Protein 5UOI (pdb70)

Nearest PDB structures (foldseek):
  5uoi-assembly1_A  TM=8.070E-01  e=5.407E-04  Escherichia coli
  2l2d-assembly1_A  TM=8.210E-01  e=2.263E+00  Homo sapiens
  9f1c-assembly1_Ct  TM=8.159E-01  e=2.130E+00  Homo sapiens
  2l4e-assembly1_A  TM=8.327E-01  e=4.673E+00  Saccharomyces cerevisiae
  9f1d-assembly1_Ct  TM=6.923E-01  e=1.888E+00  Homo sapiens

Structure (mmCIF, N/CA/C/O backbone):
data_5UOI
#
_entry.id   5UOI
#
loop_
_atom_site.group_PDB
_atom_site.id
_atom_site.type_symbol
_atom_site.label_atom_id
_atom_site.label_alt_id
_atom_site.label_comp_id
_atom_site.label_asym_id
_atom_site.label_entity_id
_atom_site.label_seq_id
_atom_site.pdbx_PDB_ins_code
_atom_site.Cartn_x
_atom_site.Cartn_y
_atom_site.Cartn_z
_atom_site.occupancy
_atom_site.B_iso_or_equiv
_atom_site.auth_seq_id
_atom_site.auth_comp_id
_atom_site.auth_asym_id
_atom_site.auth_atom_id
_atom_site.pdbx_PDB_model_num
ATOM 1 N N . ARG A 1 1 ? 3.321 -1.648 -0.371 1.00 0.00 1 ARG A N 1
ATOM 2 C CA . ARG A 1 1 ? 3.483 -1.063 -1.716 1.00 0.00 1 ARG A CA 1
ATOM 3 C C . ARG A 1 1 ? 2.934 -2.021 -2.784 1.00 0.00 1 ARG A C 1
ATOM 4 O O . ARG A 1 1 ? 3.244 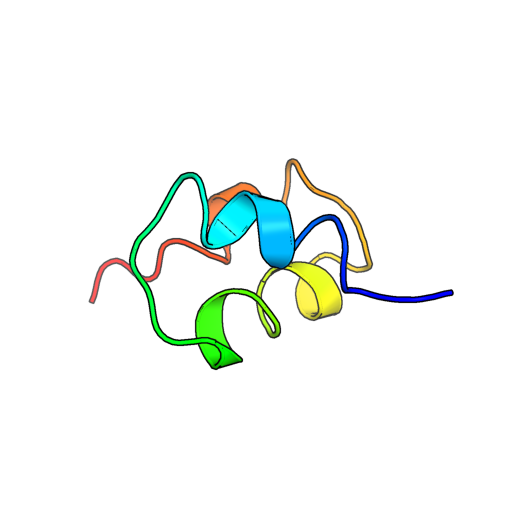-3.222 -2.767 1.00 0.00 1 ARG A O 1
ATOM 24 N N . LYS A 1 2 ? 2.127 -1.473 -3.709 1.00 0.00 2 LYS A N 1
ATOM 25 C CA . LYS A 1 2 ? 1.573 -2.205 -4.856 1.00 0.00 2 LYS A CA 1
ATOM 26 C C . LYS A 1 2 ? 1.145 -1.190 -5.931 1.00 0.00 2 LYS A C 1
ATOM 27 O O . LYS A 1 2 ? 0.508 -0.175 -5.616 1.00 0.00 2 LYS A O 1
ATOM 46 N N . TRP A 1 3 ? 1.506 -1.460 -7.203 1.00 0.00 3 TRP A N 1
ATOM 47 C CA . TRP A 1 3 ? 1.238 -0.541 -8.337 1.00 0.00 3 TRP A CA 1
ATOM 48 C C . TRP A 1 3 ? -0.139 -0.850 -8.974 1.00 0.00 3 TRP A C 1
ATOM 49 O O . TRP A 1 3 ? -0.398 -0.466 -10.124 1.00 0.00 3 TRP A O 1
ATOM 70 N N . GLU A 1 4 ? -1.050 -1.460 -8.191 1.00 0.00 4 GLU A N 1
ATOM 71 C CA . GLU A 1 4 ? -2.256 -2.095 -8.732 1.00 0.00 4 GLU A CA 1
ATOM 72 C C . GLU A 1 4 ? -3.385 -1.082 -8.952 1.00 0.00 4 GLU A C 1
ATOM 73 O O . GLU A 1 4 ? -3.875 -0.977 -10.066 1.00 0.00 4 GLU A O 1
ATOM 85 N N . GLU A 1 5 ? -3.746 -0.314 -7.894 1.00 0.00 5 GLU A N 1
ATOM 86 C CA . GLU A 1 5 ? -4.955 0.568 -7.870 1.00 0.00 5 GLU A CA 1
ATOM 87 C C . GLU A 1 5 ? -4.939 1.573 -9.030 1.00 0.00 5 GLU A C 1
ATOM 88 O O . GLU A 1 5 ? -5.964 1.813 -9.681 1.00 0.00 5 GLU A O 1
ATOM 100 N N . ILE A 1 6 ? -3.751 2.143 -9.267 1.00 0.00 6 ILE A N 1
ATOM 101 C CA . ILE A 1 6 ? -3.528 3.161 -10.307 1.00 0.00 6 ILE A CA 1
ATOM 102 C C . ILE A 1 6 ? -3.652 2.535 -11.713 1.00 0.00 6 ILE A C 1
ATOM 103 O O . ILE A 1 6 ? -4.370 3.062 -12.560 1.00 0.00 6 ILE A O 1
ATOM 119 N N . ALA A 1 7 ? -2.977 1.383 -11.921 1.00 0.00 7 ALA A N 1
ATOM 120 C CA . ALA A 1 7 ? -3.021 0.623 -13.199 1.00 0.00 7 ALA A CA 1
ATOM 121 C C . ALA A 1 7 ? -4.439 0.066 -13.475 1.00 0.00 7 ALA A C 1
ATOM 122 O O . ALA A 1 7 ? -4.854 -0.092 -14.628 1.00 0.00 7 ALA A O 1
ATOM 129 N N . GLU A 1 8 ? -5.170 -0.197 -12.385 1.00 0.00 8 GLU A N 1
ATOM 130 C CA . GLU A 1 8 ? -6.542 -0.744 -12.398 1.00 0.00 8 GLU A CA 1
ATOM 131 C C . GLU A 1 8 ? -7.564 0.382 -12.693 1.00 0.00 8 GLU A C 1
ATOM 132 O O . GLU A 1 8 ? -8.701 0.128 -13.109 1.00 0.00 8 GLU A O 1
ATOM 144 N N . ARG A 1 9 ? -7.129 1.626 -12.468 1.00 0.00 9 ARG A N 1
ATOM 145 C CA . ARG A 1 9 ? -7.880 2.840 -12.811 1.00 0.00 9 ARG A CA 1
ATOM 146 C C . ARG A 1 9 ? -7.565 3.263 -14.264 1.00 0.00 9 ARG A C 1
ATOM 147 O O . ARG A 1 9 ? -8.419 3.818 -14.962 1.00 0.00 9 ARG A O 1
ATOM 168 N N . LEU A 1 10 ? -6.323 2.972 -14.713 1.00 0.00 10 LEU A N 1
ATOM 169 C CA . LEU A 1 10 ? -5.855 3.300 -16.075 1.00 0.00 10 LEU A CA 1
ATOM 170 C C . LEU A 1 10 ? -6.533 2.404 -17.129 1.00 0.00 10 LEU A C 1
ATOM 171 O O . LEU A 1 10 ? -6.738 2.838 -18.254 1.00 0.00 10 LEU A O 1
ATOM 187 N N . ARG A 1 11 ? -6.866 1.153 -16.749 1.00 0.00 11 ARG A N 1
ATOM 188 C CA . ARG A 1 11 ? -7.622 0.224 -17.629 1.00 0.00 11 ARG A CA 1
ATOM 189 C C . ARG A 1 11 ? -9.115 0.642 -17.706 1.00 0.00 11 ARG A C 1
ATOM 190 O O . ARG A 1 11 ? -9.795 0.397 -18.712 1.00 0.00 11 ARG A O 1
ATOM 211 N N . GLU A 1 12 ? -9.599 1.273 -16.611 1.00 0.00 12 GLU A N 1
ATOM 212 C CA . GLU A 1 12 ? -10.993 1.745 -16.467 1.00 0.00 12 GLU A CA 1
ATOM 213 C C . GLU A 1 12 ? -11.252 2.949 -17.394 1.00 0.00 12 GLU A C 1
ATOM 214 O O . GLU A 1 12 ? -12.343 3.101 -17.956 1.00 0.00 12 GLU A O 1
ATOM 226 N N . GLU A 1 13 ? -10.230 3.811 -17.527 1.00 0.00 13 GLU A N 1
ATOM 227 C CA . GLU A 1 13 ? -10.280 5.011 -18.367 1.00 0.00 13 GLU A CA 1
ATOM 228 C C . GLU A 1 13 ? -9.837 4.715 -19.813 1.00 0.00 13 GLU A C 1
ATOM 229 O O . GLU A 1 13 ? -10.380 5.296 -20.760 1.00 0.00 13 GLU A O 1
ATOM 241 N N . PHE A 1 14 ? -8.850 3.813 -19.969 1.00 0.00 14 PHE A N 1
ATOM 242 C CA . PHE A 1 14 ? -8.202 3.521 -21.272 1.00 0.00 14 PHE A CA 1
ATOM 243 C C . PHE A 1 14 ? -8.168 2.003 -21.508 1.00 0.00 14 PHE A C 1
ATOM 244 O O . PHE A 1 14 ? -7.596 1.272 -20.701 1.00 0.00 14 PHE A O 1
ATOM 261 N N . ASN A 1 15 ? -8.775 1.530 -22.609 1.00 0.00 15 ASN A N 1
ATOM 262 C CA . ASN A 1 15 ? -8.708 0.105 -23.002 1.00 0.00 15 ASN A CA 1
ATOM 263 C 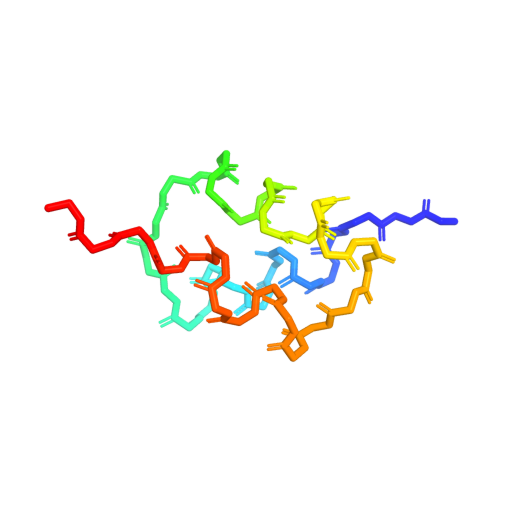C . ASN A 1 15 ? -7.378 -0.142 -23.730 1.00 0.00 15 ASN A C 1
ATOM 264 O O . ASN A 1 15 ? -7.284 -0.030 -24.953 1.00 0.00 15 ASN A O 1
ATOM 275 N N . ILE A 1 16 ? -6.351 -0.413 -22.924 1.00 0.00 16 ILE A N 1
ATOM 276 C CA . ILE A 1 16 ? -4.943 -0.543 -23.363 1.00 0.00 16 ILE A CA 1
ATOM 277 C C . ILE A 1 16 ? -4.414 -1.958 -23.063 1.00 0.00 16 ILE A C 1
ATOM 278 O O . ILE A 1 16 ? -5.145 -2.807 -22.531 1.00 0.00 16 ILE A O 1
ATOM 294 N N . ASN A 1 17 ? -3.139 -2.202 -23.427 1.00 0.00 17 ASN A N 1
ATOM 295 C CA . ASN A 1 17 ? -2.398 -3.394 -22.974 1.00 0.00 17 ASN A CA 1
ATOM 296 C C . ASN A 1 17 ? -2.125 -3.277 -21.459 1.00 0.00 17 ASN A C 1
ATOM 297 O O . ASN A 1 17 ? -1.925 -2.159 -20.960 1.00 0.00 17 ASN A O 1
ATOM 308 N N . PRO A 1 18 ? -2.126 -4.423 -20.700 1.00 0.00 18 PRO A N 1
ATOM 309 C CA . PRO A 1 18 ? -1.811 -4.426 -19.251 1.00 0.00 18 PRO A CA 1
ATOM 310 C C . PRO A 1 18 ? -0.458 -3.756 -18.950 1.00 0.00 18 PRO A C 1
ATOM 311 O O . PRO A 1 18 ? -0.333 -3.002 -17.993 1.00 0.00 18 PRO A O 1
ATOM 322 N N . GLU A 1 19 ? 0.504 -4.009 -19.846 1.00 0.00 19 GLU A N 1
ATOM 323 C CA . GLU A 1 19 ? 1.892 -3.517 -19.755 1.00 0.00 19 GLU A CA 1
ATOM 324 C C . GLU A 1 19 ? 1.946 -1.978 -19.787 1.00 0.00 19 GLU A C 1
ATOM 325 O O . GLU A 1 19 ? 2.806 -1.384 -19.148 1.00 0.00 19 GLU A O 1
ATOM 337 N N . GLU A 1 20 ? 1.014 -1.359 -20.539 1.00 0.00 20 GLU A N 1
ATOM 338 C CA . GLU A 1 20 ? 0.894 0.110 -20.655 1.00 0.00 20 GLU A CA 1
ATOM 339 C C . GLU A 1 20 ? 0.531 0.737 -19.302 1.00 0.00 20 GLU A C 1
ATOM 340 O O . GLU A 1 20 ? 1.166 1.697 -18.853 1.00 0.00 20 GLU A O 1
ATOM 352 N N . ALA A 1 21 ? -0.492 0.152 -18.659 1.00 0.00 21 ALA A N 1
ATOM 353 C CA . ALA A 1 21 ? -0.993 0.594 -17.345 1.00 0.00 21 ALA A CA 1
ATOM 354 C C . ALA A 1 21 ? 0.070 0.379 -16.249 1.00 0.00 21 ALA A C 1
ATOM 355 O O . ALA A 1 21 ? 0.279 1.245 -15.391 1.00 0.00 21 ALA A O 1
ATOM 362 N N . ARG A 1 22 ? 0.741 -0.787 -16.326 1.00 0.00 22 ARG A N 1
ATOM 363 C CA . ARG A 1 22 ? 1.773 -1.222 -15.360 1.00 0.00 22 ARG A CA 1
ATOM 364 C C . ARG A 1 22 ? 3.043 -0.360 -15.472 1.00 0.00 22 ARG A C 1
ATOM 365 O O . ARG A 1 22 ? 3.692 -0.066 -14.462 1.00 0.00 22 ARG A O 1
ATOM 386 N N . GLU A 1 23 ? 3.389 0.041 -16.707 1.00 0.00 23 GLU A N 1
ATOM 387 C CA . GLU A 1 23 ? 4.567 0.883 -16.971 1.00 0.00 23 GLU A CA 1
ATOM 388 C C . GLU A 1 23 ? 4.306 2.323 -16.514 1.00 0.00 23 GLU A C 1
ATOM 389 O O . GLU A 1 23 ? 5.153 2.926 -15.854 1.00 0.00 23 GLU A O 1
ATOM 401 N N . ALA A 1 24 ? 3.111 2.841 -16.841 1.00 0.00 24 ALA A N 1
ATOM 402 C CA . ALA A 1 24 ? 2.713 4.228 -16.541 1.00 0.00 24 ALA A CA 1
ATOM 403 C C . ALA A 1 24 ? 2.884 4.554 -15.052 1.00 0.00 24 ALA A C 1
ATOM 404 O O . ALA A 1 24 ? 3.495 5.563 -14.694 1.00 0.00 24 ALA A O 1
ATOM 411 N N . VAL A 1 25 ? 2.369 3.656 -14.203 1.00 0.00 25 VAL A N 1
ATOM 412 C CA . VAL A 1 25 ? 2.411 3.816 -12.744 1.00 0.00 25 VAL A CA 1
ATOM 413 C C . VAL A 1 25 ? 3.854 3.676 -12.181 1.00 0.00 25 VAL A C 1
ATOM 414 O O . VAL A 1 25 ? 4.271 4.493 -11.351 1.00 0.00 25 VAL A O 1
ATOM 427 N N . GLU A 1 26 ? 4.632 2.675 -12.665 1.00 0.00 26 GLU A N 1
ATOM 428 C CA . GLU A 1 26 ? 5.983 2.377 -12.109 1.00 0.00 26 GLU A CA 1
ATOM 429 C C . GLU A 1 26 ? 7.019 3.448 -12.518 1.00 0.00 26 GLU A C 1
ATOM 430 O O . GLU A 1 26 ? 7.945 3.746 -11.756 1.00 0.00 26 GLU A O 1
ATOM 442 N N . LYS A 1 27 ? 6.840 4.033 -13.721 1.00 0.00 27 LYS A N 1
ATOM 443 C CA . LYS A 1 27 ? 7.725 5.087 -14.252 1.00 0.00 27 LYS A CA 1
ATOM 444 C C . LYS A 1 27 ? 7.377 6.445 -13.619 1.00 0.00 27 LYS A C 1
ATOM 445 O O . LYS A 1 27 ? 8.241 7.313 -13.492 1.00 0.00 27 LYS A O 1
ATOM 464 N N . ALA A 1 28 ? 6.101 6.602 -13.214 1.00 0.00 28 ALA A N 1
ATOM 465 C CA . ALA A 1 28 ? 5.635 7.780 -12.457 1.00 0.00 28 ALA A CA 1
ATOM 466 C C . ALA A 1 28 ? 5.939 7.647 -10.951 1.00 0.00 28 ALA A C 1
ATOM 467 O O . ALA A 1 28 ? 5.836 8.621 -10.203 1.00 0.00 28 ALA A O 1
ATOM 474 N N . GLY A 1 29 ? 6.288 6.418 -10.517 1.00 0.00 29 GLY A N 1
ATOM 475 C CA . GLY A 1 29 ? 6.649 6.143 -9.116 1.00 0.00 29 GLY A CA 1
ATOM 476 C C . GLY A 1 29 ? 5.451 6.186 -8.167 1.00 0.00 29 GLY A C 1
ATOM 477 O O . GLY A 1 29 ? 5.589 6.538 -6.989 1.00 0.00 29 GLY A O 1
ATOM 481 N N . GLY A 1 30 ? 4.277 5.809 -8.698 1.00 0.00 30 GLY A N 1
ATOM 482 C CA . GLY A 1 30 ? 3.018 5.812 -7.950 1.00 0.00 30 GLY A CA 1
ATOM 483 C C . GLY A 1 30 ? 2.315 7.169 -7.963 1.00 0.00 30 GLY A C 1
ATOM 484 O O . GLY A 1 30 ? 1.438 7.419 -7.130 1.00 0.00 30 GLY A O 1
ATOM 488 N N . ASN A 1 31 ? 2.701 8.049 -8.909 1.00 0.00 31 ASN A N 1
ATOM 489 C CA . ASN A 1 31 ? 2.056 9.361 -9.099 1.00 0.00 31 ASN A CA 1
ATOM 490 C C . ASN A 1 31 ? 1.024 9.253 -10.230 1.00 0.00 31 ASN A C 1
ATOM 491 O O . ASN A 1 31 ? 1.407 9.087 -11.389 1.00 0.00 31 ASN A O 1
ATOM 502 N N . GLU A 1 32 ? -0.277 9.336 -9.885 1.00 0.00 32 GLU A N 1
ATOM 503 C CA . GLU A 1 32 ? -1.388 9.140 -10.850 1.00 0.00 32 GLU A CA 1
ATOM 504 C C . GLU A 1 32 ? -1.415 10.224 -11.939 1.00 0.00 32 GLU A C 1
ATOM 505 O O . GLU A 1 32 ? -1.711 9.927 -13.097 1.00 0.00 32 GLU A O 1
ATOM 517 N N . GLU A 1 33 ? -1.113 11.476 -11.545 1.00 0.00 33 GLU A N 1
ATOM 518 C CA . GLU A 1 33 ? -1.167 12.647 -12.445 1.00 0.00 33 GLU A CA 1
ATOM 519 C C . GLU A 1 33 ? -0.097 12.553 -13.559 1.00 0.00 33 GLU A C 1
ATOM 520 O O . GLU A 1 33 ? -0.350 12.923 -14.713 1.00 0.00 33 GLU A O 1
ATOM 532 N N . GLU A 1 34 ? 1.091 12.048 -13.199 1.00 0.00 34 GLU A N 1
ATOM 533 C CA . GLU A 1 34 ? 2.207 11.856 -14.149 1.00 0.00 34 GLU A CA 1
ATOM 534 C C . GLU A 1 34 ? 1.989 10.569 -14.972 1.00 0.00 34 GLU A C 1
ATOM 535 O O . GLU A 1 34 ? 2.277 10.535 -16.174 1.00 0.00 34 GLU A O 1
ATOM 547 N N . ALA A 1 35 ? 1.435 9.527 -14.307 1.00 0.00 35 ALA A N 1
ATOM 548 C CA . ALA A 1 35 ? 1.064 8.240 -14.948 1.00 0.00 35 ALA A CA 1
ATOM 549 C C . ALA A 1 35 ? -0.040 8.448 -15.994 1.00 0.00 35 ALA A C 1
ATOM 550 O O . ALA A 1 35 ? -0.149 7.689 -16.947 1.00 0.00 35 ALA A O 1
ATOM 557 N N . ARG A 1 36 ? -0.841 9.508 -15.780 1.00 0.00 36 ARG A N 1
ATOM 558 C CA . ARG A 1 36 ? -1.966 9.914 -16.651 1.00 0.00 36 ARG A CA 1
ATOM 559 C C . ARG A 1 36 ? -1.455 10.390 -18.029 1.00 0.00 36 ARG A C 1
ATOM 560 O O . ARG A 1 36 ? -2.191 10.367 -19.021 1.00 0.00 36 ARG A O 1
ATOM 581 N N . ARG A 1 37 ? -0.186 10.827 -18.065 1.00 0.00 37 ARG A N 1
ATOM 582 C CA . ARG A 1 37 ? 0.510 11.235 -19.298 1.00 0.00 37 ARG A CA 1
ATOM 583 C C . ARG A 1 37 ? 1.242 10.033 -19.933 1.00 0.00 37 ARG A C 1
ATOM 584 O O . ARG A 1 37 ? 1.139 9.801 -21.141 1.00 0.00 37 ARG A O 1
ATOM 605 N N . ILE A 1 38 ? 1.971 9.268 -19.087 1.00 0.00 38 ILE A N 1
ATOM 606 C CA . ILE A 1 38 ? 2.827 8.131 -19.529 1.00 0.00 38 ILE A CA 1
ATOM 607 C C . ILE A 1 38 ? 1.970 6.961 -20.089 1.00 0.00 38 ILE A C 1
ATOM 608 O O . ILE A 1 38 ? 2.424 6.196 -20.952 1.00 0.00 38 ILE A O 1
ATOM 624 N N . VAL A 1 39 ? 0.716 6.854 -19.600 1.00 0.00 39 VAL A N 1
ATOM 625 C CA . VAL A 1 39 ? -0.241 5.806 -20.027 1.00 0.00 39 VAL A CA 1
ATOM 626 C C . VAL A 1 39 ? -0.639 5.991 -21.508 1.00 0.00 39 VAL A C 1
ATOM 627 O O . VAL A 1 39 ? -0.874 5.015 -22.234 1.00 0.00 39 VAL A O 1
ATOM 640 N N . LYS A 1 40 ? -0.692 7.267 -21.943 1.00 0.00 40 LYS A N 1
ATOM 641 C CA . LYS A 1 40 ? -1.029 7.633 -23.317 1.00 0.00 40 LYS A CA 1
ATOM 642 C C . LYS A 1 40 ? 0.238 7.617 -24.171 1.00 0.00 40 LYS A C 1
ATOM 643 O O . LYS A 1 40 ? 1.025 8.570 -24.142 1.00 0.00 40 LYS A O 1
ATOM 662 N N . LYS A 1 41 ? 0.475 6.492 -24.853 1.00 0.00 41 LYS A N 1
ATOM 663 C CA . LYS A 1 41 ? 1.415 6.438 -25.971 1.00 0.00 41 LYS A CA 1
ATOM 664 C C . LYS A 1 41 ? 0.650 6.797 -27.249 1.00 0.00 41 LYS A C 1
ATOM 665 O O . LYS A 1 41 ? -0.241 6.043 -27.669 1.00 0.00 41 LYS A O 1
ATOM 684 N N . ARG A 1 42 ? 0.976 7.974 -27.820 1.00 0.00 42 ARG A N 1
ATOM 685 C CA . ARG A 1 42 ? 0.336 8.506 -29.035 1.00 0.00 42 ARG A CA 1
ATOM 686 C C . ARG A 1 42 ? 0.421 7.493 -30.187 1.00 0.00 42 ARG A C 1
ATOM 687 O O . ARG A 1 42 ? -0.609 7.061 -30.716 1.00 0.00 42 ARG A O 1
ATOM 708 N N . LEU A 1 43 ? 1.671 7.099 -30.506 1.00 0.00 43 LEU A N 1
ATOM 709 C CA . LEU A 1 43 ? 2.007 6.140 -31.572 1.00 0.00 43 LEU A CA 1
ATOM 710 C C . LEU A 1 43 ? 1.429 6.606 -32.942 1.00 0.00 43 LEU A C 1
ATOM 726 N N . ARG A 1 1 ? 4.003 2.344 -2.435 1.00 0.00 1 ARG A N 2
ATOM 727 C CA . ARG A 1 1 ? 4.633 1.196 -3.139 1.00 0.00 1 ARG A CA 2
ATOM 728 C C . ARG A 1 1 ? 3.612 0.421 -4.009 1.00 0.00 1 ARG A C 2
ATOM 729 O O . ARG A 1 1 ? 3.957 -0.060 -5.095 1.00 0.00 1 ARG A O 2
ATOM 749 N N . LYS A 1 2 ? 2.357 0.296 -3.528 1.00 0.00 2 LYS A N 2
ATOM 750 C CA . LYS A 1 2 ? 1.290 -0.424 -4.260 1.00 0.00 2 LYS A CA 2
ATOM 751 C C . LYS A 1 2 ? 0.572 0.545 -5.213 1.00 0.00 2 LYS A C 2
ATOM 752 O O . LYS A 1 2 ? 0.432 1.738 -4.913 1.00 0.00 2 LYS A O 2
ATOM 771 N N . TRP A 1 3 ? 0.136 0.036 -6.376 1.00 0.00 3 TRP A N 2
ATOM 772 C CA . TRP A 1 3 ? -0.462 0.854 -7.456 1.00 0.00 3 TRP A CA 2
ATOM 773 C C . TRP A 1 3 ? -1.880 0.347 -7.779 1.00 0.00 3 TRP A C 2
ATOM 774 O O . TRP A 1 3 ? -2.292 0.325 -8.947 1.00 0.00 3 TRP A O 2
ATOM 795 N N . GLU A 1 4 ? -2.636 -0.022 -6.719 1.00 0.00 4 GLU A N 2
ATOM 796 C CA . GLU A 1 4 ? -3.983 -0.625 -6.846 1.00 0.00 4 GLU A CA 2
ATOM 797 C C . GLU A 1 4 ? -4.942 0.297 -7.628 1.00 0.00 4 GLU A C 2
ATOM 798 O O . GLU A 1 4 ? -5.328 -0.015 -8.755 1.00 0.00 4 GLU A O 2
ATOM 810 N N . GLU A 1 5 ? -5.257 1.460 -7.025 1.00 0.00 5 GLU A N 2
ATOM 811 C CA . GLU A 1 5 ? -6.205 2.442 -7.584 1.00 0.00 5 GLU A CA 2
ATOM 812 C C . GLU A 1 5 ? -5.677 3.042 -8.904 1.00 0.00 5 GLU A C 2
ATOM 813 O O . GLU A 1 5 ? -6.455 3.349 -9.819 1.00 0.00 5 GLU A O 2
ATOM 825 N N . ILE A 1 6 ? -4.340 3.173 -8.977 1.00 0.00 6 ILE A N 2
ATOM 826 C CA . ILE A 1 6 ? -3.650 3.864 -10.083 1.00 0.00 6 ILE A CA 2
ATOM 827 C C . ILE A 1 6 ? -3.770 3.061 -11.402 1.00 0.00 6 ILE A C 2
ATOM 828 O O . ILE A 1 6 ? -4.166 3.608 -12.427 1.00 0.00 6 ILE A O 2
ATOM 844 N N . ALA A 1 7 ? -3.441 1.757 -11.335 1.00 0.00 7 ALA A N 2
ATOM 845 C CA . ALA A 1 7 ? -3.280 0.888 -12.524 1.00 0.00 7 ALA A CA 2
ATOM 846 C C . ALA A 1 7 ? -4.574 0.126 -12.891 1.00 0.00 7 ALA A C 2
ATOM 847 O O . ALA A 1 7 ? -4.830 -0.104 -14.084 1.00 0.00 7 ALA A O 2
ATOM 854 N N . GLU A 1 8 ? -5.376 -0.259 -11.872 1.00 0.00 8 GLU A N 2
ATOM 855 C CA . GLU A 1 8 ? -6.579 -1.115 -12.063 1.00 0.00 8 GLU A CA 2
ATOM 856 C C . GLU A 1 8 ? -7.613 -0.454 -12.998 1.00 0.00 8 GLU A C 2
ATOM 857 O O . GLU A 1 8 ? -8.050 -1.067 -13.989 1.00 0.00 8 GLU A O 2
ATOM 869 N N . ARG A 1 9 ? -7.993 0.795 -12.673 1.00 0.00 9 ARG A N 2
ATOM 870 C CA . ARG A 1 9 ? -8.928 1.573 -13.502 1.00 0.00 9 ARG A CA 2
ATOM 871 C C . ARG A 1 9 ? -8.242 2.005 -14.814 1.00 0.00 9 ARG A C 2
ATOM 872 O O . ARG A 1 9 ? -8.899 2.095 -15.848 1.00 0.00 9 ARG A O 2
ATOM 893 N N . LEU A 1 10 ? -6.907 2.237 -14.746 1.00 0.00 10 LEU A N 2
ATOM 894 C CA . LEU A 1 10 ? -6.103 2.775 -15.871 1.00 0.00 10 LEU A CA 2
ATOM 895 C C . LEU A 1 10 ? -6.160 1.869 -17.116 1.00 0.00 10 LEU A C 2
ATOM 896 O O . LEU A 1 10 ? -6.144 2.356 -18.259 1.00 0.00 10 LEU A O 2
ATOM 912 N N . ARG A 1 11 ? -6.229 0.558 -16.848 1.00 0.00 11 ARG A N 2
ATOM 913 C CA . ARG A 1 11 ? -6.505 -0.492 -17.849 1.00 0.00 11 ARG A CA 2
ATOM 914 C C . ARG A 1 11 ? -7.730 -0.113 -18.724 1.00 0.00 11 ARG A C 2
ATOM 915 O O . ARG A 1 11 ? -7.676 -0.148 -19.950 1.00 0.00 11 ARG A O 2
ATOM 936 N N . GLU A 1 12 ? -8.814 0.287 -18.049 1.00 0.00 12 GLU A N 2
ATOM 937 C CA . GLU A 1 12 ? -10.113 0.581 -18.691 1.00 0.00 12 GLU A CA 2
ATOM 938 C C . GLU A 1 12 ? -10.252 2.065 -19.104 1.00 0.00 12 GLU A C 2
ATOM 939 O O . GLU A 1 12 ? -11.147 2.398 -19.890 1.00 0.00 12 GLU A O 2
ATOM 951 N N . GLU A 1 13 ? -9.378 2.943 -18.557 1.00 0.00 13 GLU A N 2
ATOM 952 C CA . GLU A 1 13 ? -9.377 4.401 -18.836 1.00 0.00 13 GLU A CA 2
ATOM 953 C C . GLU A 1 13 ? -9.128 4.685 -20.324 1.00 0.00 13 GLU A C 2
ATOM 954 O O . GLU A 1 13 ? -9.930 5.351 -20.986 1.00 0.00 13 GLU A O 2
ATOM 966 N N . PHE A 1 14 ? -7.998 4.177 -20.836 1.00 0.00 14 PHE A N 2
ATOM 967 C CA . PHE A 1 14 ? -7.597 4.359 -22.246 1.00 0.00 14 PHE A CA 2
ATOM 968 C C . PHE A 1 14 ? -7.780 3.048 -23.032 1.00 0.00 14 PHE A C 2
ATOM 969 O O . PHE A 1 14 ? -7.318 2.939 -24.174 1.00 0.00 14 PHE A O 2
ATOM 986 N N . ASN A 1 15 ? -8.470 2.064 -22.393 1.00 0.00 15 ASN A N 2
ATOM 987 C CA . ASN A 1 15 ? -8.742 0.715 -22.963 1.00 0.00 15 ASN A CA 2
ATOM 988 C C . ASN A 1 15 ? -7.432 -0.065 -23.213 1.00 0.00 15 ASN A C 2
ATOM 989 O O . ASN A 1 15 ? -7.393 -1.014 -24.007 1.00 0.00 15 ASN A O 2
ATOM 1000 N N . ILE A 1 16 ? -6.371 0.330 -22.489 1.00 0.00 16 ILE A N 2
ATOM 1001 C CA . ILE A 1 16 ? -5.026 -0.262 -22.607 1.00 0.00 16 ILE A CA 2
ATOM 1002 C C . ILE A 1 16 ? -4.918 -1.564 -21.790 1.00 0.00 16 ILE A C 2
ATOM 1003 O O . ILE A 1 16 ? -5.768 -1.863 -20.948 1.00 0.00 16 ILE A O 2
ATOM 1019 N N . ASN A 1 17 ? -3.853 -2.324 -22.047 1.00 0.00 17 ASN A N 2
ATOM 1020 C CA . ASN A 1 17 ? -3.554 -3.558 -21.314 1.00 0.00 17 ASN A CA 2
ATOM 1021 C C . ASN A 1 17 ? -2.946 -3.220 -19.942 1.00 0.00 17 ASN A C 2
ATOM 1022 O O . ASN A 1 17 ? -2.309 -2.170 -19.803 1.00 0.00 17 ASN A O 2
ATOM 1033 N N . PRO A 1 18 ? -3.168 -4.088 -18.898 1.00 0.00 18 PRO A N 2
ATOM 1034 C CA . PRO A 1 18 ? -2.524 -3.949 -17.563 1.00 0.00 18 PRO A CA 2
ATOM 1035 C C . PRO A 1 18 ? -0.991 -3.737 -17.627 1.00 0.00 18 PRO A C 2
ATOM 1036 O O . PRO A 1 18 ? -0.416 -3.082 -16.767 1.00 0.00 18 PRO A O 2
ATOM 1047 N N . GLU A 1 19 ? -0.364 -4.317 -18.665 1.00 0.00 19 GLU A N 2
ATOM 1048 C CA . GLU A 1 19 ? 1.080 -4.183 -18.940 1.00 0.00 19 GLU A CA 2
ATOM 1049 C C . GLU A 1 19 ? 1.435 -2.742 -19.378 1.00 0.00 19 GLU A C 2
ATOM 1050 O O . GLU A 1 19 ? 2.405 -2.165 -18.884 1.00 0.00 19 GLU A O 2
ATOM 1062 N N . GLU A 1 20 ? 0.626 -2.172 -20.298 1.00 0.00 20 GLU A N 2
ATOM 1063 C CA . GLU A 1 20 ? 0.806 -0.784 -20.790 1.00 0.00 20 GLU A CA 2
ATOM 1064 C C . GLU A 1 20 ? 0.618 0.218 -19.637 1.00 0.00 20 GLU A C 2
ATOM 1065 O O . GLU A 1 20 ? 1.362 1.200 -19.513 1.00 0.00 20 GLU A O 2
ATOM 1077 N N . ALA A 1 21 ? -0.402 -0.071 -18.802 1.00 0.00 21 ALA A N 2
ATOM 1078 C CA . ALA A 1 21 ? -0.718 0.700 -17.592 1.00 0.00 21 ALA A CA 2
ATOM 1079 C C . ALA A 1 21 ? 0.449 0.642 -16.589 1.00 0.00 21 ALA A C 2
ATOM 1080 O O . ALA A 1 21 ? 0.875 1.671 -16.072 1.00 0.00 21 ALA A O 2
ATOM 1087 N N . ARG A 1 22 ? 0.982 -0.576 -16.390 1.00 0.00 22 ARG A N 2
ATOM 1088 C CA . ARG A 1 22 ? 2.050 -0.864 -15.408 1.00 0.00 22 ARG A CA 2
ATOM 1089 C C . ARG A 1 22 ? 3.339 -0.087 -15.734 1.00 0.00 22 ARG A C 2
ATOM 1090 O O . ARG A 1 22 ? 3.991 0.448 -14.832 1.00 0.00 22 ARG A O 2
ATOM 1111 N N . GLU A 1 23 ? 3.685 -0.041 -17.038 1.00 0.00 23 GLU A N 2
ATOM 1112 C CA . GLU A 1 23 ? 4.863 0.699 -17.543 1.00 0.00 23 GLU A CA 2
ATOM 1113 C C . GLU A 1 23 ? 4.704 2.205 -17.283 1.00 0.00 23 GLU A C 2
ATOM 1114 O O . GLU A 1 23 ? 5.619 2.846 -16.774 1.00 0.00 23 GLU A O 2
ATOM 1126 N N . ALA A 1 24 ? 3.520 2.742 -17.624 1.00 0.00 24 ALA A N 2
ATOM 1127 C CA . ALA A 1 24 ? 3.198 4.178 -17.477 1.00 0.00 24 ALA A CA 2
ATOM 1128 C C . ALA A 1 24 ? 3.263 4.637 -16.003 1.00 0.00 24 ALA A C 2
ATOM 1129 O O . ALA A 1 24 ? 3.725 5.747 -15.701 1.00 0.00 24 ALA A O 2
ATOM 1136 N N . VAL A 1 25 ? 2.804 3.758 -15.093 1.00 0.00 25 VAL A N 2
ATOM 1137 C CA . VAL A 1 25 ? 2.833 4.008 -13.641 1.00 0.00 25 VAL A CA 2
ATOM 1138 C C . VAL A 1 25 ? 4.266 3.847 -13.083 1.00 0.00 25 VAL A C 2
ATOM 1139 O O . VAL A 1 25 ? 4.660 4.577 -12.179 1.00 0.00 25 VAL A O 2
ATOM 1152 N N . GLU A 1 26 ? 5.045 2.909 -13.647 1.00 0.00 26 GLU A N 2
ATOM 1153 C CA . GLU A 1 26 ? 6.426 2.630 -13.185 1.00 0.00 26 GLU A CA 2
ATOM 1154 C C . GLU A 1 26 ? 7.378 3.786 -13.578 1.00 0.00 26 GLU A C 2
ATOM 1155 O O . GLU A 1 26 ? 8.297 4.130 -12.821 1.00 0.00 26 GLU A O 2
ATOM 1167 N N . LYS A 1 27 ? 7.128 4.386 -14.760 1.00 0.00 27 LYS A N 2
ATOM 1168 C CA . LYS A 1 27 ? 7.842 5.597 -15.231 1.00 0.00 27 LYS A CA 2
ATOM 1169 C C . LYS A 1 27 ? 7.452 6.811 -14.361 1.00 0.00 27 LYS A C 2
ATOM 1170 O O . LYS A 1 27 ? 8.254 7.725 -14.148 1.00 0.00 27 LYS A O 2
ATOM 1189 N N . ALA A 1 28 ? 6.200 6.792 -13.870 1.00 0.00 28 ALA A N 2
ATOM 1190 C CA . ALA A 1 28 ? 5.679 7.780 -12.902 1.00 0.00 28 ALA A CA 2
ATOM 1191 C C . ALA A 1 28 ? 6.224 7.531 -11.487 1.00 0.00 28 ALA A C 2
ATOM 1192 O O . ALA A 1 28 ? 6.143 8.403 -10.624 1.00 0.00 28 ALA A O 2
ATOM 1199 N N . GLY A 1 29 ? 6.749 6.309 -11.266 1.00 0.00 29 GLY A N 2
ATOM 1200 C CA . GLY A 1 29 ? 7.267 5.888 -9.964 1.00 0.00 29 GLY A CA 2
ATOM 1201 C C . GLY A 1 29 ? 6.170 5.702 -8.922 1.00 0.00 29 GLY A C 2
ATOM 1202 O O . GLY A 1 29 ? 6.423 5.807 -7.720 1.00 0.00 29 GLY A O 2
ATOM 1206 N N . GLY A 1 30 ? 4.947 5.447 -9.412 1.00 0.00 30 GLY A N 2
ATOM 1207 C CA . GLY A 1 30 ? 3.773 5.275 -8.580 1.00 0.00 30 GLY A CA 2
ATOM 1208 C C . GLY A 1 30 ? 3.145 6.601 -8.191 1.00 0.00 30 GLY A C 2
ATOM 1209 O O . GLY A 1 30 ? 3.498 7.176 -7.154 1.00 0.00 30 GLY A O 2
ATOM 1213 N N . ASN A 1 31 ? 2.236 7.101 -9.052 1.00 0.00 31 ASN A N 2
ATOM 1214 C CA . ASN A 1 31 ? 1.426 8.301 -8.778 1.00 0.00 31 ASN A CA 2
ATOM 1215 C C . ASN A 1 31 ? 0.321 8.417 -9.842 1.00 0.00 31 ASN A C 2
ATOM 1216 O O . ASN A 1 31 ? 0.566 8.134 -11.012 1.00 0.00 31 ASN A O 2
ATOM 1227 N N . GLU A 1 32 ? -0.879 8.851 -9.420 1.00 0.00 32 GLU A N 2
ATOM 1228 C CA . GLU A 1 32 ? -2.067 8.950 -10.295 1.00 0.00 32 GLU A CA 2
ATOM 1229 C C . GLU A 1 32 ? -1.919 10.101 -11.309 1.00 0.00 32 GLU A C 2
ATOM 1230 O O . GLU A 1 32 ? -2.131 9.912 -12.515 1.00 0.00 32 GLU A O 2
ATOM 1242 N N . GLU A 1 33 ? -1.527 11.288 -10.807 1.00 0.00 33 GLU A N 2
ATOM 1243 C CA . GLU A 1 33 ? -1.483 12.534 -11.607 1.00 0.00 33 GLU A CA 2
ATOM 1244 C C . GLU A 1 33 ? -0.221 12.586 -12.498 1.00 0.00 33 GLU A C 2
ATOM 1245 O O . GLU A 1 33 ? -0.241 13.176 -13.590 1.00 0.00 33 GLU A O 2
ATOM 1257 N N . GLU A 1 34 ? 0.873 11.977 -12.014 1.00 0.00 34 GLU A N 2
ATOM 1258 C CA . GLU A 1 34 ? 2.124 11.867 -12.782 1.00 0.00 34 GLU A CA 2
ATOM 1259 C C . GLU A 1 34 ? 1.934 10.879 -13.953 1.00 0.00 34 GLU A C 2
ATOM 1260 O O . GLU A 1 34 ? 2.234 11.212 -15.106 1.00 0.00 34 GLU A O 2
ATOM 1272 N N . ALA A 1 35 ? 1.386 9.677 -13.640 1.00 0.00 35 ALA A N 2
ATOM 1273 C CA . ALA A 1 35 ? 1.097 8.631 -14.643 1.00 0.00 35 ALA A CA 2
ATOM 1274 C C . ALA A 1 35 ? 0.090 9.133 -15.679 1.00 0.00 35 ALA A C 2
ATOM 1275 O O . ALA A 1 35 ? 0.222 8.813 -16.854 1.00 0.00 35 ALA A O 2
ATOM 1282 N N . ARG A 1 36 ? -0.875 9.955 -15.209 1.00 0.00 36 ARG A N 2
ATOM 1283 C CA . ARG A 1 36 ? -1.953 10.572 -16.028 1.00 0.00 36 ARG A CA 2
ATOM 1284 C C . ARG A 1 36 ? -1.435 11.082 -17.394 1.00 0.00 36 ARG A C 2
ATOM 1285 O O . ARG A 1 36 ? -2.063 10.861 -18.435 1.00 0.00 36 ARG A O 2
ATOM 1306 N N . ARG A 1 37 ? -0.262 11.732 -17.356 1.00 0.00 37 ARG A N 2
ATOM 1307 C CA . ARG A 1 37 ? 0.384 12.329 -18.533 1.00 0.00 37 ARG A CA 2
ATOM 1308 C C . ARG A 1 37 ? 1.221 11.285 -19.302 1.00 0.00 37 ARG A C 2
ATOM 1309 O O . ARG A 1 37 ? 1.238 11.270 -20.534 1.00 0.00 37 ARG A O 2
ATOM 1330 N N . ILE A 1 38 ? 1.905 10.409 -18.543 1.00 0.00 38 ILE A N 2
ATOM 1331 C CA . ILE A 1 38 ? 2.891 9.441 -19.089 1.00 0.00 38 ILE A CA 2
ATOM 1332 C C . ILE A 1 38 ? 2.210 8.279 -19.859 1.00 0.00 38 ILE A C 2
ATOM 1333 O O . ILE A 1 38 ? 2.847 7.613 -20.670 1.00 0.00 38 ILE A O 2
ATOM 1349 N N . VAL A 1 39 ? 0.905 8.050 -19.616 1.00 0.00 39 VAL A N 2
ATOM 1350 C CA . VAL A 1 39 ? 0.112 7.033 -20.358 1.00 0.00 39 VAL A CA 2
ATOM 1351 C C . VAL A 1 39 ? 0.006 7.405 -21.852 1.00 0.00 39 VAL A C 2
ATOM 1352 O O . VAL A 1 39 ? 0.039 6.530 -22.735 1.00 0.00 39 VAL A O 2
ATOM 1365 N N . LYS A 1 40 ? -0.106 8.718 -22.106 1.00 0.00 40 LYS A N 2
ATOM 1366 C CA . LYS A 1 40 ? -0.169 9.281 -23.463 1.00 0.00 40 LYS A CA 2
ATOM 1367 C C . LYS A 1 40 ? 1.167 9.010 -24.193 1.00 0.00 40 LYS A C 2
ATOM 1368 O O . LYS A 1 40 ? 1.185 8.699 -25.396 1.00 0.00 40 LYS A O 2
ATOM 1387 N N . LYS A 1 41 ? 2.273 9.103 -23.431 1.00 0.00 41 LYS A N 2
ATOM 1388 C CA . LYS A 1 41 ? 3.626 8.886 -23.948 1.00 0.00 41 LYS A CA 2
ATOM 1389 C C . LYS A 1 41 ? 3.958 7.377 -23.991 1.00 0.00 41 LYS A C 2
ATOM 1390 O O . LYS A 1 41 ? 3.915 6.694 -22.969 1.00 0.00 41 LYS A O 2
ATOM 1409 N N . ARG A 1 42 ? 4.294 6.878 -25.184 1.00 0.00 42 ARG A N 2
ATOM 1410 C CA . ARG A 1 42 ? 4.683 5.463 -25.403 1.00 0.00 42 ARG A CA 2
ATOM 1411 C C . ARG A 1 42 ? 6.162 5.218 -25.012 1.00 0.00 42 ARG A C 2
ATOM 1412 O O . ARG A 1 42 ? 6.514 4.139 -24.514 1.00 0.00 42 ARG A O 2
ATOM 1433 N N . LEU A 1 43 ? 7.013 6.241 -25.222 1.00 0.00 43 LEU A N 2
ATOM 1434 C CA . LEU A 1 43 ? 8.473 6.145 -24.998 1.00 0.00 43 LEU A CA 2
ATOM 1435 C C . LEU A 1 43 ? 8.819 6.863 -23.654 1.00 0.00 43 LEU A C 2
ATOM 1451 N N . ARG A 1 1 ? 2.693 -2.168 -2.045 1.00 0.00 1 ARG A N 3
ATOM 1452 C CA . ARG A 1 1 ? 1.975 -2.195 -3.340 1.00 0.00 1 ARG A CA 3
ATOM 1453 C C . ARG A 1 1 ? 0.844 -1.154 -3.333 1.00 0.00 1 ARG A C 3
ATOM 1454 O O . ARG A 1 1 ? -0.307 -1.485 -3.049 1.00 0.00 1 ARG A O 3
ATOM 1474 N N . LYS A 1 2 ? 1.193 0.122 -3.604 1.00 0.00 2 LYS A N 3
ATOM 1475 C CA . LYS A 1 2 ? 0.200 1.217 -3.748 1.00 0.00 2 LYS A CA 3
ATOM 1476 C C . LYS A 1 2 ? 0.122 1.696 -5.216 1.00 0.00 2 LYS A C 3
ATOM 1477 O O . LYS A 1 2 ? -0.647 2.607 -5.545 1.00 0.00 2 LYS A O 3
ATOM 1496 N N . TRP A 1 3 ? 0.887 1.031 -6.108 1.00 0.00 3 TRP A N 3
ATOM 1497 C CA . TRP A 1 3 ? 0.890 1.310 -7.566 1.00 0.00 3 TRP A CA 3
ATOM 1498 C C . TRP A 1 3 ? -0.256 0.552 -8.283 1.00 0.00 3 TRP A C 3
ATOM 1499 O O . TRP A 1 3 ? -0.274 0.431 -9.511 1.00 0.00 3 TRP A O 3
ATOM 1520 N N . GLU A 1 4 ? -1.281 0.178 -7.523 1.00 0.00 4 GLU A N 3
ATOM 1521 C CA . GLU A 1 4 ? -2.239 -0.858 -7.926 1.00 0.00 4 GLU A CA 3
ATOM 1522 C C . GLU A 1 4 ? -3.661 -0.296 -7.901 1.00 0.00 4 GLU A C 3
ATOM 1523 O O . GLU A 1 4 ? -4.499 -0.661 -8.733 1.00 0.00 4 GLU A O 3
ATOM 1535 N N . GLU A 1 5 ? -3.909 0.592 -6.922 1.00 0.00 5 GLU A N 3
ATOM 1536 C CA . GLU A 1 5 ? -5.066 1.505 -6.921 1.00 0.00 5 GLU A CA 3
ATOM 1537 C C . GLU A 1 5 ? -5.049 2.351 -8.207 1.00 0.00 5 GLU A C 3
ATOM 1538 O O . GLU A 1 5 ? -6.088 2.611 -8.832 1.00 0.00 5 GLU A O 3
ATOM 1550 N N . ILE A 1 6 ? -3.824 2.773 -8.573 1.00 0.00 6 ILE A N 3
ATOM 1551 C CA . ILE A 1 6 ? -3.550 3.510 -9.805 1.00 0.00 6 ILE A CA 3
ATOM 1552 C C . ILE A 1 6 ? -3.926 2.650 -11.016 1.00 0.00 6 ILE A C 3
ATOM 1553 O O . ILE A 1 6 ? -4.803 3.020 -11.774 1.00 0.00 6 ILE A O 3
ATOM 1569 N N . ALA A 1 7 ? -3.269 1.467 -11.123 1.00 0.00 7 ALA A N 3
ATOM 1570 C CA . ALA A 1 7 ? -3.421 0.522 -12.259 1.00 0.00 7 ALA A CA 3
ATOM 1571 C C . ALA A 1 7 ? -4.889 0.068 -12.449 1.00 0.00 7 ALA A C 3
ATOM 1572 O O . ALA A 1 7 ? -5.297 -0.319 -13.555 1.00 0.00 7 ALA A O 3
ATOM 1579 N N . GLU A 1 8 ? -5.663 0.126 -11.348 1.00 0.00 8 GLU A N 3
ATOM 1580 C CA . GL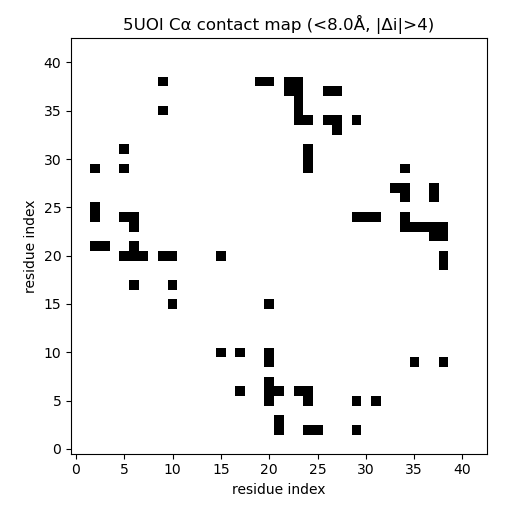U A 1 8 ? -7.103 -0.180 -11.332 1.00 0.00 8 GLU A CA 3
ATOM 1581 C C . GLU A 1 8 ? -7.884 0.849 -12.196 1.00 0.00 8 GLU A C 3
ATOM 1582 O O . GLU A 1 8 ? -8.642 0.488 -13.106 1.00 0.00 8 GLU A O 3
ATOM 1594 N N . ARG A 1 9 ? -7.650 2.137 -11.909 1.00 0.00 9 ARG A N 3
ATOM 1595 C CA . ARG A 1 9 ? -8.357 3.267 -12.554 1.00 0.00 9 ARG A CA 3
ATOM 1596 C C . ARG A 1 9 ? -7.624 3.733 -13.849 1.00 0.00 9 ARG A C 3
ATOM 1597 O O . ARG A 1 9 ? -8.192 4.443 -14.685 1.00 0.00 9 ARG A O 3
ATOM 1618 N N . LEU A 1 10 ? -6.369 3.277 -14.001 1.00 0.00 10 LEU A N 3
ATOM 1619 C CA . LEU A 1 10 ? -5.484 3.591 -15.151 1.00 0.00 10 LEU A CA 3
ATOM 1620 C C . LEU A 1 10 ? -5.999 2.906 -16.429 1.00 0.00 10 LEU A C 3
ATOM 1621 O O . LEU A 1 10 ? -5.948 3.481 -17.527 1.00 0.00 10 LEU A O 3
ATOM 1637 N N . ARG A 1 11 ? -6.526 1.683 -16.251 1.00 0.00 11 ARG A N 3
ATOM 1638 C CA . ARG A 1 11 ? -7.115 0.890 -17.347 1.00 0.00 11 ARG A CA 3
ATOM 1639 C C . ARG A 1 11 ? -8.394 1.571 -17.884 1.00 0.00 11 ARG A C 3
ATOM 1640 O O . ARG A 1 11 ? -8.680 1.534 -19.084 1.00 0.00 11 ARG A O 3
ATOM 1661 N N . GLU A 1 12 ? -9.146 2.212 -16.970 1.00 0.00 12 GLU A N 3
ATOM 1662 C CA . GLU A 1 12 ? -10.456 2.810 -17.278 1.00 0.00 12 GLU A CA 3
ATOM 1663 C C . GLU A 1 12 ? -10.338 4.226 -17.870 1.00 0.00 12 GLU A C 3
ATOM 1664 O O . GLU A 1 12 ? -11.334 4.770 -18.367 1.00 0.00 12 GLU A O 3
ATOM 1676 N N . GLU A 1 13 ? -9.133 4.825 -17.793 1.00 0.00 13 GLU A N 3
ATOM 1677 C CA . GLU A 1 13 ? -8.841 6.109 -18.460 1.00 0.00 13 GLU A CA 3
ATOM 1678 C C . GLU A 1 13 ? -8.865 5.924 -19.989 1.00 0.00 13 GLU A C 3
ATOM 1679 O O . GLU A 1 13 ? -9.602 6.607 -20.704 1.00 0.00 13 GLU A O 3
ATOM 1691 N N . PHE A 1 14 ? -8.050 4.982 -20.458 1.00 0.00 14 PHE A N 3
ATOM 1692 C CA . PHE A 1 14 ? -7.872 4.692 -21.886 1.00 0.00 14 PHE A CA 3
ATOM 1693 C C . PHE A 1 14 ? -7.711 3.183 -22.018 1.00 0.00 14 PHE A C 3
ATOM 1694 O O . PHE A 1 14 ? -7.016 2.576 -21.193 1.00 0.00 14 PHE A O 3
ATOM 1711 N N . ASN A 1 15 ? -8.386 2.582 -23.014 1.00 0.00 15 ASN A N 3
ATOM 1712 C CA . ASN A 1 15 ? -8.339 1.126 -23.252 1.00 0.00 15 ASN A CA 3
ATOM 1713 C C . ASN A 1 15 ? -6.897 0.699 -23.575 1.00 0.00 15 ASN A C 3
ATOM 1714 O O . ASN A 1 15 ? -6.430 0.844 -24.708 1.00 0.00 15 ASN A O 3
ATOM 1725 N N . ILE A 1 16 ? -6.178 0.258 -22.529 1.00 0.00 16 ILE A N 3
ATOM 1726 C CA . ILE A 1 16 ? -4.758 -0.131 -22.605 1.00 0.00 16 ILE A CA 3
ATOM 1727 C C . ILE A 1 16 ? -4.563 -1.538 -22.019 1.00 0.00 16 ILE A C 3
ATOM 1728 O O . ILE A 1 16 ? -5.435 -2.062 -21.313 1.00 0.00 16 ILE A O 3
ATOM 1744 N N . ASN A 1 17 ? -3.409 -2.128 -22.327 1.00 0.00 17 ASN A N 3
ATOM 1745 C CA . ASN A 1 17 ? -3.030 -3.470 -21.853 1.00 0.00 17 ASN A CA 3
ATOM 1746 C C . ASN A 1 17 ? -2.183 -3.365 -20.563 1.00 0.00 17 ASN A C 3
ATOM 1747 O O . ASN A 1 17 ? -1.637 -2.292 -20.286 1.00 0.00 17 ASN A O 3
ATOM 1758 N N . PRO A 1 18 ? -2.094 -4.466 -19.733 1.00 0.00 18 PRO A N 3
ATOM 1759 C CA . PRO A 1 18 ? -1.162 -4.556 -18.570 1.00 0.00 18 PRO A CA 3
ATOM 1760 C C . PRO A 1 18 ? 0.289 -4.121 -18.881 1.00 0.00 18 PRO A C 3
ATOM 1761 O O . PRO A 1 18 ? 0.961 -3.556 -18.020 1.00 0.00 18 PRO A O 3
ATOM 1772 N N . GLU A 1 19 ? 0.743 -4.392 -20.116 1.00 0.00 19 GLU A N 3
ATOM 1773 C CA . GLU A 1 19 ? 2.102 -4.029 -20.589 1.00 0.00 19 GLU A CA 3
ATOM 1774 C C . GLU A 1 19 ? 2.282 -2.492 -20.648 1.00 0.00 19 GLU A C 3
ATOM 1775 O O . GLU A 1 19 ? 3.333 -1.957 -20.278 1.00 0.00 19 GLU A O 3
ATOM 1787 N N . GLU A 1 20 ? 1.215 -1.800 -21.090 1.00 0.00 20 GLU A N 3
ATOM 1788 C CA . GLU A 1 20 ? 1.182 -0.336 -21.232 1.00 0.00 20 GLU A CA 3
ATOM 1789 C C . GLU A 1 20 ? 1.053 0.321 -19.847 1.00 0.00 20 GLU A C 3
ATOM 1790 O O . GLU A 1 20 ? 1.743 1.301 -19.533 1.00 0.00 20 GLU A O 3
ATOM 1802 N N . ALA A 1 21 ? 0.163 -0.273 -19.033 1.00 0.00 21 ALA A N 3
ATOM 1803 C CA . ALA A 1 21 ? -0.173 0.203 -17.688 1.00 0.00 21 ALA A CA 3
ATOM 1804 C C . ALA A 1 21 ? 1.018 0.074 -16.720 1.00 0.00 21 ALA A C 3
ATOM 1805 O O . ALA A 1 21 ? 1.230 0.955 -15.881 1.00 0.00 21 ALA A O 3
ATOM 1812 N N . ARG A 1 22 ? 1.794 -1.023 -16.863 1.00 0.00 22 ARG A N 3
ATOM 1813 C CA . ARG A 1 22 ? 2.923 -1.333 -15.965 1.00 0.00 22 ARG A CA 3
ATOM 1814 C C . ARG A 1 22 ? 4.032 -0.287 -16.111 1.00 0.00 22 ARG A C 3
ATOM 1815 O O . ARG A 1 22 ? 4.501 0.269 -15.112 1.00 0.00 22 ARG A O 3
ATOM 1836 N N . GLU A 1 23 ? 4.413 -0.003 -17.371 1.00 0.00 23 GLU A N 3
ATOM 1837 C CA . GLU A 1 23 ? 5.468 0.981 -17.683 1.00 0.00 23 GLU A CA 3
ATOM 1838 C C . GLU A 1 23 ? 5.020 2.399 -17.282 1.00 0.00 23 GLU A C 3
ATOM 1839 O O . GLU A 1 23 ? 5.829 3.202 -16.814 1.00 0.00 23 GLU A O 3
ATOM 1851 N N . ALA A 1 24 ? 3.716 2.666 -17.452 1.00 0.00 24 ALA A N 3
ATOM 1852 C CA . ALA A 1 24 ? 3.101 3.958 -17.109 1.00 0.00 24 ALA A CA 3
ATOM 1853 C C . ALA A 1 24 ? 3.208 4.251 -15.600 1.00 0.00 24 ALA A C 3
ATOM 1854 O O . ALA A 1 24 ? 3.625 5.337 -15.199 1.00 0.00 24 ALA A O 3
ATOM 1861 N N . VAL A 1 25 ? 2.861 3.249 -14.772 1.00 0.00 25 VAL A N 3
ATOM 1862 C CA . VAL A 1 25 ? 2.751 3.425 -13.309 1.00 0.00 25 VAL A CA 3
ATOM 1863 C C . VAL A 1 25 ? 4.134 3.402 -12.610 1.00 0.00 25 VAL A C 3
ATOM 1864 O O . VAL A 1 25 ? 4.329 4.084 -11.589 1.00 0.00 25 VAL A O 3
ATOM 1877 N N . GLU A 1 26 ? 5.098 2.630 -13.160 1.00 0.00 26 GLU A N 3
ATOM 1878 C CA . GLU A 1 26 ? 6.478 2.579 -12.618 1.00 0.00 26 GLU A CA 3
ATOM 1879 C C . GLU A 1 26 ? 7.238 3.880 -12.961 1.00 0.00 26 GLU A C 3
ATOM 1880 O O . GLU A 1 26 ? 8.066 4.350 -12.177 1.00 0.00 26 GLU A O 3
ATOM 1892 N N . LYS A 1 27 ? 6.914 4.470 -14.138 1.00 0.00 27 LYS A N 3
ATOM 1893 C CA . LYS A 1 27 ? 7.482 5.759 -14.594 1.00 0.00 27 LYS A CA 3
ATOM 1894 C C . LYS A 1 27 ? 6.819 6.909 -13.802 1.00 0.00 27 LYS A C 3
ATOM 1895 O O . LYS A 1 27 ? 7.446 7.938 -13.542 1.00 0.00 27 LYS A O 3
ATOM 1914 N N . ALA A 1 28 ? 5.549 6.698 -13.418 1.00 0.00 28 ALA A N 3
ATOM 1915 C CA . ALA A 1 28 ? 4.816 7.594 -12.498 1.00 0.00 28 ALA A CA 3
ATOM 1916 C C . ALA A 1 28 ? 5.398 7.520 -11.080 1.00 0.00 28 ALA A C 3
ATOM 1917 O O . ALA A 1 28 ? 5.298 8.475 -10.305 1.00 0.00 28 ALA A O 3
ATOM 1924 N N . GLY A 1 29 ? 5.983 6.347 -10.756 1.00 0.00 29 GLY A N 3
ATOM 1925 C CA . GLY A 1 29 ? 6.629 6.106 -9.467 1.00 0.00 29 GLY A CA 3
ATOM 1926 C C . GLY A 1 29 ? 5.658 6.138 -8.292 1.00 0.00 29 GLY A C 3
ATOM 1927 O O . GLY A 1 29 ? 6.046 6.480 -7.167 1.00 0.00 29 GLY A O 3
ATOM 1931 N N . GLY A 1 30 ? 4.400 5.772 -8.564 1.00 0.00 30 GLY A N 3
ATOM 1932 C CA . GLY A 1 30 ? 3.335 5.829 -7.568 1.00 0.00 30 GLY A CA 3
ATOM 1933 C C . GLY A 1 30 ? 2.564 7.147 -7.608 1.00 0.00 30 GLY A C 3
ATOM 1934 O O . GLY A 1 30 ? 2.350 7.779 -6.570 1.00 0.00 30 GLY A O 3
ATOM 1938 N N . ASN A 1 31 ? 2.135 7.554 -8.819 1.00 0.00 31 ASN A N 3
ATOM 1939 C CA . ASN A 1 31 ? 1.250 8.719 -9.017 1.00 0.00 31 ASN A CA 3
ATOM 1940 C C . ASN A 1 31 ? 0.141 8.340 -10.017 1.00 0.00 31 ASN A C 3
ATOM 1941 O O . ASN A 1 31 ? 0.406 7.671 -11.025 1.00 0.00 31 ASN A O 3
ATOM 1952 N N . GLU A 1 32 ? -1.090 8.782 -9.730 1.00 0.00 32 GLU A N 3
ATOM 1953 C CA . GLU A 1 32 ? -2.300 8.333 -10.432 1.00 0.00 32 GLU A CA 3
ATOM 1954 C C . GLU A 1 32 ? -2.462 9.017 -11.799 1.00 0.00 32 GLU A C 3
ATOM 1955 O O . GLU A 1 32 ? -2.576 8.341 -12.832 1.00 0.00 32 GLU A O 3
ATOM 1967 N N . GLU A 1 33 ? -2.468 10.364 -11.790 1.00 0.00 33 GLU A N 3
ATOM 1968 C CA . GLU A 1 33 ? -2.689 11.162 -13.004 1.00 0.00 33 GLU A CA 3
ATOM 1969 C C . GLU A 1 33 ? -1.484 11.045 -13.950 1.00 0.00 33 GLU A C 3
ATOM 1970 O O . GLU A 1 33 ? -1.668 10.875 -15.156 1.00 0.00 33 GLU A O 3
ATOM 1982 N N . GLU A 1 34 ? -0.263 11.119 -13.376 1.00 0.00 34 GLU A N 3
ATOM 1983 C CA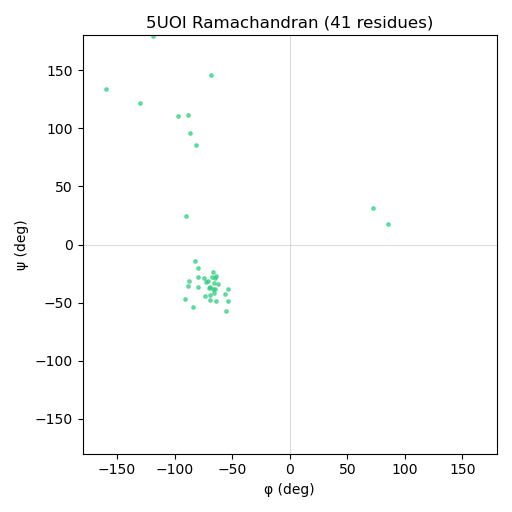 . GLU A 1 34 ? 1.006 11.010 -14.127 1.00 0.00 34 GLU A CA 3
ATOM 1984 C C . GLU A 1 34 ? 1.003 9.762 -15.031 1.00 0.00 34 GLU A C 3
ATOM 1985 O O . GLU A 1 34 ? 1.228 9.874 -16.233 1.00 0.00 34 GLU A O 3
ATOM 1997 N N . ALA A 1 35 ? 0.648 8.603 -14.433 1.00 0.00 35 ALA A N 3
ATOM 1998 C CA . ALA A 1 35 ? 0.610 7.291 -15.121 1.00 0.00 35 ALA A CA 3
ATOM 1999 C C . ALA A 1 35 ? -0.232 7.339 -16.408 1.00 0.00 35 ALA A C 3
ATOM 2000 O O . ALA A 1 35 ? 0.209 6.898 -17.476 1.00 0.00 35 ALA A O 3
ATOM 2007 N N . ARG A 1 36 ? -1.433 7.935 -16.304 1.00 0.00 36 ARG A N 3
ATOM 2008 C CA . ARG A 1 36 ? -2.394 8.000 -17.421 1.00 0.00 36 ARG A CA 3
ATOM 2009 C C . ARG A 1 36 ? -2.069 9.128 -18.424 1.00 0.00 36 ARG A C 3
ATOM 2010 O O . ARG A 1 36 ? -2.638 9.154 -19.515 1.00 0.00 36 ARG A O 3
ATOM 2031 N N . ARG A 1 37 ? -1.140 10.034 -18.061 1.00 0.00 37 ARG A N 3
ATOM 2032 C CA . ARG A 1 37 ? -0.607 11.053 -19.001 1.00 0.00 37 ARG A CA 3
ATOM 2033 C C . ARG A 1 37 ? 0.606 10.498 -19.781 1.00 0.00 37 ARG A C 3
ATOM 2034 O O . ARG A 1 37 ? 0.904 10.964 -20.886 1.00 0.00 37 ARG A O 3
ATOM 2055 N N . ILE A 1 38 ? 1.298 9.514 -19.180 1.00 0.00 38 ILE A N 3
ATOM 2056 C CA . ILE A 1 38 ? 2.469 8.841 -19.790 1.00 0.00 38 ILE A CA 3
ATOM 2057 C C . ILE A 1 38 ? 2.023 7.900 -20.919 1.00 0.00 38 ILE A C 3
ATOM 2058 O O . ILE A 1 38 ? 2.562 7.950 -22.041 1.00 0.00 38 ILE A O 3
ATOM 2074 N N . VAL A 1 39 ? 1.030 7.044 -20.607 1.00 0.00 39 VAL A N 3
ATOM 2075 C CA . VAL A 1 39 ? 0.597 5.974 -21.508 1.00 0.00 39 VAL A CA 3
ATOM 2076 C C . VAL A 1 39 ? -0.152 6.543 -22.746 1.00 0.00 39 VAL A C 3
ATOM 2077 O O . VAL A 1 39 ? -1.323 6.943 -22.687 1.00 0.00 39 VAL A O 3
ATOM 2090 N N . LYS A 1 40 ? 0.599 6.646 -23.850 1.00 0.00 40 LYS A N 3
ATOM 2091 C CA . LYS A 1 40 ? 0.081 6.982 -25.178 1.00 0.00 40 LYS A CA 3
ATOM 2092 C C . LYS A 1 40 ? 0.836 6.128 -26.204 1.00 0.00 40 LYS A C 3
ATOM 2093 O O . LYS A 1 40 ? 2.022 6.368 -26.478 1.00 0.00 40 LYS A O 3
ATOM 2112 N N . LYS A 1 41 ? 0.146 5.111 -26.733 1.00 0.00 41 LYS A N 3
ATOM 2113 C CA . LYS A 1 41 ? 0.693 4.216 -27.767 1.00 0.00 41 LYS A CA 3
ATOM 2114 C C . LYS A 1 41 ? 0.795 4.924 -29.140 1.00 0.00 41 LYS A C 3
ATOM 2115 O O . LYS A 1 41 ? 1.532 4.465 -30.018 1.00 0.00 41 LYS A O 3
ATOM 2134 N N . ARG A 1 42 ? 0.056 6.047 -29.306 1.00 0.00 42 ARG A N 3
ATOM 2135 C CA . ARG A 1 42 ? 0.036 6.836 -30.555 1.00 0.00 42 ARG A CA 3
ATOM 2136 C C . ARG A 1 42 ? 1.350 7.635 -30.710 1.00 0.00 42 ARG A C 3
ATOM 2137 O O . ARG A 1 42 ? 1.451 8.794 -30.284 1.00 0.00 42 ARG A O 3
ATOM 2158 N N . LEU A 1 43 ? 2.361 6.968 -31.286 1.00 0.00 43 LEU A N 3
ATOM 2159 C CA . LEU A 1 43 ? 3.690 7.548 -31.547 1.00 0.00 43 LEU A CA 3
ATOM 2160 C C . LEU A 1 43 ? 3.973 7.480 -33.067 1.00 0.00 43 LEU A C 3
ATOM 2176 N N . ARG A 1 1 ? 3.205 3.353 -2.147 1.00 0.00 1 ARG A N 4
ATOM 2177 C CA . ARG A 1 1 ? 1.813 3.529 -2.617 1.00 0.00 1 ARG A CA 4
ATOM 2178 C C . ARG A 1 1 ? 1.404 2.325 -3.473 1.00 0.00 1 ARG A C 4
ATOM 2179 O O . ARG A 1 1 ? 2.062 2.036 -4.477 1.00 0.00 1 ARG A O 4
ATOM 2199 N N . LYS A 1 2 ? 0.330 1.616 -3.054 1.00 0.00 2 LYS A N 4
ATOM 2200 C CA . LYS A 1 2 ? -0.245 0.498 -3.829 1.00 0.00 2 LYS A CA 4
ATOM 2201 C C . LYS A 1 2 ? -0.796 1.025 -5.178 1.00 0.00 2 LYS A C 4
ATOM 2202 O O . LYS A 1 2 ? -1.822 1.724 -5.243 1.00 0.00 2 LYS A O 4
ATOM 2221 N N . TRP A 1 3 ? -0.064 0.718 -6.266 1.00 0.00 3 TRP A N 4
ATOM 2222 C CA . TRP A 1 3 ? -0.412 1.181 -7.625 1.00 0.00 3 TRP A CA 4
ATOM 2223 C C . TRP A 1 3 ? -1.392 0.214 -8.321 1.00 0.00 3 TRP A C 4
ATOM 2224 O O . TRP A 1 3 ? -1.507 0.217 -9.545 1.00 0.00 3 TRP A O 4
ATOM 2245 N N . GLU A 1 4 ? -2.143 -0.553 -7.516 1.00 0.00 4 GLU A N 4
ATOM 2246 C CA . GLU A 1 4 ? -3.205 -1.451 -7.996 1.00 0.00 4 GLU A CA 4
ATOM 2247 C C . GLU A 1 4 ? -4.501 -0.654 -8.138 1.00 0.00 4 GLU A C 4
ATOM 2248 O O . GLU A 1 4 ? -5.274 -0.869 -9.070 1.00 0.00 4 GLU A O 4
ATOM 2260 N N . GLU A 1 5 ? -4.706 0.269 -7.171 1.00 0.00 5 GLU A N 4
ATOM 2261 C CA . GLU A 1 5 ? -5.769 1.289 -7.214 1.00 0.00 5 GLU A CA 4
ATOM 2262 C C . GLU A 1 5 ? -5.656 2.097 -8.513 1.00 0.00 5 GLU A C 4
ATOM 2263 O O . GLU A 1 5 ? -6.643 2.278 -9.241 1.00 0.00 5 GLU A O 4
ATOM 2275 N N . ILE A 1 6 ? -4.418 2.542 -8.788 1.00 0.00 6 ILE A N 4
ATOM 2276 C CA . ILE A 1 6 ? -4.085 3.325 -9.980 1.00 0.00 6 ILE A CA 4
ATOM 2277 C C . ILE A 1 6 ? -4.325 2.493 -11.252 1.00 0.00 6 ILE A C 4
ATOM 2278 O O . ILE A 1 6 ? -5.200 2.838 -12.043 1.00 0.00 6 ILE A O 4
ATOM 2294 N N . ALA A 1 7 ? -3.594 1.360 -11.375 1.00 0.00 7 ALA A N 4
ATOM 2295 C CA . ALA A 1 7 ? -3.527 0.534 -12.605 1.00 0.00 7 ALA A CA 4
ATOM 2296 C C . ALA A 1 7 ? -4.895 -0.026 -13.028 1.00 0.00 7 ALA A C 4
ATOM 2297 O O . ALA A 1 7 ? -5.161 -0.137 -14.223 1.00 0.00 7 ALA A O 4
ATOM 2304 N N . GLU A 1 8 ? -5.757 -0.352 -12.038 1.00 0.00 8 GLU A N 4
ATOM 2305 C CA . GLU A 1 8 ? -7.093 -0.941 -12.292 1.00 0.00 8 GLU A CA 4
ATOM 2306 C C . GLU A 1 8 ? -8.010 0.064 -13.015 1.00 0.00 8 GLU A C 4
ATOM 2307 O O . GLU A 1 8 ? -8.643 -0.275 -14.026 1.00 0.00 8 GLU A O 4
ATOM 2319 N N . ARG A 1 9 ? -8.064 1.312 -12.498 1.00 0.00 9 ARG A N 4
ATOM 2320 C CA . ARG A 1 9 ? -8.853 2.390 -13.132 1.00 0.00 9 ARG A CA 4
ATOM 2321 C C . ARG A 1 9 ? -8.130 2.913 -14.395 1.00 0.00 9 ARG A C 4
ATOM 2322 O O . ARG A 1 9 ? -8.775 3.355 -15.344 1.00 0.00 9 ARG A O 4
ATOM 2343 N N . LEU A 1 10 ? -6.789 2.808 -14.399 1.00 0.00 10 LEU A N 4
ATOM 2344 C CA . LEU A 1 10 ? -5.914 3.345 -15.466 1.00 0.00 10 LEU A CA 4
ATOM 2345 C C . LEU A 1 10 ? -6.163 2.621 -16.804 1.00 0.00 10 LEU A C 4
ATOM 2346 O O . LEU A 1 10 ? -6.324 3.265 -17.846 1.00 0.00 10 LEU A O 4
ATOM 2362 N N . ARG A 1 11 ? -6.235 1.274 -16.738 1.00 0.00 11 ARG A N 4
ATOM 2363 C CA . ARG A 1 11 ? -6.463 0.416 -17.927 1.00 0.00 11 ARG A CA 4
ATOM 2364 C C . ARG A 1 11 ? -7.945 0.429 -18.368 1.00 0.00 11 ARG A C 4
ATOM 2365 O O . ARG A 1 11 ? -8.277 -0.101 -19.433 1.00 0.00 11 ARG A O 4
ATOM 2386 N N . GLU A 1 12 ? -8.823 1.031 -17.535 1.00 0.00 12 GLU A N 4
ATOM 2387 C CA . GLU A 1 12 ? -10.263 1.138 -17.820 1.00 0.00 12 GLU A CA 4
ATOM 2388 C C . GLU A 1 12 ? -10.587 2.486 -18.506 1.00 0.00 12 GLU A C 4
ATOM 2389 O O . GLU A 1 12 ? -11.160 2.504 -19.595 1.00 0.00 12 GLU A O 4
ATOM 2401 N N . GLU A 1 13 ? -10.214 3.610 -17.857 1.00 0.00 13 GLU A N 4
ATOM 2402 C CA . GLU A 1 13 ? -10.389 4.975 -18.407 1.00 0.00 13 GLU A CA 4
ATOM 2403 C C . GLU A 1 13 ? -9.695 5.088 -19.773 1.00 0.00 13 GLU A C 4
ATOM 2404 O O . GLU A 1 13 ? -10.312 5.458 -20.776 1.00 0.00 13 GLU A O 4
ATOM 2416 N N . PHE A 1 14 ? -8.411 4.734 -19.781 1.00 0.00 14 PHE A N 4
ATOM 2417 C CA . PHE A 1 14 ? -7.607 4.629 -21.000 1.00 0.00 14 PHE A CA 4
ATOM 2418 C C . PHE A 1 14 ? -7.599 3.158 -21.399 1.00 0.00 14 PHE A C 4
ATOM 2419 O O . PHE A 1 14 ? -6.998 2.344 -20.695 1.00 0.00 14 PHE A O 4
ATOM 2436 N N . ASN A 1 15 ? -8.323 2.811 -22.483 1.00 0.00 15 ASN A N 4
ATOM 2437 C CA . ASN A 1 15 ? -8.384 1.424 -22.983 1.00 0.00 15 ASN A CA 4
ATOM 2438 C C . ASN A 1 15 ? -7.014 1.019 -23.597 1.00 0.00 15 ASN A C 4
ATOM 2439 O O . ASN A 1 15 ? -6.740 1.162 -24.796 1.00 0.00 15 ASN A O 4
ATOM 2450 N N . ILE A 1 16 ? -6.124 0.588 -22.704 1.00 0.00 16 ILE A N 4
ATOM 2451 C CA . ILE A 1 16 ? -4.728 0.264 -23.012 1.00 0.00 16 ILE A CA 4
ATOM 2452 C C . ILE A 1 16 ? -4.471 -1.215 -22.724 1.00 0.00 16 ILE A C 4
ATOM 2453 O O . ILE A 1 16 ? -5.388 -1.955 -22.341 1.00 0.00 16 ILE A O 4
ATOM 2469 N N . ASN A 1 17 ? -3.220 -1.639 -22.917 1.00 0.00 17 ASN A N 4
ATOM 2470 C CA . ASN A 1 17 ? -2.773 -2.981 -22.536 1.00 0.00 17 ASN A CA 4
ATOM 2471 C C . ASN A 1 17 ? -2.426 -2.988 -21.035 1.00 0.00 17 ASN A C 4
ATOM 2472 O O . ASN A 1 17 ? -2.059 -1.934 -20.493 1.00 0.00 17 ASN A O 4
ATOM 2483 N N . PRO A 1 18 ? -2.572 -4.150 -20.322 1.00 0.00 18 PRO A N 4
ATOM 2484 C CA . PRO A 1 18 ? -2.016 -4.332 -18.961 1.00 0.00 18 PRO A CA 4
ATOM 2485 C C . PRO A 1 18 ? -0.545 -3.862 -18.853 1.00 0.00 18 PRO A C 4
ATOM 2486 O O . PRO A 1 18 ? -0.192 -3.173 -17.907 1.00 0.00 18 PRO A O 4
ATOM 2497 N N . GLU A 1 19 ? 0.269 -4.202 -19.879 1.00 0.00 19 GLU A N 4
ATOM 2498 C CA . GLU A 1 19 ? 1.698 -3.787 -19.980 1.00 0.00 19 GLU A CA 4
ATOM 2499 C C . GLU A 1 19 ? 1.870 -2.249 -19.942 1.00 0.00 19 GLU A C 4
ATOM 2500 O O . GLU A 1 19 ? 2.828 -1.743 -19.342 1.00 0.00 19 GLU A O 4
ATOM 2512 N N . GLU A 1 20 ? 0.929 -1.525 -20.583 1.00 0.00 20 GLU A N 4
ATOM 2513 C CA . GLU A 1 20 ? 0.921 -0.049 -20.598 1.00 0.00 20 GLU A CA 4
ATOM 2514 C C . GLU A 1 20 ? 0.663 0.498 -19.185 1.00 0.00 20 GLU A C 4
ATOM 2515 O O . GLU A 1 20 ? 1.393 1.366 -18.720 1.00 0.00 20 GLU A O 4
ATOM 2527 N N . ALA A 1 21 ? -0.359 -0.062 -18.508 1.00 0.00 21 ALA A N 4
ATOM 2528 C CA . ALA A 1 21 ? -0.754 0.340 -17.138 1.00 0.00 21 ALA A CA 4
ATOM 2529 C C . ALA A 1 21 ? 0.363 0.049 -16.107 1.00 0.00 21 ALA A C 4
ATOM 2530 O O . ALA A 1 21 ? 0.592 0.842 -15.190 1.00 0.00 21 ALA A O 4
ATOM 2537 N N . ARG A 1 22 ? 1.058 -1.088 -16.310 1.00 0.00 22 ARG A N 4
ATOM 2538 C CA . ARG A 1 22 ? 2.127 -1.580 -15.416 1.00 0.00 22 ARG A CA 4
ATOM 2539 C C . ARG A 1 22 ? 3.376 -0.690 -15.492 1.00 0.00 22 ARG A C 4
ATOM 2540 O O . ARG A 1 22 ? 3.865 -0.199 -14.462 1.00 0.00 22 ARG A O 4
ATOM 2561 N N . GLU A 1 23 ? 3.892 -0.490 -16.721 1.00 0.00 23 GLU A N 4
ATOM 2562 C CA . GLU A 1 23 ? 5.150 0.238 -16.928 1.00 0.00 23 GLU A CA 4
ATOM 2563 C C . GLU A 1 23 ? 4.973 1.731 -16.642 1.00 0.00 23 GLU A C 4
ATOM 2564 O O . GLU A 1 23 ? 5.812 2.323 -15.979 1.00 0.00 23 GLU A O 4
ATOM 2576 N N . ALA A 1 24 ? 3.857 2.315 -17.119 1.00 0.00 24 ALA A N 4
ATOM 2577 C CA . ALA A 1 24 ? 3.605 3.772 -17.037 1.00 0.00 24 ALA A CA 4
ATOM 2578 C C . ALA A 1 24 ? 3.563 4.291 -15.595 1.00 0.00 24 ALA A C 4
ATOM 2579 O O . ALA A 1 24 ? 4.060 5.387 -15.319 1.00 0.00 24 ALA A O 4
ATOM 2586 N N . VAL A 1 25 ? 2.971 3.496 -14.682 1.00 0.00 25 VAL A N 4
ATOM 2587 C CA . VAL A 1 25 ? 2.897 3.867 -13.256 1.00 0.00 25 VAL A CA 4
ATOM 2588 C C . VAL A 1 25 ? 4.265 3.677 -12.565 1.00 0.00 25 VAL A C 4
ATOM 2589 O O . VAL A 1 25 ? 4.570 4.365 -11.583 1.00 0.00 25 VAL A O 4
ATOM 2602 N N . GLU A 1 26 ? 5.090 2.749 -13.093 1.00 0.00 26 GLU A N 4
ATOM 2603 C CA . GLU A 1 26 ? 6.470 2.549 -12.610 1.00 0.00 26 GLU A CA 4
ATOM 2604 C C . GLU A 1 26 ? 7.359 3.739 -13.035 1.00 0.00 26 GLU A C 4
ATOM 2605 O O . GLU A 1 26 ? 8.206 4.199 -12.260 1.00 0.00 26 GLU A O 4
ATOM 2617 N N . LYS A 1 27 ? 7.124 4.241 -14.267 1.00 0.00 27 LYS A N 4
ATOM 2618 C CA . LYS A 1 27 ? 7.801 5.443 -14.808 1.00 0.00 27 LYS A CA 4
ATOM 2619 C C . LYS A 1 27 ? 7.335 6.693 -14.027 1.00 0.00 27 LYS A C 4
ATOM 2620 O O . LYS A 1 27 ? 8.102 7.639 -13.826 1.00 0.00 27 LYS A O 4
ATOM 2639 N N . ALA A 1 28 ? 6.059 6.664 -13.603 1.00 0.00 28 ALA A N 4
ATOM 2640 C CA . ALA A 1 28 ? 5.435 7.725 -12.794 1.00 0.00 28 ALA A CA 4
ATOM 2641 C C . ALA A 1 28 ? 5.918 7.687 -11.333 1.00 0.00 28 ALA A C 4
ATOM 2642 O O . ALA A 1 28 ? 5.842 8.699 -10.621 1.00 0.00 28 ALA A O 4
ATOM 2649 N N . GLY A 1 29 ? 6.389 6.501 -10.908 1.00 0.00 29 GLY A N 4
ATOM 2650 C CA . GLY A 1 29 ? 6.865 6.268 -9.552 1.00 0.00 29 GLY A CA 4
ATOM 2651 C C . GLY A 1 29 ? 5.706 6.109 -8.568 1.00 0.00 29 GLY A C 4
ATOM 2652 O O . GLY A 1 29 ? 5.285 4.985 -8.277 1.00 0.00 29 GLY A O 4
ATOM 2656 N N . GLY A 1 30 ? 5.168 7.243 -8.090 1.00 0.00 30 GLY A N 4
ATOM 2657 C CA . GLY A 1 30 ? 4.066 7.259 -7.118 1.00 0.00 30 GLY A CA 4
ATOM 2658 C C . GLY A 1 30 ? 3.066 8.369 -7.397 1.00 0.00 30 GLY A C 4
ATOM 2659 O O . GLY A 1 30 ? 2.291 8.747 -6.510 1.00 0.00 30 GLY A O 4
ATOM 2663 N N . ASN A 1 31 ? 3.096 8.913 -8.630 1.00 0.00 31 ASN A N 4
ATOM 2664 C CA . ASN A 1 31 ? 2.146 9.948 -9.074 1.00 0.00 31 ASN A CA 4
ATOM 2665 C C . ASN A 1 31 ? 1.131 9.301 -10.038 1.00 0.00 31 ASN A C 4
ATOM 2666 O O . ASN A 1 31 ? 1.505 8.866 -11.140 1.00 0.00 31 ASN A O 4
ATOM 2677 N N . GLU A 1 32 ? -0.146 9.237 -9.607 1.00 0.00 32 GLU A N 4
ATOM 2678 C CA . GLU A 1 32 ? -1.240 8.650 -10.395 1.00 0.00 32 GLU A CA 4
ATOM 2679 C C . GLU A 1 32 ? -1.474 9.436 -11.698 1.00 0.00 32 GLU A C 4
ATOM 2680 O O . GLU A 1 32 ? -1.547 8.836 -12.769 1.00 0.00 32 GLU A O 4
ATOM 2692 N N . GLU A 1 33 ? -1.555 10.781 -11.583 1.00 0.00 33 GLU A N 4
ATOM 2693 C CA . GLU A 1 33 ? -1.845 11.682 -12.724 1.00 0.00 33 GLU A CA 4
ATOM 2694 C C . GLU A 1 33 ? -0.739 11.607 -13.796 1.00 0.00 33 GLU A C 4
ATOM 2695 O O . GLU A 1 33 ? -1.020 11.725 -14.991 1.00 0.00 33 GLU A O 4
ATOM 2707 N N . GLU A 1 34 ? 0.510 11.387 -13.341 1.00 0.00 34 GLU A N 4
ATOM 2708 C CA . GLU A 1 34 ? 1.667 11.195 -14.225 1.00 0.00 34 GLU A CA 4
ATOM 2709 C C . GLU A 1 34 ? 1.482 9.915 -15.063 1.00 0.00 34 GLU A C 4
ATOM 2710 O O . GLU A 1 34 ? 1.658 9.943 -16.273 1.00 0.00 34 GLU A O 4
ATOM 2722 N N . ALA A 1 35 ? 1.059 8.818 -14.401 1.00 0.00 35 ALA A N 4
ATOM 2723 C CA . ALA A 1 35 ? 0.741 7.534 -15.071 1.00 0.00 35 ALA A CA 4
ATOM 2724 C C . ALA A 1 35 ? -0.393 7.717 -16.099 1.00 0.00 35 ALA A C 4
ATOM 2725 O O . ALA A 1 35 ? -0.347 7.146 -17.185 1.00 0.00 35 ALA A O 4
ATOM 2732 N N . ARG A 1 36 ? -1.369 8.579 -15.742 1.00 0.00 36 ARG A N 4
ATOM 2733 C CA . ARG A 1 36 ? -2.569 8.869 -16.562 1.00 0.00 36 ARG A CA 4
ATOM 2734 C C . ARG A 1 36 ? -2.246 9.720 -17.813 1.00 0.00 36 ARG A C 4
ATOM 2735 O O . ARG A 1 36 ? -3.111 9.904 -18.670 1.00 0.00 36 ARG A O 4
ATOM 2756 N N . ARG A 1 37 ? -1.005 10.236 -17.924 1.00 0.00 37 ARG A N 4
ATOM 2757 C CA . ARG A 1 37 ? -0.553 10.995 -19.121 1.00 0.00 37 ARG A CA 4
ATOM 2758 C C . ARG A 1 37 ? 0.632 10.308 -19.829 1.00 0.00 37 ARG A C 4
ATOM 2759 O O . ARG A 1 37 ? 0.967 10.679 -20.961 1.00 0.00 37 ARG A O 4
ATOM 2780 N N . ILE A 1 38 ? 1.273 9.313 -19.177 1.00 0.00 38 ILE A N 4
ATOM 2781 C CA . ILE A 1 38 ? 2.304 8.474 -19.836 1.00 0.00 38 ILE A CA 4
ATOM 2782 C C . ILE A 1 38 ? 1.619 7.386 -20.693 1.00 0.00 38 ILE A C 4
ATOM 2783 O O . ILE A 1 38 ? 2.108 7.039 -21.777 1.00 0.00 38 ILE A O 4
ATOM 2799 N N . VAL A 1 39 ? 0.472 6.866 -20.204 1.00 0.00 39 VAL A N 4
ATOM 2800 C CA . VAL A 1 39 ? -0.341 5.877 -20.948 1.00 0.00 39 VAL A CA 4
ATOM 2801 C C . VAL A 1 39 ? -0.926 6.487 -22.236 1.00 0.00 39 VAL A C 4
ATOM 2802 O O . VAL A 1 39 ? -1.116 7.712 -22.346 1.00 0.00 39 VAL A O 4
ATOM 2815 N N . LYS A 1 40 ? -1.208 5.605 -23.195 1.00 0.00 40 LYS A N 4
ATOM 2816 C CA . LYS A 1 40 ? -1.709 5.972 -24.520 1.00 0.00 40 LYS A CA 4
ATOM 2817 C C . LYS A 1 40 ? -2.570 4.825 -25.068 1.00 0.00 40 LYS A C 4
ATOM 2818 O O . LYS A 1 40 ? -2.106 3.683 -25.161 1.00 0.00 40 LYS A O 4
ATOM 2837 N N . LYS A 1 41 ? -3.850 5.120 -25.360 1.00 0.00 41 LYS A N 4
ATOM 2838 C CA . LYS A 1 41 ? -4.781 4.157 -25.983 1.00 0.00 41 LYS A CA 4
ATOM 2839 C C . LYS A 1 41 ? -4.280 3.792 -27.407 1.00 0.00 41 LYS A C 4
ATOM 2840 O O . LYS A 1 41 ? -4.331 4.617 -28.325 1.00 0.00 41 LYS A O 4
ATOM 2859 N N . ARG A 1 42 ? -3.747 2.557 -27.551 1.00 0.00 42 ARG A N 4
ATOM 2860 C CA . ARG A 1 42 ? -3.109 2.076 -28.807 1.00 0.00 42 ARG A CA 4
ATOM 2861 C C . ARG A 1 42 ? -4.152 2.007 -29.950 1.00 0.00 42 ARG A C 4
ATOM 2862 O O . ARG A 1 42 ? -3.836 2.230 -31.127 1.00 0.00 42 ARG A O 4
ATOM 2883 N N . LEU A 1 43 ? -5.392 1.709 -29.571 1.00 0.00 43 LEU A N 4
ATOM 2884 C CA . LEU A 1 43 ? -6.556 1.682 -30.476 1.00 0.00 43 LEU A CA 4
ATOM 2885 C C . LEU A 1 43 ? -7.691 2.550 -29.873 1.00 0.00 43 LEU A C 4
ATOM 2901 N N . ARG A 1 1 ? 0.449 1.629 -0.297 1.00 0.00 1 ARG A N 5
ATOM 2902 C CA . ARG A 1 1 ? 0.655 2.108 -1.677 1.00 0.00 1 ARG A CA 5
ATOM 2903 C C . ARG A 1 1 ? 0.455 0.941 -2.665 1.00 0.00 1 ARG A C 5
ATOM 2904 O O . ARG A 1 1 ? 1.314 0.055 -2.767 1.00 0.00 1 ARG A O 5
ATOM 2924 N N . LYS A 1 2 ? -0.716 0.907 -3.336 1.00 0.00 2 LYS A N 5
ATOM 2925 C CA . LYS A 1 2 ? -1.010 -0.072 -4.402 1.00 0.00 2 LYS A CA 5
ATOM 2926 C C . LYS A 1 2 ? -0.779 0.583 -5.770 1.00 0.00 2 LYS A C 5
ATOM 2927 O O . LYS A 1 2 ? -1.308 1.662 -6.048 1.00 0.00 2 LYS A O 5
ATOM 2946 N N . TRP A 1 3 ? -0.013 -0.100 -6.626 1.00 0.00 3 TRP A N 5
ATOM 2947 C CA . TRP A 1 3 ? 0.225 0.325 -8.018 1.00 0.00 3 TRP A CA 5
ATOM 2948 C C . TRP A 1 3 ? -0.743 -0.417 -8.969 1.00 0.00 3 TRP A C 5
ATOM 2949 O O . TRP A 1 3 ? -0.514 -0.490 -10.182 1.00 0.00 3 TRP A O 5
ATOM 2970 N N . GLU A 1 4 ? -1.875 -0.876 -8.392 1.00 0.00 4 GLU A N 5
ATOM 2971 C CA . GLU A 1 4 ? -2.950 -1.585 -9.103 1.00 0.00 4 GLU A CA 5
ATOM 2972 C C . GLU A 1 4 ? -4.172 -0.661 -9.224 1.00 0.00 4 GLU A C 5
ATOM 2973 O O . GLU A 1 4 ? -4.830 -0.645 -10.258 1.00 0.00 4 GLU A O 5
ATOM 2985 N N . GLU A 1 5 ? -4.449 0.111 -8.138 1.00 0.00 5 GLU A N 5
ATOM 2986 C CA . GLU A 1 5 ? -5.530 1.138 -8.093 1.00 0.00 5 GLU A CA 5
ATOM 2987 C C . GLU A 1 5 ? -5.369 2.145 -9.236 1.00 0.00 5 GLU A C 5
ATOM 2988 O O . GLU A 1 5 ? -6.350 2.627 -9.823 1.00 0.00 5 GLU A O 5
ATOM 3000 N N . ILE A 1 6 ? -4.095 2.436 -9.518 1.00 0.00 6 ILE A N 5
ATOM 3001 C CA . ILE A 1 6 ? -3.669 3.274 -10.634 1.00 0.00 6 ILE A CA 5
ATOM 3002 C C . ILE A 1 6 ? -4.165 2.661 -11.961 1.00 0.00 6 ILE A C 5
ATOM 3003 O O . ILE A 1 6 ? -5.011 3.240 -12.636 1.00 0.00 6 ILE A O 5
ATOM 3019 N N . ALA A 1 7 ? -3.697 1.425 -12.238 1.00 0.00 7 ALA A N 5
ATOM 3020 C CA . ALA A 1 7 ? -3.973 0.684 -13.492 1.00 0.00 7 ALA A CA 5
ATOM 3021 C C . ALA A 1 7 ? -5.464 0.286 -13.636 1.00 0.00 7 ALA A C 5
ATOM 3022 O O . ALA A 1 7 ? -5.939 0.029 -14.750 1.00 0.00 7 ALA A O 5
ATOM 3029 N N . GLU A 1 8 ? -6.181 0.244 -12.498 1.00 0.00 8 GLU A N 5
ATOM 3030 C CA . GLU A 1 8 ? -7.578 -0.220 -12.420 1.00 0.00 8 GLU A CA 5
ATOM 3031 C C . GLU A 1 8 ? -8.514 0.810 -13.081 1.00 0.00 8 GLU A C 5
ATOM 3032 O O . GLU A 1 8 ? -9.197 0.516 -14.072 1.00 0.00 8 GLU A O 5
ATOM 3044 N N . ARG A 1 9 ? -8.477 2.041 -12.525 1.00 0.00 9 ARG A N 5
ATOM 3045 C CA . ARG A 1 9 ? -9.309 3.176 -12.976 1.00 0.00 9 ARG A CA 5
ATOM 3046 C C . ARG A 1 9 ? -8.838 3.667 -14.353 1.00 0.00 9 ARG A C 5
ATOM 3047 O O . ARG A 1 9 ? -9.649 4.059 -15.195 1.00 0.00 9 ARG A O 5
ATOM 3068 N N . LEU A 1 10 ? -7.510 3.611 -14.548 1.00 0.00 10 LEU A N 5
ATOM 3069 C CA . LEU A 1 10 ? -6.824 4.015 -15.792 1.00 0.00 10 LEU A CA 5
ATOM 3070 C C . LEU A 1 10 ? -7.381 3.228 -16.995 1.00 0.00 10 LEU A C 5
ATOM 3071 O O . LEU A 1 10 ? -7.672 3.804 -18.043 1.00 0.00 10 LEU A O 5
ATOM 3087 N N . ARG A 1 11 ? -7.520 1.906 -16.810 1.00 0.00 11 ARG A N 5
ATOM 3088 C CA . ARG A 1 11 ? -7.970 0.974 -17.865 1.00 0.00 11 ARG A CA 5
ATOM 3089 C C . ARG A 1 11 ? -9.477 1.167 -18.179 1.00 0.00 11 ARG A C 5
ATOM 3090 O O . ARG A 1 11 ? -9.947 0.823 -19.270 1.00 0.00 11 ARG A O 5
ATOM 3111 N N . GLU A 1 12 ? -10.220 1.714 -17.204 1.00 0.00 12 GLU A N 5
ATOM 3112 C CA . GLU A 1 12 ? -11.634 2.096 -17.383 1.00 0.00 12 GLU A CA 5
ATOM 3113 C C . GLU A 1 12 ? -11.762 3.386 -18.224 1.00 0.00 12 GLU A C 5
ATOM 3114 O O . GLU A 1 12 ? -12.736 3.552 -18.973 1.00 0.00 12 GLU A O 5
ATOM 3126 N N . GLU A 1 13 ? -10.780 4.294 -18.086 1.00 0.00 13 GLU A N 5
ATOM 3127 C CA . GLU A 1 13 ? -10.749 5.570 -18.822 1.00 0.00 13 GLU A CA 5
ATOM 3128 C C . GLU A 1 13 ? -10.280 5.351 -20.274 1.00 0.00 13 GLU A C 5
ATOM 3129 O O . GLU A 1 13 ? -10.878 5.871 -21.222 1.00 0.00 13 GLU A O 5
ATOM 3141 N N . PHE A 1 14 ? -9.208 4.566 -20.418 1.00 0.00 14 PHE A N 5
ATOM 3142 C CA . PHE A 1 14 ? -8.607 4.221 -21.710 1.00 0.00 14 PHE A CA 5
ATOM 3143 C C . PHE A 1 14 ? -7.993 2.821 -21.579 1.00 0.00 14 PHE A C 5
ATOM 3144 O O . PHE A 1 14 ? -6.959 2.646 -20.920 1.00 0.00 14 PHE A O 5
ATOM 3161 N N . ASN A 1 15 ? -8.670 1.824 -22.173 1.00 0.00 15 ASN A N 5
ATOM 3162 C CA . ASN A 1 15 ? -8.318 0.405 -22.028 1.00 0.00 15 ASN A CA 5
ATOM 3163 C C . ASN A 1 15 ? -7.001 0.083 -22.748 1.00 0.00 15 ASN A C 5
ATOM 3164 O O . ASN A 1 15 ? -6.978 -0.159 -23.959 1.00 0.00 15 ASN A O 5
ATOM 3175 N N . ILE A 1 16 ? -5.896 0.173 -21.994 1.00 0.00 16 ILE A N 5
ATOM 3176 C CA . ILE A 1 16 ? -4.577 -0.322 -22.427 1.00 0.00 16 ILE A CA 5
ATOM 3177 C C . ILE A 1 16 ? -4.273 -1.657 -21.723 1.00 0.00 16 ILE A C 5
ATOM 3178 O O . ILE A 1 16 ? -4.990 -2.061 -20.794 1.00 0.00 16 ILE A O 5
ATOM 3194 N N . ASN A 1 17 ? -3.208 -2.332 -22.166 1.00 0.00 17 ASN A N 5
ATOM 3195 C CA . ASN A 1 17 ? -2.760 -3.599 -21.573 1.00 0.00 17 ASN A CA 5
ATOM 3196 C C . ASN A 1 17 ? -2.023 -3.335 -20.243 1.00 0.00 17 ASN A C 5
ATOM 3197 O O . ASN A 1 17 ? -1.448 -2.247 -20.062 1.00 0.00 17 ASN A O 5
ATOM 3208 N N . PRO A 1 18 ? -2.037 -4.322 -19.282 1.00 0.00 18 PRO A N 5
ATOM 3209 C CA . PRO A 1 18 ? -1.302 -4.218 -17.996 1.00 0.00 18 PRO A CA 5
ATOM 3210 C C . PRO A 1 18 ? 0.202 -3.886 -18.161 1.00 0.00 18 PRO A C 5
ATOM 3211 O O . PRO A 1 18 ? 0.808 -3.309 -17.260 1.00 0.00 18 PRO A O 5
ATOM 3222 N N . GLU A 1 19 ? 0.776 -4.255 -19.326 1.00 0.00 19 GLU A N 5
ATOM 3223 C CA . GLU A 1 19 ? 2.191 -3.984 -19.656 1.00 0.00 19 GLU A CA 5
ATOM 3224 C C . GLU A 1 19 ? 2.439 -2.485 -19.890 1.00 0.00 19 GLU A C 5
ATOM 3225 O O . GLU A 1 19 ? 3.491 -1.957 -19.519 1.00 0.00 19 GLU A O 5
ATOM 3237 N N . GLU A 1 20 ? 1.457 -1.808 -20.492 1.00 0.00 20 GLU A N 5
ATOM 3238 C CA . GLU A 1 20 ? 1.542 -0.363 -20.770 1.00 0.00 20 GLU A CA 5
ATOM 3239 C C . GLU A 1 20 ? 1.263 0.442 -19.482 1.00 0.00 20 GLU A C 5
ATOM 3240 O O . GLU A 1 20 ? 1.811 1.531 -19.281 1.00 0.00 20 GLU A O 5
ATOM 3252 N N . ALA A 1 21 ? 0.414 -0.136 -18.613 1.00 0.00 21 ALA A N 5
ATOM 3253 C CA . ALA A 1 21 ? 0.030 0.458 -17.318 1.00 0.00 21 ALA A CA 5
ATOM 3254 C C . ALA A 1 21 ? 1.187 0.377 -16.297 1.00 0.00 21 ALA A C 5
ATOM 3255 O O . ALA A 1 21 ? 1.423 1.329 -15.541 1.00 0.00 21 ALA A O 5
ATOM 3262 N N . ARG A 1 22 ? 1.911 -0.767 -16.291 1.00 0.00 22 ARG A N 5
ATOM 3263 C CA . ARG A 1 22 ? 3.081 -0.966 -15.402 1.00 0.00 22 ARG A CA 5
ATOM 3264 C C . ARG A 1 22 ? 4.277 -0.125 -15.887 1.00 0.00 22 ARG A C 5
ATOM 3265 O O . ARG A 1 22 ? 5.107 0.310 -15.080 1.00 0.00 22 ARG A O 5
ATOM 3286 N N . GLU A 1 23 ? 4.345 0.090 -17.215 1.00 0.00 23 GLU A N 5
ATOM 3287 C CA . GLU A 1 23 ? 5.354 0.958 -17.852 1.00 0.00 23 GLU A CA 5
ATOM 3288 C C . GLU A 1 23 ? 5.151 2.417 -17.407 1.00 0.00 23 GLU A C 5
ATOM 3289 O O . GLU A 1 23 ? 6.110 3.158 -17.152 1.00 0.00 23 GLU A O 5
ATOM 3301 N N . ALA A 1 24 ? 3.869 2.794 -17.319 1.00 0.00 24 ALA A N 5
ATOM 3302 C CA . ALA A 1 24 ? 3.434 4.128 -16.913 1.00 0.00 24 ALA A CA 5
ATOM 3303 C C . ALA A 1 24 ? 3.775 4.408 -15.436 1.00 0.00 24 ALA A C 5
ATOM 3304 O O . ALA A 1 24 ? 4.398 5.426 -15.117 1.00 0.00 24 ALA A O 5
ATOM 3311 N N . VAL A 1 25 ? 3.385 3.477 -14.547 1.00 0.00 25 VAL A N 5
ATOM 3312 C CA . VAL A 1 25 ? 3.463 3.686 -13.083 1.00 0.00 25 VAL A CA 5
ATOM 3313 C C . VAL A 1 25 ? 4.921 3.788 -12.570 1.00 0.00 25 VAL A C 5
ATOM 3314 O O . VAL A 1 25 ? 5.210 4.604 -11.686 1.00 0.00 25 VAL A O 5
ATOM 3327 N N . GLU A 1 26 ? 5.834 2.977 -13.142 1.00 0.00 26 GLU A N 5
ATOM 3328 C CA . GLU A 1 26 ? 7.243 2.925 -12.696 1.00 0.00 26 GLU A CA 5
ATOM 3329 C C . GLU A 1 26 ? 7.973 4.231 -13.071 1.00 0.00 26 GLU A C 5
ATOM 3330 O O . GLU A 1 26 ? 8.777 4.755 -12.292 1.00 0.00 26 GLU A O 5
ATOM 3342 N N . LYS A 1 27 ? 7.631 4.771 -14.256 1.00 0.00 27 LYS A N 5
ATOM 3343 C CA . LYS A 1 27 ? 8.159 6.055 -14.751 1.00 0.00 27 LYS A CA 5
ATOM 3344 C C . LYS A 1 27 ? 7.553 7.232 -13.960 1.00 0.00 27 LYS A C 5
ATOM 3345 O O . LYS A 1 27 ? 8.218 8.254 -13.730 1.00 0.00 27 LYS A O 5
ATOM 3364 N N . ALA A 1 28 ? 6.297 7.054 -13.532 1.00 0.00 28 ALA A N 5
ATOM 3365 C CA . ALA A 1 28 ? 5.576 8.027 -12.695 1.00 0.00 28 ALA A CA 5
ATOM 3366 C C . ALA A 1 28 ? 6.075 7.997 -11.237 1.00 0.00 28 ALA A C 5
ATOM 3367 O O . ALA A 1 28 ? 5.906 8.967 -10.503 1.00 0.00 28 ALA A O 5
ATOM 3374 N N . GLY A 1 29 ? 6.670 6.855 -10.834 1.00 0.00 29 GLY A N 5
ATOM 3375 C CA . GLY A 1 29 ? 7.150 6.652 -9.464 1.00 0.00 29 GLY A CA 5
ATOM 3376 C C . GLY A 1 29 ? 6.009 6.480 -8.463 1.00 0.00 29 GLY A C 5
ATOM 3377 O O . GLY A 1 29 ? 6.031 7.058 -7.373 1.00 0.00 29 GLY A O 5
ATOM 3381 N N . GLY A 1 30 ? 4.994 5.690 -8.859 1.00 0.00 30 GLY A N 5
ATOM 3382 C CA . GLY A 1 30 ? 3.851 5.375 -7.991 1.00 0.00 30 GLY A CA 5
ATOM 3383 C C . GLY A 1 30 ? 2.764 6.451 -7.978 1.00 0.00 30 GLY A C 5
ATOM 3384 O O . GLY A 1 30 ? 1.803 6.348 -7.211 1.00 0.00 30 GLY A O 5
ATOM 3388 N N . ASN A 1 31 ? 2.908 7.482 -8.834 1.00 0.00 31 ASN A N 5
ATOM 3389 C CA . ASN A 1 31 ? 1.952 8.603 -8.928 1.00 0.00 31 ASN A CA 5
ATOM 3390 C C . ASN A 1 31 ? 0.902 8.283 -10.003 1.00 0.00 31 ASN A C 5
ATOM 3391 O O . ASN A 1 31 ? 1.249 7.924 -11.132 1.00 0.00 31 ASN A O 5
ATOM 3402 N N . GLU A 1 32 ? -0.377 8.433 -9.639 1.00 0.00 32 GLU A N 5
ATOM 3403 C CA . GLU A 1 32 ? -1.505 7.909 -10.422 1.00 0.00 32 GLU A CA 5
ATOM 3404 C C . GLU A 1 32 ? -1.785 8.759 -11.670 1.00 0.00 32 GLU A C 5
ATOM 3405 O O . GLU A 1 32 ? -1.850 8.233 -12.790 1.00 0.00 32 GLU A O 5
ATOM 3417 N N . GLU A 1 33 ? -1.953 10.078 -11.459 1.00 0.00 33 GLU A N 5
ATOM 3418 C CA . GLU A 1 33 ? -2.276 11.027 -12.547 1.00 0.00 33 GLU A CA 5
ATOM 3419 C C . GLU A 1 33 ? -1.057 11.222 -13.468 1.00 0.00 33 GLU A C 5
ATOM 3420 O O . GLU A 1 33 ? -1.207 11.489 -14.664 1.00 0.00 33 GLU A O 5
ATOM 3432 N N . GLU A 1 34 ? 0.148 11.059 -12.895 1.00 0.00 34 GLU A N 5
ATOM 3433 C CA . GLU A 1 34 ? 1.417 11.155 -13.637 1.00 0.00 34 GLU A CA 5
ATOM 3434 C C . GLU A 1 34 ? 1.555 9.954 -14.600 1.00 0.00 34 GLU A C 5
ATOM 3435 O O . GLU A 1 34 ? 2.016 10.106 -15.731 1.00 0.00 34 GLU A O 5
ATOM 3447 N N . ALA A 1 35 ? 1.126 8.765 -14.124 1.00 0.00 35 ALA A N 5
ATOM 3448 C CA . ALA A 1 35 ? 1.058 7.524 -14.934 1.00 0.00 35 ALA A CA 5
ATOM 3449 C C . ALA A 1 35 ? -0.040 7.629 -16.004 1.00 0.00 35 ALA A C 5
ATOM 3450 O O . ALA A 1 35 ? 0.077 7.071 -17.101 1.00 0.00 35 ALA A O 5
ATOM 3457 N N . ARG A 1 36 ? -1.101 8.376 -15.658 1.00 0.00 36 ARG A N 5
ATOM 3458 C CA . ARG A 1 36 ? -2.240 8.664 -16.548 1.00 0.00 36 ARG A CA 5
ATOM 3459 C C . ARG A 1 36 ? -1.801 9.555 -17.743 1.00 0.00 36 ARG A C 5
ATOM 3460 O O . ARG A 1 36 ? -2.460 9.586 -18.788 1.00 0.00 36 ARG A O 5
ATOM 3481 N N . ARG A 1 37 ? -0.672 10.267 -17.574 1.00 0.00 37 ARG A N 5
ATOM 3482 C CA . ARG A 1 37 ? -0.057 11.087 -18.640 1.00 0.00 37 ARG A CA 5
ATOM 3483 C C . ARG A 1 37 ? 0.782 10.222 -19.605 1.00 0.00 37 ARG A C 5
ATOM 3484 O O . ARG A 1 37 ? 0.985 10.597 -20.766 1.00 0.00 37 ARG A O 5
ATOM 3505 N N . ILE A 1 38 ? 1.273 9.074 -19.101 1.00 0.00 38 ILE A N 5
ATOM 3506 C CA . ILE A 1 38 ? 2.167 8.155 -19.852 1.00 0.00 38 ILE A CA 5
ATOM 3507 C C . ILE A 1 38 ? 1.340 7.094 -20.635 1.00 0.00 38 ILE A C 5
ATOM 3508 O O . ILE A 1 38 ? 1.893 6.271 -21.375 1.00 0.00 38 ILE A O 5
ATOM 3524 N N . VAL A 1 39 ? 0.002 7.160 -20.487 1.00 0.00 39 VAL A N 5
ATOM 3525 C CA . VAL A 1 39 ? -0.946 6.313 -21.242 1.00 0.00 39 VAL A CA 5
ATOM 3526 C C . VAL A 1 39 ? -0.846 6.619 -22.748 1.00 0.00 39 VAL A C 5
ATOM 3527 O O . VAL A 1 39 ? -0.753 7.794 -23.141 1.00 0.00 39 VAL A O 5
ATOM 3540 N N . LYS A 1 40 ? -0.865 5.546 -23.562 1.00 0.00 40 LYS A N 5
ATOM 3541 C CA . LYS A 1 40 ? -0.701 5.603 -25.018 1.00 0.00 40 LYS A CA 5
ATOM 3542 C C . LYS A 1 40 ? 0.743 6.058 -25.364 1.00 0.00 40 LYS A C 5
ATOM 3543 O O . LYS A 1 40 ? 1.634 5.211 -25.466 1.00 0.00 40 LYS A O 5
ATOM 3562 N N . LYS A 1 41 ? 0.950 7.399 -25.448 1.00 0.00 41 LYS A N 5
ATOM 3563 C CA . LYS A 1 41 ? 2.236 8.061 -25.778 1.00 0.00 41 LYS A CA 5
ATOM 3564 C C . LYS A 1 41 ? 3.050 7.383 -26.911 1.00 0.00 41 LYS A C 5
ATOM 3565 O O . LYS A 1 41 ? 2.955 7.798 -28.074 1.00 0.00 41 LYS A O 5
ATOM 3584 N N . ARG A 1 42 ? 3.821 6.331 -26.545 1.00 0.00 42 ARG A N 5
ATOM 3585 C CA . ARG A 1 42 ? 4.884 5.741 -27.385 1.00 0.00 42 ARG A CA 5
ATOM 3586 C C . ARG A 1 42 ? 6.022 6.766 -27.547 1.00 0.00 42 ARG A C 5
ATOM 3587 O O . ARG A 1 42 ? 5.957 7.663 -28.405 1.00 0.00 42 ARG A O 5
ATOM 3608 N N . LEU A 1 43 ? 7.040 6.629 -26.673 1.00 0.00 43 LEU A N 5
ATOM 3609 C CA . LEU A 1 43 ? 8.176 7.556 -26.559 1.00 0.00 43 LEU A CA 5
ATOM 3610 C C . LEU A 1 43 ? 7.657 8.985 -26.229 1.00 0.00 43 LEU A C 5
ATOM 3626 N N . ARG A 1 1 ? 6.788 2.513 -2.909 1.00 0.00 1 ARG A N 6
ATOM 3627 C CA . ARG A 1 1 ? 5.663 3.040 -3.720 1.00 0.00 1 ARG A CA 6
ATOM 3628 C C . ARG A 1 1 ? 4.550 1.990 -3.850 1.00 0.00 1 ARG A C 6
ATOM 3629 O O . ARG A 1 1 ? 4.822 0.790 -3.971 1.00 0.00 1 ARG A O 6
ATOM 3649 N N . LYS A 1 2 ? 3.297 2.463 -3.800 1.00 0.00 2 LYS A N 6
ATOM 3650 C CA . LYS A 1 2 ? 2.096 1.634 -3.954 1.00 0.00 2 LYS A CA 6
ATOM 3651 C C . LYS A 1 2 ? 1.356 2.110 -5.211 1.00 0.00 2 LYS A C 6
ATOM 3652 O O . LYS A 1 2 ? 1.017 3.293 -5.316 1.00 0.00 2 LYS A O 6
ATOM 3671 N N . TRP A 1 3 ? 1.165 1.203 -6.181 1.00 0.00 3 TRP A N 6
ATOM 3672 C CA . TRP A 1 3 ? 0.629 1.542 -7.518 1.00 0.00 3 TRP A CA 6
ATOM 3673 C C . TRP A 1 3 ? -0.383 0.482 -8.013 1.00 0.00 3 TRP A C 6
ATOM 3674 O O . TRP A 1 3 ? -0.690 0.432 -9.209 1.00 0.00 3 TRP A O 6
ATOM 3695 N N . GLU A 1 4 ? -0.973 -0.277 -7.080 1.00 0.00 4 GLU A N 6
ATOM 3696 C CA . GLU A 1 4 ? -1.793 -1.472 -7.418 1.00 0.00 4 GLU A CA 6
ATOM 3697 C C . GLU A 1 4 ? -3.237 -1.064 -7.768 1.00 0.00 4 GLU A C 6
ATOM 3698 O O . GLU A 1 4 ? -3.783 -1.494 -8.795 1.00 0.00 4 GLU A O 6
ATOM 3710 N N . GLU A 1 5 ? -3.814 -0.203 -6.922 1.00 0.00 5 GLU A N 6
ATOM 3711 C CA . GLU A 1 5 ? -5.146 0.393 -7.121 1.00 0.00 5 GLU A CA 6
ATOM 3712 C C . GLU A 1 5 ? -5.085 1.500 -8.195 1.00 0.00 5 GLU A C 6
ATOM 3713 O O . GLU A 1 5 ? -6.092 1.812 -8.843 1.00 0.00 5 GLU A O 6
ATOM 3725 N N . ILE A 1 6 ? -3.887 2.088 -8.349 1.00 0.00 6 ILE A N 6
ATOM 3726 C CA . ILE A 1 6 ? -3.617 3.114 -9.370 1.00 0.00 6 ILE A CA 6
ATOM 3727 C C . ILE A 1 6 ? -3.684 2.501 -10.790 1.00 0.00 6 ILE A C 6
ATOM 3728 O O . ILE A 1 6 ? -4.515 2.904 -11.611 1.00 0.00 6 ILE A O 6
ATOM 3744 N N . ALA A 1 7 ? -2.821 1.493 -11.042 1.00 0.00 7 ALA A N 6
ATOM 3745 C CA . ALA A 1 7 ? -2.715 0.806 -12.357 1.00 0.00 7 ALA A CA 6
ATOM 3746 C C . ALA A 1 7 ? -4.004 0.051 -12.723 1.00 0.00 7 ALA A C 6
ATOM 3747 O O . ALA A 1 7 ? -4.262 -0.227 -13.902 1.00 0.00 7 ALA A O 6
ATOM 3754 N N . GLU A 1 8 ? -4.787 -0.287 -11.685 1.00 0.00 8 GLU A N 6
ATOM 3755 C CA . GLU A 1 8 ? -6.119 -0.900 -11.813 1.00 0.00 8 GLU A CA 6
ATOM 3756 C C . GLU A 1 8 ? -7.049 0.023 -12.628 1.00 0.00 8 GLU A C 6
ATOM 3757 O O . GLU A 1 8 ? -7.749 -0.430 -13.542 1.00 0.00 8 GLU A O 6
ATOM 3769 N N . ARG A 1 9 ? -7.022 1.326 -12.298 1.00 0.00 9 ARG A N 6
ATOM 3770 C CA . ARG A 1 9 ? -7.812 2.354 -13.004 1.00 0.00 9 ARG A CA 6
ATOM 3771 C C . ARG A 1 9 ? -7.299 2.565 -14.435 1.00 0.00 9 ARG A C 6
ATOM 3772 O O . ARG A 1 9 ? -8.096 2.623 -15.374 1.00 0.00 9 ARG A O 6
ATOM 3793 N N . LEU A 1 10 ? -5.953 2.673 -14.572 1.00 0.00 10 LEU A N 6
ATOM 3794 C CA . LEU A 1 10 ? -5.256 2.904 -15.868 1.00 0.00 10 LEU A CA 6
ATOM 3795 C C . LEU A 1 10 ? -5.760 1.938 -16.973 1.00 0.00 10 LEU A C 6
ATOM 3796 O O . LEU A 1 10 ? -5.965 2.364 -18.122 1.00 0.00 10 LEU A O 6
ATOM 3812 N N . ARG A 1 11 ? -5.982 0.658 -16.574 1.00 0.00 11 ARG A N 6
ATOM 3813 C CA . ARG A 1 11 ? -6.528 -0.418 -17.437 1.00 0.00 11 ARG A CA 6
ATOM 3814 C C . ARG A 1 11 ? -7.787 0.060 -18.211 1.00 0.00 11 ARG A C 6
ATOM 3815 O O . ARG A 1 11 ? -7.790 0.119 -19.446 1.00 0.00 11 ARG A O 6
ATOM 3836 N N . GLU A 1 12 ? -8.832 0.445 -17.462 1.00 0.00 12 GLU A N 6
ATOM 3837 C CA . GLU A 1 12 ? -10.108 0.899 -18.037 1.00 0.00 12 GLU A CA 6
ATOM 3838 C C . GLU A 1 12 ? -10.300 2.396 -17.725 1.00 0.00 12 GLU A C 6
ATOM 3839 O O . GLU A 1 12 ? -10.995 2.769 -16.770 1.00 0.00 12 GLU A O 6
ATOM 3851 N N . GLU A 1 13 ? -9.623 3.241 -18.509 1.00 0.00 13 GLU A N 6
ATOM 3852 C CA . GLU A 1 13 ? -9.708 4.709 -18.392 1.00 0.00 13 GLU A CA 6
ATOM 3853 C C . GLU A 1 13 ? -9.128 5.300 -19.687 1.00 0.00 13 GLU A C 6
ATOM 3854 O O . GLU A 1 13 ? -9.805 6.009 -20.438 1.00 0.00 13 GLU A O 6
ATOM 3866 N N . PHE A 1 14 ? -7.853 4.964 -19.934 1.00 0.00 14 PHE A N 6
ATOM 3867 C CA . PHE A 1 14 ? -7.134 5.347 -21.161 1.00 0.00 14 PHE A CA 6
ATOM 3868 C C . PHE A 1 14 ? -7.327 4.291 -22.267 1.00 0.00 14 PHE A C 6
ATOM 3869 O O . PHE A 1 14 ? -6.792 4.452 -23.372 1.00 0.00 14 PHE A O 6
ATOM 3886 N N . ASN A 1 15 ? -8.095 3.215 -21.938 1.00 0.00 15 ASN A N 6
ATOM 3887 C CA . ASN A 1 15 ? -8.375 2.074 -22.836 1.00 0.00 15 ASN A CA 6
ATOM 3888 C C . ASN A 1 15 ? -7.055 1.398 -23.260 1.00 0.00 15 ASN A C 6
ATOM 3889 O O . ASN A 1 15 ? -6.630 1.480 -24.421 1.00 0.00 15 ASN A O 6
ATOM 3900 N N . ILE A 1 16 ? -6.360 0.810 -22.264 1.00 0.00 16 ILE A N 6
ATOM 3901 C CA . ILE A 1 16 ? -5.025 0.200 -22.445 1.00 0.00 16 ILE A CA 6
ATOM 3902 C C . ILE A 1 16 ? -4.928 -1.143 -21.705 1.00 0.00 16 ILE A C 6
ATOM 3903 O O . ILE A 1 16 ? -5.680 -1.412 -20.763 1.00 0.00 16 ILE A O 6
ATOM 3919 N N . ASN A 1 17 ? -3.965 -1.962 -22.138 1.00 0.00 17 ASN A N 6
ATOM 3920 C CA . ASN A 1 17 ? -3.642 -3.257 -21.527 1.00 0.00 17 ASN A CA 6
ATOM 3921 C C . ASN A 1 17 ? -2.957 -3.014 -20.168 1.00 0.00 17 ASN A C 6
ATOM 3922 O O . ASN A 1 17 ? -2.217 -2.036 -20.051 1.00 0.00 17 ASN A O 6
ATOM 3933 N N . PRO A 1 18 ? -3.219 -3.851 -19.111 1.00 0.00 18 PRO A N 6
ATOM 3934 C CA . PRO A 1 18 ? -2.435 -3.837 -17.846 1.00 0.00 18 PRO A CA 6
ATOM 3935 C C . PRO A 1 18 ? -0.894 -3.870 -18.022 1.00 0.00 18 PRO A C 6
ATOM 3936 O O . PRO A 1 18 ? -0.166 -3.486 -17.109 1.00 0.00 18 PRO A O 6
ATOM 3947 N N . GLU A 1 19 ? -0.417 -4.338 -19.196 1.00 0.00 19 GLU A N 6
ATOM 3948 C CA . GLU A 1 19 ? 1.012 -4.290 -19.577 1.00 0.00 19 GLU A CA 6
ATOM 3949 C C . GLU A 1 19 ? 1.452 -2.823 -19.805 1.00 0.00 19 GLU A C 6
ATOM 3950 O O . GLU A 1 19 ? 2.456 -2.369 -19.243 1.00 0.00 19 GLU A O 6
ATOM 3962 N N . GLU A 1 20 ? 0.662 -2.099 -20.625 1.00 0.00 20 GLU A N 6
ATOM 3963 C CA . GLU A 1 20 ? 0.890 -0.666 -20.949 1.00 0.00 20 GLU A CA 6
ATOM 3964 C C . GLU A 1 20 ? 0.697 0.207 -19.697 1.00 0.00 20 GLU A C 6
ATOM 3965 O O . GLU A 1 20 ? 1.421 1.191 -19.481 1.00 0.00 20 GLU A O 6
ATOM 3977 N N . ALA A 1 21 ? -0.286 -0.206 -18.868 1.00 0.00 21 ALA A N 6
ATOM 3978 C CA . ALA A 1 21 ? -0.636 0.452 -17.600 1.00 0.00 21 ALA A CA 6
ATOM 3979 C C . ALA A 1 21 ? 0.498 0.299 -16.581 1.00 0.00 21 ALA A C 6
ATOM 3980 O O . ALA A 1 21 ? 0.796 1.233 -15.843 1.00 0.00 21 ALA A O 6
ATOM 3987 N N . ARG A 1 22 ? 1.127 -0.899 -16.575 1.00 0.00 22 ARG A N 6
ATOM 3988 C CA . ARG A 1 22 ? 2.269 -1.220 -15.699 1.00 0.00 22 ARG A CA 6
ATOM 3989 C C . ARG A 1 22 ? 3.484 -0.357 -16.061 1.00 0.00 22 ARG A C 6
ATOM 3990 O O . ARG A 1 22 ? 4.148 0.196 -15.182 1.00 0.00 22 ARG A O 6
ATOM 4011 N N . GLU A 1 23 ? 3.743 -0.257 -17.367 1.00 0.00 23 GLU A N 6
ATOM 4012 C CA . GLU A 1 23 ? 4.869 0.510 -17.924 1.00 0.00 23 GLU A CA 6
ATOM 4013 C C . GLU A 1 23 ? 4.754 2.005 -17.548 1.00 0.00 23 GLU A C 6
ATOM 4014 O O . GLU A 1 23 ? 5.734 2.639 -17.129 1.00 0.00 23 GLU A O 6
ATOM 4026 N N . ALA A 1 24 ? 3.528 2.532 -17.678 1.00 0.00 24 ALA A N 6
ATOM 4027 C CA . ALA A 1 24 ? 3.206 3.933 -17.383 1.00 0.00 24 ALA A CA 6
ATOM 4028 C C . ALA A 1 24 ? 3.294 4.235 -15.883 1.00 0.00 24 ALA A C 6
ATOM 4029 O O . ALA A 1 24 ? 3.891 5.244 -15.480 1.00 0.00 24 ALA A O 6
ATOM 4036 N N . VAL A 1 25 ? 2.712 3.341 -15.064 1.00 0.00 25 VAL A N 6
ATOM 4037 C CA . VAL A 1 25 ? 2.610 3.538 -13.605 1.00 0.00 25 VAL A CA 6
ATOM 4038 C C . VAL A 1 25 ? 3.975 3.335 -12.912 1.00 0.00 25 VAL A C 6
ATOM 4039 O O . VAL A 1 25 ? 4.178 3.797 -11.787 1.00 0.00 25 VAL A O 6
ATOM 4052 N N . GLU A 1 26 ? 4.893 2.624 -13.602 1.00 0.00 26 GLU A N 6
ATOM 4053 C CA . GLU A 1 26 ? 6.269 2.409 -13.137 1.00 0.00 26 GLU A CA 6
ATOM 4054 C C . GLU A 1 26 ? 6.995 3.764 -13.145 1.00 0.00 26 GLU A C 6
ATOM 4055 O O . GLU A 1 26 ? 7.544 4.192 -12.126 1.00 0.00 26 GLU A O 6
ATOM 4067 N N . LYS A 1 27 ? 6.939 4.453 -14.297 1.00 0.00 27 LYS A N 6
ATOM 4068 C CA . LYS A 1 27 ? 7.585 5.768 -14.471 1.00 0.00 27 LYS A CA 6
ATOM 4069 C C . LYS A 1 27 ? 6.851 6.856 -13.647 1.00 0.00 27 LYS A C 6
ATOM 4070 O O . LYS A 1 27 ? 7.457 7.845 -13.213 1.00 0.00 27 LYS A O 6
ATOM 4089 N N . ALA A 1 28 ? 5.538 6.645 -13.431 1.00 0.00 28 ALA A N 6
ATOM 4090 C CA . ALA A 1 28 ? 4.703 7.503 -12.562 1.00 0.00 28 ALA A CA 6
ATOM 4091 C C . ALA A 1 28 ? 5.047 7.288 -11.076 1.00 0.00 28 ALA A C 6
ATOM 4092 O O . ALA A 1 28 ? 4.862 8.191 -10.247 1.00 0.00 28 ALA A O 6
ATOM 4099 N N . GLY A 1 29 ? 5.525 6.073 -10.762 1.00 0.00 29 GLY A N 6
ATOM 4100 C CA . GLY A 1 29 ? 5.943 5.703 -9.414 1.00 0.00 29 GLY A CA 6
ATOM 4101 C C . GLY A 1 29 ? 4.760 5.395 -8.509 1.00 0.00 29 GLY A C 6
ATOM 4102 O O . GLY A 1 29 ? 4.426 4.222 -8.287 1.00 0.00 29 GLY A O 6
ATOM 4106 N N . GLY A 1 30 ? 4.109 6.459 -8.015 1.00 0.00 30 GLY A N 6
ATOM 4107 C CA . GLY A 1 30 ? 2.963 6.339 -7.116 1.00 0.00 30 GLY A CA 6
ATOM 4108 C C . GLY A 1 30 ? 2.048 7.544 -7.214 1.00 0.00 30 GLY A C 6
ATOM 4109 O O . GLY A 1 30 ? 1.580 8.069 -6.195 1.00 0.00 30 GLY A O 6
ATOM 4113 N N . ASN A 1 31 ? 1.795 7.982 -8.463 1.00 0.00 31 ASN A N 6
ATOM 4114 C CA . ASN A 1 31 ? 0.854 9.077 -8.770 1.00 0.00 31 ASN A CA 6
ATOM 4115 C C . ASN A 1 31 ? 0.004 8.721 -10.005 1.00 0.00 31 ASN A C 6
ATOM 4116 O O . ASN A 1 31 ? 0.538 8.382 -11.067 1.00 0.00 31 ASN A O 6
ATOM 4127 N N . GLU A 1 32 ? -1.323 8.830 -9.848 1.00 0.00 32 GLU A N 6
ATOM 4128 C CA . GLU A 1 32 ? -2.298 8.487 -10.895 1.00 0.00 32 GLU A CA 6
ATOM 4129 C C . GLU A 1 32 ? -2.249 9.520 -12.038 1.00 0.00 32 GLU A C 6
ATOM 4130 O O . GLU A 1 32 ? -2.303 9.161 -13.220 1.00 0.00 32 GLU A O 6
ATOM 4142 N N . GLU A 1 33 ? -2.090 10.805 -11.658 1.00 0.00 33 GLU A N 6
ATOM 4143 C CA . GLU A 1 33 ? -2.154 11.944 -12.603 1.00 0.00 33 GLU A CA 6
ATOM 4144 C C . GLU A 1 33 ? -0.795 12.184 -13.303 1.00 0.00 33 GLU A C 6
ATOM 4145 O O . GLU A 1 33 ? -0.692 13.035 -14.192 1.00 0.00 33 GLU A O 6
ATOM 4157 N N . GLU A 1 34 ? 0.253 11.460 -12.868 1.00 0.00 34 GLU A N 6
ATOM 4158 C CA . GLU A 1 34 ? 1.565 11.476 -13.546 1.00 0.00 34 GLU A CA 6
ATOM 4159 C C . GLU A 1 34 ? 1.512 10.563 -14.782 1.00 0.00 34 GLU A C 6
ATOM 4160 O O . GLU A 1 34 ? 2.048 10.894 -15.845 1.00 0.00 34 GLU A O 6
ATOM 4172 N N . ALA A 1 35 ? 0.800 9.429 -14.621 1.00 0.00 35 ALA A N 6
ATOM 4173 C CA . ALA A 1 35 ? 0.688 8.372 -15.637 1.00 0.00 35 ALA A CA 6
ATOM 4174 C C . ALA A 1 35 ? 0.012 8.861 -16.939 1.00 0.00 35 ALA A C 6
ATOM 4175 O O . ALA A 1 35 ? 0.289 8.315 -18.001 1.00 0.00 35 ALA A O 6
ATOM 4182 N N . ARG A 1 36 ? -0.843 9.912 -16.853 1.00 0.00 36 ARG A N 6
ATOM 4183 C CA . ARG A 1 36 ? -1.636 10.415 -18.007 1.00 0.00 36 ARG A CA 6
ATOM 4184 C C . ARG A 1 36 ? -0.741 10.881 -19.183 1.00 0.00 36 ARG A C 6
ATOM 4185 O O . ARG A 1 36 ? -1.052 10.632 -20.356 1.00 0.00 36 ARG A O 6
ATOM 4206 N N . ARG A 1 37 ? 0.396 11.524 -18.845 1.00 0.00 37 ARG A N 6
ATOM 4207 C CA . ARG A 1 37 ? 1.347 12.073 -19.834 1.00 0.00 37 ARG A CA 6
ATOM 4208 C C . ARG A 1 37 ? 2.327 11.004 -20.333 1.00 0.00 37 ARG A C 6
ATOM 4209 O O . ARG A 1 37 ? 2.992 11.185 -21.360 1.00 0.00 37 ARG A O 6
ATOM 4230 N N . ILE A 1 38 ? 2.407 9.889 -19.596 1.00 0.00 38 ILE A N 6
ATOM 4231 C CA . ILE A 1 38 ? 3.282 8.759 -19.938 1.00 0.00 38 ILE A CA 6
ATOM 4232 C C . ILE A 1 38 ? 2.532 7.778 -20.873 1.00 0.00 38 ILE A C 6
ATOM 4233 O O . ILE A 1 38 ? 3.137 7.169 -21.755 1.00 0.00 38 ILE A O 6
ATOM 4249 N N . VAL A 1 39 ? 1.196 7.664 -20.678 1.00 0.00 39 VAL A N 6
ATOM 4250 C CA . VAL A 1 39 ? 0.319 6.821 -21.518 1.00 0.00 39 VAL A CA 6
ATOM 4251 C C . VAL A 1 39 ? 0.093 7.493 -22.885 1.00 0.00 39 VAL A C 6
ATOM 4252 O O . VAL A 1 39 ? 0.341 6.880 -23.931 1.00 0.00 39 VAL A O 6
ATOM 4265 N N . LYS A 1 40 ? -0.381 8.761 -22.833 1.00 0.00 40 LYS A N 6
ATOM 4266 C CA . LYS A 1 40 ? -0.638 9.625 -24.020 1.00 0.00 40 LYS A CA 6
ATOM 4267 C C . LYS A 1 40 ? -1.910 9.219 -24.814 1.00 0.00 40 LYS A C 6
ATOM 4268 O O . LYS A 1 40 ? -2.184 9.805 -25.871 1.00 0.00 40 LYS A O 6
ATOM 4287 N N . LYS A 1 41 ? -2.687 8.243 -24.304 1.00 0.00 41 LYS A N 6
ATOM 4288 C CA . LYS A 1 41 ? -3.974 7.838 -24.912 1.00 0.00 41 LYS A CA 6
ATOM 4289 C C . LYS A 1 41 ? -5.071 8.826 -24.510 1.00 0.00 41 LYS A C 6
ATOM 4290 O O . LYS A 1 41 ? -5.693 8.678 -23.452 1.00 0.00 41 LYS A O 6
ATOM 4309 N N . ARG A 1 42 ? -5.256 9.858 -25.340 1.00 0.00 42 ARG A N 6
ATOM 4310 C CA . ARG A 1 42 ? -6.335 10.847 -25.177 1.00 0.00 42 ARG A CA 6
ATOM 4311 C C . ARG A 1 42 ? -7.704 10.170 -25.389 1.00 0.00 42 ARG A C 6
ATOM 4312 O O . ARG A 1 42 ? -8.699 10.525 -24.743 1.00 0.00 42 ARG A O 6
ATOM 4333 N N . LEU A 1 43 ? -7.722 9.194 -26.301 1.00 0.00 43 LEU A N 6
ATOM 4334 C CA . LEU A 1 43 ? -8.895 8.364 -26.577 1.00 0.00 43 LEU A CA 6
ATOM 4335 C C . LEU A 1 43 ? -8.375 6.962 -26.985 1.00 0.00 43 LEU A C 6
ATOM 4351 N N . ARG A 1 1 ? 4.324 3.310 -1.918 1.00 0.00 1 ARG A N 7
ATOM 43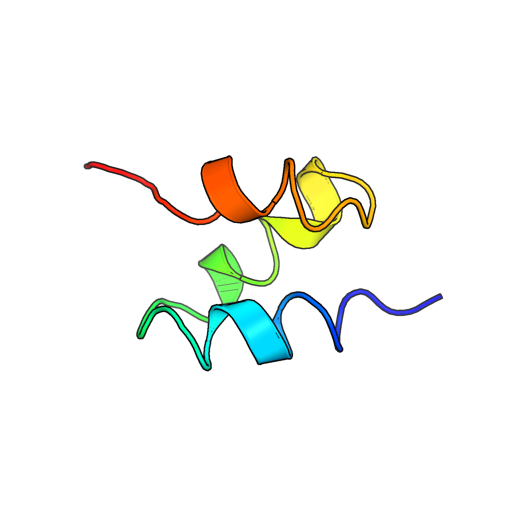52 C CA . ARG A 1 1 ? 3.759 2.124 -1.250 1.00 0.00 1 ARG A CA 7
ATOM 4353 C C . ARG A 1 1 ? 2.964 1.294 -2.275 1.00 0.00 1 ARG A C 7
ATOM 4354 O O . ARG A 1 1 ? 3.220 1.414 -3.485 1.00 0.00 1 ARG A O 7
ATOM 4374 N N . LYS A 1 2 ? 2.043 0.430 -1.789 1.00 0.00 2 LYS A N 7
ATOM 4375 C CA . LYS A 1 2 ? 1.228 -0.444 -2.645 1.00 0.00 2 LYS A CA 7
ATOM 4376 C C . LYS A 1 2 ? 0.453 0.390 -3.707 1.00 0.00 2 LYS A C 7
ATOM 4377 O O . LYS A 1 2 ? -0.287 1.320 -3.381 1.00 0.00 2 LYS A O 7
ATOM 4396 N N . TRP A 1 3 ? 0.682 0.055 -4.983 1.00 0.00 3 TRP A N 7
ATOM 4397 C CA . TRP A 1 3 ? 0.211 0.829 -6.149 1.00 0.00 3 TRP A CA 7
ATOM 4398 C C . TRP A 1 3 ? -1.059 0.187 -6.753 1.00 0.00 3 TRP A C 7
ATOM 4399 O O . TRP A 1 3 ? -1.323 0.355 -7.943 1.00 0.00 3 TRP A O 7
ATOM 4420 N N . GLU A 1 4 ? -1.854 -0.518 -5.904 1.00 0.00 4 GLU A N 7
ATOM 4421 C CA . GLU A 1 4 ? -3.056 -1.269 -6.336 1.00 0.00 4 GLU A CA 7
ATOM 4422 C C . GLU A 1 4 ? -4.061 -0.347 -7.054 1.00 0.00 4 GLU A C 7
ATOM 4423 O O . GLU A 1 4 ? -4.420 -0.588 -8.204 1.00 0.00 4 GLU A O 7
ATOM 4435 N N . GLU A 1 5 ? -4.463 0.723 -6.350 1.00 0.00 5 GLU A N 7
ATOM 4436 C CA . GLU A 1 5 ? -5.425 1.734 -6.843 1.00 0.00 5 GLU A CA 7
ATOM 4437 C C . GLU A 1 5 ? -4.933 2.393 -8.146 1.00 0.00 5 GLU A C 7
ATOM 4438 O O . GLU A 1 5 ? -5.680 2.527 -9.124 1.00 0.00 5 GLU A O 7
ATOM 4450 N N . ILE A 1 6 ? -3.644 2.748 -8.140 1.00 0.00 6 ILE A N 7
ATOM 4451 C CA . ILE A 1 6 ? -3.001 3.529 -9.207 1.00 0.00 6 ILE A CA 7
ATOM 4452 C C . ILE A 1 6 ? -2.862 2.691 -10.504 1.00 0.00 6 ILE A C 7
ATOM 4453 O O . ILE A 1 6 ? -2.984 3.215 -11.614 1.00 0.00 6 ILE A O 7
ATOM 4469 N N . ALA A 1 7 ? -2.636 1.378 -10.337 1.00 0.00 7 ALA A N 7
ATOM 4470 C CA . ALA A 1 7 ? -2.472 0.418 -11.454 1.00 0.00 7 ALA A CA 7
ATOM 4471 C C . ALA A 1 7 ? -3.819 -0.206 -11.871 1.00 0.00 7 ALA A C 7
ATOM 4472 O O . ALA A 1 7 ? -3.919 -0.815 -12.954 1.00 0.00 7 ALA A O 7
ATOM 4479 N N . GLU A 1 8 ? -4.845 -0.064 -11.001 1.00 0.00 8 GLU A N 7
ATOM 4480 C CA . GLU A 1 8 ? -6.184 -0.637 -11.235 1.00 0.00 8 GLU A CA 7
ATOM 4481 C C . GLU A 1 8 ? -6.923 0.177 -12.306 1.00 0.00 8 GLU A C 7
ATOM 4482 O O . GLU A 1 8 ? -7.091 -0.298 -13.437 1.00 0.00 8 GLU A O 7
ATOM 4494 N N . ARG A 1 9 ? -7.300 1.433 -11.962 1.00 0.00 9 ARG A N 7
ATOM 4495 C CA . ARG A 1 9 ? -8.086 2.305 -12.861 1.00 0.00 9 ARG A CA 7
ATOM 4496 C C . ARG A 1 9 ? -7.320 2.603 -14.160 1.00 0.00 9 ARG A C 7
ATOM 4497 O O . ARG A 1 9 ? -7.932 2.648 -15.219 1.00 0.00 9 ARG A O 7
ATOM 4518 N N . LEU A 1 10 ? -5.975 2.732 -14.054 1.00 0.00 10 LEU A N 7
ATOM 4519 C CA . LEU A 1 10 ? -5.089 3.143 -15.173 1.00 0.00 10 LEU A CA 7
ATOM 4520 C C . LEU A 1 10 ? -5.303 2.295 -16.449 1.00 0.00 10 LEU A C 7
ATOM 4521 O O . LEU A 1 10 ? -5.344 2.843 -17.561 1.00 0.00 10 LEU A O 7
ATOM 4537 N N . ARG A 1 11 ? -5.465 0.967 -16.266 1.00 0.00 11 ARG A N 7
ATOM 4538 C CA . ARG A 1 11 ? -5.645 0.005 -17.380 1.00 0.00 11 ARG A CA 7
ATOM 4539 C C . ARG A 1 11 ? -6.887 0.350 -18.233 1.00 0.00 11 ARG A C 7
ATOM 4540 O O . ARG A 1 11 ? -6.869 0.245 -19.460 1.00 0.00 11 ARG A O 7
ATOM 4561 N N . GLU A 1 12 ? -7.962 0.762 -17.561 1.00 0.00 12 GLU A N 7
ATOM 4562 C CA . GLU A 1 12 ? -9.274 1.002 -18.194 1.00 0.00 12 GLU A CA 7
ATOM 4563 C C . GLU A 1 12 ? -9.649 2.507 -18.133 1.00 0.00 12 GLU A C 7
ATOM 4564 O O . GLU A 1 12 ? -10.763 2.896 -18.484 1.00 0.00 12 GLU A O 7
ATOM 4576 N N . GLU A 1 13 ? -8.667 3.346 -17.738 1.00 0.00 13 GLU A N 7
ATOM 4577 C CA . GLU A 1 13 ? -8.822 4.814 -17.634 1.00 0.00 13 GLU A CA 7
ATOM 4578 C C . GLU A 1 13 ? -8.930 5.435 -19.028 1.00 0.00 13 GLU A C 7
ATOM 4579 O O . GLU A 1 13 ? -9.727 6.353 -19.255 1.00 0.00 13 GLU A O 7
ATOM 4591 N N . PHE A 1 14 ? -8.126 4.917 -19.959 1.00 0.00 14 PHE A N 7
ATOM 4592 C CA . PHE A 1 14 ? -8.133 5.356 -21.364 1.00 0.00 14 PHE A CA 7
ATOM 4593 C C . PHE A 1 14 ? -8.370 4.137 -22.295 1.00 0.00 14 PHE A C 7
ATOM 4594 O O . PHE A 1 14 ? -8.246 4.248 -23.522 1.00 0.00 14 PHE A O 7
ATOM 4611 N N . ASN A 1 15 ? -8.778 2.993 -21.679 1.00 0.00 15 ASN A N 7
ATOM 4612 C CA . ASN A 1 15 ? -8.997 1.698 -22.365 1.00 0.00 15 ASN A CA 7
ATOM 4613 C C . ASN A 1 15 ? -7.724 1.267 -23.127 1.00 0.00 15 ASN A C 7
ATOM 4614 O O . ASN A 1 15 ? -7.677 1.234 -24.362 1.00 0.00 15 ASN A O 7
ATOM 4625 N N . ILE A 1 16 ? -6.675 0.994 -22.350 1.00 0.00 16 ILE A N 7
ATOM 4626 C CA . ILE A 1 16 ? -5.329 0.648 -22.860 1.00 0.00 16 ILE A CA 7
ATOM 4627 C C . ILE A 1 16 ? -5.010 -0.831 -22.569 1.00 0.00 16 ILE A C 7
ATOM 4628 O O . ILE A 1 16 ? -5.813 -1.532 -21.942 1.00 0.00 16 ILE A O 7
ATOM 4644 N N . ASN A 1 17 ? -3.835 -1.296 -23.026 1.00 0.00 17 ASN A N 7
ATOM 4645 C CA . ASN A 1 17 ? -3.322 -2.636 -22.691 1.00 0.00 17 ASN A CA 7
ATOM 4646 C C . ASN A 1 17 ? -2.845 -2.656 -21.221 1.00 0.00 17 ASN A C 7
ATOM 4647 O O . ASN A 1 17 ? -2.323 -1.638 -20.735 1.00 0.00 17 ASN A O 7
ATOM 4658 N N . PRO A 1 18 ? -3.022 -3.803 -20.479 1.00 0.00 18 PRO A N 7
ATOM 4659 C CA . PRO A 1 18 ? -2.453 -3.968 -19.118 1.00 0.00 18 PRO A CA 7
ATOM 4660 C C . PRO A 1 18 ? -0.919 -3.808 -19.120 1.00 0.00 18 PRO A C 7
ATOM 4661 O O . PRO A 1 18 ? -0.350 -3.370 -18.119 1.00 0.00 18 PRO A O 7
ATOM 4672 N N . GLU A 1 19 ? -0.283 -4.138 -20.272 1.00 0.00 19 GLU A N 7
ATOM 4673 C CA . GLU A 1 19 ? 1.165 -3.946 -20.500 1.00 0.00 19 GLU A CA 7
ATOM 4674 C C . GLU A 1 19 ? 1.560 -2.467 -20.325 1.00 0.00 19 GLU A C 7
ATOM 4675 O O . GLU A 1 19 ? 2.534 -2.164 -19.627 1.00 0.00 19 GLU A O 7
ATOM 4687 N N . GLU A 1 20 ? 0.776 -1.557 -20.952 1.00 0.00 20 GLU A N 7
ATOM 4688 C CA . GLU A 1 20 ? 0.989 -0.096 -20.841 1.00 0.00 20 GLU A CA 7
ATOM 4689 C C . GLU A 1 20 ? 0.891 0.321 -19.361 1.00 0.00 20 GLU A C 7
ATOM 4690 O O . GLU A 1 20 ? 1.736 1.049 -18.844 1.00 0.00 20 GLU A O 7
ATOM 4702 N N . ALA A 1 21 ? -0.120 -0.238 -18.677 1.00 0.00 21 ALA A N 7
ATOM 4703 C CA . ALA A 1 21 ? -0.433 0.063 -17.270 1.00 0.00 21 ALA A CA 7
ATOM 4704 C C . ALA A 1 21 ? 0.555 -0.602 -16.273 1.00 0.00 21 ALA A C 7
ATOM 4705 O O . ALA A 1 21 ? 0.330 -0.525 -15.064 1.00 0.00 21 ALA A O 7
ATOM 4712 N N . ARG A 1 22 ? 1.614 -1.297 -16.769 1.00 0.00 22 ARG A N 7
ATOM 4713 C CA . ARG A 1 22 ? 2.688 -1.862 -15.908 1.00 0.00 22 ARG A CA 7
ATOM 4714 C C . ARG A 1 22 ? 3.873 -0.880 -15.830 1.00 0.00 22 ARG A C 7
ATOM 4715 O O . ARG A 1 22 ? 4.267 -0.446 -14.743 1.00 0.00 22 ARG A O 7
ATOM 4736 N N . GLU A 1 23 ? 4.442 -0.537 -17.000 1.00 0.00 23 GLU A N 7
ATOM 4737 C CA . GLU A 1 23 ? 5.638 0.331 -17.082 1.00 0.00 23 GLU A CA 7
ATOM 4738 C C . GLU A 1 23 ? 5.286 1.807 -16.821 1.00 0.00 23 GLU A C 7
ATOM 4739 O O . GLU A 1 23 ? 6.118 2.559 -16.304 1.00 0.00 23 GLU A O 7
ATOM 4751 N N . ALA A 1 24 ? 4.057 2.214 -17.192 1.00 0.00 24 ALA A N 7
ATOM 4752 C CA . ALA A 1 24 ? 3.586 3.604 -17.008 1.00 0.00 24 ALA A CA 7
ATOM 4753 C C . ALA A 1 24 ? 3.328 3.936 -15.534 1.00 0.00 24 ALA A C 7
ATOM 4754 O O . ALA A 1 24 ? 3.659 5.034 -15.088 1.00 0.00 24 ALA A O 7
ATOM 4761 N N . VAL A 1 25 ? 2.730 2.983 -14.783 1.00 0.00 25 VAL A N 7
ATOM 4762 C CA . VAL A 1 25 ? 2.463 3.160 -13.335 1.00 0.00 25 VAL A CA 7
ATOM 4763 C C . VAL A 1 25 ? 3.790 3.163 -12.545 1.00 0.00 25 VAL A C 7
ATOM 4764 O O . VAL A 1 25 ? 3.938 3.882 -11.552 1.00 0.00 25 VAL A O 7
ATOM 4777 N N . GLU A 1 26 ? 4.746 2.360 -13.031 1.00 0.00 26 GLU A N 7
ATOM 4778 C CA . GLU A 1 26 ? 6.099 2.235 -12.464 1.00 0.00 26 GLU A CA 7
ATOM 4779 C C . GLU A 1 26 ? 6.881 3.557 -12.638 1.00 0.00 26 GLU A C 7
ATOM 4780 O O . GLU A 1 26 ? 7.518 4.047 -11.702 1.00 0.00 26 GLU A O 7
ATOM 4792 N N . LYS A 1 27 ? 6.797 4.117 -13.860 1.00 0.00 27 LYS A N 7
ATOM 4793 C CA . LYS A 1 27 ? 7.460 5.382 -14.246 1.00 0.00 27 LYS A CA 7
ATOM 4794 C C . LYS A 1 27 ? 6.776 6.568 -13.532 1.00 0.00 27 LYS A C 7
ATOM 4795 O O . LYS A 1 27 ? 7.420 7.564 -13.192 1.00 0.00 27 LYS A O 7
ATOM 4814 N N . ALA A 1 28 ? 5.463 6.417 -13.280 1.00 0.00 28 ALA A N 7
ATOM 4815 C CA . ALA A 1 28 ? 4.642 7.404 -12.549 1.00 0.00 28 ALA A CA 7
ATOM 4816 C C . ALA A 1 28 ? 4.849 7.315 -11.030 1.00 0.00 28 ALA A C 7
ATOM 4817 O O . ALA A 1 28 ? 4.337 8.163 -10.287 1.00 0.00 28 ALA A O 7
ATOM 4824 N N . GLY A 1 29 ? 5.560 6.258 -10.579 1.00 0.00 29 GLY A N 7
ATOM 4825 C CA . GLY A 1 29 ? 5.796 6.007 -9.157 1.00 0.00 29 GLY A CA 7
ATOM 4826 C C . GLY A 1 29 ? 4.546 5.475 -8.460 1.00 0.00 29 GLY A C 7
ATOM 4827 O O . GLY A 1 29 ? 4.465 4.290 -8.126 1.00 0.00 29 GLY A O 7
ATOM 4831 N N . GLY A 1 30 ? 3.574 6.369 -8.253 1.00 0.00 30 GLY A N 7
ATOM 4832 C CA . GLY A 1 30 ? 2.269 6.014 -7.707 1.00 0.00 30 GLY A CA 7
ATOM 4833 C C . GLY A 1 30 ? 1.272 7.149 -7.882 1.00 0.00 30 GLY A C 7
ATOM 4834 O O . GLY A 1 30 ? 0.526 7.486 -6.961 1.00 0.00 30 GLY A O 7
ATOM 4838 N N . ASN A 1 31 ? 1.270 7.755 -9.090 1.00 0.00 31 ASN A N 7
ATOM 4839 C CA . ASN A 1 31 ? 0.376 8.891 -9.435 1.00 0.00 31 ASN A CA 7
ATOM 4840 C C . ASN A 1 31 ? -0.286 8.658 -10.809 1.00 0.00 31 ASN A C 7
ATOM 4841 O O . ASN A 1 31 ? 0.404 8.475 -11.809 1.00 0.00 31 ASN A O 7
ATOM 4852 N N . GLU A 1 32 ? -1.627 8.676 -10.835 1.00 0.00 32 GLU A N 7
ATOM 4853 C CA . GLU A 1 32 ? -2.437 8.532 -12.061 1.00 0.00 32 GLU A CA 7
ATOM 4854 C C . GLU A 1 32 ? -2.400 9.832 -12.888 1.00 0.00 32 GLU A C 7
ATOM 4855 O O . GLU A 1 32 ? -2.410 9.789 -14.118 1.00 0.00 32 GLU A O 7
ATOM 4867 N N . GLU A 1 33 ? -2.355 10.990 -12.184 1.00 0.00 33 GLU A N 7
ATOM 4868 C CA . GLU A 1 33 ? -2.182 12.326 -12.813 1.00 0.00 33 GLU A CA 7
ATOM 4869 C C . GLU A 1 33 ? -0.791 12.483 -13.472 1.00 0.00 33 GLU A C 7
ATOM 4870 O O . GLU A 1 33 ? -0.555 13.427 -14.231 1.00 0.00 33 GLU A O 7
ATOM 4882 N N . GLU A 1 34 ? 0.130 11.573 -13.149 1.00 0.00 34 GLU A N 7
ATOM 4883 C CA . GLU A 1 34 ? 1.437 11.486 -13.804 1.00 0.00 34 GLU A CA 7
ATOM 4884 C C . GLU A 1 34 ? 1.345 10.478 -14.963 1.00 0.00 34 GLU A C 7
ATOM 4885 O O . GLU A 1 34 ? 1.756 10.768 -16.084 1.00 0.00 34 GLU A O 7
ATOM 4897 N N . ALA A 1 35 ? 0.733 9.310 -14.670 1.00 0.00 35 ALA A N 7
ATOM 4898 C CA . ALA A 1 35 ? 0.633 8.173 -15.612 1.00 0.00 35 ALA A CA 7
ATOM 4899 C C . ALA A 1 35 ? -0.214 8.501 -16.861 1.00 0.00 35 ALA A C 7
ATOM 4900 O O . ALA A 1 35 ? -0.011 7.893 -17.913 1.00 0.00 35 ALA A O 7
ATOM 4907 N N . ARG A 1 36 ? -1.152 9.467 -16.732 1.00 0.00 36 ARG A N 7
ATOM 4908 C CA . ARG A 1 36 ? -2.071 9.882 -17.831 1.00 0.00 36 ARG A CA 7
ATOM 4909 C C . ARG A 1 36 ? -1.303 10.370 -19.096 1.00 0.00 36 ARG A C 7
ATOM 4910 O O . ARG A 1 36 ? -1.793 10.224 -20.221 1.00 0.00 36 ARG A O 7
ATOM 4931 N N . ARG A 1 37 ? -0.097 10.939 -18.886 1.00 0.00 37 ARG A N 7
ATOM 4932 C CA . ARG A 1 37 ? 0.759 11.490 -19.970 1.00 0.00 37 ARG A CA 7
ATOM 4933 C C . ARG A 1 37 ? 1.966 10.572 -20.271 1.00 0.00 37 ARG A C 7
ATOM 4934 O O . ARG A 1 37 ? 2.709 10.818 -21.223 1.00 0.00 37 ARG A O 7
ATOM 4955 N N . ILE A 1 38 ? 2.157 9.519 -19.456 1.00 0.00 38 ILE A N 7
ATOM 4956 C CA . ILE A 1 38 ? 3.251 8.534 -19.654 1.00 0.00 38 ILE A CA 7
ATOM 4957 C C . ILE A 1 38 ? 2.781 7.380 -20.555 1.00 0.00 38 ILE A C 7
ATOM 4958 O O . ILE A 1 38 ? 3.555 6.881 -21.385 1.00 0.00 38 ILE A O 7
ATOM 4974 N N . VAL A 1 39 ? 1.513 6.956 -20.373 1.00 0.00 39 VAL A N 7
ATOM 4975 C CA . VAL A 1 39 ? 0.891 5.907 -21.207 1.00 0.00 39 VAL A CA 7
ATOM 4976 C C . VAL A 1 39 ? 0.860 6.351 -22.679 1.00 0.00 39 VAL A C 7
ATOM 4977 O O . VAL A 1 39 ? 1.425 5.692 -23.562 1.00 0.00 39 VAL A O 7
ATOM 4990 N N . LYS A 1 40 ? 0.208 7.495 -22.905 1.00 0.00 40 LYS A N 7
ATOM 4991 C CA . LYS A 1 40 ? -0.060 8.011 -24.242 1.00 0.00 40 LYS A CA 7
ATOM 4992 C C . LYS A 1 40 ? -0.031 9.544 -24.193 1.00 0.00 40 LYS A C 7
ATOM 4993 O O . LYS A 1 40 ? -0.995 10.179 -23.746 1.00 0.00 40 LYS A O 7
ATOM 5012 N N . LYS A 1 41 ? 1.115 10.119 -24.587 1.00 0.00 41 LYS A N 7
ATOM 5013 C CA . LYS A 1 41 ? 1.289 11.575 -24.687 1.00 0.00 41 LYS A CA 7
ATOM 5014 C C . LYS A 1 41 ? 0.758 12.064 -26.047 1.00 0.00 41 LYS A C 7
ATOM 5015 O O . LYS A 1 41 ? 0.759 11.307 -27.030 1.00 0.00 41 LYS A O 7
ATOM 5034 N N . ARG A 1 42 ? 0.314 13.327 -26.095 1.00 0.00 42 ARG A N 7
ATOM 5035 C CA . ARG A 1 42 ? -0.228 13.958 -27.314 1.00 0.00 42 ARG A CA 7
ATOM 5036 C C . ARG A 1 42 ? 0.949 14.548 -28.143 1.00 0.00 42 ARG A C 7
ATOM 5037 O O . ARG A 1 42 ? 1.076 15.772 -28.311 1.00 0.00 42 ARG A O 7
ATOM 5058 N N . LEU A 1 43 ? 1.833 13.628 -28.612 1.00 0.00 43 LEU A N 7
ATOM 5059 C CA . LEU A 1 43 ? 3.098 13.947 -29.307 1.00 0.00 43 LEU A CA 7
ATOM 5060 C C . LEU A 1 43 ? 3.965 14.912 -28.444 1.00 0.00 43 LEU A C 7
ATOM 5076 N N . ARG A 1 1 ? 5.207 -1.084 -4.163 1.00 0.00 1 ARG A N 8
ATOM 5077 C CA . ARG A 1 1 ? 5.061 -2.178 -5.154 1.00 0.00 1 ARG A CA 8
ATOM 5078 C C . ARG A 1 1 ? 3.605 -2.326 -5.643 1.00 0.00 1 ARG A C 8
ATOM 5079 O O . ARG A 1 1 ? 3.285 -3.296 -6.344 1.00 0.00 1 ARG A O 8
ATOM 5099 N N . LYS A 1 2 ? 2.732 -1.354 -5.314 1.00 0.00 2 LYS A N 8
ATOM 5100 C CA . LYS A 1 2 ? 1.292 -1.421 -5.651 1.00 0.00 2 LYS A CA 8
ATOM 5101 C C . LYS A 1 2 ? 1.001 -0.776 -7.031 1.00 0.00 2 LYS A C 8
ATOM 5102 O O . LYS A 1 2 ? 0.102 0.066 -7.173 1.00 0.00 2 LYS A O 8
ATOM 5121 N N . TRP A 1 3 ? 1.712 -1.248 -8.080 1.00 0.00 3 TRP A N 8
ATOM 5122 C CA . TRP A 1 3 ? 1.551 -0.739 -9.470 1.00 0.00 3 TRP A CA 8
ATOM 5123 C C . TRP A 1 3 ? 0.278 -1.323 -10.165 1.00 0.00 3 TRP A C 8
ATOM 5124 O O . TRP A 1 3 ? 0.171 -1.324 -11.395 1.00 0.00 3 TRP A O 8
ATOM 5145 N N . GLU A 1 4 ? -0.708 -1.737 -9.349 1.00 0.00 4 GLU A N 8
ATOM 5146 C CA . GLU A 1 4 ? -1.978 -2.316 -9.793 1.00 0.00 4 GLU A CA 8
ATOM 5147 C C . GLU A 1 4 ? -3.134 -1.447 -9.258 1.00 0.00 4 GLU A C 8
ATOM 5148 O O . GLU A 1 4 ? -4.105 -1.180 -9.978 1.00 0.00 4 GLU A O 8
ATOM 5160 N N . GLU A 1 5 ? -3.005 -1.018 -7.979 1.00 0.00 5 GLU A N 8
ATOM 5161 C CA . GLU A 1 5 ? -3.924 -0.051 -7.338 1.00 0.00 5 GLU A CA 8
ATOM 5162 C C . GLU A 1 5 ? -3.853 1.308 -8.047 1.00 0.00 5 GLU A C 8
ATOM 5163 O O . GLU A 1 5 ? -4.863 1.993 -8.227 1.00 0.00 5 GLU A O 8
ATOM 5175 N N . ILE A 1 6 ? -2.632 1.683 -8.423 1.00 0.00 6 ILE A N 8
ATOM 5176 C CA . ILE A 1 6 ? -2.346 2.956 -9.098 1.00 0.00 6 ILE A CA 8
ATOM 5177 C C . ILE A 1 6 ? -2.612 2.832 -10.636 1.00 0.00 6 ILE A C 8
ATOM 5178 O O . ILE A 1 6 ? -2.561 3.816 -11.387 1.00 0.00 6 ILE A O 8
ATOM 5194 N N . ALA A 1 7 ? -2.900 1.603 -11.097 1.00 0.00 7 ALA A N 8
ATOM 5195 C CA . ALA A 1 7 ? -3.332 1.329 -12.482 1.00 0.00 7 ALA A CA 8
ATOM 5196 C C . ALA A 1 7 ? -4.863 1.084 -12.543 1.00 0.00 7 ALA A C 8
ATOM 5197 O O . ALA A 1 7 ? -5.371 0.645 -13.576 1.00 0.00 7 ALA A O 8
ATOM 5204 N N . GLU A 1 8 ? -5.575 1.392 -11.431 1.00 0.00 8 GLU A N 8
ATOM 5205 C CA . GLU A 1 8 ? -7.037 1.181 -11.301 1.00 0.00 8 GLU A CA 8
ATOM 5206 C C . GLU A 1 8 ? -7.810 2.049 -12.319 1.00 0.00 8 GLU A C 8
ATOM 5207 O O . GLU A 1 8 ? -8.505 1.531 -13.206 1.00 0.00 8 GLU A O 8
ATOM 5219 N N . ARG A 1 9 ? -7.655 3.379 -12.172 1.00 0.00 9 ARG A N 8
ATOM 5220 C CA . ARG A 1 9 ? -8.263 4.381 -13.066 1.00 0.00 9 ARG A CA 8
ATOM 5221 C C . ARG A 1 9 ? -7.544 4.347 -14.429 1.00 0.00 9 ARG A C 8
ATOM 5222 O O . ARG A 1 9 ? -8.180 4.485 -15.477 1.00 0.00 9 ARG A O 8
ATOM 5243 N N . LEU A 1 10 ? -6.218 4.124 -14.380 1.00 0.00 10 LEU A N 8
ATOM 5244 C CA . LEU A 1 10 ? -5.316 4.243 -15.538 1.00 0.00 10 LEU A CA 8
ATOM 5245 C C . LEU A 1 10 ? -5.705 3.250 -16.667 1.00 0.00 10 LEU A C 8
ATOM 5246 O O . LEU A 1 10 ? -5.882 3.658 -17.818 1.00 0.00 10 LEU A O 8
ATOM 5262 N N . ARG A 1 11 ? -5.855 1.964 -16.307 1.00 0.00 11 ARG A N 8
ATOM 5263 C CA . ARG A 1 11 ? -6.200 0.890 -17.272 1.00 0.00 11 ARG A CA 8
ATOM 5264 C C . ARG A 1 11 ? -7.660 1.060 -17.765 1.00 0.00 11 ARG A C 8
ATOM 5265 O O . ARG A 1 11 ? -7.974 0.772 -18.932 1.00 0.00 11 ARG A O 8
ATOM 5286 N N . GLU A 1 12 ? -8.536 1.541 -16.863 1.00 0.00 12 GLU A N 8
ATOM 5287 C CA . GLU A 1 12 ? -9.984 1.589 -17.104 1.00 0.00 12 GLU A CA 8
ATOM 5288 C C . GLU A 1 12 ? -10.350 2.675 -18.126 1.00 0.00 12 GLU A C 8
ATOM 5289 O O . GLU A 1 12 ? -11.033 2.395 -19.121 1.00 0.00 12 GLU A O 8
ATOM 5301 N N . GLU A 1 13 ? -9.891 3.907 -17.867 1.00 0.00 13 GLU A N 8
ATOM 5302 C CA . GLU A 1 13 ? -10.152 5.061 -18.739 1.00 0.00 13 GLU A CA 8
ATOM 5303 C C . GLU A 1 13 ? -9.358 4.923 -20.053 1.00 0.00 13 GLU A C 8
ATOM 5304 O O . GLU A 1 13 ? -9.940 4.888 -21.142 1.00 0.00 13 GLU A O 8
ATOM 5316 N N . PHE A 1 14 ? -8.027 4.815 -19.930 1.00 0.00 14 PHE A N 8
ATOM 5317 C CA . PHE A 1 14 ? -7.134 4.623 -21.081 1.00 0.00 14 PHE A CA 8
ATOM 5318 C C . PHE A 1 14 ? -7.127 3.139 -21.456 1.00 0.00 14 PHE A C 8
ATOM 5319 O O . PHE A 1 14 ? -6.473 2.333 -20.792 1.00 0.00 14 PHE A O 8
ATOM 5336 N N . ASN A 1 15 ? -7.937 2.807 -22.483 1.00 0.00 15 ASN A N 8
ATOM 5337 C CA . ASN A 1 15 ? -8.104 1.438 -23.011 1.00 0.00 15 ASN A CA 8
ATOM 5338 C C . ASN A 1 15 ? -6.785 0.924 -23.596 1.00 0.00 15 ASN A C 8
ATOM 5339 O O . ASN A 1 15 ? -6.481 1.160 -24.768 1.00 0.00 15 ASN A O 8
ATOM 5350 N N . ILE A 1 16 ? -5.983 0.274 -22.738 1.00 0.00 16 ILE A N 8
ATOM 5351 C CA . ILE A 1 16 ? -4.644 -0.251 -23.081 1.00 0.00 16 ILE A CA 8
ATOM 5352 C C . ILE A 1 16 ? -4.459 -1.668 -22.496 1.00 0.00 16 ILE A C 8
ATOM 5353 O O . ILE A 1 16 ? -5.288 -2.141 -21.706 1.00 0.00 16 ILE A O 8
ATOM 5369 N N . ASN A 1 17 ? -3.363 -2.327 -22.900 1.00 0.00 17 ASN A N 8
ATOM 5370 C CA . ASN A 1 17 ? -2.971 -3.642 -22.367 1.00 0.00 17 ASN A CA 8
ATOM 5371 C C . ASN A 1 17 ? -2.428 -3.511 -20.929 1.00 0.00 17 ASN A C 8
ATOM 5372 O O . ASN A 1 17 ? -1.913 -2.440 -20.568 1.00 0.00 17 ASN A O 8
ATOM 5383 N N . PRO A 1 18 ? -2.558 -4.587 -20.071 1.00 0.00 18 PRO A N 8
ATOM 5384 C CA . PRO A 1 18 ? -2.028 -4.583 -18.684 1.00 0.00 18 PRO A CA 8
ATOM 5385 C C . PRO A 1 18 ? -0.516 -4.272 -18.587 1.00 0.00 18 PRO A C 8
ATOM 5386 O O . PRO A 1 18 ? -0.073 -3.732 -17.577 1.00 0.00 18 PRO A O 8
ATOM 5397 N N . GLU A 1 19 ? 0.262 -4.626 -19.635 1.00 0.00 19 GLU A N 8
ATOM 5398 C CA . GLU A 1 19 ? 1.715 -4.330 -19.699 1.00 0.00 19 GLU A CA 8
ATOM 5399 C C . GLU A 1 19 ? 1.955 -2.812 -19.859 1.00 0.00 19 GLU A C 8
ATOM 5400 O O . GLU A 1 19 ? 2.842 -2.243 -19.212 1.00 0.00 19 GLU A O 8
ATOM 5412 N N . GLU A 1 20 ? 1.136 -2.177 -20.729 1.00 0.00 20 GLU A N 8
ATOM 5413 C CA . GLU A 1 20 ? 1.179 -0.719 -20.980 1.00 0.00 20 GLU A CA 8
ATOM 5414 C C . GLU A 1 20 ? 0.824 0.045 -19.696 1.00 0.00 20 GLU A C 8
ATOM 5415 O O . GLU A 1 20 ? 1.448 1.057 -19.366 1.00 0.00 20 GLU A O 8
ATOM 5427 N N . ALA A 1 21 ? -0.195 -0.481 -18.987 1.00 0.00 21 ALA A N 8
ATOM 5428 C CA . ALA A 1 21 ? -0.670 0.060 -17.706 1.00 0.00 21 ALA A CA 8
ATOM 5429 C C . ALA A 1 21 ? 0.421 -0.038 -16.632 1.00 0.00 21 ALA A C 8
ATOM 5430 O O . ALA A 1 21 ? 0.697 0.938 -15.926 1.00 0.00 21 ALA A O 8
ATOM 5437 N N . ARG A 1 22 ? 1.063 -1.221 -16.578 1.00 0.00 22 ARG A N 8
ATOM 5438 C CA . ARG A 1 22 ? 2.085 -1.573 -15.577 1.00 0.00 22 ARG A CA 8
ATOM 5439 C C . ARG A 1 22 ? 3.372 -0.751 -15.779 1.00 0.00 22 ARG A C 8
ATOM 5440 O O . ARG A 1 22 ? 4.063 -0.415 -14.804 1.00 0.00 22 ARG A O 8
ATOM 5461 N N . GLU A 1 23 ? 3.699 -0.436 -17.048 1.00 0.00 23 GLU A N 8
ATOM 5462 C CA . GLU A 1 23 ? 4.888 0.369 -17.374 1.00 0.00 23 GLU A CA 8
ATOM 5463 C C . GLU A 1 23 ? 4.631 1.852 -17.061 1.00 0.00 23 GLU A C 8
ATOM 5464 O O . GLU A 1 23 ? 5.486 2.512 -16.472 1.00 0.00 23 GLU A O 8
ATOM 5476 N N . ALA A 1 24 ? 3.434 2.350 -17.456 1.00 0.00 24 ALA A N 8
ATOM 5477 C CA . ALA A 1 24 ? 3.032 3.764 -17.283 1.00 0.00 24 ALA A CA 8
ATOM 5478 C C . ALA A 1 24 ? 3.117 4.189 -15.806 1.00 0.00 24 ALA A C 8
ATOM 5479 O O . ALA A 1 24 ? 3.670 5.239 -15.486 1.00 0.00 24 ALA A O 8
ATOM 5486 N N . VAL A 1 25 ? 2.573 3.342 -14.918 1.00 0.00 25 VAL A N 8
ATOM 5487 C CA . VAL A 1 25 ? 2.592 3.581 -13.461 1.00 0.00 25 VAL A CA 8
ATOM 5488 C C . VAL A 1 25 ? 4.022 3.471 -12.874 1.00 0.00 25 VAL A C 8
ATOM 5489 O O . VAL A 1 25 ? 4.371 4.216 -11.948 1.00 0.00 25 VAL A O 8
ATOM 5502 N N . GLU A 1 26 ? 4.847 2.556 -13.414 1.00 0.00 26 GLU A N 8
ATOM 5503 C CA . GLU A 1 26 ? 6.236 2.353 -12.943 1.00 0.00 26 GLU A CA 8
ATOM 5504 C C . GLU A 1 26 ? 7.103 3.586 -13.275 1.00 0.00 26 GLU A C 8
ATOM 5505 O O . GLU A 1 26 ? 7.933 4.021 -12.463 1.00 0.00 26 GLU A O 8
ATOM 5517 N N . LYS A 1 27 ? 6.876 4.156 -14.470 1.00 0.00 27 LYS A N 8
ATOM 5518 C CA . LYS A 1 27 ? 7.581 5.358 -14.948 1.00 0.00 27 LYS A CA 8
ATOM 5519 C C . LYS A 1 27 ? 6.969 6.638 -14.341 1.00 0.00 27 LYS A C 8
ATOM 5520 O O . LYS A 1 27 ? 7.594 7.701 -14.360 1.00 0.00 27 LYS A O 8
ATOM 5539 N N . ALA A 1 28 ? 5.735 6.521 -13.810 1.00 0.00 28 ALA A N 8
ATOM 5540 C CA . ALA A 1 28 ? 5.041 7.619 -13.114 1.00 0.00 28 ALA A CA 8
ATOM 5541 C C . ALA A 1 28 ? 5.626 7.828 -11.710 1.00 0.00 28 ALA A C 8
ATOM 5542 O O . ALA A 1 28 ? 6.129 8.904 -11.383 1.00 0.00 28 ALA A O 8
ATOM 5549 N N . GLY A 1 29 ? 5.558 6.763 -10.898 1.00 0.00 29 GLY A N 8
ATOM 5550 C CA . GLY A 1 29 ? 5.963 6.801 -9.498 1.00 0.00 29 GLY A CA 8
ATOM 5551 C C . GLY A 1 29 ? 4.891 6.196 -8.608 1.00 0.00 29 GLY A C 8
ATOM 5552 O O . GLY A 1 29 ? 4.791 4.969 -8.512 1.00 0.00 29 GLY A O 8
ATOM 5556 N N . GLY A 1 30 ? 4.054 7.057 -7.996 1.00 0.00 30 GLY A N 8
ATOM 5557 C CA . GLY A 1 30 ? 3.011 6.613 -7.061 1.00 0.00 30 GLY A CA 8
ATOM 5558 C C . GLY A 1 30 ? 1.653 7.260 -7.318 1.00 0.00 30 GLY A C 8
ATOM 5559 O O . GLY A 1 30 ? 0.726 7.064 -6.533 1.00 0.00 30 GLY A O 8
ATOM 5563 N N . ASN A 1 31 ? 1.518 8.010 -8.438 1.00 0.00 31 ASN A N 8
ATOM 5564 C CA . ASN A 1 31 ? 0.285 8.769 -8.773 1.00 0.00 31 ASN A CA 8
ATOM 5565 C C . ASN A 1 31 ? -0.317 8.250 -10.078 1.00 0.00 31 ASN A C 8
ATOM 5566 O O . ASN A 1 31 ? 0.409 8.053 -11.066 1.00 0.00 31 ASN A O 8
ATOM 5577 N N . GLU A 1 32 ? -1.651 8.025 -10.067 1.00 0.00 32 GLU A N 8
ATOM 5578 C CA . GLU A 1 32 ? -2.390 7.510 -11.228 1.00 0.00 32 GLU A CA 8
ATOM 5579 C C . GLU A 1 32 ? -2.377 8.546 -12.354 1.00 0.00 32 GLU A C 8
ATOM 5580 O O . GLU A 1 32 ? -2.194 8.203 -13.524 1.00 0.00 32 GLU A O 8
ATOM 5592 N N . GLU A 1 33 ? -2.580 9.825 -11.966 1.00 0.00 33 GLU A N 8
ATOM 5593 C CA . GLU A 1 33 ? -2.635 10.957 -12.905 1.00 0.00 33 GLU A CA 8
ATOM 5594 C C . GLU A 1 33 ? -1.281 11.170 -13.596 1.00 0.00 33 GLU A C 8
ATOM 5595 O O . GLU A 1 33 ? -1.238 11.549 -14.764 1.00 0.00 33 GLU A O 8
ATOM 5607 N N . GLU A 1 34 ? -0.185 10.885 -12.865 1.00 0.00 34 GLU A N 8
ATOM 5608 C CA . GLU A 1 34 ? 1.188 10.982 -13.397 1.00 0.00 34 GLU A CA 8
ATOM 5609 C C . GLU A 1 34 ? 1.416 9.941 -14.516 1.00 0.00 34 GLU A C 8
ATOM 5610 O O . GLU A 1 34 ? 2.170 10.178 -15.466 1.00 0.00 34 GLU A O 8
ATOM 5622 N N . ALA A 1 35 ? 0.740 8.779 -14.377 1.00 0.00 35 ALA A N 8
ATOM 5623 C CA . ALA A 1 35 ? 0.733 7.709 -15.394 1.00 0.00 35 ALA A CA 8
ATOM 5624 C C . ALA A 1 35 ? -0.168 8.093 -16.585 1.00 0.00 35 ALA A C 8
ATOM 5625 O O . ALA A 1 35 ? 0.121 7.729 -17.728 1.00 0.00 35 ALA A O 8
ATOM 5632 N N . ARG A 1 36 ? -1.264 8.836 -16.287 1.00 0.00 36 ARG A N 8
ATOM 5633 C CA . ARG A 1 36 ? -2.212 9.363 -17.307 1.00 0.00 36 ARG A CA 8
ATOM 5634 C C . ARG A 1 36 ? -1.522 10.399 -18.212 1.00 0.00 36 ARG A C 8
ATOM 5635 O O . ARG A 1 36 ? -1.893 10.556 -19.374 1.00 0.00 36 ARG A O 8
ATOM 5656 N N . ARG A 1 37 ? -0.516 11.098 -17.648 1.00 0.00 37 ARG A N 8
ATOM 5657 C CA . ARG A 1 37 ? 0.331 12.057 -18.389 1.00 0.00 37 ARG A CA 8
ATOM 5658 C C . ARG A 1 37 ? 1.187 11.337 -19.453 1.00 0.00 37 ARG A C 8
ATOM 5659 O O . ARG A 1 37 ? 1.462 11.895 -20.518 1.00 0.00 37 ARG A O 8
ATOM 5680 N N . ILE A 1 38 ? 1.608 10.098 -19.141 1.00 0.00 38 ILE A N 8
ATOM 5681 C CA . ILE A 1 38 ? 2.499 9.296 -20.003 1.00 0.00 38 ILE A CA 8
ATOM 5682 C C . ILE A 1 38 ? 1.715 8.635 -21.151 1.00 0.00 38 ILE A C 8
ATOM 5683 O O . ILE A 1 38 ? 2.023 8.847 -22.330 1.00 0.00 38 ILE A O 8
ATOM 5699 N N . VAL A 1 39 ? 0.696 7.836 -20.777 1.00 0.00 39 VAL A N 8
ATOM 5700 C CA . VAL A 1 39 ? -0.101 7.032 -21.729 1.00 0.00 39 VAL A CA 8
ATOM 5701 C C . VAL A 1 39 ? -0.876 7.921 -22.735 1.00 0.00 39 VAL A C 8
ATOM 5702 O O . VAL A 1 39 ? -1.087 7.522 -23.891 1.00 0.00 39 VAL A O 8
ATOM 5715 N N . LYS A 1 40 ? -1.287 9.126 -22.288 1.00 0.00 40 LYS A N 8
ATOM 5716 C CA . LYS A 1 40 ? -1.877 10.132 -23.174 1.00 0.00 40 LYS A CA 8
ATOM 5717 C C . LYS A 1 40 ? -0.732 10.784 -23.971 1.00 0.00 40 LYS A C 8
ATOM 5718 O O . LYS A 1 40 ? -0.172 11.805 -23.568 1.00 0.00 40 LYS A O 8
ATOM 5737 N N . LYS A 1 41 ? -0.360 10.124 -25.071 1.00 0.00 41 LYS A N 8
ATOM 5738 C CA . LYS A 1 41 ? 0.836 10.457 -25.872 1.00 0.00 41 LYS A CA 8
ATOM 5739 C C . LYS A 1 41 ? 0.410 10.625 -27.345 1.00 0.00 41 LYS A C 8
ATOM 5740 O O . LYS A 1 41 ? 1.179 10.343 -28.273 1.00 0.00 41 LYS A O 8
ATOM 5759 N N . ARG A 1 42 ? -0.830 11.132 -27.523 1.00 0.00 42 ARG A N 8
ATOM 5760 C CA . ARG A 1 42 ? -1.506 11.263 -28.827 1.00 0.00 42 ARG A CA 8
ATOM 5761 C C . ARG A 1 42 ? -1.654 9.869 -29.485 1.00 0.00 42 ARG A C 8
ATOM 5762 O O . ARG A 1 42 ? -0.982 9.538 -30.462 1.00 0.00 42 ARG A O 8
ATOM 5783 N N . LEU A 1 43 ? 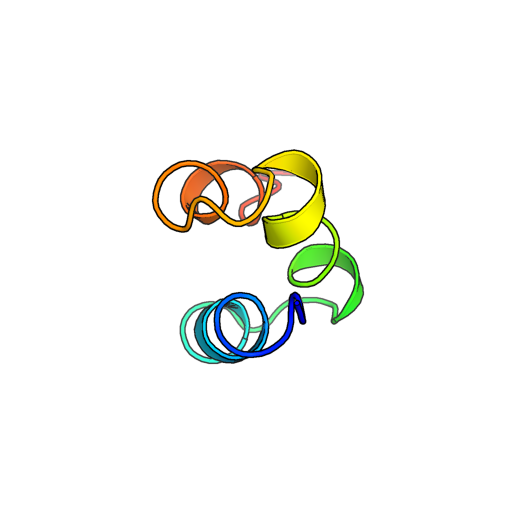-2.491 9.027 -28.864 1.00 0.00 43 LEU A N 8
ATOM 5784 C CA . LEU A 1 43 ? -2.747 7.646 -29.296 1.00 0.00 43 LEU A CA 8
ATOM 5785 C C . LEU A 1 43 ? -4.260 7.490 -29.552 1.00 0.00 43 LEU A C 8
ATOM 5801 N N . ARG A 1 1 ? 5.209 0.513 -4.015 1.00 0.00 1 ARG A N 9
ATOM 5802 C CA . ARG A 1 1 ? 5.089 -0.743 -4.798 1.00 0.00 1 ARG A CA 9
ATOM 5803 C C . ARG A 1 1 ? 3.632 -0.972 -5.218 1.00 0.00 1 ARG A C 9
ATOM 5804 O O . ARG A 1 1 ? 3.365 -1.362 -6.359 1.00 0.00 1 ARG A O 9
ATOM 5824 N N . LYS A 1 2 ? 2.706 -0.715 -4.274 1.00 0.00 2 LYS A N 9
ATOM 5825 C CA . LYS A 1 2 ? 1.260 -0.931 -4.444 1.00 0.00 2 LYS A CA 9
ATOM 5826 C C . LYS A 1 2 ? 0.679 -0.004 -5.535 1.00 0.00 2 LYS A C 9
ATOM 5827 O O . LYS A 1 2 ? 0.519 1.208 -5.312 1.00 0.00 2 LYS A O 9
ATOM 5846 N N . TRP A 1 3 ? 0.422 -0.569 -6.734 1.00 0.00 3 TRP A N 9
ATOM 5847 C CA . TRP A 1 3 ? -0.198 0.170 -7.845 1.00 0.00 3 TRP A CA 9
ATOM 5848 C C . TRP A 1 3 ? -1.250 -0.673 -8.607 1.00 0.00 3 TRP A C 9
ATOM 5849 O O . TRP A 1 3 ? -1.492 -0.414 -9.792 1.00 0.00 3 TRP A O 9
ATOM 5870 N N . GLU A 1 4 ? -1.907 -1.643 -7.928 1.00 0.00 4 GLU A N 9
ATOM 5871 C CA . GLU A 1 4 ? -3.063 -2.373 -8.520 1.00 0.00 4 GLU A CA 9
ATOM 5872 C C . GLU A 1 4 ? -4.244 -1.411 -8.709 1.00 0.00 4 GLU A C 9
ATOM 5873 O O . GLU A 1 4 ? -4.721 -1.213 -9.827 1.00 0.00 4 GLU A O 9
ATOM 5885 N N . GLU A 1 5 ? -4.648 -0.780 -7.594 1.00 0.00 5 GLU A N 9
ATOM 5886 C CA . GLU A 1 5 ? -5.798 0.152 -7.534 1.00 0.00 5 GLU A CA 9
ATOM 5887 C C . GLU A 1 5 ? -5.553 1.379 -8.428 1.00 0.00 5 GLU A C 9
ATOM 5888 O O . GLU A 1 5 ? -6.484 1.951 -9.002 1.00 0.00 5 GLU A O 9
ATOM 5900 N N . ILE A 1 6 ? -4.276 1.752 -8.545 1.00 0.00 6 ILE A N 9
ATOM 5901 C CA . ILE A 1 6 ? -3.818 2.830 -9.430 1.00 0.00 6 ILE A CA 9
ATOM 5902 C C . ILE A 1 6 ? -3.961 2.408 -10.911 1.00 0.00 6 ILE A C 9
ATOM 5903 O O . ILE A 1 6 ? -4.488 3.164 -11.727 1.00 0.00 6 ILE A O 9
ATOM 5919 N N . ALA A 1 7 ? -3.518 1.169 -11.227 1.00 0.00 7 ALA A N 9
ATOM 5920 C CA . ALA A 1 7 ? -3.595 0.589 -12.594 1.00 0.00 7 ALA A CA 9
ATOM 5921 C C . ALA A 1 7 ? -5.057 0.407 -13.043 1.00 0.00 7 ALA A C 9
ATOM 5922 O O . ALA A 1 7 ? -5.345 0.374 -14.247 1.00 0.00 7 ALA A O 9
ATOM 5929 N N . GLU A 1 8 ? -5.980 0.300 -12.057 1.00 0.00 8 GLU A N 9
ATOM 5930 C CA . GLU A 1 8 ? -7.432 0.275 -12.312 1.00 0.00 8 GLU A CA 9
ATOM 5931 C C . GLU A 1 8 ? -7.872 1.597 -12.950 1.00 0.00 8 GLU A C 9
ATOM 5932 O O . GLU A 1 8 ? -8.664 1.599 -13.896 1.00 0.00 8 GLU A O 9
ATOM 5944 N N . ARG A 1 9 ? -7.338 2.722 -12.429 1.00 0.00 9 ARG A N 9
ATOM 5945 C CA . ARG A 1 9 ? -7.607 4.065 -12.987 1.00 0.00 9 ARG A CA 9
ATOM 5946 C C . ARG A 1 9 ? -7.021 4.194 -14.395 1.00 0.00 9 ARG A C 9
ATOM 5947 O O . ARG A 1 9 ? -7.625 4.816 -15.254 1.00 0.00 9 ARG A O 9
ATOM 5968 N N . LEU A 1 10 ? -5.833 3.605 -14.614 1.00 0.00 10 LEU A N 9
ATOM 5969 C CA . LEU A 1 10 ? -5.154 3.645 -15.927 1.00 0.00 10 LEU A CA 9
ATOM 5970 C C . LEU A 1 10 ? -6.005 2.971 -17.018 1.00 0.00 10 LEU A C 9
ATOM 5971 O O . LEU A 1 10 ? -6.202 3.540 -18.099 1.00 0.00 10 LEU A O 9
ATOM 5987 N N . ARG A 1 11 ? -6.543 1.781 -16.706 1.00 0.00 11 ARG A N 9
ATOM 5988 C CA . ARG A 1 11 ? -7.371 1.011 -17.652 1.00 0.00 11 ARG A CA 9
ATOM 5989 C C . ARG A 1 11 ? -8.848 1.477 -17.621 1.00 0.00 11 ARG A C 9
ATOM 5990 O O . ARG A 1 11 ? -9.649 1.041 -18.448 1.00 0.00 11 ARG A O 9
ATOM 6011 N N . GLU A 1 12 ? -9.210 2.363 -16.668 1.00 0.00 12 GLU A N 9
ATOM 6012 C CA . GLU A 1 12 ? -10.545 3.008 -16.629 1.00 0.00 12 GLU A CA 9
ATOM 6013 C C . GLU A 1 12 ? -10.536 4.297 -17.485 1.00 0.00 12 GLU A C 9
ATOM 6014 O O . GLU A 1 12 ? -11.512 4.610 -18.161 1.00 0.00 12 GLU A O 9
ATOM 6026 N N . GLU A 1 13 ? -9.410 5.019 -17.433 1.00 0.00 13 GLU A N 9
ATOM 6027 C CA . GLU A 1 13 ? -9.195 6.278 -18.178 1.00 0.00 13 GLU A CA 9
ATOM 6028 C C . GLU A 1 13 ? -9.070 5.969 -19.676 1.00 0.00 13 GLU A C 9
ATOM 6029 O O . GLU A 1 13 ? -9.763 6.559 -20.515 1.00 0.00 13 GLU A O 9
ATOM 6041 N N . PHE A 1 14 ? -8.187 5.007 -19.985 1.00 0.00 14 PHE A N 9
ATOM 6042 C CA . PHE A 1 14 ? -7.938 4.534 -21.349 1.00 0.00 14 PHE A CA 9
ATOM 6043 C C . PHE A 1 14 ? -7.494 3.076 -21.251 1.00 0.00 14 PHE A C 9
ATOM 6044 O O . PHE A 1 14 ? -6.346 2.801 -20.890 1.00 0.00 14 PHE A O 9
ATOM 6061 N N . ASN A 1 15 ? -8.441 2.151 -21.506 1.00 0.00 15 ASN A N 9
ATOM 6062 C CA . ASN A 1 15 ? -8.206 0.706 -21.363 1.00 0.00 15 ASN A CA 9
ATOM 6063 C C . ASN A 1 15 ? -7.101 0.234 -22.314 1.00 0.00 15 ASN A C 9
ATOM 6064 O O . ASN A 1 15 ? -7.145 0.506 -23.510 1.00 0.00 15 ASN A O 9
ATOM 6075 N N . ILE A 1 16 ? -6.132 -0.479 -21.741 1.00 0.00 16 ILE A N 9
ATOM 6076 C CA . ILE A 1 16 ? -4.859 -0.846 -22.383 1.00 0.00 16 ILE A CA 9
ATOM 6077 C C . ILE A 1 16 ? -4.418 -2.238 -21.890 1.00 0.00 16 ILE A C 9
ATOM 6078 O O . ILE A 1 16 ? -5.054 -2.821 -20.998 1.00 0.00 16 ILE A O 9
ATOM 6094 N N . ASN A 1 17 ? -3.329 -2.756 -22.481 1.00 0.00 17 ASN A N 9
ATOM 6095 C CA . ASN A 1 17 ? -2.659 -3.966 -21.976 1.00 0.00 17 ASN A CA 9
ATOM 6096 C C . ASN A 1 17 ? -1.954 -3.646 -20.639 1.00 0.00 17 ASN A C 9
ATOM 6097 O O . ASN A 1 17 ? -1.488 -2.508 -20.444 1.00 0.00 17 ASN A O 9
ATOM 6108 N N . PRO A 1 18 ? -1.861 -4.639 -19.687 1.00 0.00 18 PRO A N 9
ATOM 6109 C CA . PRO A 1 18 ? -1.144 -4.452 -18.399 1.00 0.00 18 PRO A CA 9
ATOM 6110 C C . PRO A 1 18 ? 0.353 -4.104 -18.604 1.00 0.00 18 PRO A C 9
ATOM 6111 O O . PRO A 1 18 ? 0.989 -3.608 -17.690 1.00 0.00 18 PRO A O 9
ATOM 6122 N N . GLU A 1 19 ? 0.871 -4.374 -19.820 1.00 0.00 19 GLU A N 9
ATOM 6123 C CA . GLU A 1 19 ? 2.224 -3.971 -20.273 1.00 0.00 19 GLU A CA 9
ATOM 6124 C C . GLU A 1 19 ? 2.378 -2.432 -20.275 1.00 0.00 19 GLU A C 9
ATOM 6125 O O . GLU A 1 19 ? 3.371 -1.889 -19.772 1.00 0.00 19 GLU A O 9
ATOM 6137 N N . GLU A 1 20 ? 1.364 -1.761 -20.847 1.00 0.00 20 GLU A N 9
ATOM 6138 C CA . GLU A 1 20 ? 1.340 -0.299 -21.018 1.00 0.00 20 GLU A CA 9
ATOM 6139 C C . GLU A 1 20 ? 1.201 0.377 -19.646 1.00 0.00 20 GLU A C 9
ATOM 6140 O O . GLU A 1 20 ? 1.985 1.270 -19.293 1.00 0.00 20 GLU A O 9
ATOM 6152 N N . ALA A 1 21 ? 0.203 -0.110 -18.880 1.00 0.00 21 ALA A N 9
ATOM 6153 C CA . ALA A 1 21 ? -0.098 0.360 -17.517 1.00 0.00 21 ALA A CA 9
ATOM 6154 C C . ALA A 1 21 ? 1.113 0.178 -16.588 1.00 0.00 21 ALA A C 9
ATOM 6155 O O . ALA A 1 21 ? 1.385 1.047 -15.756 1.00 0.00 21 ALA A O 9
ATOM 6162 N N . ARG A 1 22 ? 1.845 -0.947 -16.782 1.00 0.00 22 ARG A N 9
ATOM 6163 C CA . ARG A 1 22 ? 3.027 -1.323 -15.973 1.00 0.00 22 ARG A CA 9
ATOM 6164 C C . ARG A 1 22 ? 4.094 -0.228 -16.004 1.00 0.00 22 ARG A C 9
ATOM 6165 O O . ARG A 1 22 ? 4.424 0.343 -14.969 1.00 0.00 22 ARG A O 9
ATOM 6186 N N . GLU A 1 23 ? 4.599 0.077 -17.211 1.00 0.00 23 GLU A N 9
ATOM 6187 C CA . GLU A 1 23 ? 5.706 1.038 -17.395 1.00 0.00 23 GLU A CA 9
ATOM 6188 C C . GLU A 1 23 ? 5.242 2.483 -17.143 1.00 0.00 23 GLU A C 9
ATOM 6189 O O . GLU A 1 23 ? 6.023 3.315 -16.665 1.00 0.00 23 GLU A O 9
ATOM 6201 N N . ALA A 1 24 ? 3.959 2.764 -17.452 1.00 0.00 24 ALA A N 9
ATOM 6202 C CA . ALA A 1 24 ? 3.351 4.090 -17.222 1.00 0.00 24 ALA A CA 9
ATOM 6203 C C . ALA A 1 24 ? 3.390 4.459 -15.729 1.00 0.00 24 ALA A C 9
ATOM 6204 O O . ALA A 1 24 ? 3.820 5.558 -15.362 1.00 0.00 24 ALA A O 9
ATOM 6211 N N . VAL A 1 25 ? 2.976 3.502 -14.876 1.00 0.00 25 VAL A N 9
ATOM 6212 C CA . VAL A 1 25 ? 2.895 3.709 -13.415 1.00 0.00 25 VAL A CA 9
ATOM 6213 C C . VAL A 1 25 ? 4.263 3.479 -12.734 1.00 0.00 25 VAL A C 9
ATOM 6214 O O . VAL A 1 25 ? 4.519 4.008 -11.649 1.00 0.00 25 VAL A O 9
ATOM 6227 N N . GLU A 1 26 ? 5.132 2.691 -13.387 1.00 0.00 26 GLU A N 9
ATOM 6228 C CA . GLU A 1 26 ? 6.503 2.419 -12.918 1.00 0.00 26 GLU A CA 9
ATOM 6229 C C . GLU A 1 26 ? 7.323 3.721 -12.980 1.00 0.00 26 GLU A C 9
ATOM 6230 O O . GLU A 1 26 ? 7.964 4.117 -11.998 1.00 0.00 26 GLU A O 9
ATOM 6242 N N . LYS A 1 27 ? 7.260 4.383 -14.149 1.00 0.00 27 LYS A N 9
ATOM 6243 C CA . LYS A 1 27 ? 7.916 5.680 -14.386 1.00 0.00 27 LYS A CA 9
ATOM 6244 C C . LYS A 1 27 ? 7.262 6.769 -13.515 1.00 0.00 27 LYS A C 9
ATOM 6245 O O . LYS A 1 27 ? 7.961 7.602 -12.926 1.00 0.00 27 LYS A O 9
ATOM 6264 N N . ALA A 1 28 ? 5.920 6.729 -13.427 1.00 0.00 28 ALA A N 9
ATOM 6265 C CA . ALA A 1 28 ? 5.128 7.666 -12.590 1.00 0.00 28 ALA A CA 9
ATOM 6266 C C . ALA A 1 28 ? 5.515 7.557 -11.102 1.00 0.00 28 ALA A C 9
ATOM 6267 O O . ALA A 1 28 ? 5.530 8.554 -10.380 1.00 0.00 28 ALA A O 9
ATOM 6274 N N . GLY A 1 29 ? 5.845 6.324 -10.677 1.00 0.00 29 GLY A N 9
ATOM 6275 C CA . GLY A 1 29 ? 6.167 6.019 -9.281 1.00 0.00 29 GLY A CA 9
ATOM 6276 C C . GLY A 1 29 ? 4.915 5.896 -8.427 1.00 0.00 29 GLY A C 9
ATOM 6277 O O . GLY A 1 29 ? 4.813 6.517 -7.365 1.00 0.00 29 GLY A O 9
ATOM 6281 N N . GLY A 1 30 ? 3.947 5.101 -8.917 1.00 0.00 30 GLY A N 9
ATOM 6282 C CA . GLY A 1 30 ? 2.659 4.912 -8.240 1.00 0.00 30 GLY A CA 9
ATOM 6283 C C . GLY A 1 30 ? 1.816 6.192 -8.193 1.00 0.00 30 GLY A C 9
ATOM 6284 O O . GLY A 1 30 ? 1.163 6.477 -7.184 1.00 0.00 30 GLY A O 9
ATOM 6288 N N . ASN A 1 31 ? 1.848 6.980 -9.283 1.00 0.00 31 ASN A N 9
ATOM 6289 C CA . ASN A 1 31 ? 1.099 8.256 -9.394 1.00 0.00 31 ASN A CA 9
ATOM 6290 C C . ASN A 1 31 ? 0.071 8.174 -10.534 1.00 0.00 31 ASN A C 9
ATOM 6291 O O . ASN A 1 31 ? 0.443 7.959 -11.695 1.00 0.00 31 ASN A O 9
ATOM 6302 N N . GLU A 1 32 ? -1.216 8.353 -10.186 1.00 0.00 32 GLU A N 9
ATOM 6303 C CA . GLU A 1 32 ? -2.340 8.289 -11.138 1.00 0.00 32 GLU A CA 9
ATOM 6304 C C . GLU A 1 32 ? -2.326 9.523 -12.058 1.00 0.00 32 GLU A C 9
ATOM 6305 O O . GLU A 1 32 ? -2.470 9.405 -13.272 1.00 0.00 32 GLU A O 9
ATOM 6317 N N . GLU A 1 33 ? -2.080 10.707 -11.445 1.00 0.00 33 GLU A N 9
ATOM 6318 C CA . GLU A 1 33 ? -2.121 12.023 -12.140 1.00 0.00 33 GLU A CA 9
ATOM 6319 C C . GLU A 1 33 ? -0.809 12.305 -12.942 1.00 0.00 33 GLU A C 9
ATOM 6320 O O . GLU A 1 33 ? -0.556 13.425 -13.401 1.00 0.00 33 GLU A O 9
ATOM 6332 N N . GLU A 1 34 ? 0.005 11.259 -13.124 1.00 0.00 34 GLU A N 9
ATOM 6333 C CA . GLU A 1 34 ? 1.193 11.285 -13.987 1.00 0.00 34 GLU A CA 9
ATOM 6334 C C . GLU A 1 34 ? 1.010 10.258 -15.111 1.00 0.00 34 GLU A C 9
ATOM 6335 O O . GLU A 1 34 ? 1.060 10.607 -16.302 1.00 0.00 34 GLU A O 9
ATOM 6347 N N . ALA A 1 35 ? 0.751 9.002 -14.692 1.00 0.00 35 ALA A N 9
ATOM 6348 C CA . ALA A 1 35 ? 0.656 7.838 -15.590 1.00 0.00 35 ALA A CA 9
ATOM 6349 C C . ALA A 1 35 ? -0.464 7.996 -16.641 1.00 0.00 35 ALA A C 9
ATOM 6350 O O . ALA A 1 35 ? -0.356 7.460 -17.755 1.00 0.00 35 ALA A O 9
ATOM 6357 N N . ARG A 1 36 ? -1.536 8.733 -16.272 1.00 0.00 36 ARG A N 9
ATOM 6358 C CA . ARG A 1 36 ? -2.699 9.007 -17.160 1.00 0.00 36 ARG A CA 9
ATOM 6359 C C . ARG A 1 36 ? -2.268 9.703 -18.474 1.00 0.00 36 ARG A C 9
ATOM 6360 O O . ARG A 1 36 ? -2.820 9.430 -19.544 1.00 0.00 36 ARG A O 9
ATOM 6381 N N . ARG A 1 37 ? -1.252 10.587 -18.374 1.00 0.00 37 ARG A N 9
ATOM 6382 C CA . ARG A 1 37 ? -0.744 11.380 -19.514 1.00 0.00 37 ARG A CA 9
ATOM 6383 C C . ARG A 1 37 ? 0.475 10.711 -20.172 1.00 0.00 37 ARG A C 9
ATOM 6384 O O . ARG A 1 37 ? 0.981 11.203 -21.178 1.00 0.00 37 ARG A O 9
ATOM 6405 N N . ILE A 1 38 ? 0.955 9.610 -19.578 1.00 0.00 38 ILE A N 9
ATOM 6406 C CA . ILE A 1 38 ? 2.003 8.759 -20.182 1.00 0.00 38 ILE A CA 9
ATOM 6407 C C . ILE A 1 38 ? 1.341 7.737 -21.137 1.00 0.00 38 ILE A C 9
ATOM 6408 O O . ILE A 1 38 ? 1.930 7.315 -22.138 1.00 0.00 38 ILE A O 9
ATOM 6424 N N . VAL A 1 39 ? 0.102 7.341 -20.800 1.00 0.00 39 VAL A N 9
ATOM 6425 C CA . VAL A 1 39 ? -0.742 6.507 -21.673 1.00 0.00 39 VAL A CA 9
ATOM 6426 C C . VAL A 1 39 ? -1.323 7.374 -22.798 1.00 0.00 39 VAL A C 9
ATOM 6427 O O . VAL A 1 39 ? -1.141 7.082 -23.984 1.00 0.00 39 VAL A O 9
ATOM 6440 N N . LYS A 1 40 ? -2.013 8.447 -22.398 1.00 0.00 40 LYS A N 9
ATOM 6441 C CA . LYS A 1 40 ? -2.586 9.437 -23.321 1.00 0.00 40 LYS A CA 9
ATOM 6442 C C . LYS A 1 40 ? -1.625 10.630 -23.453 1.00 0.00 40 LYS A C 9
ATOM 6443 O O . LYS A 1 40 ? -1.884 11.721 -22.922 1.00 0.00 40 LYS A O 9
ATOM 6462 N N . LYS A 1 41 ? -0.496 10.401 -24.151 1.00 0.00 41 LYS A N 9
ATOM 6463 C CA . LYS A 1 41 ? 0.560 11.423 -24.363 1.00 0.00 41 LYS A CA 9
ATOM 6464 C C . LYS A 1 41 ? 0.379 12.159 -25.712 1.00 0.00 41 LYS A C 9
ATOM 6465 O O . LYS A 1 41 ? 1.282 12.876 -26.162 1.00 0.00 41 LYS A O 9
ATOM 6484 N N . ARG A 1 42 ? -0.812 12.005 -26.330 1.00 0.00 42 ARG A N 9
ATOM 6485 C CA . ARG A 1 42 ? -1.168 12.673 -27.599 1.00 0.00 42 ARG A CA 9
ATOM 6486 C C . ARG A 1 42 ? -1.674 14.109 -27.322 1.00 0.00 42 ARG A C 9
ATOM 6487 O O . ARG A 1 42 ? -2.881 14.382 -27.375 1.00 0.00 42 ARG A O 9
ATOM 6508 N N . LEU A 1 43 ? -0.737 15.002 -26.943 1.00 0.00 43 LEU A N 9
ATOM 6509 C CA . LEU A 1 43 ? -1.020 16.444 -26.725 1.00 0.00 43 LEU A CA 9
ATOM 6510 C C . LEU A 1 43 ? -0.282 17.273 -27.800 1.00 0.00 43 LEU A C 9
ATOM 6526 N N . ARG A 1 1 ? 4.373 -4.932 -2.808 1.00 0.00 1 ARG A N 10
ATOM 6527 C CA . ARG A 1 1 ? 3.733 -3.815 -3.539 1.00 0.00 1 ARG A CA 10
ATOM 6528 C C . ARG A 1 1 ? 3.053 -4.336 -4.810 1.00 0.00 1 ARG A C 10
ATOM 6529 O O . ARG A 1 1 ? 3.535 -5.282 -5.446 1.00 0.00 1 ARG A O 10
ATOM 6549 N N . LYS A 1 2 ? 1.934 -3.699 -5.183 1.00 0.00 2 LYS A N 10
ATOM 6550 C CA . LYS A 1 2 ? 1.238 -3.946 -6.444 1.00 0.00 2 LYS A CA 10
ATOM 6551 C C . LYS A 1 2 ? 0.681 -2.617 -6.963 1.00 0.00 2 LYS A C 10
ATOM 6552 O O . LYS A 1 2 ? 0.274 -1.748 -6.179 1.00 0.00 2 LYS A O 10
ATOM 6571 N N . TRP A 1 3 ? 0.663 -2.473 -8.287 1.00 0.00 3 TRP A N 10
ATOM 6572 C CA . TRP A 1 3 ? 0.076 -1.313 -8.970 1.00 0.00 3 TRP A CA 10
ATOM 6573 C C . TRP A 1 3 ? -1.425 -1.553 -9.239 1.00 0.00 3 TRP A C 10
ATOM 6574 O O . TRP A 1 3 ? -1.936 -1.129 -10.263 1.00 0.00 3 TRP A O 10
ATOM 6595 N N . GLU A 1 4 ? -2.127 -2.212 -8.283 1.00 0.00 4 GLU A N 10
ATOM 6596 C CA . GLU A 1 4 ? -3.591 -2.412 -8.345 1.00 0.00 4 GLU A CA 10
ATOM 6597 C C . GLU A 1 4 ? -4.301 -1.056 -8.388 1.00 0.00 4 GLU A C 10
ATOM 6598 O O . GLU A 1 4 ? -5.174 -0.826 -9.217 1.00 0.00 4 GLU A O 10
ATOM 6610 N N . GLU A 1 5 ? -3.840 -0.159 -7.503 1.00 0.00 5 GLU A N 10
ATOM 6611 C CA . GLU A 1 5 ? -4.406 1.187 -7.327 1.00 0.00 5 GLU A CA 10
ATOM 6612 C C . GLU A 1 5 ? -4.360 1.988 -8.644 1.00 0.00 5 GLU A C 10
ATOM 6613 O O . GLU A 1 5 ? -5.267 2.763 -8.946 1.00 0.00 5 GLU A O 10
ATOM 6625 N N . ILE A 1 6 ? -3.288 1.765 -9.424 1.00 0.00 6 ILE A N 10
ATOM 6626 C CA . ILE A 1 6 ? -3.038 2.497 -10.671 1.00 0.00 6 ILE A CA 10
ATOM 6627 C C . ILE A 1 6 ? -3.748 1.792 -11.845 1.00 0.00 6 ILE A C 10
ATOM 6628 O O . ILE A 1 6 ? -4.570 2.383 -12.517 1.00 0.00 6 ILE A O 10
ATOM 6644 N N . ALA A 1 7 ? -3.467 0.496 -12.021 1.00 0.00 7 ALA A N 10
ATOM 6645 C CA . ALA A 1 7 ? -3.905 -0.295 -13.197 1.00 0.00 7 ALA A CA 10
ATOM 6646 C C . ALA A 1 7 ? -5.427 -0.508 -13.244 1.00 0.00 7 ALA A C 10
ATOM 6647 O O . ALA A 1 7 ? -5.971 -0.813 -14.309 1.00 0.00 7 ALA A O 10
ATOM 6654 N N . GLU A 1 8 ? -6.102 -0.345 -12.091 1.00 0.00 8 GLU A N 10
ATOM 6655 C CA . GLU A 1 8 ? -7.564 -0.505 -11.994 1.00 0.00 8 GLU A CA 10
ATOM 6656 C C . GLU A 1 8 ? -8.280 0.593 -12.818 1.00 0.00 8 GLU A C 10
ATOM 6657 O O . GLU A 1 8 ? -8.801 0.320 -13.908 1.00 0.00 8 GLU A O 10
ATOM 6669 N N . ARG A 1 9 ? -8.238 1.843 -12.313 1.00 0.00 9 ARG A N 10
ATOM 6670 C CA . ARG A 1 9 ? -8.964 2.967 -12.931 1.00 0.00 9 ARG A CA 10
ATOM 6671 C C . ARG A 1 9 ? -8.265 3.456 -14.212 1.00 0.00 9 ARG A C 10
ATOM 6672 O O . ARG A 1 9 ? -8.931 3.946 -15.102 1.00 0.00 9 ARG A O 10
ATOM 6693 N N . LEU A 1 10 ? -6.938 3.275 -14.321 1.00 0.00 10 LEU A N 10
ATOM 6694 C CA . LEU A 1 10 ? -6.163 3.691 -15.524 1.00 0.00 10 LEU A CA 10
ATOM 6695 C C . LEU A 1 10 ? -6.646 2.907 -16.772 1.00 0.00 10 LEU A C 10
ATOM 6696 O O . LEU A 1 10 ? -6.614 3.416 -17.893 1.00 0.00 10 LEU A O 10
ATOM 6712 N N . ARG A 1 11 ? -7.123 1.671 -16.528 1.00 0.00 11 ARG A N 10
ATOM 6713 C CA . ARG A 1 11 ? -7.741 0.804 -17.551 1.00 0.00 11 ARG A CA 10
ATOM 6714 C C . ARG A 1 11 ? -9.199 1.257 -17.833 1.00 0.00 11 ARG A C 10
ATOM 6715 O O . ARG A 1 11 ? -9.706 1.087 -18.945 1.00 0.00 11 ARG A O 10
ATOM 6736 N N . GLU A 1 12 ? -9.866 1.821 -16.806 1.00 0.00 12 GLU A N 10
ATOM 6737 C CA . GLU A 1 12 ? -11.258 2.318 -16.914 1.00 0.00 12 GLU A CA 10
ATOM 6738 C C . GLU A 1 12 ? -11.323 3.677 -17.647 1.00 0.00 12 GLU A C 10
ATOM 6739 O O . GLU A 1 12 ? -12.316 3.985 -18.317 1.00 0.00 12 GLU A O 10
ATOM 6751 N N . GLU A 1 13 ? -10.261 4.490 -17.499 1.00 0.00 13 GLU A N 10
ATOM 6752 C CA . GLU A 1 13 ? -10.141 5.795 -18.154 1.00 0.00 13 GLU A CA 10
ATOM 6753 C C . GLU A 1 13 ? -9.649 5.588 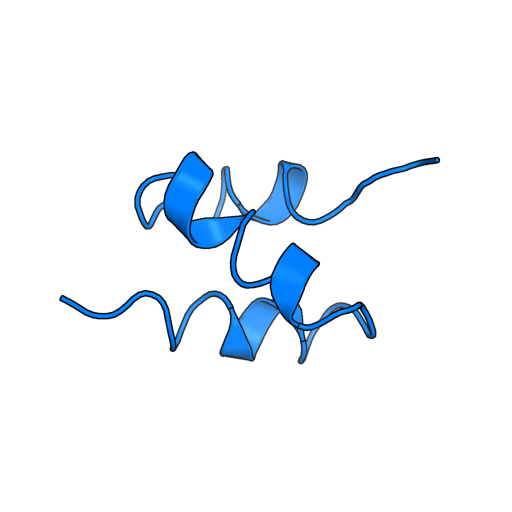-19.594 1.00 0.00 13 GLU A C 10
ATOM 6754 O O . GLU A 1 13 ? -10.217 6.122 -20.547 1.00 0.00 13 GLU A O 10
ATOM 6766 N N . PHE A 1 14 ? -8.585 4.774 -19.723 1.00 0.00 14 PHE A N 10
ATOM 6767 C CA . PHE A 1 14 ? -7.892 4.511 -21.002 1.00 0.00 14 PHE A CA 10
ATOM 6768 C C . PHE A 1 14 ? -8.009 3.030 -21.364 1.00 0.00 14 PHE A C 10
ATOM 6769 O O . PHE A 1 14 ? -7.678 2.177 -20.543 1.00 0.00 14 PHE A O 10
ATOM 6786 N N . ASN A 1 15 ? -8.476 2.725 -22.594 1.00 0.00 15 ASN A N 10
ATOM 6787 C CA . ASN A 1 15 ? -8.571 1.332 -23.087 1.00 0.00 15 ASN A CA 10
ATOM 6788 C C . ASN A 1 15 ? -7.171 0.797 -23.502 1.00 0.00 15 ASN A C 10
ATOM 6789 O O . ASN A 1 15 ? -6.872 0.594 -24.681 1.00 0.00 15 ASN A O 10
ATOM 6800 N N . ILE A 1 16 ? -6.315 0.596 -22.498 1.00 0.00 16 ILE A N 10
ATOM 6801 C CA . ILE A 1 16 ? -4.890 0.232 -22.670 1.00 0.00 16 ILE A CA 10
ATOM 6802 C C . ILE A 1 16 ? -4.642 -1.234 -22.294 1.00 0.00 16 ILE A C 10
ATOM 6803 O O . ILE A 1 16 ? -5.486 -1.883 -21.666 1.00 0.00 16 ILE A O 10
ATOM 6819 N N . ASN A 1 17 ? -3.455 -1.726 -22.668 1.00 0.00 17 ASN A N 10
ATOM 6820 C CA . ASN A 1 17 ? -2.952 -3.040 -22.248 1.00 0.00 17 ASN A CA 10
ATOM 6821 C C . ASN A 1 17 ? -2.400 -2.951 -20.803 1.00 0.00 17 ASN A C 10
ATOM 6822 O O . ASN A 1 17 ? -1.992 -1.862 -20.372 1.00 0.00 17 ASN A O 10
ATOM 6833 N N . PRO A 1 18 ? -2.388 -4.086 -20.026 1.00 0.00 18 PRO A N 10
ATOM 6834 C CA . PRO A 1 18 ? -1.699 -4.156 -18.711 1.00 0.00 18 PRO A CA 10
ATOM 6835 C C . PRO A 1 18 ? -0.202 -3.767 -18.795 1.00 0.00 18 PRO A C 10
ATOM 6836 O O . PRO A 1 18 ? 0.380 -3.334 -17.807 1.00 0.00 18 PRO A O 10
ATOM 6847 N N . GLU A 1 19 ? 0.381 -3.921 -20.007 1.00 0.00 19 GLU A N 10
ATOM 6848 C CA . GLU A 1 19 ? 1.762 -3.492 -20.329 1.00 0.00 19 GLU A CA 10
ATOM 6849 C C . GLU A 1 19 ? 1.983 -2.006 -19.990 1.00 0.00 19 GLU A C 10
ATOM 6850 O O . GLU A 1 19 ? 3.003 -1.628 -19.406 1.00 0.00 19 GLU A O 10
ATOM 6862 N N . GLU A 1 20 ? 0.985 -1.193 -20.357 1.00 0.00 20 GLU A N 10
ATOM 6863 C CA . GLU A 1 20 ? 1.043 0.265 -20.247 1.00 0.00 20 GLU A CA 10
ATOM 6864 C C . GLU A 1 20 ? 1.022 0.705 -18.787 1.00 0.00 20 GLU A C 10
ATOM 6865 O O . GLU A 1 20 ? 1.841 1.508 -18.374 1.00 0.00 20 GLU A O 10
ATOM 6877 N N . ALA A 1 21 ? 0.091 0.126 -18.019 1.00 0.00 21 ALA A N 10
ATOM 6878 C CA . ALA A 1 21 ? -0.086 0.420 -16.586 1.00 0.00 21 ALA A CA 10
ATOM 6879 C C . ALA A 1 21 ? 1.144 -0.039 -15.758 1.00 0.00 21 ALA A C 10
ATOM 6880 O O . ALA A 1 21 ? 1.487 0.573 -14.745 1.00 0.00 21 ALA A O 10
ATOM 6887 N N . ARG A 1 22 ? 1.795 -1.116 -16.238 1.00 0.00 22 ARG A N 10
ATOM 6888 C CA . ARG A 1 22 ? 2.998 -1.716 -15.619 1.00 0.00 22 ARG A CA 10
ATOM 6889 C C . ARG A 1 22 ? 4.211 -0.770 -15.786 1.00 0.00 22 ARG A C 10
ATOM 6890 O O . ARG A 1 22 ? 4.996 -0.561 -14.852 1.00 0.00 22 ARG A O 10
ATOM 6911 N N . GLU A 1 23 ? 4.336 -0.222 -16.999 1.00 0.00 23 GLU A N 10
ATOM 6912 C CA . GLU A 1 23 ? 5.455 0.652 -17.399 1.00 0.00 23 GLU A CA 10
ATOM 6913 C C . GLU A 1 23 ? 5.288 2.032 -16.730 1.00 0.00 23 GLU A C 10
ATOM 6914 O O . GLU A 1 23 ? 6.240 2.609 -16.178 1.00 0.00 23 GLU A O 10
ATOM 6926 N N . ALA A 1 24 ? 4.043 2.521 -16.775 1.00 0.00 24 ALA A N 10
ATOM 6927 C CA . ALA A 1 24 ? 3.682 3.883 -16.399 1.00 0.00 24 ALA A CA 10
ATOM 6928 C C . ALA A 1 24 ? 3.805 4.153 -14.898 1.00 0.00 24 ALA A C 10
ATOM 6929 O O . ALA A 1 24 ? 4.186 5.251 -14.520 1.00 0.00 24 ALA A O 10
ATOM 6936 N N . VAL A 1 25 ? 3.487 3.153 -14.056 1.00 0.00 25 VAL A N 10
ATOM 6937 C CA . VAL A 1 25 ? 3.523 3.307 -12.584 1.00 0.00 25 VAL A CA 10
ATOM 6938 C C . VAL A 1 25 ? 4.954 3.593 -12.077 1.00 0.00 25 VAL A C 10
ATOM 6939 O O . VAL A 1 25 ? 5.150 4.410 -11.173 1.00 0.00 25 VAL A O 10
ATOM 6952 N N . GLU A 1 26 ? 5.939 2.940 -12.704 1.00 0.00 26 GLU A N 10
ATOM 6953 C CA . GLU A 1 26 ? 7.358 3.062 -12.327 1.00 0.00 26 GLU A CA 10
ATOM 6954 C C . GLU A 1 26 ? 7.922 4.430 -12.742 1.00 0.00 26 GLU A C 10
ATOM 6955 O O . GLU A 1 26 ? 8.672 5.063 -11.991 1.00 0.00 26 GLU A O 10
ATOM 6967 N N . LYS A 1 27 ? 7.544 4.865 -13.953 1.00 0.00 27 LYS A N 10
ATOM 6968 C CA . LYS A 1 27 ? 7.916 6.184 -14.496 1.00 0.00 27 LYS A CA 10
ATOM 6969 C C . LYS A 1 27 ? 7.218 7.321 -13.719 1.00 0.00 27 LYS A C 10
ATOM 6970 O O . LYS A 1 27 ? 7.773 8.412 -13.563 1.00 0.00 27 LYS A O 10
ATOM 6989 N N . ALA A 1 28 ? 5.998 7.038 -13.234 1.00 0.00 28 ALA A N 10
ATOM 6990 C CA . ALA A 1 28 ? 5.180 7.993 -12.472 1.00 0.00 28 ALA A CA 10
ATOM 6991 C C . ALA A 1 28 ? 5.650 8.096 -11.020 1.00 0.00 28 ALA A C 10
ATOM 6992 O O . ALA A 1 28 ? 5.561 9.163 -10.411 1.00 0.00 28 ALA A O 10
ATOM 6999 N N . GLY A 1 29 ? 6.158 6.975 -10.489 1.00 0.00 29 GLY A N 10
ATOM 7000 C CA . GLY A 1 29 ? 6.522 6.862 -9.079 1.00 0.00 29 GLY A CA 10
ATOM 7001 C C . GLY A 1 29 ? 5.299 6.755 -8.178 1.00 0.00 29 GLY A C 10
ATOM 7002 O O . GLY A 1 29 ? 5.221 7.415 -7.135 1.00 0.00 29 GLY A O 10
ATOM 7006 N N . GLY A 1 30 ? 4.333 5.925 -8.607 1.00 0.00 30 GLY A N 10
ATOM 7007 C CA . GLY A 1 30 ? 3.089 5.703 -7.860 1.00 0.00 30 GLY A CA 10
ATOM 7008 C C . GLY A 1 30 ? 2.027 6.781 -8.089 1.00 0.00 30 GLY A C 10
ATOM 7009 O O . GLY A 1 30 ? 0.923 6.667 -7.564 1.00 0.00 30 GLY A O 10
ATOM 7013 N N . ASN A 1 31 ? 2.357 7.825 -8.878 1.00 0.00 31 ASN A N 10
ATOM 7014 C CA . ASN A 1 31 ? 1.454 8.968 -9.128 1.00 0.00 31 ASN A CA 10
ATOM 7015 C C . ASN A 1 31 ? 0.503 8.622 -10.293 1.00 0.00 31 ASN A C 10
ATOM 7016 O O . ASN A 1 31 ? 0.932 8.528 -11.446 1.00 0.00 31 ASN A O 10
ATOM 7027 N N . GLU A 1 32 ? -0.783 8.436 -9.961 1.00 0.00 32 GLU A N 10
ATOM 7028 C CA . GLU A 1 32 ? -1.797 7.872 -10.868 1.00 0.00 32 GLU A CA 10
ATOM 7029 C C . GLU A 1 32 ? -2.016 8.763 -12.107 1.00 0.00 32 GLU A C 10
ATOM 7030 O O . GLU A 1 32 ? -1.853 8.313 -13.248 1.00 0.00 32 GLU A O 10
ATOM 7042 N N . GLU A 1 33 ? -2.369 10.040 -11.870 1.00 0.00 33 GLU A N 10
ATOM 7043 C CA . GLU A 1 33 ? -2.700 10.995 -12.952 1.00 0.00 33 GLU A CA 10
ATOM 7044 C C . GLU A 1 33 ? -1.412 11.548 -13.634 1.00 0.00 33 GLU A C 10
ATOM 7045 O O . GLU A 1 33 ? -1.463 12.482 -14.447 1.00 0.00 33 GLU A O 10
ATOM 7057 N N . GLU A 1 34 ? -0.253 10.960 -13.291 1.00 0.00 34 GLU A N 10
ATOM 7058 C CA . GLU A 1 34 ? 0.995 11.131 -14.052 1.00 0.00 34 GLU A CA 10
ATOM 7059 C C . GLU A 1 34 ? 1.107 10.023 -15.111 1.00 0.00 34 GLU A C 10
ATOM 7060 O O . GLU A 1 34 ? 1.508 10.270 -16.255 1.00 0.00 34 GLU A O 10
ATOM 7072 N N . ALA A 1 35 ? 0.703 8.805 -14.703 1.00 0.00 35 ALA A N 10
ATOM 7073 C CA . ALA A 1 35 ? 0.784 7.587 -15.529 1.00 0.00 35 ALA A CA 10
ATOM 7074 C C . ALA A 1 35 ? -0.060 7.685 -16.820 1.00 0.00 35 ALA A C 10
ATOM 7075 O O . ALA A 1 35 ? 0.211 6.978 -17.794 1.00 0.00 35 ALA A O 10
ATOM 7082 N N . ARG A 1 36 ? -1.063 8.587 -16.810 1.00 0.00 36 ARG A N 10
ATOM 7083 C CA . ARG A 1 36 ? -1.951 8.845 -17.967 1.00 0.00 36 ARG A CA 10
ATOM 7084 C C . ARG A 1 36 ? -1.172 9.328 -19.219 1.00 0.00 36 ARG A C 10
ATOM 7085 O O . ARG A 1 36 ? -1.556 9.030 -20.354 1.00 0.00 36 ARG A O 10
ATOM 7106 N N . ARG A 1 37 ? -0.078 10.075 -18.987 1.00 0.00 37 ARG A N 10
ATOM 7107 C CA . ARG A 1 37 ? 0.793 10.606 -20.055 1.00 0.00 37 ARG A CA 10
ATOM 7108 C C . ARG A 1 37 ? 1.695 9.503 -20.616 1.00 0.00 37 ARG A C 10
ATOM 7109 O O . ARG A 1 37 ? 2.098 9.538 -21.781 1.00 0.00 37 ARG A O 10
ATOM 7130 N N . ILE A 1 38 ? 2.006 8.539 -19.753 1.00 0.00 38 ILE A N 10
ATOM 7131 C CA . ILE A 1 38 ? 3.042 7.529 -20.009 1.00 0.00 38 ILE A CA 10
ATOM 7132 C C . ILE A 1 38 ? 2.432 6.291 -20.712 1.00 0.00 38 ILE A C 10
ATOM 7133 O O . ILE A 1 38 ? 3.141 5.547 -21.392 1.00 0.00 38 ILE A O 10
ATOM 7149 N N . VAL A 1 39 ? 1.104 6.090 -20.544 1.00 0.00 39 VAL A N 10
ATOM 7150 C CA . VAL A 1 39 ? 0.349 5.037 -21.261 1.00 0.00 39 VAL A CA 10
ATOM 7151 C C . VAL A 1 39 ? 0.043 5.460 -22.713 1.00 0.00 39 VAL A C 10
ATOM 7152 O O . VAL A 1 39 ? 0.132 6.647 -23.053 1.00 0.00 39 VAL A O 10
ATOM 7165 N N . LYS A 1 40 ? -0.303 4.455 -23.547 1.00 0.00 40 LYS A N 10
ATOM 7166 C CA . LYS A 1 40 ? -0.442 4.576 -25.022 1.00 0.00 40 LYS A CA 10
ATOM 7167 C C . LYS A 1 40 ? 0.960 4.787 -25.682 1.00 0.00 40 LYS A C 10
ATOM 7168 O O . LYS A 1 40 ? 1.073 5.192 -26.848 1.00 0.00 40 LYS A O 10
ATOM 7187 N N . LYS A 1 41 ? 2.030 4.449 -24.933 1.00 0.00 41 LYS A N 10
ATOM 7188 C CA . LYS A 1 41 ? 3.409 4.445 -25.443 1.00 0.00 41 LYS A CA 10
ATOM 7189 C C . LYS A 1 41 ? 3.628 3.074 -26.115 1.00 0.00 41 LYS A C 10
ATOM 7190 O O . LYS A 1 41 ? 4.077 2.105 -25.490 1.00 0.00 41 LYS A O 10
ATOM 7209 N N . ARG A 1 42 ? 3.222 2.996 -27.389 1.00 0.00 42 ARG A N 10
ATOM 7210 C CA . ARG A 1 42 ? 3.221 1.745 -28.167 1.00 0.00 42 ARG A CA 10
ATOM 7211 C C . ARG A 1 42 ? 4.401 1.712 -29.153 1.00 0.00 42 ARG A C 10
ATOM 7212 O O . ARG A 1 42 ? 4.442 0.874 -30.064 1.00 0.00 42 ARG A O 10
ATOM 7233 N N . LEU A 1 43 ? 5.368 2.624 -28.941 1.00 0.00 43 LEU A N 10
ATOM 7234 C CA . LEU A 1 43 ? 6.588 2.735 -29.749 1.00 0.00 43 LEU A CA 10
ATOM 7235 C C . LEU A 1 43 ? 7.801 2.281 -28.885 1.00 0.00 43 LEU A C 10
ATOM 7251 N N . ARG A 1 1 ? 3.530 -3.051 -0.887 1.00 0.00 1 ARG A N 11
ATOM 7252 C CA . ARG A 1 1 ? 3.910 -2.248 -2.071 1.00 0.00 1 ARG A CA 11
ATOM 7253 C C . ARG A 1 1 ? 3.284 -2.861 -3.335 1.00 0.00 1 ARG A C 11
ATOM 7254 O O . ARG A 1 1 ? 3.855 -3.768 -3.950 1.00 0.00 1 ARG A O 11
ATOM 7274 N N . LYS A 1 2 ? 2.080 -2.375 -3.690 1.00 0.00 2 LYS A N 11
ATOM 7275 C CA . LYS A 1 2 ? 1.362 -2.779 -4.911 1.00 0.00 2 LYS A CA 11
ATOM 7276 C C . LYS A 1 2 ? 0.781 -1.533 -5.601 1.00 0.00 2 LYS A C 11
ATOM 7277 O O . LYS A 1 2 ? 0.446 -0.543 -4.933 1.00 0.00 2 LYS A O 11
ATOM 7296 N N . TRP A 1 3 ? 0.651 -1.585 -6.936 1.00 0.00 3 TRP A N 11
ATOM 7297 C CA . TRP A 1 3 ? 0.217 -0.432 -7.753 1.00 0.00 3 TRP A CA 11
ATOM 7298 C C . TRP A 1 3 ? -1.272 -0.573 -8.122 1.00 0.00 3 TRP A C 11
ATOM 7299 O O . TRP A 1 3 ? -1.689 -0.294 -9.255 1.00 0.00 3 TRP A O 11
ATOM 7320 N N . GLU A 1 4 ? -2.072 -0.942 -7.098 1.00 0.00 4 GLU A N 11
ATOM 7321 C CA . GLU A 1 4 ? -3.510 -1.222 -7.222 1.00 0.00 4 GLU A CA 11
ATOM 7322 C C . GLU A 1 4 ? -4.268 -0.003 -7.750 1.00 0.00 4 GLU A C 11
ATOM 7323 O O . GLU A 1 4 ? -4.800 -0.041 -8.856 1.00 0.00 4 GLU A O 11
ATOM 7335 N N . GLU A 1 5 ? -4.228 1.089 -6.968 1.00 0.00 5 GLU A N 11
ATOM 7336 C CA . GLU A 1 5 ? -4.986 2.320 -7.241 1.00 0.00 5 GLU A CA 11
ATOM 7337 C C . GLU A 1 5 ? -4.591 2.962 -8.573 1.00 0.00 5 GLU A C 11
ATOM 7338 O O . GLU A 1 5 ? -5.406 3.647 -9.204 1.00 0.00 5 GLU A O 11
ATOM 7350 N N . ILE A 1 6 ? -3.335 2.731 -8.987 1.00 0.00 6 ILE A N 11
ATOM 7351 C CA . ILE A 1 6 ? -2.806 3.273 -10.240 1.00 0.00 6 ILE A CA 11
ATOM 7352 C C . ILE A 1 6 ? -3.402 2.505 -11.438 1.00 0.00 6 ILE A C 11
ATOM 7353 O O . ILE A 1 6 ? -4.122 3.077 -12.259 1.00 0.00 6 ILE A O 11
ATOM 7369 N N . ALA A 1 7 ? -3.153 1.182 -11.482 1.00 0.00 7 ALA A N 11
ATOM 7370 C CA . ALA A 1 7 ? -3.593 0.312 -12.590 1.00 0.00 7 ALA A CA 11
ATOM 7371 C C . ALA A 1 7 ? -5.079 -0.080 -12.472 1.00 0.00 7 ALA A C 11
ATOM 7372 O O . ALA A 1 7 ? -5.573 -0.857 -13.293 1.00 0.00 7 ALA A O 11
ATOM 7379 N N . GLU A 1 8 ? -5.786 0.467 -11.456 1.00 0.00 8 GLU A N 11
ATOM 7380 C CA . GLU A 1 8 ? -7.241 0.287 -11.310 1.00 0.00 8 GLU A CA 11
ATOM 7381 C C . GLU A 1 8 ? -7.926 1.148 -12.384 1.00 0.00 8 GLU A C 11
ATOM 7382 O O . GLU A 1 8 ? -8.487 0.615 -13.355 1.00 0.00 8 GLU A O 11
ATOM 7394 N N . ARG A 1 9 ? -7.844 2.489 -12.206 1.00 0.00 9 ARG A N 11
ATOM 7395 C CA . ARG A 1 9 ? -8.434 3.446 -13.148 1.00 0.00 9 ARG A CA 11
ATOM 7396 C C . ARG A 1 9 ? -7.726 3.361 -14.502 1.00 0.00 9 ARG A C 11
ATOM 7397 O O . ARG A 1 9 ? -8.390 3.172 -15.508 1.00 0.00 9 ARG A O 11
ATOM 7418 N N . LEU A 1 10 ? -6.370 3.434 -14.487 1.00 0.00 10 LEU A N 11
ATOM 7419 C CA . LEU A 1 10 ? -5.536 3.543 -15.708 1.00 0.00 10 LEU A CA 11
ATOM 7420 C C . LEU A 1 10 ? -5.863 2.440 -16.749 1.00 0.00 10 LEU A C 11
ATOM 7421 O O . LEU A 1 10 ? -5.858 2.706 -17.953 1.00 0.00 10 LEU A O 11
ATOM 7437 N N . ARG A 1 11 ? -6.209 1.232 -16.253 1.00 0.00 11 ARG A N 11
ATOM 7438 C CA . ARG A 1 11 ? -6.554 0.069 -17.097 1.00 0.00 11 ARG A CA 11
ATOM 7439 C C . ARG A 1 11 ? -7.761 0.362 -18.010 1.00 0.00 11 ARG A C 11
ATOM 7440 O O . ARG A 1 11 ? -7.745 0.015 -19.188 1.00 0.00 11 ARG A O 11
ATOM 7461 N N . GLU A 1 12 ? -8.803 1.001 -17.439 1.00 0.00 12 GLU A N 11
ATOM 7462 C CA . GLU A 1 12 ? -10.093 1.228 -18.127 1.00 0.00 12 GLU A CA 11
ATOM 7463 C C . GLU A 1 12 ? -10.346 2.747 -18.351 1.00 0.00 12 GLU A C 11
ATOM 7464 O O . GLU A 1 12 ? -11.418 3.145 -18.821 1.00 0.00 12 GLU A O 11
ATOM 7476 N N . GLU A 1 13 ? -9.322 3.575 -18.026 1.00 0.00 13 GLU A N 11
ATOM 7477 C CA . GLU A 1 13 ? -9.359 5.047 -18.198 1.00 0.00 13 GLU A CA 11
ATOM 7478 C C . GLU A 1 13 ? -9.389 5.383 -19.695 1.00 0.00 13 GLU A C 11
ATOM 7479 O O . GLU A 1 13 ? -10.254 6.128 -20.164 1.00 0.00 13 GLU A O 11
ATOM 7491 N N . PHE A 1 14 ? -8.404 4.831 -20.424 1.00 0.00 14 PHE A N 11
ATOM 7492 C CA . PHE A 1 14 ? -8.347 4.887 -21.899 1.00 0.00 14 PHE A CA 11
ATOM 7493 C C . PHE A 1 14 ? -8.642 3.482 -22.494 1.00 0.00 14 PHE A C 11
ATOM 7494 O O . PHE A 1 14 ? -8.795 3.330 -23.716 1.00 0.00 14 PHE A O 11
ATOM 7511 N N . ASN A 1 15 ? -8.777 2.487 -21.593 1.00 0.00 15 ASN A N 11
ATOM 7512 C CA . ASN A 1 15 ? -8.869 1.053 -21.919 1.00 0.00 15 ASN A CA 11
ATOM 7513 C C . ASN A 1 15 ? -7.606 0.591 -22.670 1.00 0.00 15 ASN A C 11
ATOM 7514 O O . ASN A 1 15 ? -7.569 0.532 -23.905 1.00 0.00 15 ASN A O 11
ATOM 7525 N N . ILE A 1 16 ? -6.552 0.335 -21.889 1.00 0.00 16 ILE A N 11
ATOM 7526 C CA . ILE A 1 16 ? -5.232 -0.096 -22.380 1.00 0.00 16 ILE A CA 11
ATOM 7527 C C . ILE A 1 16 ? -4.875 -1.462 -21.787 1.00 0.00 16 ILE A C 11
ATOM 7528 O O . ILE A 1 16 ? -5.517 -1.920 -20.830 1.00 0.00 16 ILE A O 11
ATOM 7544 N N . ASN A 1 17 ? -3.844 -2.099 -22.362 1.00 0.00 17 ASN A N 11
ATOM 7545 C CA . ASN A 1 17 ? -3.269 -3.342 -21.829 1.00 0.00 17 ASN A CA 11
ATOM 7546 C C . ASN A 1 17 ? -2.518 -3.040 -20.520 1.00 0.00 17 ASN A C 11
ATOM 7547 O O . ASN A 1 17 ? -1.769 -2.057 -20.475 1.00 0.00 17 ASN A O 11
ATOM 7558 N N . PRO A 1 18 ? -2.717 -3.861 -19.433 1.00 0.00 18 PRO A N 11
ATOM 7559 C CA . PRO A 1 18 ? -1.960 -3.719 -18.163 1.00 0.00 18 PRO A CA 11
ATOM 7560 C C . PRO A 1 18 ? -0.421 -3.767 -18.338 1.00 0.00 18 PRO A C 11
ATOM 7561 O O . PRO A 1 18 ? 0.306 -3.315 -17.457 1.00 0.00 18 PRO A O 11
ATOM 7572 N N . GLU A 1 19 ? 0.044 -4.324 -19.475 1.00 0.00 19 GLU A N 11
ATOM 7573 C CA . GLU A 1 19 ? 1.466 -4.305 -19.878 1.00 0.00 19 GLU A CA 11
ATOM 7574 C C . GLU A 1 19 ? 1.930 -2.858 -20.151 1.00 0.00 19 GLU A C 11
ATOM 7575 O O . GLU A 1 19 ? 2.885 -2.370 -19.532 1.00 0.00 19 GLU A O 11
ATOM 7587 N N . GLU A 1 20 ? 1.205 -2.178 -21.057 1.00 0.00 20 GLU A N 11
ATOM 7588 C CA . GLU A 1 20 ? 1.514 -0.798 -21.480 1.00 0.00 20 GLU A CA 11
ATOM 7589 C C . GLU A 1 20 ? 1.258 0.192 -20.327 1.00 0.00 20 GLU A C 11
ATOM 7590 O O . GLU A 1 20 ? 1.943 1.221 -20.202 1.00 0.00 20 GLU A O 11
ATOM 7602 N N . ALA A 1 21 ? 0.252 -0.150 -19.500 1.00 0.00 21 ALA A N 11
ATOM 7603 C CA . ALA A 1 21 ? -0.105 0.599 -18.297 1.00 0.00 21 ALA A CA 11
ATOM 7604 C C . ALA A 1 21 ? 1.038 0.561 -17.284 1.00 0.00 21 ALA A C 11
ATOM 7605 O O . ALA A 1 21 ? 1.463 1.609 -16.805 1.00 0.00 21 ALA A O 11
ATOM 7612 N N . ARG A 1 22 ? 1.559 -0.660 -17.021 1.00 0.00 22 ARG A N 11
ATOM 7613 C CA . ARG A 1 22 ? 2.575 -0.908 -15.980 1.00 0.00 22 ARG A CA 11
ATOM 7614 C C . ARG A 1 22 ? 3.854 -0.097 -16.234 1.00 0.00 22 ARG A C 11
ATOM 7615 O O . ARG A 1 22 ? 4.432 0.423 -15.292 1.00 0.00 22 ARG A O 11
ATOM 7636 N N . GLU A 1 23 ? 4.262 0.019 -17.513 1.00 0.00 23 GLU A N 11
ATOM 7637 C CA . GLU A 1 23 ? 5.428 0.838 -17.909 1.00 0.00 23 GLU A CA 11
ATOM 7638 C C . GLU A 1 23 ? 5.247 2.300 -17.432 1.00 0.00 23 GLU A C 11
ATOM 7639 O O . GLU A 1 23 ? 6.131 2.859 -16.777 1.00 0.00 23 GLU A O 11
ATOM 7651 N N . ALA A 1 24 ? 4.065 2.870 -17.720 1.00 0.00 24 ALA A N 11
ATOM 7652 C CA . ALA A 1 24 ? 3.705 4.239 -17.299 1.00 0.00 24 ALA A CA 11
ATOM 7653 C C . ALA A 1 24 ? 3.630 4.365 -15.761 1.00 0.00 24 ALA A C 11
ATOM 7654 O O . ALA A 1 24 ? 3.948 5.421 -15.203 1.00 0.00 24 ALA A O 11
ATOM 7661 N N . VAL A 1 25 ? 3.209 3.270 -15.093 1.00 0.00 25 VAL A N 11
ATOM 7662 C CA . VAL A 1 25 ? 3.141 3.193 -13.622 1.00 0.00 25 VAL A CA 11
ATOM 7663 C C . VAL A 1 25 ? 4.555 3.292 -13.008 1.00 0.00 25 VAL A C 11
ATOM 7664 O O . VAL A 1 25 ? 4.748 3.968 -12.001 1.00 0.00 25 VAL A O 11
ATOM 7677 N N . GLU A 1 26 ? 5.524 2.611 -13.640 1.00 0.00 26 GLU A N 11
ATOM 7678 C CA . GLU A 1 26 ? 6.927 2.587 -13.179 1.00 0.00 26 GLU A CA 11
ATOM 7679 C C . GLU A 1 26 ? 7.564 3.979 -13.315 1.00 0.00 26 GLU A C 11
ATOM 7680 O O . GLU A 1 26 ? 8.411 4.368 -12.501 1.00 0.00 26 GLU A O 11
ATOM 7692 N N . LYS A 1 27 ? 7.135 4.714 -14.357 1.00 0.00 27 LYS A N 11
ATOM 7693 C CA . LYS A 1 27 ? 7.608 6.081 -14.622 1.00 0.00 27 LYS A CA 11
ATOM 7694 C C . LYS A 1 27 ? 7.032 7.077 -13.596 1.00 0.00 27 LYS A C 11
ATOM 7695 O O . LYS A 1 27 ? 7.671 8.083 -13.264 1.00 0.00 27 LYS A O 11
ATOM 7714 N N . ALA A 1 28 ? 5.811 6.786 -13.122 1.00 0.00 28 ALA A N 11
ATOM 7715 C CA . ALA A 1 28 ? 5.142 7.577 -12.086 1.00 0.00 28 ALA A CA 11
ATOM 7716 C C . ALA A 1 28 ? 5.708 7.218 -10.701 1.00 0.00 28 ALA A C 11
ATOM 7717 O O . ALA A 1 28 ? 6.460 7.997 -10.100 1.00 0.00 28 ALA A O 11
ATOM 7724 N N . GLY A 1 29 ? 5.346 6.022 -10.216 1.00 0.00 29 GLY A N 11
ATOM 7725 C CA . GLY A 1 29 ? 5.785 5.515 -8.919 1.00 0.00 29 GLY A CA 11
ATOM 7726 C C . GLY A 1 29 ? 4.620 5.312 -7.974 1.00 0.00 29 GLY A C 11
ATOM 7727 O O . GLY A 1 29 ? 4.418 4.213 -7.445 1.00 0.00 29 GLY A O 11
ATOM 7731 N N . GLY A 1 30 ? 3.834 6.383 -7.785 1.00 0.00 30 GLY A N 11
ATOM 7732 C CA . GLY A 1 30 ? 2.710 6.373 -6.849 1.00 0.00 30 GLY A CA 11
ATOM 7733 C C . GLY A 1 30 ? 1.590 7.339 -7.221 1.00 0.00 30 GLY A C 11
ATOM 7734 O O . GLY A 1 30 ? 0.569 7.382 -6.525 1.00 0.00 30 GLY A O 11
ATOM 7738 N N . ASN A 1 31 ? 1.779 8.122 -8.308 1.00 0.00 31 ASN A N 11
ATOM 7739 C CA . ASN A 1 31 ? 0.759 9.069 -8.815 1.00 0.00 31 ASN A CA 11
ATOM 7740 C C . ASN A 1 31 ? 0.146 8.536 -10.130 1.00 0.00 31 ASN A C 11
ATOM 7741 O O . ASN A 1 31 ? 0.818 8.489 -11.163 1.00 0.00 31 ASN A O 11
ATOM 7752 N N . GLU A 1 32 ? -1.140 8.126 -10.073 1.00 0.00 32 GLU A N 11
ATOM 7753 C CA . GLU A 1 32 ? -1.877 7.567 -11.230 1.00 0.00 32 GLU A CA 11
ATOM 7754 C C . GLU A 1 32 ? -2.075 8.628 -12.316 1.00 0.00 32 GLU A C 11
ATOM 7755 O O . GLU A 1 32 ? -1.970 8.326 -13.510 1.00 0.00 32 GLU A O 11
ATOM 7767 N N . GLU A 1 33 ? -2.341 9.870 -11.882 1.00 0.00 33 GLU A N 11
ATOM 7768 C CA . GLU A 1 33 ? -2.518 11.020 -12.783 1.00 0.00 33 GLU A CA 11
ATOM 7769 C C . GLU A 1 33 ? -1.226 11.305 -13.589 1.00 0.00 33 GLU A C 11
ATOM 7770 O O . GLU A 1 33 ? -1.299 11.739 -14.741 1.00 0.00 33 GLU A O 11
ATOM 7782 N N . GLU A 1 34 ? -0.055 11.045 -12.960 1.00 0.00 34 GLU A N 11
ATOM 7783 C CA . GLU A 1 34 ? 1.259 11.165 -13.626 1.00 0.00 34 GLU A CA 11
ATOM 7784 C C . GLU A 1 34 ? 1.414 10.053 -14.678 1.00 0.00 34 GLU A C 11
ATOM 7785 O O . GLU A 1 34 ? 1.803 10.319 -15.810 1.00 0.00 34 GLU A O 11
ATOM 7797 N N . ALA A 1 35 ? 1.052 8.811 -14.292 1.00 0.00 35 ALA A N 11
ATOM 7798 C CA . ALA A 1 35 ? 1.083 7.640 -15.194 1.00 0.00 35 ALA A CA 11
ATOM 7799 C C . ALA A 1 35 ? 0.169 7.842 -16.422 1.00 0.00 35 ALA A C 11
ATOM 7800 O O . ALA A 1 35 ? 0.455 7.340 -17.511 1.00 0.00 35 ALA A O 11
ATOM 7807 N N . ARG A 1 36 ? -0.911 8.615 -16.219 1.00 0.00 36 ARG A N 11
ATOM 7808 C CA . ARG A 1 36 ? -1.904 8.942 -17.258 1.00 0.00 36 ARG A CA 11
ATOM 7809 C C . ARG A 1 36 ? -1.311 9.904 -18.315 1.00 0.00 36 ARG A C 11
ATOM 7810 O O . ARG A 1 36 ? -1.684 9.849 -19.493 1.00 0.00 36 ARG A O 11
ATOM 7831 N N . ARG A 1 37 ? -0.400 10.791 -17.864 1.00 0.00 37 ARG A N 11
ATOM 7832 C CA . ARG A 1 37 ? 0.333 11.719 -18.754 1.00 0.00 37 ARG A CA 11
ATOM 7833 C C . ARG A 1 37 ? 1.306 10.932 -19.660 1.00 0.00 37 ARG A C 11
ATOM 7834 O O . ARG A 1 37 ? 1.453 11.218 -20.857 1.00 0.00 37 ARG A O 11
ATOM 7855 N N . ILE A 1 38 ? 1.957 9.939 -19.035 1.00 0.00 38 ILE A N 11
ATOM 7856 C CA . ILE A 1 38 ? 3.111 9.226 -19.603 1.00 0.00 38 ILE A CA 11
ATOM 7857 C C . ILE A 1 38 ? 2.679 8.111 -20.576 1.00 0.00 38 ILE A C 11
ATOM 7858 O O . ILE A 1 38 ? 3.414 7.806 -21.532 1.00 0.00 38 ILE A O 11
ATOM 7874 N N . VAL A 1 39 ? 1.492 7.510 -20.346 1.00 0.00 39 VAL A N 11
ATOM 7875 C CA . VAL A 1 39 ? 0.955 6.483 -21.259 1.00 0.00 39 VAL A CA 11
ATOM 7876 C C . VAL A 1 39 ? 0.534 7.126 -22.609 1.00 0.00 39 VAL A C 11
ATOM 7877 O O . VAL A 1 39 ? -0.118 8.177 -22.634 1.00 0.00 39 VAL A O 11
ATOM 7890 N N . LYS A 1 40 ? 0.968 6.501 -23.714 1.00 0.00 40 LYS A N 11
ATOM 7891 C CA . LYS A 1 40 ? 0.630 6.917 -25.090 1.00 0.00 40 LYS A CA 11
ATOM 7892 C C . LYS A 1 40 ? -0.893 6.781 -25.348 1.00 0.00 40 LYS A C 11
ATOM 7893 O O . LYS A 1 40 ? -1.433 5.667 -25.422 1.00 0.00 40 LYS A O 11
ATOM 7912 N N . LYS A 1 41 ? -1.578 7.931 -25.457 1.00 0.00 41 LYS A N 11
ATOM 7913 C CA . LYS A 1 41 ? -3.041 7.973 -25.629 1.00 0.00 41 LYS A CA 11
ATOM 7914 C C . LYS A 1 41 ? -3.489 9.243 -26.375 1.00 0.00 41 LYS A C 11
ATOM 7915 O O . LYS A 1 41 ? -2.706 10.188 -26.543 1.00 0.00 41 LYS A O 11
ATOM 7934 N N . ARG A 1 42 ? -4.771 9.243 -26.813 1.00 0.00 42 ARG A N 11
ATOM 7935 C CA . ARG A 1 42 ? -5.408 10.388 -27.490 1.00 0.00 42 ARG A CA 11
ATOM 7936 C C . ARG A 1 42 ? -6.949 10.278 -27.374 1.00 0.00 42 ARG A C 11
ATOM 7937 O O . ARG A 1 42 ? -7.541 9.270 -27.779 1.00 0.00 42 ARG A O 11
ATOM 7958 N N . LEU A 1 43 ? -7.588 11.299 -26.777 1.00 0.00 43 LEU A N 11
ATOM 7959 C CA . LEU A 1 43 ? -9.058 11.370 -26.655 1.00 0.00 43 LEU A CA 11
ATOM 7960 C C . LEU A 1 43 ? -9.626 12.143 -27.874 1.00 0.00 43 LEU A C 11
ATOM 7976 N N . ARG A 1 1 ? 0.827 6.522 -4.445 1.00 0.00 1 ARG A N 12
ATOM 7977 C CA . ARG A 1 1 ? 0.218 5.189 -4.701 1.00 0.00 1 ARG A CA 12
ATOM 7978 C C . ARG A 1 1 ? 1.281 4.246 -5.287 1.00 0.00 1 ARG A C 12
ATOM 7979 O O . ARG A 1 1 ? 2.463 4.587 -5.369 1.00 0.00 1 ARG A O 12
ATOM 7999 N N . LYS A 1 2 ? 0.845 3.024 -5.634 1.00 0.00 2 LYS A N 12
ATOM 8000 C CA . LYS A 1 2 ? 1.653 2.020 -6.360 1.00 0.00 2 LYS A CA 12
ATOM 8001 C C . LYS A 1 2 ? 0.775 1.435 -7.491 1.00 0.00 2 LYS A C 12
ATOM 8002 O O . LYS A 1 2 ? -0.246 2.035 -7.867 1.00 0.00 2 LYS A O 12
ATOM 8021 N N . TRP A 1 3 ? 1.146 0.246 -8.012 1.00 0.00 3 TRP A N 12
ATOM 8022 C CA . TRP A 1 3 ? 0.387 -0.453 -9.072 1.00 0.00 3 TRP A CA 12
ATOM 8023 C C . TRP A 1 3 ? -0.780 -1.313 -8.481 1.00 0.00 3 TRP A C 12
ATOM 8024 O O . TRP A 1 3 ? -1.232 -2.281 -9.093 1.00 0.00 3 TRP A O 12
ATOM 8045 N N . GLU A 1 4 ? -1.309 -0.919 -7.309 1.00 0.00 4 GLU A N 12
ATOM 8046 C CA . GLU A 1 4 ? -2.452 -1.601 -6.646 1.00 0.00 4 GLU A CA 12
ATOM 8047 C C . GLU A 1 4 ? -3.730 -0.744 -6.735 1.00 0.00 4 GLU A C 12
ATOM 8048 O O . GLU A 1 4 ? -4.843 -1.276 -6.820 1.00 0.00 4 GLU A O 12
ATOM 8060 N N . GLU A 1 5 ? -3.550 0.591 -6.730 1.00 0.00 5 GLU A N 12
ATOM 8061 C CA . GLU A 1 5 ? -4.649 1.573 -6.848 1.00 0.00 5 GLU A CA 12
ATOM 8062 C C . GLU A 1 5 ? -4.760 2.055 -8.297 1.00 0.00 5 GLU A C 12
ATOM 8063 O O . GLU A 1 5 ? -5.831 1.967 -8.903 1.00 0.00 5 GLU A O 12
ATOM 8075 N N . ILE A 1 6 ? -3.623 2.531 -8.854 1.00 0.00 6 ILE A N 12
ATOM 8076 C CA . ILE A 1 6 ? -3.606 3.216 -10.160 1.00 0.00 6 ILE A CA 12
ATOM 8077 C C . ILE A 1 6 ? -4.029 2.265 -11.292 1.00 0.00 6 ILE A C 12
ATOM 8078 O O . ILE A 1 6 ? -4.750 2.680 -12.188 1.00 0.00 6 ILE A O 12
ATOM 8094 N N . ALA A 1 7 ? -3.590 0.987 -11.196 1.00 0.00 7 ALA A N 12
ATOM 8095 C CA . ALA A 1 7 ? -3.888 -0.079 -12.192 1.00 0.00 7 ALA A CA 12
ATOM 8096 C C . ALA A 1 7 ? -5.401 -0.201 -12.468 1.00 0.00 7 ALA A C 12
ATOM 8097 O O . ALA A 1 7 ? -5.812 -0.501 -13.591 1.00 0.00 7 ALA A O 12
ATOM 8104 N N . GLU A 1 8 ? -6.203 0.056 -11.423 1.00 0.00 8 GLU A N 12
ATOM 8105 C CA . GLU A 1 8 ? -7.670 0.057 -11.501 1.00 0.00 8 GLU A CA 12
ATOM 8106 C C . GLU A 1 8 ? -8.155 1.164 -12.459 1.00 0.00 8 GLU A C 12
ATOM 8107 O O . GLU A 1 8 ? -8.685 0.883 -13.544 1.00 0.00 8 GLU A O 12
ATOM 8119 N N . ARG A 1 9 ? -7.883 2.427 -12.061 1.00 0.00 9 ARG A N 12
ATOM 8120 C CA . ARG A 1 9 ? -8.408 3.626 -12.743 1.00 0.00 9 ARG A CA 12
ATOM 8121 C C . ARG A 1 9 ? -7.747 3.844 -14.122 1.00 0.00 9 ARG A C 12
ATOM 8122 O O . ARG A 1 9 ? -8.316 4.508 -14.986 1.00 0.00 9 ARG A O 12
ATOM 8143 N N . LEU A 1 10 ? -6.543 3.269 -14.297 1.00 0.00 10 LEU A N 12
ATOM 8144 C CA . LEU A 1 10 ? -5.699 3.474 -15.490 1.00 0.00 10 LEU A CA 12
ATOM 8145 C C . LEU A 1 10 ? -6.305 2.784 -16.725 1.00 0.00 10 LEU A C 12
ATOM 8146 O O . LEU A 1 10 ? -6.247 3.313 -17.841 1.00 0.00 10 LEU A O 12
ATOM 8162 N N . ARG A 1 11 ? -6.876 1.593 -16.491 1.00 0.00 11 ARG A N 12
ATOM 8163 C CA . ARG A 1 11 ? -7.578 0.803 -17.526 1.00 0.00 11 ARG A CA 12
ATOM 8164 C C . ARG A 1 11 ? -8.919 1.466 -17.887 1.00 0.00 11 ARG A C 12
ATOM 8165 O O . ARG A 1 11 ? -9.402 1.340 -19.016 1.00 0.00 11 ARG A O 12
ATOM 8186 N N . GLU A 1 12 ? -9.507 2.160 -16.896 1.00 0.00 12 GLU A N 12
ATOM 8187 C CA . GLU A 1 12 ? -10.764 2.917 -17.058 1.00 0.00 12 GLU A CA 12
ATOM 8188 C C . GLU A 1 12 ? -10.509 4.272 -17.750 1.00 0.00 12 GLU A C 12
ATOM 8189 O O . GLU A 1 12 ? -11.427 4.866 -18.327 1.00 0.00 12 GLU A O 12
ATOM 8201 N N . GLU A 1 13 ? -9.256 4.757 -17.659 1.00 0.00 13 GLU A N 12
ATOM 8202 C CA . GLU A 1 13 ? -8.789 5.971 -18.350 1.00 0.00 13 GLU A CA 12
ATOM 8203 C C . GLU A 1 13 ? -8.619 5.642 -19.844 1.00 0.00 13 GLU A C 12
ATOM 8204 O O . GLU A 1 13 ? -9.356 6.140 -20.700 1.00 0.00 13 GLU A O 12
ATOM 8216 N N . PHE A 1 14 ? -7.646 4.771 -20.126 1.00 0.00 14 PHE A N 12
ATOM 8217 C CA . PHE A 1 14 ? -7.348 4.270 -21.475 1.00 0.00 14 PHE A CA 12
ATOM 8218 C C . PHE A 1 14 ? -7.378 2.738 -21.447 1.00 0.00 14 PHE A C 12
ATOM 8219 O O . PHE A 1 14 ? -6.737 2.120 -20.587 1.00 0.00 14 PHE A O 12
ATOM 8236 N N . ASN A 1 15 ? -8.135 2.131 -22.378 1.00 0.00 15 ASN A N 12
ATOM 8237 C CA . ASN A 1 15 ? -8.150 0.675 -22.560 1.00 0.00 15 ASN A CA 12
ATOM 8238 C C . ASN A 1 15 ? -6.855 0.268 -23.274 1.00 0.00 15 ASN A C 12
ATOM 8239 O O . ASN A 1 15 ? -6.780 0.252 -24.506 1.00 0.00 15 ASN A O 12
ATOM 8250 N N . ILE A 1 16 ? -5.826 0.006 -22.467 1.00 0.00 16 ILE A N 12
ATOM 8251 C CA . ILE A 1 16 ? -4.439 -0.232 -22.920 1.00 0.00 16 ILE A CA 12
ATOM 8252 C C . ILE A 1 16 ? -4.022 -1.686 -22.694 1.00 0.00 16 ILE A C 12
ATOM 8253 O O . ILE A 1 16 ? -4.743 -2.463 -22.054 1.00 0.00 16 ILE A O 12
ATOM 8269 N N . ASN A 1 17 ? -2.841 -2.025 -23.220 1.00 0.00 17 ASN A N 12
ATOM 8270 C CA . ASN A 1 17 ? -2.163 -3.301 -22.958 1.00 0.00 17 ASN A CA 12
ATOM 8271 C C . ASN A 1 17 ? -1.731 -3.373 -21.475 1.00 0.00 17 ASN A C 12
ATOM 8272 O O . ASN A 1 17 ? -1.421 -2.325 -20.883 1.00 0.00 17 ASN A O 12
ATOM 8283 N N . PRO A 1 18 ? -1.711 -4.600 -20.849 1.00 0.00 18 PRO A N 12
ATOM 8284 C CA . PRO A 1 18 ? -1.265 -4.775 -19.440 1.00 0.00 18 PRO A CA 12
ATOM 8285 C C . PRO A 1 18 ? 0.215 -4.360 -19.248 1.00 0.00 18 PRO A C 12
ATOM 8286 O O . PRO A 1 18 ? 0.645 -4.082 -18.127 1.00 0.00 18 PRO A O 12
ATOM 8297 N N . GLU A 1 19 ? 0.967 -4.315 -20.376 1.00 0.00 19 GLU A N 12
ATOM 8298 C CA . GLU A 1 19 ? 2.339 -3.791 -20.421 1.00 0.00 19 GLU A CA 12
ATOM 8299 C C . GLU A 1 19 ? 2.351 -2.304 -20.036 1.00 0.00 19 GLU A C 12
ATOM 8300 O O . GLU A 1 19 ? 3.033 -1.926 -19.097 1.00 0.00 19 GLU A O 12
ATOM 8312 N N . GLU A 1 20 ? 1.539 -1.496 -20.756 1.00 0.00 20 GLU A N 12
ATOM 8313 C CA . GLU A 1 20 ? 1.422 -0.036 -20.537 1.00 0.00 20 GLU A CA 12
ATOM 8314 C C . GLU A 1 20 ? 0.781 0.278 -19.174 1.00 0.00 20 GLU A C 12
ATOM 8315 O O . GLU A 1 20 ? 1.098 1.294 -18.548 1.00 0.00 20 GLU A O 12
ATOM 8327 N N . ALA A 1 21 ? -0.118 -0.624 -18.733 1.00 0.00 21 ALA A N 12
ATOM 8328 C CA . ALA A 1 21 ? -0.819 -0.513 -17.438 1.00 0.00 21 ALA A CA 12
ATOM 8329 C C . ALA A 1 21 ? 0.157 -0.565 -16.251 1.00 0.00 21 ALA A C 12
ATOM 8330 O O . ALA A 1 21 ? -0.101 0.031 -15.206 1.00 0.00 21 ALA A O 12
ATOM 8337 N N . ARG A 1 22 ? 1.273 -1.296 -16.429 1.00 0.00 22 ARG A N 12
ATOM 8338 C CA . ARG A 1 22 ? 2.325 -1.432 -15.402 1.00 0.00 22 ARG A CA 12
ATOM 8339 C C . ARG A 1 22 ? 3.476 -0.433 -15.654 1.00 0.00 22 ARG A C 12
ATOM 8340 O O . ARG A 1 22 ? 4.038 0.135 -14.708 1.00 0.00 22 ARG A O 12
ATOM 8361 N N . GLU A 1 23 ? 3.770 -0.213 -16.951 1.00 0.00 23 GLU A N 12
ATOM 8362 C CA . GLU A 1 23 ? 4.898 0.611 -17.430 1.00 0.00 23 GLU A CA 12
ATOM 8363 C C . GLU A 1 23 ? 4.763 2.058 -16.944 1.00 0.00 23 GLU A C 12
ATOM 8364 O O . GLU A 1 23 ? 5.676 2.602 -16.334 1.00 0.00 23 GLU A O 12
ATOM 8376 N N . ALA A 1 24 ? 3.583 2.641 -17.213 1.00 0.00 24 ALA A N 12
ATOM 8377 C CA . ALA A 1 24 ? 3.276 4.050 -16.936 1.00 0.00 24 ALA A CA 12
ATOM 8378 C C . ALA A 1 24 ? 3.263 4.366 -15.437 1.00 0.00 24 ALA A C 12
ATOM 8379 O O . ALA A 1 24 ? 3.690 5.446 -15.032 1.00 0.00 24 ALA A O 12
ATOM 8386 N N . VAL A 1 25 ? 2.753 3.417 -14.634 1.00 0.00 25 VAL A N 12
ATOM 8387 C CA . VAL A 1 25 ? 2.671 3.562 -13.167 1.00 0.00 25 VAL A CA 12
ATOM 8388 C C . VAL A 1 25 ? 4.077 3.591 -12.549 1.00 0.00 25 VAL A C 12
ATOM 8389 O O . VAL A 1 25 ? 4.388 4.476 -11.750 1.00 0.00 25 VAL A O 12
ATOM 8402 N N . GLU A 1 26 ? 4.913 2.622 -12.951 1.00 0.00 26 GLU A N 12
ATOM 8403 C CA . GLU A 1 26 ? 6.307 2.527 -12.486 1.00 0.00 26 GLU A CA 12
ATOM 8404 C C . GLU A 1 26 ? 7.119 3.754 -12.962 1.00 0.00 26 GLU A C 12
ATOM 8405 O O . GLU A 1 26 ? 7.964 4.277 -12.228 1.00 0.00 26 GLU A O 12
ATOM 8417 N N . LYS A 1 27 ? 6.817 4.213 -14.196 1.00 0.00 27 LYS A N 12
ATOM 8418 C CA . LYS A 1 27 ? 7.485 5.372 -14.821 1.00 0.00 27 LYS A CA 12
ATOM 8419 C C . LYS A 1 27 ? 7.060 6.689 -14.141 1.00 0.00 27 LYS A C 12
ATOM 8420 O O . LYS A 1 27 ? 7.825 7.651 -14.109 1.00 0.00 27 LYS A O 12
ATOM 8439 N N . ALA A 1 28 ? 5.830 6.694 -13.589 1.00 0.00 28 ALA A N 12
ATOM 8440 C CA . ALA A 1 28 ? 5.271 7.829 -12.835 1.00 0.00 28 ALA A CA 12
ATOM 8441 C C . ALA A 1 28 ? 5.779 7.847 -11.387 1.00 0.00 28 ALA A C 12
ATOM 8442 O O . ALA A 1 28 ? 5.626 8.847 -10.692 1.00 0.00 28 ALA A O 12
ATOM 8449 N N . GLY A 1 29 ? 6.381 6.725 -10.945 1.00 0.00 29 GLY A N 12
ATOM 8450 C CA . GLY A 1 29 ? 6.822 6.561 -9.554 1.00 0.00 29 GLY A CA 12
ATOM 8451 C C . GLY A 1 29 ? 5.658 6.345 -8.592 1.00 0.00 29 GLY A C 12
ATOM 8452 O O . GLY A 1 29 ? 5.755 6.661 -7.401 1.00 0.00 29 GLY A O 12
ATOM 8456 N N . GLY A 1 30 ? 4.564 5.793 -9.129 1.00 0.00 30 GLY A N 12
ATOM 8457 C CA . GLY A 1 30 ? 3.353 5.521 -8.365 1.00 0.00 30 GLY A CA 12
ATOM 8458 C C . GLY A 1 30 ? 2.505 6.774 -8.153 1.00 0.00 30 GLY A C 12
ATOM 8459 O O . GLY A 1 30 ? 1.927 6.956 -7.085 1.00 0.00 30 GLY A O 12
ATOM 8463 N N . ASN A 1 31 ? 2.431 7.627 -9.189 1.00 0.00 31 ASN A N 12
ATOM 8464 C CA . ASN A 1 31 ? 1.600 8.861 -9.189 1.00 0.00 31 ASN A CA 12
ATOM 8465 C C . ASN A 1 31 ? 0.476 8.726 -10.239 1.00 0.00 31 ASN A C 12
ATOM 8466 O O . ASN A 1 31 ? 0.758 8.491 -11.414 1.00 0.00 31 ASN A O 12
ATOM 8477 N N . GLU A 1 32 ? -0.799 8.861 -9.784 1.00 0.00 32 GLU A N 12
ATOM 8478 C CA . GLU A 1 32 ? -2.016 8.566 -10.591 1.00 0.00 32 GLU A CA 12
ATOM 8479 C C . GLU A 1 32 ? -2.131 9.473 -11.829 1.00 0.00 32 GLU A C 12
ATOM 8480 O O . GLU A 1 32 ? -2.262 8.976 -12.961 1.00 0.00 32 GLU A O 12
ATOM 8492 N N . GLU A 1 33 ? -2.096 10.804 -11.578 1.00 0.00 33 GLU A N 12
ATOM 8493 C CA . GLU A 1 33 ? -2.219 11.846 -12.621 1.00 0.00 33 GLU A CA 12
ATOM 8494 C C . GLU A 1 33 ? -1.142 11.668 -13.696 1.00 0.00 33 GLU A C 12
ATOM 8495 O O . GLU A 1 33 ? -1.432 11.712 -14.892 1.00 0.00 33 GLU A O 12
ATOM 8507 N N . GLU A 1 34 ? 0.103 11.445 -13.244 1.00 0.00 34 GLU A N 12
ATOM 8508 C CA . GLU A 1 34 ? 1.252 11.327 -14.145 1.00 0.00 34 GLU A CA 12
ATOM 8509 C C . GLU A 1 34 ? 1.192 10.017 -14.954 1.00 0.00 34 GLU A C 12
ATOM 8510 O O . GLU A 1 34 ? 1.552 10.007 -16.123 1.00 0.00 34 GLU A O 12
ATOM 8522 N N . ALA A 1 35 ? 0.691 8.932 -14.329 1.00 0.00 35 ALA A N 12
ATOM 8523 C CA . ALA A 1 35 ? 0.541 7.617 -14.994 1.00 0.00 35 ALA A CA 12
ATOM 8524 C C . ALA A 1 35 ? -0.480 7.700 -16.144 1.00 0.00 35 ALA A C 12
ATOM 8525 O O . ALA A 1 35 ? -0.243 7.165 -17.237 1.00 0.00 35 ALA A O 12
ATOM 8532 N N . ARG A 1 36 ? -1.607 8.410 -15.888 1.00 0.00 36 ARG A N 12
ATOM 8533 C CA . ARG A 1 36 ? -2.696 8.572 -16.883 1.00 0.00 36 ARG A CA 12
ATOM 8534 C C . ARG A 1 36 ? -2.328 9.608 -17.964 1.00 0.00 36 ARG A C 12
ATOM 8535 O O . ARG A 1 36 ? -3.008 9.696 -18.991 1.00 0.00 36 ARG A O 12
ATOM 8556 N N . ARG A 1 37 ? -1.254 10.390 -17.715 1.00 0.00 37 ARG A N 12
ATOM 8557 C CA . ARG A 1 37 ? -0.600 11.225 -18.742 1.00 0.00 37 ARG A CA 12
ATOM 8558 C C . ARG A 1 37 ? 0.235 10.345 -19.686 1.00 0.00 37 ARG A C 12
ATOM 8559 O O . ARG A 1 37 ? 0.153 10.479 -20.904 1.00 0.00 37 ARG A O 12
ATOM 8580 N N . ILE A 1 38 ? 1.030 9.434 -19.096 1.00 0.00 38 ILE A N 12
ATOM 8581 C CA . ILE A 1 38 ? 2.002 8.594 -19.831 1.00 0.00 38 ILE A CA 12
ATOM 8582 C C . ILE A 1 38 ? 1.283 7.585 -20.774 1.00 0.00 38 ILE A C 12
ATOM 8583 O O . ILE A 1 38 ? 1.804 7.248 -21.848 1.00 0.00 38 ILE A O 12
ATOM 8599 N N . VAL A 1 39 ? 0.070 7.135 -20.384 1.00 0.00 39 VAL A N 12
ATOM 8600 C CA . VAL A 1 39 ? -0.737 6.191 -21.206 1.00 0.00 39 VAL A CA 12
ATOM 8601 C C . VAL A 1 39 ? -1.487 6.887 -22.358 1.00 0.00 39 VAL A C 12
ATOM 8602 O O . VAL A 1 39 ? -2.230 6.221 -23.098 1.00 0.00 39 VAL A O 12
ATOM 8615 N N . LYS A 1 40 ? -1.305 8.220 -22.520 1.00 0.00 40 LYS A N 12
ATOM 8616 C CA . LYS A 1 40 ? -1.866 8.963 -23.669 1.00 0.00 40 LYS A CA 12
ATOM 8617 C C . LYS A 1 40 ? -0.956 8.778 -24.895 1.00 0.00 40 LYS A C 12
ATOM 8618 O O . LYS A 1 40 ? -0.326 9.727 -25.382 1.00 0.00 40 LYS A O 12
ATOM 8637 N N . LYS A 1 41 ? -0.856 7.517 -25.340 1.00 0.00 41 LYS A N 12
ATOM 8638 C CA . LYS A 1 41 ? -0.135 7.123 -26.551 1.00 0.00 41 LYS A CA 12
ATOM 8639 C C . LYS A 1 41 ? -0.920 7.626 -27.767 1.00 0.00 41 LYS A C 12
ATOM 8640 O O . LYS A 1 41 ? -0.362 8.193 -28.707 1.00 0.00 41 LYS A O 12
ATOM 8659 N N . ARG A 1 42 ? -2.239 7.392 -27.719 1.00 0.00 42 ARG A N 12
ATOM 8660 C CA . ARG A 1 42 ? -3.204 7.917 -28.689 1.00 0.00 42 ARG A CA 12
ATOM 8661 C C . ARG A 1 42 ? -4.006 9.029 -28.006 1.00 0.00 42 ARG A C 12
ATOM 8662 O O . ARG A 1 42 ? -4.684 8.778 -27.008 1.00 0.00 42 ARG A O 12
ATOM 8683 N N . LEU A 1 43 ? -3.891 10.249 -28.525 1.00 0.00 43 LEU A N 12
ATOM 8684 C CA . LEU A 1 43 ? -4.597 11.423 -28.013 1.00 0.00 43 LEU A CA 12
ATOM 8685 C C . LEU A 1 43 ? -4.933 12.325 -29.231 1.00 0.00 43 LEU A C 12
ATOM 8701 N N . ARG A 1 1 ? 6.071 1.856 -3.250 1.00 0.00 1 ARG A N 13
ATOM 8702 C CA . ARG A 1 1 ? 4.896 2.291 -4.030 1.00 0.00 1 ARG A CA 13
ATOM 8703 C C . ARG A 1 1 ? 3.982 1.088 -4.332 1.00 0.00 1 ARG A C 13
ATOM 8704 O O . ARG A 1 1 ? 4.412 0.130 -4.973 1.00 0.00 1 ARG A O 13
ATOM 8724 N N . LYS A 1 2 ? 2.742 1.120 -3.809 1.00 0.00 2 LYS A N 13
ATOM 8725 C CA . LYS A 1 2 ? 1.686 0.137 -4.143 1.00 0.00 2 LYS A CA 13
ATOM 8726 C C . LYS A 1 2 ? 0.670 0.826 -5.063 1.00 0.00 2 LYS A C 13
ATOM 8727 O O . LYS A 1 2 ? -0.125 1.659 -4.606 1.00 0.00 2 LYS A O 13
ATOM 8746 N N . TRP A 1 3 ? 0.721 0.495 -6.363 1.00 0.00 3 TRP A N 13
ATOM 8747 C CA . TRP A 1 3 ? -0.035 1.212 -7.405 1.00 0.00 3 TRP A CA 13
ATOM 8748 C C . TRP A 1 3 ? -1.191 0.363 -7.965 1.00 0.00 3 TRP A C 13
ATOM 8749 O O . TRP A 1 3 ? -1.641 0.587 -9.095 1.00 0.00 3 TRP A O 13
ATOM 8770 N N . GLU A 1 4 ? -1.707 -0.561 -7.141 1.00 0.00 4 GLU A N 13
ATOM 8771 C CA . GLU A 1 4 ? -2.814 -1.457 -7.526 1.00 0.00 4 GLU A CA 13
ATOM 8772 C C . GLU A 1 4 ? -4.114 -0.646 -7.718 1.00 0.00 4 GLU A C 13
ATOM 8773 O O . GLU A 1 4 ? -4.876 -0.885 -8.663 1.00 0.00 4 GLU A O 13
ATOM 8785 N N . GLU A 1 5 ? -4.318 0.340 -6.825 1.00 0.00 5 GLU A N 13
ATOM 8786 C CA . GLU A 1 5 ? -5.493 1.237 -6.853 1.00 0.00 5 GLU A CA 13
ATOM 8787 C C . GLU A 1 5 ? -5.414 2.238 -8.035 1.00 0.00 5 GLU A C 13
ATOM 8788 O O . GLU A 1 5 ? -6.450 2.698 -8.525 1.00 0.00 5 GLU A O 13
ATOM 8800 N N . ILE A 1 6 ? -4.177 2.547 -8.489 1.00 0.00 6 ILE A N 13
ATOM 8801 C CA . ILE A 1 6 ? -3.938 3.375 -9.696 1.00 0.00 6 ILE A CA 13
ATOM 8802 C C . ILE A 1 6 ? -4.343 2.554 -10.939 1.00 0.00 6 ILE A C 13
ATOM 8803 O O . ILE A 1 6 ? -5.115 3.019 -11.789 1.00 0.00 6 ILE A O 13
ATOM 8819 N N . ALA A 1 7 ? -3.845 1.294 -10.964 1.00 0.00 7 ALA A N 13
ATOM 8820 C CA . ALA A 1 7 ? -3.970 0.352 -12.098 1.00 0.00 7 ALA A CA 13
ATOM 8821 C C . ALA A 1 7 ? -5.440 0.075 -12.480 1.00 0.00 7 ALA A C 13
ATOM 8822 O O . ALA A 1 7 ? -5.716 -0.285 -13.620 1.00 0.00 7 ALA A O 13
ATOM 8829 N N . GLU A 1 8 ? -6.357 0.266 -11.508 1.00 0.00 8 GLU A N 13
ATOM 8830 C CA . GLU A 1 8 ? -7.815 0.104 -11.699 1.00 0.00 8 GLU A CA 13
ATOM 8831 C C . GLU A 1 8 ? -8.335 0.989 -12.856 1.00 0.00 8 GLU A C 13
ATOM 8832 O O . GLU A 1 8 ? -8.794 0.474 -13.880 1.00 0.00 8 GLU A O 13
ATOM 8844 N N . ARG A 1 9 ? -8.196 2.319 -12.697 1.00 0.00 9 ARG A N 13
ATOM 8845 C CA . ARG A 1 9 ? -8.653 3.302 -13.703 1.00 0.00 9 ARG A CA 13
ATOM 8846 C C . ARG A 1 9 ? -7.622 3.440 -14.845 1.00 0.00 9 ARG A C 13
ATOM 8847 O O . ARG A 1 9 ? -7.980 3.814 -15.969 1.00 0.00 9 ARG A O 13
ATOM 8868 N N . LEU A 1 10 ? -6.352 3.096 -14.553 1.00 0.00 10 LEU A N 13
ATOM 8869 C CA . LEU A 1 10 ? -5.240 3.208 -15.521 1.00 0.00 10 LEU A CA 13
ATOM 8870 C C . LEU A 1 10 ? -5.482 2.241 -16.716 1.00 0.00 10 LEU A C 13
ATOM 8871 O O . LEU A 1 10 ? -5.336 2.624 -17.879 1.00 0.00 10 LEU A O 13
ATOM 8887 N N . ARG A 1 11 ? -5.879 0.993 -16.395 1.00 0.00 11 ARG A N 13
ATOM 8888 C CA . ARG A 1 11 ? -6.206 -0.041 -17.407 1.00 0.00 11 ARG A CA 13
ATOM 8889 C C . ARG A 1 11 ? -7.601 0.239 -18.033 1.00 0.00 11 ARG A C 13
ATOM 8890 O O . ARG A 1 11 ? -7.873 -0.140 -19.179 1.00 0.00 11 ARG A O 13
ATOM 8911 N N . GLU A 1 12 ? -8.463 0.927 -17.252 1.00 0.00 12 GLU A N 13
ATOM 8912 C CA . GLU A 1 12 ? -9.884 1.115 -17.576 1.00 0.00 12 GLU A CA 13
ATOM 8913 C C . GLU A 1 12 ? -10.078 2.249 -18.607 1.00 0.00 12 GLU A C 13
ATOM 8914 O O . GLU A 1 12 ? -10.305 1.979 -19.783 1.00 0.00 12 GLU A O 13
ATOM 8926 N N . GLU A 1 13 ? -9.934 3.505 -18.138 1.00 0.00 13 GLU A N 13
ATOM 8927 C CA . GLU A 1 13 ? -10.243 4.735 -18.906 1.00 0.00 13 GLU A CA 13
ATOM 8928 C C . GLU A 1 13 ? -9.384 4.853 -20.180 1.00 0.00 13 GLU A C 13
ATOM 8929 O O . GLU A 1 13 ? -9.881 5.204 -21.262 1.00 0.00 13 GLU A O 13
ATOM 8941 N N . PHE A 1 14 ? -8.093 4.536 -20.030 1.00 0.00 14 PHE A N 13
ATOM 8942 C CA . PHE A 1 14 ? -7.104 4.645 -21.116 1.00 0.00 14 PHE A CA 13
ATOM 8943 C C . PHE A 1 14 ? -7.255 3.486 -22.132 1.00 0.00 14 PHE A C 13
ATOM 8944 O O . PHE A 1 14 ? -6.709 3.569 -23.238 1.00 0.00 14 PHE A O 13
ATOM 8961 N N . ASN A 1 15 ? -7.996 2.417 -21.731 1.00 0.00 15 ASN A N 13
ATOM 8962 C CA . ASN A 1 15 ? -8.344 1.249 -22.604 1.00 0.00 15 ASN A CA 13
ATOM 8963 C C . ASN A 1 15 ? -7.098 0.454 -23.051 1.00 0.00 15 ASN A C 13
ATOM 8964 O O . ASN A 1 15 ? -7.178 -0.389 -23.952 1.00 0.00 15 ASN A O 13
ATOM 8975 N N . ILE A 1 16 ? -5.959 0.709 -22.390 1.00 0.00 16 ILE A N 13
ATOM 8976 C CA . ILE A 1 16 ? -4.681 0.057 -22.707 1.00 0.00 16 ILE A CA 13
ATOM 8977 C C . ILE A 1 16 ? -4.532 -1.253 -21.915 1.00 0.00 16 ILE A C 13
ATOM 8978 O O . ILE A 1 16 ? -5.247 -1.482 -20.930 1.00 0.00 16 ILE A O 13
ATOM 8994 N N . ASN A 1 17 ? -3.612 -2.108 -22.374 1.00 0.00 17 ASN A N 13
ATOM 8995 C CA . ASN A 1 17 ? -3.290 -3.383 -21.710 1.00 0.00 17 ASN A CA 13
ATOM 8996 C C . ASN A 1 17 ? -2.648 -3.136 -20.328 1.00 0.00 17 ASN A C 13
ATOM 8997 O O . ASN A 1 17 ? -1.988 -2.109 -20.143 1.00 0.00 17 ASN A O 13
ATOM 9008 N N . PRO A 1 18 ? -2.814 -4.079 -19.337 1.00 0.00 18 PRO A N 13
ATOM 9009 C CA . PRO A 1 18 ? -2.144 -3.976 -18.012 1.00 0.00 18 PRO A CA 13
ATOM 9010 C C . PRO A 1 18 ? -0.597 -4.027 -18.136 1.00 0.00 18 PRO A C 13
ATOM 9011 O O . PRO A 1 18 ? 0.117 -3.645 -17.211 1.00 0.00 18 PRO A O 13
ATOM 9022 N N . GLU A 1 19 ? -0.117 -4.512 -19.301 1.00 0.00 19 GLU A N 13
ATOM 9023 C CA . GLU A 1 19 ? 1.308 -4.502 -19.678 1.00 0.00 19 GLU A CA 13
ATOM 9024 C C . GLU A 1 19 ? 1.774 -3.059 -19.968 1.00 0.00 19 GLU A C 13
ATOM 9025 O O . GLU A 1 19 ? 2.862 -2.643 -19.541 1.00 0.00 19 GLU A O 13
ATOM 9037 N N . GLU A 1 20 ? 0.923 -2.303 -20.687 1.00 0.00 20 GLU A N 13
ATOM 9038 C CA . GLU A 1 20 ? 1.177 -0.880 -21.007 1.00 0.00 20 GLU A CA 13
ATOM 9039 C C . GLU A 1 20 ? 1.078 -0.038 -19.719 1.00 0.00 20 GLU A C 13
ATOM 9040 O O . GLU A 1 20 ? 1.902 0.849 -19.475 1.00 0.00 20 GLU A O 13
ATOM 9052 N N . ALA A 1 21 ? 0.065 -0.389 -18.897 1.00 0.00 21 ALA A N 13
ATOM 9053 C CA . ALA A 1 21 ? -0.198 0.231 -17.586 1.00 0.00 21 ALA A CA 13
ATOM 9054 C C . ALA A 1 21 ? 0.996 0.054 -16.646 1.00 0.00 21 ALA A C 13
ATOM 9055 O O . ALA A 1 21 ? 1.347 0.973 -15.914 1.00 0.00 21 ALA A O 13
ATOM 9062 N N . ARG A 1 22 ? 1.601 -1.147 -16.713 1.00 0.00 22 ARG A N 13
ATOM 9063 C CA . ARG A 1 22 ? 2.756 -1.550 -15.890 1.00 0.00 22 ARG A CA 13
ATOM 9064 C C . ARG A 1 22 ? 3.921 -0.548 -16.012 1.00 0.00 22 ARG A C 13
ATOM 9065 O O . ARG A 1 22 ? 4.361 0.028 -15.013 1.00 0.00 22 ARG A O 13
ATOM 9086 N N . GLU A 1 23 ? 4.389 -0.333 -17.256 1.00 0.00 23 GLU A N 13
ATOM 9087 C CA . GLU A 1 23 ? 5.582 0.497 -17.532 1.00 0.00 23 GLU A CA 13
ATOM 9088 C C . GLU A 1 23 ? 5.259 2.006 -17.509 1.00 0.00 23 GLU A C 13
ATOM 9089 O O . GLU A 1 23 ? 6.169 2.827 -17.351 1.00 0.00 23 GLU A O 13
ATOM 9101 N N . ALA A 1 24 ? 3.961 2.347 -17.654 1.00 0.00 24 ALA A N 13
ATOM 9102 C CA . ALA A 1 24 ? 3.471 3.739 -17.540 1.00 0.00 24 ALA A CA 13
ATOM 9103 C C . ALA A 1 24 ? 3.565 4.213 -16.074 1.00 0.00 24 ALA A C 13
ATOM 9104 O O . ALA A 1 24 ? 4.240 5.200 -15.769 1.00 0.00 24 ALA A O 13
ATOM 9111 N N . VAL A 1 25 ? 2.925 3.460 -15.168 1.00 0.00 25 VAL A N 13
ATOM 9112 C CA . VAL A 1 25 ? 2.898 3.792 -13.727 1.00 0.00 25 VAL A CA 13
ATOM 9113 C C . VAL A 1 25 ? 4.288 3.566 -13.074 1.00 0.00 25 VAL A C 13
ATOM 9114 O O . VAL A 1 25 ? 4.577 4.126 -12.018 1.00 0.00 25 VAL A O 13
ATOM 9127 N N . GLU A 1 26 ? 5.126 2.734 -13.728 1.00 0.00 26 GLU A N 13
ATOM 9128 C CA . GLU A 1 26 ? 6.536 2.516 -13.342 1.00 0.00 26 GLU A CA 13
ATOM 9129 C C . GLU A 1 26 ? 7.346 3.822 -13.488 1.00 0.00 26 GLU A C 13
ATOM 9130 O O . GLU A 1 26 ? 8.156 4.152 -12.611 1.00 0.00 26 GLU A O 13
ATOM 9142 N N . LYS A 1 27 ? 7.112 4.569 -14.592 1.00 0.00 27 LYS A N 13
ATOM 9143 C CA . LYS A 1 27 ? 7.743 5.897 -14.804 1.00 0.00 27 LYS A CA 13
ATOM 9144 C C . LYS A 1 27 ? 7.228 6.898 -13.758 1.00 0.00 27 LYS A C 13
ATOM 9145 O O . LYS A 1 27 ? 7.992 7.708 -13.227 1.00 0.00 27 LYS A O 13
ATOM 9164 N N . ALA A 1 28 ? 5.913 6.811 -13.477 1.00 0.00 28 ALA A N 13
ATOM 9165 C CA . ALA A 1 28 ? 5.238 7.631 -12.449 1.00 0.00 28 ALA A CA 13
ATOM 9166 C C . ALA A 1 28 ? 5.685 7.237 -11.022 1.00 0.00 28 ALA A C 13
ATOM 9167 O O . ALA A 1 28 ? 5.513 8.011 -10.078 1.00 0.00 28 ALA A O 13
ATOM 9174 N N . GLY A 1 29 ? 6.262 6.022 -10.889 1.00 0.00 29 GLY A N 13
ATOM 9175 C CA . GLY A 1 29 ? 6.677 5.454 -9.601 1.00 0.00 29 GLY A CA 13
ATOM 9176 C C . GLY A 1 29 ? 5.492 4.830 -8.884 1.00 0.00 29 GLY A C 13
ATOM 9177 O O . GLY A 1 29 ? 5.412 3.614 -8.729 1.00 0.00 29 GLY A O 13
ATOM 9181 N N . GLY A 1 30 ? 4.578 5.701 -8.446 1.00 0.00 30 GLY A N 13
ATOM 9182 C CA . GLY A 1 30 ? 3.291 5.314 -7.859 1.00 0.00 30 GLY A CA 13
ATOM 9183 C C . GLY A 1 30 ? 2.331 6.494 -7.851 1.00 0.00 30 GLY A C 13
ATOM 9184 O O . GLY A 1 30 ? 1.448 6.581 -6.998 1.00 0.00 30 GLY A O 13
ATOM 9188 N N . ASN A 1 31 ? 2.513 7.402 -8.826 1.00 0.00 31 ASN A N 13
ATOM 9189 C CA . ASN A 1 31 ? 1.733 8.643 -8.958 1.00 0.00 31 ASN A CA 13
ATOM 9190 C C . ASN A 1 31 ? 0.521 8.352 -9.844 1.00 0.00 31 ASN A C 13
ATOM 9191 O O . ASN A 1 31 ? 0.686 7.917 -10.999 1.00 0.00 31 ASN A O 13
ATOM 9202 N N . GLU A 1 32 ? -0.695 8.579 -9.307 1.00 0.00 32 GLU A N 13
ATOM 9203 C CA . GLU A 1 32 ? -1.935 8.313 -10.049 1.00 0.00 32 GLU A CA 13
ATOM 9204 C C . GLU A 1 32 ? -2.171 9.393 -11.098 1.00 0.00 32 GLU A C 13
ATOM 9205 O O . GLU A 1 32 ? -2.596 9.098 -12.227 1.00 0.00 32 GLU A O 13
ATOM 9217 N N . GLU A 1 33 ? -1.900 10.651 -10.699 1.00 0.00 33 GLU A N 13
ATOM 9218 C CA . GLU A 1 33 ? -2.178 11.826 -11.528 1.00 0.00 33 GLU A CA 13
ATOM 9219 C C . GLU A 1 33 ? -1.320 11.802 -12.788 1.00 0.00 33 GLU A C 13
ATOM 9220 O O . GLU A 1 33 ? -1.846 11.470 -13.839 1.00 0.00 33 GLU A O 13
ATOM 9232 N N . GLU A 1 34 ? 0.014 12.041 -12.629 1.00 0.00 34 GLU A N 13
ATOM 9233 C CA . GLU A 1 34 ? 0.968 12.315 -13.746 1.00 0.00 34 GLU A CA 13
ATOM 9234 C C . GLU A 1 34 ? 0.926 11.247 -14.862 1.00 0.00 34 GLU A C 13
ATOM 9235 O O . GLU A 1 34 ? 1.228 11.536 -16.037 1.00 0.00 34 GLU A O 13
ATOM 9247 N N . ALA A 1 35 ? 0.495 10.041 -14.477 1.00 0.00 35 ALA A N 13
ATOM 9248 C CA . ALA A 1 35 ? 0.303 8.898 -15.379 1.00 0.00 35 ALA A CA 13
ATOM 9249 C C . ALA A 1 35 ? -0.645 9.213 -16.571 1.00 0.00 35 ALA A C 13
ATOM 9250 O O . ALA A 1 35 ? -0.586 8.513 -17.570 1.00 0.00 35 ALA A O 13
ATOM 9257 N N . ARG A 1 36 ? -1.478 10.292 -16.475 1.00 0.00 36 ARG A N 13
ATOM 9258 C CA . ARG A 1 36 ? -2.398 10.713 -17.578 1.00 0.00 36 ARG A CA 13
ATOM 9259 C C . ARG A 1 36 ? -1.615 10.943 -18.893 1.00 0.00 36 ARG A C 13
ATOM 9260 O O . ARG A 1 36 ? -2.047 10.536 -19.972 1.00 0.00 36 ARG A O 13
ATOM 9281 N N . ARG A 1 37 ? -0.428 11.559 -18.742 1.00 0.00 37 ARG A N 13
ATOM 9282 C CA . ARG A 1 37 ? 0.471 11.901 -19.854 1.00 0.00 37 ARG A CA 13
ATOM 9283 C C . ARG A 1 37 ? 1.407 10.730 -20.153 1.00 0.00 37 ARG A C 13
ATOM 9284 O O . ARG A 1 37 ? 1.690 10.431 -21.313 1.00 0.00 37 ARG A O 13
ATOM 9305 N N . ILE A 1 38 ? 1.861 10.062 -19.077 1.00 0.00 38 ILE A N 13
ATOM 9306 C CA . ILE A 1 38 ? 2.896 9.018 -19.148 1.00 0.00 38 ILE A CA 13
ATOM 9307 C C . ILE A 1 38 ? 2.395 7.743 -19.881 1.00 0.00 38 ILE A C 13
ATOM 9308 O O . ILE A 1 38 ? 3.199 7.029 -20.503 1.00 0.00 38 ILE A O 13
ATOM 9324 N N . VAL A 1 39 ? 1.069 7.467 -19.815 1.00 0.00 39 VAL A N 13
ATOM 9325 C CA . VAL A 1 39 ? 0.435 6.374 -20.602 1.00 0.00 39 VAL A CA 13
ATOM 9326 C C . VAL A 1 39 ? 0.752 6.548 -22.100 1.00 0.00 39 VAL A C 13
ATOM 9327 O O . VAL A 1 39 ? 1.058 5.564 -22.795 1.00 0.00 39 VAL A O 13
ATOM 9340 N N . LYS A 1 40 ? 0.705 7.829 -22.545 1.00 0.00 40 LYS A N 13
ATOM 9341 C CA . LYS A 1 40 ? 1.002 8.239 -23.922 1.00 0.00 40 LYS A CA 13
ATOM 9342 C C . LYS A 1 40 ? 0.033 7.533 -24.895 1.00 0.00 40 LYS A C 13
ATOM 9343 O O . LYS A 1 40 ? 0.358 6.508 -25.509 1.00 0.00 40 LYS A O 13
ATOM 9362 N N . LYS A 1 41 ? -1.196 8.078 -24.969 1.00 0.00 41 LYS A N 13
ATOM 9363 C CA . LYS A 1 41 ? -2.309 7.462 -25.711 1.00 0.00 41 LYS A CA 13
ATOM 9364 C C . LYS A 1 41 ? -2.097 7.625 -27.225 1.00 0.00 41 LYS A C 13
ATOM 9365 O O . LYS A 1 41 ? -2.585 6.815 -28.019 1.00 0.00 41 LYS A O 13
ATOM 9384 N N . ARG A 1 42 ? -1.360 8.683 -27.612 1.00 0.00 42 ARG A N 13
ATOM 9385 C CA . ARG A 1 42 ? -1.062 8.987 -29.019 1.00 0.00 42 ARG A CA 13
ATOM 9386 C C . ARG A 1 42 ? 0.354 8.488 -29.393 1.00 0.00 42 ARG A C 13
ATOM 9387 O O . ARG A 1 42 ? 1.302 8.642 -28.609 1.00 0.00 42 ARG A O 13
ATOM 9408 N N . LEU A 1 43 ? 0.460 7.889 -30.594 1.00 0.00 43 LEU A N 13
ATOM 9409 C CA . LEU A 1 43 ? 1.718 7.371 -31.154 1.00 0.00 43 LEU A CA 13
ATOM 9410 C C . LEU A 1 43 ? 2.743 8.517 -31.375 1.00 0.00 43 LEU A C 13
ATOM 9426 N N . ARG A 1 1 ? 4.575 1.217 -4.920 1.00 0.00 1 ARG A N 14
ATOM 9427 C CA . ARG A 1 1 ? 5.006 -0.198 -4.903 1.00 0.00 1 ARG A CA 14
ATOM 9428 C C . ARG A 1 1 ? 4.033 -1.039 -5.743 1.00 0.00 1 ARG A C 14
ATOM 9429 O O . ARG A 1 1 ? 4.337 -1.381 -6.893 1.00 0.00 1 ARG A O 14
ATOM 9449 N N . LYS A 1 2 ? 2.849 -1.359 -5.171 1.00 0.00 2 LYS A N 14
ATOM 9450 C CA . LYS A 1 2 ? 1.761 -2.015 -5.907 1.00 0.00 2 LYS A CA 14
ATOM 9451 C C . LYS A 1 2 ? 1.026 -0.935 -6.705 1.00 0.00 2 LYS A C 14
ATOM 9452 O O . LYS A 1 2 ? 0.825 0.169 -6.199 1.00 0.00 2 LYS A O 14
ATOM 9471 N N . TRP A 1 3 ? 0.653 -1.231 -7.950 1.00 0.00 3 TRP A N 14
ATOM 9472 C CA . TRP A 1 3 ? -0.009 -0.256 -8.848 1.00 0.00 3 TRP A CA 14
ATOM 9473 C C . TRP A 1 3 ? -1.501 -0.587 -9.028 1.00 0.00 3 TRP A C 14
ATOM 9474 O O . TRP A 1 3 ? -2.082 -0.311 -10.071 1.00 0.00 3 TRP A O 14
ATOM 9495 N N . GLU A 1 4 ? -2.124 -1.110 -7.955 1.00 0.00 4 GLU A N 14
ATOM 9496 C CA . GLU A 1 4 ? -3.548 -1.513 -7.945 1.00 0.00 4 GLU A CA 14
ATOM 9497 C C . GLU A 1 4 ? -4.487 -0.282 -8.106 1.00 0.00 4 GLU A C 14
ATOM 9498 O O . GLU A 1 4 ? -5.453 -0.318 -8.877 1.00 0.00 4 GLU A O 14
ATOM 9510 N N . GLU A 1 5 ? -4.148 0.809 -7.391 1.00 0.00 5 GLU A N 14
ATOM 9511 C CA . GLU A 1 5 ? -4.931 2.061 -7.356 1.00 0.00 5 GLU A CA 14
ATOM 9512 C C . GLU A 1 5 ? -4.795 2.803 -8.695 1.00 0.00 5 GLU A C 14
ATOM 9513 O O . GLU A 1 5 ? -5.771 3.316 -9.252 1.00 0.00 5 GLU A O 14
ATOM 9525 N N . ILE A 1 6 ? -3.557 2.808 -9.205 1.00 0.00 6 ILE A N 14
ATOM 9526 C CA . ILE A 1 6 ? -3.178 3.569 -10.397 1.00 0.00 6 ILE A CA 14
ATOM 9527 C C . ILE A 1 6 ? -3.768 2.892 -11.652 1.00 0.00 6 ILE A C 14
ATOM 9528 O O . ILE A 1 6 ? -4.645 3.453 -12.311 1.00 0.00 6 ILE A O 14
ATOM 9544 N N . ALA A 1 7 ? -3.327 1.637 -11.892 1.00 0.00 7 ALA A N 14
ATOM 9545 C CA . ALA A 1 7 ? -3.575 0.880 -13.147 1.00 0.00 7 ALA A CA 14
ATOM 9546 C C . ALA A 1 7 ? -5.069 0.586 -13.379 1.00 0.00 7 ALA A C 14
ATOM 9547 O O . ALA A 1 7 ? -5.468 0.288 -14.509 1.00 0.00 7 ALA A O 14
ATOM 9554 N N . GLU A 1 8 ? -5.867 0.668 -12.292 1.00 0.00 8 GLU A N 14
ATOM 9555 C CA . GLU A 1 8 ? -7.332 0.538 -12.357 1.00 0.00 8 GLU A CA 14
ATOM 9556 C C . GLU A 1 8 ? -7.918 1.650 -13.251 1.00 0.00 8 GLU A C 14
ATOM 9557 O O . GLU A 1 8 ? -8.681 1.373 -14.177 1.00 0.00 8 GLU A O 14
ATOM 9569 N N . ARG A 1 9 ? -7.501 2.902 -12.970 1.00 0.00 9 ARG A N 14
ATOM 9570 C CA . ARG A 1 9 ? -7.961 4.099 -13.708 1.00 0.00 9 ARG A CA 14
ATOM 9571 C C . ARG A 1 9 ? -7.403 4.123 -15.152 1.00 0.00 9 ARG A C 14
ATOM 9572 O O . ARG A 1 9 ? -8.038 4.676 -16.069 1.00 0.00 9 ARG A O 14
ATOM 9593 N N . LEU A 1 10 ? -6.220 3.511 -15.344 1.00 0.00 10 LEU A N 14
ATOM 9594 C CA . LEU A 1 10 ? -5.574 3.404 -16.672 1.00 0.00 10 LEU A CA 14
ATOM 9595 C C . LEU A 1 10 ? -6.431 2.548 -17.631 1.00 0.00 10 LEU A C 14
ATOM 9596 O O . LEU A 1 10 ? -6.910 3.058 -18.648 1.00 0.00 10 LEU A O 14
ATOM 9612 N N . ARG A 1 11 ? -6.671 1.271 -17.250 1.00 0.00 11 ARG A N 14
ATOM 9613 C CA . ARG A 1 11 ? -7.475 0.314 -18.055 1.00 0.00 11 ARG A CA 14
ATOM 9614 C C . ARG A 1 11 ? -8.966 0.736 -18.129 1.00 0.00 11 ARG A C 14
ATOM 9615 O O . ARG A 1 11 ? -9.689 0.311 -19.036 1.00 0.00 11 ARG A O 14
ATOM 9636 N N . GLU A 1 12 ? -9.391 1.564 -17.146 1.00 0.00 12 GLU A N 14
ATOM 9637 C CA . GLU A 1 12 ? -10.759 2.117 -17.066 1.00 0.00 12 GLU A CA 14
ATOM 9638 C C . GLU A 1 12 ? -11.099 2.935 -18.325 1.00 0.00 12 GLU A C 14
ATOM 9639 O O . GLU A 1 12 ? -11.987 2.566 -19.098 1.00 0.00 12 GLU A O 14
ATOM 9651 N N . GLU A 1 13 ? -10.362 4.037 -18.530 1.00 0.00 13 GLU A N 14
ATOM 9652 C CA . GLU A 1 13 ? -10.600 4.956 -19.653 1.00 0.00 13 GLU A CA 14
ATOM 9653 C C . GLU A 1 13 ? -9.931 4.382 -20.912 1.00 0.00 13 GLU A C 14
ATOM 9654 O O . GLU A 1 13 ? -10.606 3.991 -21.870 1.00 0.00 13 GLU A O 14
ATOM 9666 N N . PHE A 1 14 ? -8.595 4.320 -20.870 1.00 0.00 14 PHE A N 14
ATOM 9667 C CA . PHE A 1 14 ? -7.781 3.848 -21.988 1.00 0.00 14 PHE A CA 14
ATOM 9668 C C . PHE A 1 14 ? -7.735 2.317 -21.910 1.00 0.00 14 PHE A C 14
ATOM 9669 O O . PHE A 1 14 ? -7.012 1.755 -21.088 1.00 0.00 14 PHE A O 14
ATOM 9686 N N . ASN A 1 15 ? -8.580 1.649 -22.720 1.00 0.00 15 ASN A N 14
ATOM 9687 C CA . ASN A 1 15 ? -8.711 0.176 -22.698 1.00 0.00 15 ASN A CA 14
ATOM 9688 C C . ASN A 1 15 ? -7.471 -0.477 -23.337 1.00 0.00 15 ASN A C 14
ATOM 9689 O O . ASN A 1 15 ? -7.427 -0.721 -24.546 1.00 0.00 15 ASN A O 14
ATOM 9700 N N . ILE A 1 16 ? -6.438 -0.670 -22.498 1.00 0.00 16 ILE A N 14
ATOM 9701 C CA . ILE A 1 16 ? -5.151 -1.289 -22.866 1.00 0.00 16 ILE A CA 14
ATOM 9702 C C . ILE A 1 16 ? -4.837 -2.465 -21.925 1.00 0.00 16 ILE A C 14
ATOM 9703 O O . ILE A 1 16 ? -5.579 -2.728 -20.966 1.00 0.00 16 ILE A O 14
ATOM 9719 N N . ASN A 1 17 ? -3.736 -3.167 -22.212 1.00 0.00 17 ASN A N 14
ATOM 9720 C CA . ASN A 1 17 ? -3.204 -4.228 -21.335 1.00 0.00 17 ASN A CA 14
ATOM 9721 C C . ASN A 1 17 ? -2.540 -3.600 -20.083 1.00 0.00 17 ASN A C 14
ATOM 9722 O O . ASN A 1 17 ? -2.070 -2.450 -20.147 1.00 0.00 17 ASN A O 14
ATOM 9733 N N . PRO A 1 18 ? -2.465 -4.341 -18.922 1.00 0.00 18 PRO A N 14
ATOM 9734 C CA . PRO A 1 18 ? -1.691 -3.886 -17.740 1.00 0.00 18 PRO A CA 14
ATOM 9735 C C . PRO A 1 18 ? -0.176 -3.820 -18.030 1.00 0.00 18 PRO A C 14
ATOM 9736 O O . PRO A 1 18 ? 0.580 -3.343 -17.196 1.00 0.00 18 PRO A O 14
ATOM 9747 N N . GLU A 1 19 ? 0.239 -4.333 -19.209 1.00 0.00 19 GLU A N 14
ATOM 9748 C CA . GLU A 1 19 ? 1.602 -4.168 -19.751 1.00 0.00 19 GLU A CA 14
ATOM 9749 C C . GLU A 1 19 ? 1.899 -2.681 -20.063 1.00 0.00 19 GLU A C 14
ATOM 9750 O O . GLU A 1 19 ? 3.030 -2.212 -19.907 1.00 0.00 19 GLU A O 14
ATOM 9762 N N . GLU A 1 20 ? 0.864 -1.944 -20.481 1.00 0.00 20 GLU A N 14
ATOM 9763 C CA . GLU A 1 20 ? 0.962 -0.498 -20.761 1.00 0.00 20 GLU A CA 14
ATOM 9764 C C . GLU A 1 20 ? 0.864 0.309 -19.457 1.00 0.00 20 GLU A C 14
ATOM 9765 O O . GLU A 1 20 ? 1.591 1.289 -19.245 1.00 0.00 20 GLU A O 14
ATOM 9777 N N . ALA A 1 21 ? -0.051 -0.149 -18.584 1.00 0.00 21 ALA A N 14
ATOM 9778 C CA . ALA A 1 21 ? -0.328 0.484 -17.287 1.00 0.00 21 ALA A CA 14
ATOM 9779 C C . ALA A 1 21 ? 0.891 0.403 -16.340 1.00 0.00 21 ALA A C 14
ATOM 9780 O O . ALA A 1 21 ? 1.183 1.366 -15.628 1.00 0.00 21 ALA A O 14
ATOM 9787 N N . ARG A 1 22 ? 1.613 -0.745 -16.379 1.00 0.00 22 ARG A N 14
ATOM 9788 C CA . ARG A 1 22 ? 2.806 -0.990 -15.530 1.00 0.00 22 ARG A CA 14
ATOM 9789 C C . ARG A 1 22 ? 3.979 -0.089 -15.956 1.00 0.00 22 ARG A C 14
ATOM 9790 O O . ARG A 1 22 ? 4.799 0.290 -15.125 1.00 0.00 22 ARG A O 14
ATOM 9811 N N . GLU A 1 23 ? 4.036 0.247 -17.262 1.00 0.00 23 GLU A N 14
ATOM 9812 C CA . GLU A 1 23 ? 5.077 1.129 -17.814 1.00 0.00 23 GLU A CA 14
ATOM 9813 C C . GLU A 1 23 ? 4.848 2.566 -17.331 1.00 0.00 23 GLU A C 14
ATOM 9814 O O . GLU A 1 23 ? 5.766 3.215 -16.813 1.00 0.00 23 GLU A O 14
ATOM 9826 N N . ALA A 1 24 ? 3.590 3.024 -17.472 1.00 0.00 24 ALA A N 14
ATOM 9827 C CA . ALA A 1 24 ? 3.170 4.388 -17.110 1.00 0.00 24 ALA A CA 14
ATOM 9828 C C . ALA A 1 24 ? 3.410 4.683 -15.616 1.00 0.00 24 ALA A C 14
ATOM 9829 O O . ALA A 1 24 ? 3.934 5.745 -15.262 1.00 0.00 24 ALA A O 14
ATOM 9836 N N . VAL A 1 25 ? 3.040 3.715 -14.754 1.00 0.00 25 VAL A N 14
ATOM 9837 C CA . VAL A 1 25 ? 3.141 3.857 -13.285 1.00 0.00 25 VAL A CA 14
ATOM 9838 C C . VAL A 1 25 ? 4.599 3.725 -12.790 1.00 0.00 25 VAL A C 14
ATOM 9839 O O . VAL A 1 25 ? 4.956 4.290 -11.754 1.00 0.00 25 VAL A O 14
ATOM 9852 N N . GLU A 1 26 ? 5.431 2.977 -13.536 1.00 0.00 26 GLU A N 14
ATOM 9853 C CA . GLU A 1 26 ? 6.862 2.803 -13.212 1.00 0.00 26 GLU A CA 14
ATOM 9854 C C . GLU A 1 26 ? 7.583 4.147 -13.439 1.00 0.00 26 GLU A C 14
ATOM 9855 O O . GLU A 1 26 ? 8.339 4.619 -12.582 1.00 0.00 26 GLU A O 14
ATOM 9867 N N . LYS A 1 27 ? 7.286 4.769 -14.593 1.00 0.00 27 LYS A N 14
ATOM 9868 C CA . LYS A 1 27 ? 7.787 6.114 -14.955 1.00 0.00 27 LYS A CA 14
ATOM 9869 C C . LYS A 1 27 ? 7.187 7.209 -14.037 1.00 0.00 27 LYS A C 14
ATOM 9870 O O . LYS A 1 27 ? 7.704 8.327 -13.974 1.00 0.00 27 LYS A O 14
ATOM 9889 N N . ALA A 1 28 ? 6.068 6.871 -13.371 1.00 0.00 28 ALA A N 14
ATOM 9890 C CA . ALA A 1 28 ? 5.381 7.753 -12.406 1.00 0.00 28 ALA A CA 14
ATOM 9891 C C . ALA A 1 28 ? 5.913 7.560 -10.975 1.00 0.00 28 ALA A C 14
ATOM 9892 O O . ALA A 1 28 ? 5.793 8.459 -10.133 1.00 0.00 28 ALA A O 14
ATOM 9899 N N . GLY A 1 29 ? 6.480 6.370 -10.716 1.00 0.00 29 GLY A N 14
ATOM 9900 C CA . GLY A 1 29 ? 6.962 5.991 -9.386 1.00 0.00 29 GLY A CA 14
ATOM 9901 C C . GLY A 1 29 ? 5.831 5.754 -8.379 1.00 0.00 29 GLY A C 14
ATOM 9902 O O . GLY A 1 29 ? 5.969 6.074 -7.192 1.00 0.00 29 GLY A O 14
ATOM 9906 N N . GLY A 1 30 ? 4.707 5.197 -8.867 1.00 0.00 30 GLY A N 14
ATOM 9907 C CA . GLY A 1 30 ? 3.544 4.862 -8.019 1.00 0.00 30 GLY A CA 14
ATOM 9908 C C . GLY A 1 30 ? 2.575 6.022 -7.815 1.00 0.00 30 GLY A C 14
ATOM 9909 O O . GLY A 1 30 ? 1.695 5.952 -6.950 1.00 0.00 30 GLY A O 14
ATOM 9913 N N . ASN A 1 31 ? 2.732 7.092 -8.612 1.00 0.00 31 ASN A N 14
ATOM 9914 C CA . ASN A 1 31 ? 1.849 8.272 -8.557 1.00 0.00 31 ASN A CA 14
ATOM 9915 C C . ASN A 1 31 ? 0.824 8.177 -9.698 1.00 0.00 31 ASN A C 14
ATOM 9916 O O . ASN A 1 31 ? 1.206 8.128 -10.875 1.00 0.00 31 ASN A O 14
ATOM 9927 N N . GLU A 1 32 ? -0.473 8.139 -9.328 1.00 0.00 32 GLU A N 14
ATOM 9928 C CA . GLU A 1 32 ? -1.588 7.952 -10.274 1.00 0.00 32 GLU A CA 14
ATOM 9929 C C . GLU A 1 32 ? -1.653 9.114 -11.268 1.00 0.00 32 GLU A C 14
ATOM 9930 O O . GLU A 1 32 ? -1.609 8.891 -12.483 1.00 0.00 32 GLU A O 14
ATOM 9942 N N . GLU A 1 33 ? -1.750 10.350 -10.721 1.00 0.00 33 GLU A N 14
ATOM 9943 C CA . GLU A 1 33 ? -1.912 11.603 -11.503 1.00 0.00 33 GLU A CA 14
ATOM 9944 C C . GLU A 1 33 ? -0.818 11.750 -12.582 1.00 0.00 33 GLU A C 14
ATOM 9945 O O . GLU A 1 33 ? -1.052 12.295 -13.670 1.00 0.00 33 GLU A O 14
ATOM 9957 N N . GLU A 1 34 ? 0.369 11.230 -12.250 1.00 0.00 34 GLU A N 14
ATOM 9958 C CA . GLU A 1 34 ? 1.540 11.265 -13.118 1.00 0.00 34 GLU A CA 14
ATOM 9959 C C . GLU A 1 34 ? 1.368 10.262 -14.283 1.00 0.00 34 GLU A C 14
ATOM 9960 O O . GLU A 1 34 ? 1.505 10.633 -15.440 1.00 0.00 34 GLU A O 14
ATOM 9972 N N . ALA A 1 35 ? 1.016 9.001 -13.951 1.00 0.00 35 ALA A N 14
ATOM 9973 C CA . ALA A 1 35 ? 0.796 7.918 -14.951 1.00 0.00 35 ALA A CA 14
ATOM 9974 C C . ALA A 1 35 ? -0.377 8.242 -15.906 1.00 0.00 35 ALA A C 14
ATOM 9975 O O . ALA A 1 35 ? -0.409 7.773 -17.049 1.00 0.00 35 ALA A O 14
ATOM 9982 N N . ARG A 1 36 ? -1.317 9.061 -15.403 1.00 0.00 36 ARG A N 14
ATOM 9983 C CA . ARG A 1 36 ? -2.529 9.512 -16.124 1.00 0.00 36 ARG A CA 14
ATOM 9984 C C . ARG A 1 36 ? -2.169 10.300 -17.416 1.00 0.00 36 ARG A C 14
ATOM 9985 O O . ARG A 1 36 ? -2.914 10.261 -18.402 1.00 0.00 36 ARG A O 14
ATOM 10006 N N . ARG A 1 37 ? -1.015 11.011 -17.392 1.00 0.00 37 ARG A N 14
ATOM 10007 C CA . ARG A 1 37 ? -0.503 11.784 -18.561 1.00 0.00 37 ARG A CA 14
ATOM 10008 C C . ARG A 1 37 ? 0.624 11.030 -19.299 1.00 0.00 37 ARG A C 14
ATOM 10009 O O . ARG A 1 37 ? 0.852 11.266 -20.485 1.00 0.00 37 ARG A O 14
ATOM 10030 N N . ILE A 1 38 ? 1.331 10.130 -18.591 1.00 0.00 38 ILE A N 14
ATOM 10031 C CA . ILE A 1 38 ? 2.468 9.365 -19.168 1.00 0.00 38 ILE A CA 14
ATOM 10032 C C . ILE A 1 38 ? 1.990 8.333 -20.209 1.00 0.00 38 ILE A C 14
ATOM 10033 O O . ILE A 1 38 ? 2.613 8.173 -21.269 1.00 0.00 38 ILE A O 14
ATOM 10049 N N . VAL A 1 39 ? 0.867 7.656 -19.903 1.00 0.00 39 VAL A N 14
ATOM 10050 C CA . VAL A 1 39 ? 0.314 6.568 -20.745 1.00 0.00 39 VAL A CA 14
ATOM 10051 C C . VAL A 1 39 ? -0.006 7.045 -22.182 1.00 0.00 39 VAL A C 14
ATOM 10052 O O . VAL A 1 39 ? 0.143 6.290 -23.154 1.00 0.00 39 VAL A O 14
ATOM 10065 N N . LYS A 1 40 ? -0.403 8.322 -22.292 1.00 0.00 40 LYS A N 14
ATOM 10066 C CA . LYS A 1 40 ? -0.818 8.934 -23.545 1.00 0.00 40 LYS A CA 14
ATOM 10067 C C . LYS A 1 40 ? -0.517 10.430 -23.426 1.00 0.00 40 LYS A C 14
ATOM 10068 O O . LYS A 1 40 ? -1.410 11.191 -23.057 1.00 0.00 40 LYS A O 14
ATOM 10087 N N . LYS A 1 41 ? 0.802 10.760 -23.560 1.00 0.00 41 LYS A N 14
ATOM 10088 C CA . LYS A 1 41 ? 1.378 12.140 -23.714 1.00 0.00 41 LYS A CA 14
ATOM 10089 C C . LYS A 1 41 ? 0.494 13.281 -23.140 1.00 0.00 41 LYS A C 14
ATOM 10090 O O . LYS A 1 41 ? 0.752 13.812 -22.051 1.00 0.00 41 LYS A O 14
ATOM 10109 N N . ARG A 1 42 ? -0.550 13.634 -23.904 1.00 0.00 42 ARG A N 14
ATOM 10110 C CA . ARG A 1 42 ? -1.613 14.552 -23.491 1.00 0.00 42 ARG A CA 14
ATOM 10111 C C . ARG A 1 42 ? -2.893 14.127 -24.221 1.00 0.00 42 ARG A C 14
ATOM 10112 O O . ARG A 1 42 ? -2.806 13.571 -25.318 1.00 0.00 42 ARG A O 14
ATOM 10133 N N . LEU A 1 43 ? -4.065 14.373 -23.615 1.00 0.00 43 LEU A N 14
ATOM 10134 C CA . LEU A 1 43 ? -5.362 14.011 -24.219 1.00 0.00 43 LEU A CA 14
ATOM 10135 C C . LEU A 1 43 ? -5.551 14.835 -25.522 1.00 0.00 43 LEU A C 14
ATOM 10151 N N . ARG A 1 1 ? 4.290 1.871 -5.011 1.00 0.00 1 ARG A N 15
ATOM 10152 C CA . ARG A 1 1 ? 4.060 2.905 -3.973 1.00 0.00 1 ARG A CA 15
ATOM 10153 C C . ARG A 1 1 ? 2.693 3.577 -4.207 1.00 0.00 1 ARG A C 15
ATOM 10154 O O . ARG A 1 1 ? 2.612 4.603 -4.863 1.00 0.00 1 ARG A O 15
ATOM 10174 N N . LYS A 1 2 ? 1.625 2.941 -3.688 1.00 0.00 2 LYS A N 15
ATOM 10175 C CA . LYS A 1 2 ? 0.212 3.382 -3.851 1.00 0.00 2 LYS A CA 15
ATOM 10176 C C . LYS A 1 2 ? -0.285 3.315 -5.317 1.00 0.00 2 LYS A C 15
ATOM 10177 O O . LYS A 1 2 ? -1.325 3.911 -5.640 1.00 0.00 2 LYS A O 15
ATOM 10196 N N . TRP A 1 3 ? 0.408 2.555 -6.198 1.00 0.00 3 TRP A N 15
ATOM 10197 C CA . TRP A 1 3 ? -0.039 2.385 -7.600 1.00 0.00 3 TRP A CA 15
ATOM 10198 C C . TRP A 1 3 ? -0.843 1.084 -7.793 1.00 0.00 3 TRP A C 15
ATOM 10199 O O . TRP A 1 3 ? -1.006 0.619 -8.925 1.00 0.00 3 TRP A O 15
ATOM 10220 N N . GLU A 1 4 ? -1.422 0.556 -6.703 1.00 0.00 4 GLU A N 15
ATOM 10221 C CA . GLU A 1 4 ? -2.220 -0.686 -6.750 1.00 0.00 4 GLU A CA 15
ATOM 10222 C C . GLU A 1 4 ? -3.634 -0.386 -7.269 1.00 0.00 4 GLU A C 15
ATOM 10223 O O . GLU A 1 4 ? -4.199 -1.144 -8.073 1.00 0.00 4 GLU A O 15
ATOM 10235 N N . GLU A 1 5 ? -4.185 0.741 -6.798 1.00 0.00 5 GLU A N 15
ATOM 10236 C CA . GLU A 1 5 ? -5.471 1.264 -7.275 1.00 0.00 5 GLU A CA 15
ATOM 10237 C C . GLU A 1 5 ? -5.302 1.870 -8.673 1.00 0.00 5 GLU A C 15
ATOM 10238 O O . GLU A 1 5 ? -6.152 1.685 -9.551 1.00 0.00 5 GLU A O 15
ATOM 10250 N N . ILE A 1 6 ? -4.170 2.573 -8.861 1.00 0.00 6 ILE A N 15
ATOM 10251 C CA . ILE A 1 6 ? -3.855 3.285 -10.113 1.00 0.00 6 ILE A CA 15
ATOM 10252 C C . ILE A 1 6 ? -3.702 2.298 -11.289 1.00 0.00 6 ILE A C 15
ATOM 10253 O O . ILE A 1 6 ? -4.199 2.559 -12.367 1.00 0.00 6 ILE A O 15
ATOM 10269 N N . ALA A 1 7 ? -3.039 1.147 -11.041 1.00 0.00 7 ALA A N 15
ATOM 10270 C CA . ALA A 1 7 ? -2.806 0.102 -12.077 1.00 0.00 7 ALA A CA 15
ATOM 10271 C C . ALA A 1 7 ? -4.125 -0.510 -12.602 1.00 0.00 7 ALA A C 15
ATOM 10272 O O . ALA A 1 7 ? -4.156 -1.072 -13.703 1.00 0.00 7 ALA A O 15
ATOM 10279 N N . GLU A 1 8 ? -5.204 -0.382 -11.807 1.00 0.00 8 GLU A N 15
ATOM 10280 C CA . GLU A 1 8 ? -6.536 -0.922 -12.159 1.00 0.00 8 GLU A CA 15
ATOM 10281 C C . GLU A 1 8 ? -7.354 0.156 -12.894 1.00 0.00 8 GLU A C 15
ATOM 10282 O O . GLU A 1 8 ? -7.951 -0.115 -13.951 1.00 0.00 8 GLU A O 15
ATOM 10294 N N . ARG A 1 9 ? -7.364 1.377 -12.315 1.00 0.00 9 ARG A N 15
ATOM 10295 C CA . ARG A 1 9 ? -8.102 2.525 -12.870 1.00 0.00 9 ARG A CA 15
ATOM 10296 C C . ARG A 1 9 ? -7.557 2.893 -14.255 1.00 0.00 9 ARG A C 15
ATOM 10297 O O . ARG A 1 9 ? -8.313 2.963 -15.207 1.00 0.00 9 ARG A O 15
ATOM 10318 N N . LEU A 1 10 ? -6.225 3.087 -14.323 1.00 0.00 10 LEU A N 15
ATOM 10319 C CA . LEU A 1 10 ? -5.466 3.459 -15.545 1.00 0.00 10 LEU A CA 15
ATOM 10320 C C . LEU A 1 10 ? -5.784 2.498 -16.714 1.00 0.00 10 LEU A C 15
ATOM 10321 O O . LEU A 1 10 ? -5.969 2.922 -17.864 1.00 0.00 10 LEU A O 15
ATOM 10337 N N . ARG A 1 11 ? -5.874 1.200 -16.353 1.00 0.00 11 ARG A N 15
ATOM 10338 C CA . ARG A 1 11 ? -6.122 0.087 -17.286 1.00 0.00 11 ARG A CA 15
ATOM 10339 C C . ARG A 1 11 ? -7.495 0.223 -17.981 1.00 0.00 11 ARG A C 15
ATOM 10340 O O . ARG A 1 11 ? -7.636 -0.073 -19.162 1.00 0.00 11 ARG A O 15
ATOM 10361 N N . GLU A 1 12 ? -8.494 0.696 -17.231 1.00 0.00 12 GLU A N 15
ATOM 10362 C CA . GLU A 1 12 ? -9.885 0.842 -17.718 1.00 0.00 12 GLU A CA 15
ATOM 10363 C C . GLU A 1 12 ? -10.121 2.277 -18.254 1.00 0.00 12 GLU A C 15
ATOM 10364 O O . GLU A 1 12 ? -10.936 2.476 -19.158 1.00 0.00 12 GLU A O 15
ATOM 10376 N N . GLU A 1 13 ? -9.334 3.238 -17.724 1.00 0.00 13 GLU A N 15
ATOM 10377 C CA . GLU A 1 13 ? -9.501 4.695 -17.945 1.00 0.00 13 GLU A CA 15
ATOM 10378 C C . GLU A 1 13 ? -9.340 5.051 -19.435 1.00 0.00 13 GLU A C 15
ATOM 10379 O O . GLU A 1 13 ? -10.185 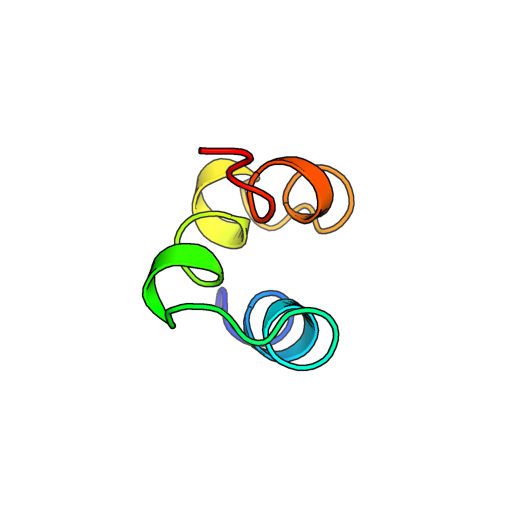5.730 -20.027 1.00 0.00 13 GLU A O 15
ATOM 10391 N N . PHE A 1 14 ? -8.228 4.577 -20.021 1.00 0.00 14 PHE A N 15
ATOM 10392 C CA . PHE A 1 14 ? -7.911 4.777 -21.449 1.00 0.00 14 PHE A CA 15
ATOM 10393 C C . PHE A 1 14 ? -8.259 3.524 -22.280 1.00 0.00 14 PHE A C 15
ATOM 10394 O O . PHE A 1 14 ? -7.967 3.478 -23.486 1.00 0.00 14 PHE A O 15
ATOM 10411 N N . ASN A 1 15 ? -8.901 2.530 -21.617 1.00 0.00 15 ASN A N 15
ATOM 10412 C CA . ASN A 1 15 ? -9.260 1.224 -22.212 1.00 0.00 15 ASN A CA 15
ATOM 10413 C C . ASN A 1 15 ? -8.013 0.574 -22.844 1.00 0.00 15 ASN A C 15
ATOM 10414 O O . ASN A 1 15 ? -7.901 0.423 -24.059 1.00 0.00 15 ASN A O 15
ATOM 10425 N N . ILE A 1 16 ? -7.036 0.276 -21.981 1.00 0.00 16 ILE A N 15
ATOM 10426 C CA . ILE A 1 16 ? -5.722 -0.265 -22.374 1.00 0.00 16 ILE A CA 15
ATOM 10427 C C . ILE A 1 16 ? -5.480 -1.640 -21.724 1.00 0.00 16 ILE A C 15
ATOM 10428 O O . ILE A 1 16 ? -6.201 -2.042 -20.805 1.00 0.00 16 ILE A O 15
ATOM 10444 N N . ASN A 1 17 ? -4.461 -2.353 -22.224 1.00 0.00 17 ASN A N 15
ATOM 10445 C CA . ASN A 1 17 ? -3.971 -3.603 -21.608 1.00 0.00 17 ASN A CA 15
ATOM 10446 C C . ASN A 1 17 ? -3.159 -3.260 -20.335 1.00 0.00 17 ASN A C 15
ATOM 10447 O O . ASN A 1 17 ? -2.678 -2.120 -20.208 1.00 0.00 17 ASN A O 15
ATOM 10458 N N . PRO A 1 18 ? -2.983 -4.225 -19.367 1.00 0.00 18 PRO A N 15
ATOM 10459 C CA . PRO A 1 18 ? -2.065 -4.038 -18.209 1.00 0.00 18 PRO A CA 15
ATOM 10460 C C . PRO A 1 18 ? -0.616 -3.736 -18.670 1.00 0.00 18 PRO A C 15
ATOM 10461 O O . PRO A 1 18 ? 0.128 -3.057 -17.968 1.00 0.00 18 PRO A O 15
ATOM 10472 N N . GLU A 1 19 ? -0.261 -4.249 -19.869 1.00 0.00 19 GLU A N 15
ATOM 10473 C CA . GLU A 1 19 ? 1.049 -4.034 -20.518 1.00 0.00 19 GLU A CA 15
ATOM 10474 C C . GLU A 1 19 ? 1.244 -2.554 -20.905 1.00 0.00 19 GLU A C 15
ATOM 10475 O O . GLU A 1 19 ? 2.353 -2.018 -20.812 1.00 0.00 19 GLU A O 15
ATOM 10487 N N . GLU A 1 20 ? 0.146 -1.911 -21.347 1.00 0.00 20 GLU A N 15
ATOM 10488 C CA . GLU A 1 20 ? 0.163 -0.496 -21.766 1.00 0.00 20 GLU A CA 15
ATOM 10489 C C . GLU A 1 20 ? 0.150 0.408 -20.523 1.00 0.00 20 GLU A C 15
ATOM 10490 O O . GLU A 1 20 ? 0.549 1.570 -20.585 1.00 0.00 20 GLU A O 15
ATOM 10502 N N . ALA A 1 21 ? -0.356 -0.145 -19.397 1.00 0.00 21 ALA A N 15
ATOM 10503 C CA . ALA A 1 21 ? -0.323 0.519 -18.087 1.00 0.00 21 ALA A CA 15
ATOM 10504 C C . ALA A 1 21 ? 1.106 0.483 -17.508 1.00 0.00 21 ALA A C 15
ATOM 10505 O O . ALA A 1 21 ? 1.506 1.398 -16.778 1.00 0.00 21 ALA A O 15
ATOM 10512 N N . ARG A 1 22 ? 1.880 -0.578 -17.875 1.00 0.00 22 ARG A N 15
ATOM 10513 C CA . ARG A 1 22 ? 3.304 -0.720 -17.479 1.00 0.00 22 ARG A CA 15
ATOM 10514 C C . ARG A 1 22 ? 4.146 0.432 -18.049 1.00 0.00 22 ARG A C 15
ATOM 10515 O O . ARG A 1 22 ? 3.715 1.124 -18.980 1.00 0.00 22 ARG A O 15
ATOM 10536 N N . GLU A 1 23 ? 5.367 0.584 -17.491 1.00 0.00 23 GLU A N 15
ATOM 10537 C CA . GLU A 1 23 ? 6.281 1.722 -17.712 1.00 0.00 23 GLU A CA 15
ATOM 10538 C C . GLU A 1 23 ? 5.721 2.976 -17.013 1.00 0.00 23 GLU A C 15
ATOM 10539 O O . GLU A 1 23 ? 6.304 3.457 -16.044 1.00 0.00 23 GLU A O 15
ATOM 10551 N N . ALA A 1 24 ? 4.560 3.452 -17.495 1.00 0.00 24 ALA A N 15
ATOM 10552 C CA . ALA A 1 24 ? 3.860 4.631 -16.968 1.00 0.00 24 ALA A CA 15
ATOM 10553 C C . ALA A 1 24 ? 3.601 4.543 -15.452 1.00 0.00 24 ALA A C 15
ATOM 10554 O O . ALA A 1 24 ? 4.066 5.394 -14.688 1.00 0.00 24 ALA A O 15
ATOM 10561 N N . VAL A 1 25 ? 2.883 3.485 -15.029 1.00 0.00 25 VAL A N 15
ATOM 10562 C CA . VAL A 1 25 ? 2.399 3.339 -13.640 1.00 0.00 25 VAL A CA 15
ATOM 10563 C C . VAL A 1 25 ? 3.564 3.146 -12.632 1.00 0.00 25 VAL A C 15
ATOM 10564 O O . VAL A 1 25 ? 3.490 3.615 -11.487 1.00 0.00 25 VAL A O 15
ATOM 10577 N N . GLU A 1 26 ? 4.650 2.488 -13.088 1.00 0.00 26 GLU A N 15
ATOM 10578 C CA . GLU A 1 26 ? 5.812 2.171 -12.239 1.00 0.00 26 GLU A CA 15
ATOM 10579 C C . GLU A 1 26 ? 6.688 3.419 -12.031 1.00 0.00 26 GLU A C 15
ATOM 10580 O O . GLU A 1 26 ? 7.011 3.787 -10.897 1.00 0.00 26 GLU A O 15
ATOM 10592 N N . LYS A 1 27 ? 7.044 4.076 -13.150 1.00 0.00 27 LYS A N 15
ATOM 10593 C CA . LYS A 1 27 ? 7.901 5.286 -13.152 1.00 0.00 27 LYS A CA 15
ATOM 10594 C C . LYS A 1 27 ? 7.172 6.492 -12.532 1.00 0.00 27 LYS A C 15
ATOM 10595 O O . LYS A 1 27 ? 7.808 7.461 -12.113 1.00 0.00 27 LYS A O 15
ATOM 10614 N N . ALA A 1 28 ? 5.827 6.405 -12.480 1.00 0.00 28 ALA A N 15
ATOM 10615 C CA . ALA A 1 28 ? 4.969 7.413 -11.828 1.00 0.00 28 ALA A CA 15
ATOM 10616 C C . ALA A 1 28 ? 5.215 7.496 -10.319 1.00 0.00 28 ALA A C 15
ATOM 10617 O O . ALA A 1 28 ? 4.947 8.529 -9.696 1.00 0.00 28 ALA A O 15
ATOM 10624 N N . GLY A 1 29 ? 5.702 6.385 -9.745 1.00 0.00 29 GLY A N 15
ATOM 10625 C CA . GLY A 1 29 ? 5.919 6.283 -8.306 1.00 0.00 29 GLY A CA 15
ATOM 10626 C C . GLY A 1 29 ? 4.615 6.207 -7.519 1.00 0.00 29 GLY A C 15
ATOM 10627 O O . GLY A 1 29 ? 4.611 6.369 -6.303 1.00 0.00 29 GLY A O 15
ATOM 10631 N N . GLY A 1 30 ? 3.518 5.924 -8.228 1.00 0.00 30 GLY A N 15
ATOM 10632 C CA . GLY A 1 30 ? 2.189 5.931 -7.641 1.00 0.00 30 GLY A CA 15
ATOM 10633 C C . GLY A 1 30 ? 1.587 7.318 -7.599 1.00 0.00 30 GLY A C 15
ATOM 10634 O O . GLY A 1 30 ? 1.041 7.747 -6.575 1.00 0.00 30 GLY A O 15
ATOM 10638 N N . ASN A 1 31 ? 1.699 8.023 -8.731 1.00 0.00 31 ASN A N 15
ATOM 10639 C CA . ASN A 1 31 ? 0.982 9.281 -8.980 1.00 0.00 31 ASN A CA 15
ATOM 10640 C C . ASN A 1 31 ? 0.162 9.098 -10.264 1.00 0.00 31 ASN A C 15
ATOM 10641 O O . ASN A 1 31 ? 0.729 8.773 -11.320 1.00 0.00 31 ASN A O 15
ATOM 10652 N N . GLU A 1 32 ? -1.171 9.285 -10.161 1.00 0.00 32 GLU A N 15
ATOM 10653 C CA . GLU A 1 32 ? -2.121 9.029 -11.263 1.00 0.00 32 GLU A CA 15
ATOM 10654 C C . GLU A 1 32 ? -1.831 9.932 -12.462 1.00 0.00 32 GLU A C 15
ATOM 10655 O O . GLU A 1 32 ? -1.685 9.441 -13.580 1.00 0.00 32 GLU A O 15
ATOM 10667 N N . GLU A 1 33 ? -1.703 11.244 -12.189 1.00 0.00 33 GLU A N 15
ATOM 10668 C CA . GLU A 1 33 ? -1.475 12.294 -13.200 1.00 0.00 33 GLU A CA 15
ATOM 10669 C C . GLU A 1 33 ? -0.184 12.025 -13.990 1.00 0.00 33 GLU A C 15
ATOM 10670 O O . GLU A 1 33 ? -0.180 12.130 -15.214 1.00 0.00 33 GLU A O 15
ATOM 10682 N N . GLU A 1 34 ? 0.884 11.643 -13.266 1.00 0.00 34 GLU A N 15
ATOM 10683 C CA . GLU A 1 34 ? 2.210 11.362 -13.848 1.00 0.00 34 GLU A CA 15
ATOM 10684 C C . GLU A 1 34 ? 2.101 10.236 -14.893 1.00 0.00 34 GLU A C 15
ATOM 10685 O O . GLU A 1 34 ? 2.438 10.436 -16.058 1.00 0.00 34 GLU A O 15
ATOM 10697 N N . ALA A 1 35 ? 1.541 9.089 -14.463 1.00 0.00 35 ALA A N 15
ATOM 10698 C CA . ALA A 1 35 ? 1.308 7.913 -15.329 1.00 0.00 35 ALA A CA 15
ATOM 10699 C C . ALA A 1 35 ? 0.372 8.253 -16.505 1.00 0.00 35 ALA A C 15
ATOM 10700 O O . ALA A 1 35 ? 0.564 7.774 -17.621 1.00 0.00 35 ALA A O 15
ATOM 10707 N N . ARG A 1 36 ? -0.590 9.146 -16.227 1.00 0.00 36 ARG A N 15
ATOM 10708 C CA . ARG A 1 36 ? -1.734 9.447 -17.106 1.00 0.00 36 ARG A CA 15
ATOM 10709 C C . ARG A 1 36 ? -1.303 10.043 -18.467 1.00 0.00 36 ARG A C 15
ATOM 10710 O O . ARG A 1 36 ? -1.987 9.835 -19.476 1.00 0.00 36 ARG A O 15
ATOM 10731 N N . ARG A 1 37 ? -0.160 10.773 -18.502 1.00 0.00 37 ARG A N 15
ATOM 10732 C CA . ARG A 1 37 ? 0.393 11.322 -19.775 1.00 0.00 37 ARG A CA 15
ATOM 10733 C C . ARG A 1 37 ? 1.746 10.670 -20.139 1.00 0.00 37 ARG A C 15
ATOM 10734 O O . ARG A 1 37 ? 2.463 11.174 -21.005 1.00 0.00 37 ARG A O 15
ATOM 10755 N N . ILE A 1 38 ? 2.085 9.539 -19.492 1.00 0.00 38 ILE A N 15
ATOM 10756 C CA . ILE A 1 38 ? 3.222 8.673 -19.911 1.00 0.00 38 ILE A CA 15
ATOM 10757 C C . ILE A 1 38 ? 2.693 7.435 -20.679 1.00 0.00 38 ILE A C 15
ATOM 10758 O O . ILE A 1 38 ? 3.441 6.824 -21.446 1.00 0.00 38 ILE A O 15
ATOM 10774 N N . VAL A 1 39 ? 1.393 7.075 -20.469 1.00 0.00 39 VAL A N 15
ATOM 10775 C CA . VAL A 1 39 ? 0.755 5.921 -21.153 1.00 0.00 39 VAL A CA 15
ATOM 10776 C C . VAL A 1 39 ? 0.854 6.053 -22.688 1.00 0.00 39 VAL A C 15
ATOM 10777 O O . VAL A 1 39 ? 0.091 6.795 -23.318 1.00 0.00 39 VAL A O 15
ATOM 10790 N N . LYS A 1 40 ? 1.845 5.366 -23.253 1.00 0.00 40 LYS A N 15
ATOM 10791 C CA . LYS A 1 40 ? 2.062 5.262 -24.698 1.00 0.00 40 LYS A CA 15
ATOM 10792 C C . LYS A 1 40 ? 1.963 3.785 -25.062 1.00 0.00 40 LYS A C 15
ATOM 10793 O O . LYS A 1 40 ? 2.854 3.003 -24.700 1.00 0.00 40 LYS A O 15
ATOM 10812 N N . LYS A 1 41 ? 0.867 3.396 -25.728 1.00 0.00 41 LYS A N 15
ATOM 10813 C CA . LYS A 1 41 ? 0.637 2.008 -26.140 1.00 0.00 41 LYS A CA 15
ATOM 10814 C C . LYS A 1 41 ? 1.692 1.564 -27.163 1.00 0.00 41 LYS A C 15
ATOM 10815 O O . LYS A 1 41 ? 2.088 2.349 -28.032 1.00 0.00 41 LYS A O 15
ATOM 10834 N N . ARG A 1 42 ? 2.153 0.311 -27.025 1.00 0.00 42 ARG A N 15
ATOM 10835 C CA . ARG A 1 42 ? 3.110 -0.313 -27.964 1.00 0.00 42 ARG A CA 15
ATOM 10836 C C . ARG A 1 42 ? 2.470 -0.471 -29.359 1.00 0.00 42 ARG A C 15
ATOM 10837 O O . ARG A 1 42 ? 3.146 -0.344 -30.380 1.00 0.00 42 ARG A O 15
ATOM 10858 N N . LEU A 1 43 ? 1.147 -0.714 -29.370 1.00 0.00 43 LEU A N 15
ATOM 10859 C CA . LEU A 1 43 ? 0.350 -0.916 -30.593 1.00 0.00 43 LEU A CA 15
ATOM 10860 C C . LEU A 1 43 ? -0.333 0.416 -31.018 1.00 0.00 43 LEU A C 15
ATOM 10876 N N . ARG A 1 1 ? 2.313 -0.493 -1.375 1.00 0.00 1 ARG A N 16
ATOM 10877 C CA . ARG A 1 1 ? 1.395 -1.258 -2.252 1.00 0.00 1 ARG A CA 16
ATOM 10878 C C . ARG A 1 1 ? 1.989 -1.357 -3.663 1.00 0.00 1 ARG A C 16
ATOM 10879 O O . ARG A 1 1 ? 2.715 -0.452 -4.097 1.00 0.00 1 ARG A O 16
ATOM 10899 N N . LYS A 1 2 ? 1.682 -2.458 -4.371 1.00 0.00 2 LYS A N 16
ATOM 10900 C CA . LYS A 1 2 ? 1.995 -2.586 -5.808 1.00 0.00 2 LYS A CA 16
ATOM 10901 C C . LYS A 1 2 ? 1.014 -1.715 -6.623 1.00 0.00 2 LYS A C 16
ATOM 10902 O O . LYS A 1 2 ? -0.104 -1.427 -6.169 1.00 0.00 2 LYS A O 16
ATOM 10921 N N . TRP A 1 3 ? 1.426 -1.314 -7.831 1.00 0.00 3 TRP A N 16
ATOM 10922 C CA . TRP A 1 3 ? 0.770 -0.220 -8.579 1.00 0.00 3 TRP A CA 16
ATOM 10923 C C . TRP A 1 3 ? -0.255 -0.748 -9.602 1.00 0.00 3 TRP A C 16
ATOM 10924 O O . TRP A 1 3 ? -0.538 -0.088 -10.611 1.00 0.00 3 TRP A O 16
ATOM 10945 N N . GLU A 1 4 ? -0.846 -1.922 -9.294 1.00 0.00 4 GLU A N 16
ATOM 10946 C CA . GLU A 1 4 ? -1.938 -2.518 -10.088 1.00 0.00 4 GLU A CA 16
ATOM 10947 C C . GLU A 1 4 ? -3.245 -1.731 -9.866 1.00 0.00 4 GLU A C 16
ATOM 10948 O O . GLU A 1 4 ? -4.033 -1.565 -10.797 1.00 0.00 4 GLU A O 16
ATOM 10960 N N . GLU A 1 5 ? -3.449 -1.240 -8.629 1.00 0.00 5 GLU A N 16
ATOM 10961 C CA . GLU A 1 5 ? -4.608 -0.386 -8.272 1.00 0.00 5 GLU A CA 16
ATOM 10962 C C . GLU A 1 5 ? -4.528 0.981 -8.986 1.00 0.00 5 GLU A C 16
ATOM 10963 O O . GLU A 1 5 ? -5.548 1.551 -9.400 1.00 0.00 5 GLU A O 16
ATOM 10975 N N . ILE A 1 6 ? -3.301 1.499 -9.117 1.00 0.00 6 ILE A N 16
ATOM 10976 C CA . ILE A 1 6 ? -3.025 2.730 -9.876 1.00 0.00 6 ILE A CA 16
ATOM 10977 C C . ILE A 1 6 ? -3.244 2.461 -11.385 1.00 0.00 6 ILE A C 16
ATOM 10978 O O . ILE A 1 6 ? -3.739 3.319 -12.115 1.00 0.00 6 ILE A O 16
ATOM 10994 N N . ALA A 1 7 ? -2.926 1.222 -11.810 1.00 0.00 7 ALA A N 16
ATOM 10995 C CA . ALA A 1 7 ? -3.141 0.750 -13.195 1.00 0.00 7 ALA A CA 16
ATOM 10996 C C . ALA A 1 7 ? -4.643 0.503 -13.490 1.00 0.00 7 ALA A C 16
ATOM 10997 O O . ALA A 1 7 ? -5.055 0.492 -14.654 1.00 0.00 7 ALA A O 16
ATOM 11004 N N . GLU A 1 8 ? -5.447 0.303 -12.422 1.00 0.00 8 GLU A N 16
ATOM 11005 C CA . GLU A 1 8 ? -6.923 0.222 -12.523 1.00 0.00 8 GLU A CA 16
ATOM 11006 C C . GLU A 1 8 ? -7.486 1.582 -12.962 1.00 0.00 8 GLU A C 16
ATOM 11007 O O . GLU A 1 8 ? -8.341 1.656 -13.851 1.00 0.00 8 GLU A O 16
ATOM 11019 N N . ARG A 1 9 ? -6.967 2.658 -12.334 1.00 0.00 9 ARG A N 16
ATOM 11020 C CA . ARG A 1 9 ? -7.277 4.053 -12.711 1.00 0.00 9 ARG A CA 16
ATOM 11021 C C . ARG A 1 9 ? -6.961 4.285 -14.200 1.00 0.00 9 ARG A C 16
ATOM 11022 O O . ARG A 1 9 ? -7.775 4.848 -14.937 1.00 0.00 9 ARG A O 16
ATOM 11043 N N . LEU A 1 10 ? -5.789 3.780 -14.624 1.00 0.00 10 LEU A N 16
ATOM 11044 C CA . LEU A 1 10 ? -5.270 3.974 -15.991 1.00 0.00 10 LEU A CA 16
ATOM 11045 C C . LEU A 1 10 ? -6.146 3.268 -17.046 1.00 0.00 10 LEU A C 16
ATOM 11046 O O . LEU A 1 10 ? -6.404 3.837 -18.110 1.00 0.00 10 LEU A O 16
ATOM 11062 N N . ARG A 1 11 ? -6.605 2.029 -16.734 1.00 0.00 11 ARG A N 16
ATOM 11063 C CA . ARG A 1 11 ? -7.357 1.189 -17.700 1.00 0.00 11 ARG A CA 16
ATOM 11064 C C . ARG A 1 11 ? -8.826 1.649 -17.830 1.00 0.00 11 ARG A C 16
ATOM 11065 O O . ARG A 1 11 ? -9.460 1.434 -18.871 1.00 0.00 11 ARG A O 16
ATOM 11086 N N . GLU A 1 12 ? -9.360 2.282 -16.768 1.00 0.00 12 GLU A N 16
ATOM 11087 C CA . GLU A 1 12 ? -10.731 2.833 -16.771 1.00 0.00 12 GLU A CA 16
ATOM 11088 C C . GLU A 1 12 ? -10.759 4.224 -17.424 1.00 0.00 12 GLU A C 16
ATOM 11089 O O . GLU A 1 12 ? -11.799 4.645 -17.945 1.00 0.00 12 GLU A O 16
ATOM 11101 N N . GLU A 1 13 ? -9.613 4.939 -17.378 1.00 0.00 13 GLU A N 16
ATOM 11102 C CA . GLU A 1 13 ? -9.423 6.178 -18.141 1.00 0.00 13 GLU A CA 16
ATOM 11103 C C . GLU A 1 13 ? -9.334 5.842 -19.642 1.00 0.00 13 GLU A C 16
ATOM 11104 O O . GLU A 1 13 ? -10.230 6.177 -20.432 1.00 0.00 13 GLU A O 16
ATOM 11116 N N . PHE A 1 14 ? -8.241 5.168 -20.007 1.00 0.00 14 PHE A N 16
ATOM 11117 C CA . PHE A 1 14 ? -7.956 4.733 -21.378 1.00 0.00 14 PHE A CA 16
ATOM 11118 C C . PHE A 1 14 ? -7.943 3.207 -21.397 1.00 0.00 14 PHE A C 16
ATOM 11119 O O . PHE A 1 14 ? -7.279 2.600 -20.559 1.00 0.00 14 PHE A O 16
ATOM 11136 N N . ASN A 1 15 ? -8.687 2.593 -22.333 1.00 0.00 15 ASN A N 16
ATOM 11137 C CA . ASN A 1 15 ? -8.751 1.125 -22.471 1.00 0.00 15 ASN A CA 16
ATOM 11138 C C . ASN A 1 15 ? -7.364 0.569 -22.840 1.00 0.00 15 ASN A C 16
ATOM 11139 O O . ASN A 1 15 ? -6.976 0.575 -24.012 1.00 0.00 15 ASN A O 16
ATOM 11150 N N . ILE A 1 16 ? -6.596 0.160 -21.809 1.00 0.00 16 ILE A N 16
ATOM 11151 C CA . ILE A 1 16 ? -5.208 -0.331 -21.964 1.00 0.00 16 ILE A CA 16
ATOM 11152 C C . ILE A 1 16 ? -5.037 -1.721 -21.319 1.00 0.00 16 ILE A C 16
ATOM 11153 O O . ILE A 1 16 ? -5.884 -2.177 -20.544 1.00 0.00 16 ILE A O 16
ATOM 11169 N N . ASN A 1 17 ? -3.915 -2.367 -21.648 1.00 0.00 17 ASN A N 16
ATOM 11170 C CA . ASN A 1 17 ? -3.485 -3.638 -21.042 1.00 0.00 17 ASN A CA 16
ATOM 11171 C C . ASN A 1 17 ? -2.673 -3.352 -19.763 1.00 0.00 17 ASN A C 16
ATOM 11172 O O . ASN A 1 17 ? -2.153 -2.238 -19.612 1.00 0.00 17 ASN A O 16
ATOM 11183 N N . PRO A 1 18 ? -2.523 -4.350 -18.826 1.00 0.00 18 PRO A N 16
ATOM 11184 C CA . PRO A 1 18 ? -1.603 -4.221 -17.667 1.00 0.00 18 PRO A CA 16
ATOM 11185 C C . PRO A 1 18 ? -0.137 -4.047 -18.123 1.00 0.00 18 PRO A C 16
ATOM 11186 O O . PRO A 1 18 ? 0.682 -3.526 -17.376 1.00 0.00 18 PRO A O 16
ATOM 11197 N N . GLU A 1 19 ? 0.163 -4.502 -19.361 1.00 0.00 19 GLU A N 16
ATOM 11198 C CA . GLU A 1 19 ? 1.480 -4.326 -19.999 1.00 0.00 19 GLU A CA 16
ATOM 11199 C C . GLU A 1 19 ? 1.706 -2.862 -20.399 1.00 0.00 19 GLU A C 16
ATOM 11200 O O . GLU A 1 19 ? 2.795 -2.320 -20.204 1.00 0.00 19 GLU A O 16
ATOM 11212 N N . GLU A 1 20 ? 0.661 -2.234 -20.961 1.00 0.00 20 GLU A N 16
ATOM 11213 C CA . GLU A 1 20 ? 0.720 -0.832 -21.424 1.00 0.00 20 GLU A CA 16
ATOM 11214 C C . GLU A 1 20 ? 0.715 0.134 -20.217 1.00 0.00 20 GLU A C 16
ATOM 11215 O O . GLU A 1 20 ? 1.254 1.243 -20.291 1.00 0.00 20 GLU A O 16
ATOM 11227 N N . ALA A 1 21 ? 0.097 -0.320 -19.110 1.00 0.00 21 ALA A N 16
ATOM 11228 C CA . ALA A 1 21 ? 0.142 0.372 -17.807 1.00 0.00 21 ALA A CA 16
ATOM 11229 C C . ALA A 1 21 ? 1.537 0.226 -17.169 1.00 0.00 21 ALA A C 16
ATOM 11230 O O . ALA A 1 21 ? 2.076 1.179 -16.597 1.00 0.00 21 ALA A O 16
ATOM 11237 N N . ARG A 1 22 ? 2.110 -0.991 -17.302 1.00 0.00 22 ARG A N 16
ATOM 11238 C CA . ARG A 1 22 ? 3.452 -1.352 -16.782 1.00 0.00 22 ARG A CA 16
ATOM 11239 C C . ARG A 1 22 ? 4.533 -0.410 -17.352 1.00 0.00 22 ARG A C 16
ATOM 11240 O O . ARG A 1 22 ? 4.435 0.023 -18.504 1.00 0.00 22 ARG A O 16
ATOM 11261 N N . GLU A 1 23 ? 5.545 -0.106 -16.511 1.00 0.00 23 GLU A N 16
ATOM 11262 C CA . GLU A 1 23 ? 6.622 0.885 -16.766 1.00 0.00 23 GLU A CA 16
ATOM 11263 C C . GLU A 1 23 ? 6.088 2.325 -16.634 1.00 0.00 23 GLU A C 16
ATOM 11264 O O . GLU A 1 23 ? 6.622 3.105 -15.853 1.00 0.00 23 GLU A O 16
ATOM 11276 N N . ALA A 1 24 ? 5.030 2.655 -17.411 1.00 0.00 24 ALA A N 16
ATOM 11277 C CA . ALA A 1 24 ? 4.360 3.981 -17.408 1.00 0.00 24 ALA A CA 16
ATOM 11278 C C . ALA A 1 24 ? 3.895 4.398 -15.993 1.00 0.00 24 ALA A C 16
ATOM 11279 O O . ALA A 1 24 ? 4.002 5.568 -15.601 1.00 0.00 24 ALA A O 16
ATOM 11286 N N . VAL A 1 25 ? 3.405 3.409 -15.236 1.00 0.00 25 VAL A N 16
ATOM 11287 C CA . VAL A 1 25 ? 2.913 3.598 -13.864 1.00 0.00 25 VAL A CA 16
ATOM 11288 C C . VAL A 1 25 ? 4.070 3.629 -12.849 1.00 0.00 25 VAL A C 16
ATOM 11289 O O . VAL A 1 25 ? 4.018 4.358 -11.851 1.00 0.00 25 VAL A O 16
ATOM 11302 N N . GLU A 1 26 ? 5.137 2.866 -13.142 1.00 0.00 26 GLU A N 16
ATOM 11303 C CA . GLU A 1 26 ? 6.259 2.671 -12.207 1.00 0.00 26 GLU A CA 16
ATOM 11304 C C . GLU A 1 26 ? 7.206 3.892 -12.219 1.00 0.00 26 GLU A C 16
ATOM 11305 O O . GLU A 1 26 ? 7.736 4.278 -11.177 1.00 0.00 26 GLU A O 16
ATOM 11317 N N . LYS A 1 27 ? 7.388 4.511 -13.401 1.00 0.00 27 LYS A N 16
ATOM 11318 C CA . LYS A 1 27 ? 8.188 5.750 -13.544 1.00 0.00 27 LYS A CA 16
ATOM 11319 C C . LYS A 1 27 ? 7.413 6.961 -12.993 1.00 0.00 27 LYS A C 16
ATOM 11320 O O . LYS A 1 27 ? 8.000 8.003 -12.694 1.00 0.00 27 LYS A O 16
ATOM 11339 N N . ALA A 1 28 ? 6.085 6.803 -12.862 1.00 0.00 28 ALA A N 16
ATOM 11340 C CA . ALA A 1 28 ? 5.212 7.776 -12.183 1.00 0.00 28 ALA A CA 16
ATOM 11341 C C . ALA A 1 28 ? 5.201 7.550 -10.655 1.00 0.00 28 ALA A C 16
ATOM 11342 O O . ALA A 1 28 ? 4.511 8.270 -9.923 1.00 0.00 28 ALA A O 16
ATOM 11349 N N . GLY A 1 29 ? 5.975 6.547 -10.192 1.00 0.00 29 GLY A N 16
ATOM 11350 C CA . GLY A 1 29 ? 5.945 6.096 -8.801 1.00 0.00 29 GLY A CA 16
ATOM 11351 C C . GLY A 1 29 ? 4.652 5.351 -8.512 1.00 0.00 29 GLY A C 16
ATOM 11352 O O . GLY A 1 29 ? 4.563 4.141 -8.725 1.00 0.00 29 GLY A O 16
ATOM 11356 N N . GLY A 1 30 ? 3.640 6.110 -8.093 1.00 0.00 30 GLY A N 16
ATOM 11357 C CA . GLY A 1 30 ? 2.282 5.615 -7.896 1.00 0.00 30 GLY A CA 16
ATOM 11358 C C . GLY A 1 30 ? 1.272 6.731 -8.099 1.00 0.00 30 GLY A C 16
ATOM 11359 O O . GLY A 1 30 ? 0.170 6.702 -7.542 1.00 0.00 30 GLY A O 16
ATOM 11363 N N . ASN A 1 31 ? 1.669 7.734 -8.908 1.00 0.00 31 ASN A N 16
ATOM 11364 C CA . ASN A 1 31 ? 0.853 8.910 -9.197 1.00 0.00 31 ASN A CA 16
ATOM 11365 C C . ASN A 1 31 ? -0.065 8.585 -10.371 1.00 0.00 31 ASN A C 16
ATOM 11366 O O . ASN A 1 31 ? 0.410 8.330 -11.486 1.00 0.00 31 ASN A O 16
ATOM 11377 N N . GLU A 1 32 ? -1.376 8.589 -10.101 1.00 0.00 32 GLU A N 16
ATOM 11378 C CA . GLU A 1 32 ? -2.399 8.106 -11.033 1.00 0.00 32 GLU A CA 16
ATOM 11379 C C . GLU A 1 32 ? -2.486 8.977 -12.299 1.00 0.00 32 GLU A C 16
ATOM 11380 O O . GLU A 1 32 ? -2.343 8.475 -13.411 1.00 0.00 32 GLU A O 16
ATOM 11392 N N . GLU A 1 33 ? -2.703 10.288 -12.100 1.00 0.00 33 GLU A N 16
ATOM 11393 C CA . GLU A 1 33 ? -2.925 11.243 -13.208 1.00 0.00 33 GLU A CA 16
ATOM 11394 C C . GLU A 1 33 ? -1.616 11.515 -13.992 1.00 0.00 33 GLU A C 16
ATOM 11395 O O . GLU A 1 33 ? -1.652 11.891 -15.175 1.00 0.00 33 GLU A O 16
ATOM 11407 N N . GLU A 1 34 ? -0.468 11.310 -13.322 1.00 0.00 34 GLU A N 16
ATOM 11408 C CA . GLU A 1 34 ? 0.855 11.335 -13.965 1.00 0.00 34 GLU A CA 16
ATOM 11409 C C . GLU A 1 34 ? 0.953 10.168 -14.978 1.00 0.00 34 GLU A C 16
ATOM 11410 O O . GLU A 1 34 ? 1.133 10.390 -16.172 1.00 0.00 34 GLU A O 16
ATOM 11422 N N . ALA A 1 35 ? 0.743 8.933 -14.481 1.00 0.00 35 ALA A N 16
ATOM 11423 C CA . ALA A 1 35 ? 0.808 7.690 -15.293 1.00 0.00 35 ALA A CA 16
ATOM 11424 C C . ALA A 1 35 ? -0.286 7.651 -16.392 1.00 0.00 35 ALA A C 16
ATOM 11425 O O . ALA A 1 35 ? -0.121 7.013 -17.432 1.00 0.00 35 ALA A O 16
ATOM 11432 N N . ARG A 1 36 ? -1.390 8.363 -16.119 1.00 0.00 36 ARG A N 16
ATOM 11433 C CA . ARG A 1 36 ? -2.556 8.524 -17.020 1.00 0.00 36 ARG A CA 16
ATOM 11434 C C . ARG A 1 36 ? -2.157 9.176 -18.357 1.00 0.00 36 ARG A C 16
ATOM 11435 O O . ARG A 1 36 ? -2.675 8.814 -19.414 1.00 0.00 36 ARG A O 16
ATOM 11456 N N . ARG A 1 37 ? -1.223 10.142 -18.294 1.00 0.00 37 ARG A N 16
ATOM 11457 C CA . ARG A 1 37 ? -0.726 10.852 -19.490 1.00 0.00 37 ARG A CA 16
ATOM 11458 C C . ARG A 1 37 ? 0.594 10.233 -20.008 1.00 0.00 37 ARG A C 16
ATOM 11459 O O . ARG A 1 37 ? 1.031 10.552 -21.118 1.00 0.00 37 ARG A O 16
ATOM 11480 N N . ILE A 1 38 ? 1.237 9.364 -19.191 1.00 0.00 38 ILE A N 16
ATOM 11481 C CA . ILE A 1 38 ? 2.482 8.664 -19.590 1.00 0.00 38 ILE A CA 16
ATOM 11482 C C . ILE A 1 38 ? 2.164 7.417 -20.449 1.00 0.00 38 ILE A C 16
ATOM 11483 O O . ILE A 1 38 ? 2.972 7.038 -21.313 1.00 0.00 38 ILE A O 16
ATOM 11499 N N . VAL A 1 39 ? 0.995 6.780 -20.215 1.00 0.00 39 VAL A N 16
ATOM 11500 C CA . VAL A 1 39 ? 0.560 5.630 -21.032 1.00 0.00 39 VAL A CA 16
ATOM 11501 C C . VAL A 1 39 ? 0.209 6.105 -22.469 1.00 0.00 39 VAL A C 16
ATOM 11502 O O . VAL A 1 39 ? -0.904 6.571 -22.761 1.00 0.00 39 VAL A O 16
ATOM 11515 N N . LYS A 1 40 ? 1.227 6.048 -23.345 1.00 0.00 40 LYS A N 16
ATOM 11516 C CA . LYS A 1 40 ? 1.154 6.509 -24.739 1.00 0.00 40 LYS A CA 16
ATOM 11517 C C . LYS A 1 40 ? 1.163 5.287 -25.671 1.00 0.00 40 LYS A C 16
ATOM 11518 O O . LYS A 1 40 ? 2.158 4.552 -25.710 1.00 0.00 40 LYS A O 16
ATOM 11537 N N . LYS A 1 41 ? 0.053 5.060 -26.397 1.00 0.00 41 LYS A N 16
ATOM 11538 C CA . LYS A 1 41 ? -0.084 3.912 -27.325 1.00 0.00 41 LYS A CA 16
ATOM 11539 C C . LYS A 1 41 ? -0.205 4.359 -28.794 1.00 0.00 41 LYS A C 16
ATOM 11540 O O . LYS A 1 41 ? -0.346 3.513 -29.685 1.00 0.00 41 LYS A O 16
ATOM 11559 N N . ARG A 1 42 ? -0.147 5.682 -29.050 1.00 0.00 42 ARG A N 16
ATOM 11560 C CA . ARG A 1 42 ? -0.047 6.219 -30.424 1.00 0.00 42 ARG A CA 16
ATOM 11561 C C . ARG A 1 42 ? 1.426 6.128 -30.879 1.00 0.00 42 ARG A C 16
ATOM 11562 O O . ARG A 1 42 ? 2.195 7.091 -30.757 1.00 0.00 42 ARG A O 16
ATOM 11583 N N . LEU A 1 43 ? 1.809 4.924 -31.345 1.00 0.00 43 LEU A N 16
ATOM 11584 C CA . LEU A 1 43 ? 3.189 4.590 -31.757 1.00 0.00 43 LEU A CA 16
ATOM 11585 C C . LEU A 1 43 ? 3.187 3.549 -32.917 1.00 0.00 43 LEU A C 16
ATOM 11601 N N . ARG A 1 1 ? 4.866 -3.133 -1.953 1.00 0.00 1 ARG A N 17
ATOM 11602 C CA . ARG A 1 1 ? 4.068 -1.955 -2.371 1.00 0.00 1 ARG A CA 17
ATOM 11603 C C . ARG A 1 1 ? 2.994 -2.374 -3.387 1.00 0.00 1 ARG A C 17
ATOM 11604 O O . ARG A 1 1 ? 3.166 -3.376 -4.098 1.00 0.00 1 ARG A O 17
ATOM 11624 N N . LYS A 1 2 ? 1.888 -1.607 -3.437 1.00 0.00 2 LYS A N 17
ATOM 11625 C CA . LYS A 1 2 ? 0.802 -1.821 -4.410 1.00 0.00 2 LYS A CA 17
ATOM 11626 C C . LYS A 1 2 ? 0.851 -0.764 -5.522 1.00 0.00 2 LYS A C 17
ATOM 11627 O O . LYS A 1 2 ? 1.110 0.415 -5.272 1.00 0.00 2 LYS A O 17
ATOM 11646 N N . TRP A 1 3 ? 0.602 -1.224 -6.745 1.00 0.00 3 TRP A N 17
ATOM 11647 C CA . TRP A 1 3 ? 0.315 -0.374 -7.914 1.00 0.00 3 TRP A CA 17
ATOM 11648 C C . TRP A 1 3 ? -1.118 -0.687 -8.390 1.00 0.00 3 TRP A C 17
ATOM 11649 O O . TRP A 1 3 ? -1.487 -0.389 -9.522 1.00 0.00 3 TRP A O 17
ATOM 11670 N N . GLU A 1 4 ? -1.940 -1.195 -7.446 1.00 0.00 4 GLU A N 17
ATOM 11671 C CA . GLU A 1 4 ? -3.254 -1.785 -7.732 1.00 0.00 4 GLU A CA 17
ATOM 11672 C C . GLU A 1 4 ? -4.289 -0.694 -8.025 1.00 0.00 4 GLU A C 17
ATOM 11673 O O . GLU A 1 4 ? -4.973 -0.739 -9.040 1.00 0.00 4 GLU A O 17
ATOM 11685 N N . GLU A 1 5 ? -4.359 0.292 -7.118 1.00 0.00 5 GLU A N 17
ATOM 11686 C CA . GLU A 1 5 ? -5.326 1.413 -7.179 1.00 0.00 5 GLU A CA 17
ATOM 11687 C C . GLU A 1 5 ? -5.104 2.249 -8.439 1.00 0.00 5 GLU A C 17
ATOM 11688 O O . GLU A 1 5 ? -6.064 2.698 -9.084 1.00 0.00 5 GLU A O 17
ATOM 11700 N N . ILE A 1 6 ? -3.825 2.417 -8.781 1.00 0.00 6 ILE A N 17
ATOM 11701 C CA . ILE A 1 6 ? -3.397 3.173 -9.964 1.00 0.00 6 ILE A CA 17
ATOM 11702 C C . ILE A 1 6 ? -3.779 2.411 -11.246 1.00 0.00 6 ILE A C 17
ATOM 11703 O O . ILE A 1 6 ? -4.474 2.950 -12.107 1.00 0.00 6 ILE A O 17
ATOM 11719 N N . ALA A 1 7 ? -3.341 1.131 -11.324 1.00 0.00 7 ALA A N 17
ATOM 11720 C CA . ALA A 1 7 ? -3.553 0.255 -12.505 1.00 0.00 7 ALA A CA 17
ATOM 11721 C C . ALA A 1 7 ? -5.045 -0.061 -12.734 1.00 0.00 7 ALA A C 17
ATOM 11722 O O . ALA A 1 7 ? -5.447 -0.373 -13.858 1.00 0.00 7 ALA A O 17
ATOM 11729 N N . GLU A 1 8 ? -5.846 0.029 -11.656 1.00 0.00 8 GLU A N 17
ATOM 11730 C CA . GLU A 1 8 ? -7.304 -0.178 -11.698 1.00 0.00 8 GLU A CA 17
ATOM 11731 C C . GLU A 1 8 ? -7.969 0.941 -12.514 1.00 0.00 8 GLU A C 17
ATOM 11732 O O . GLU A 1 8 ? -8.633 0.682 -13.516 1.00 0.00 8 GLU A O 17
ATOM 11744 N N . ARG A 1 9 ? -7.745 2.194 -12.098 1.00 0.00 9 ARG A N 17
ATOM 11745 C CA . ARG A 1 9 ? -8.314 3.371 -12.776 1.00 0.00 9 ARG A CA 17
ATOM 11746 C C . ARG A 1 9 ? -7.622 3.627 -14.124 1.00 0.00 9 ARG A C 17
ATOM 11747 O O . ARG A 1 9 ? -8.185 4.287 -15.008 1.00 0.00 9 ARG A O 17
ATOM 11768 N N . LEU A 1 10 ? -6.407 3.075 -14.276 1.00 0.00 10 LEU A N 17
ATOM 11769 C CA . LEU A 1 10 ? -5.610 3.182 -15.502 1.00 0.00 10 LEU A CA 17
ATOM 11770 C C . LEU A 1 10 ? -6.319 2.402 -16.635 1.00 0.00 10 LEU A C 17
ATOM 11771 O O . LEU A 1 10 ? -6.609 2.965 -17.681 1.00 0.00 10 LEU A O 17
ATOM 11787 N N . ARG A 1 11 ? -6.623 1.111 -16.387 1.00 0.00 11 ARG A N 17
ATOM 11788 C CA . ARG A 1 11 ? -7.253 0.219 -17.398 1.00 0.00 11 ARG A CA 17
ATOM 11789 C C . ARG A 1 11 ? -8.697 0.650 -17.745 1.00 0.00 11 ARG A C 17
ATOM 11790 O O . ARG A 1 11 ? -9.187 0.366 -18.850 1.00 0.00 11 ARG A O 17
ATOM 11811 N N . GLU A 1 12 ? -9.370 1.333 -16.802 1.00 0.00 12 GLU A N 17
ATOM 11812 C CA . GLU A 1 12 ? -10.747 1.809 -16.995 1.00 0.00 12 GLU A CA 17
ATOM 11813 C C . GLU A 1 12 ? -10.769 3.065 -17.888 1.00 0.00 12 GLU A C 17
ATOM 11814 O O . GLU A 1 12 ? -11.358 3.057 -18.981 1.00 0.00 12 GLU A O 17
ATOM 11826 N N . GLU A 1 13 ? -10.100 4.125 -17.422 1.00 0.00 13 GLU A N 17
ATOM 11827 C CA . GLU A 1 13 ? -10.124 5.453 -18.070 1.00 0.00 13 GLU A CA 17
ATOM 11828 C C . GLU A 1 13 ? -9.205 5.503 -19.312 1.00 0.00 13 GLU A C 17
ATOM 11829 O O . GLU A 1 13 ? -9.299 6.435 -20.121 1.00 0.00 13 GLU A O 17
ATOM 11841 N N . PHE A 1 14 ? -8.308 4.511 -19.431 1.00 0.00 14 PHE A N 17
ATOM 11842 C CA . PHE A 1 14 ? -7.454 4.303 -20.618 1.00 0.00 14 PHE A CA 17
ATOM 11843 C C . PHE A 1 14 ? -7.555 2.814 -20.998 1.00 0.00 14 PHE A C 17
ATOM 11844 O O . PHE A 1 14 ? -6.912 1.973 -20.362 1.00 0.00 14 PHE A O 17
ATOM 11861 N N . ASN A 1 15 ? -8.401 2.483 -21.994 1.00 0.00 15 ASN A N 17
ATOM 11862 C CA . ASN A 1 15 ? -8.638 1.081 -22.414 1.00 0.00 15 ASN A CA 17
ATOM 11863 C C . ASN A 1 15 ? -7.438 0.558 -23.246 1.00 0.00 15 ASN A C 17
ATOM 11864 O O . ASN A 1 15 ? -7.481 0.447 -24.474 1.00 0.00 15 ASN A O 17
ATOM 11875 N N . ILE A 1 16 ? -6.340 0.273 -22.531 1.00 0.00 16 ILE A N 17
ATOM 11876 C CA . ILE A 1 16 ? -5.043 -0.115 -23.123 1.00 0.00 16 ILE A CA 17
ATOM 11877 C C . ILE A 1 16 ? -4.646 -1.531 -22.668 1.00 0.00 16 ILE A C 17
ATOM 11878 O O . ILE A 1 16 ? -5.418 -2.218 -21.988 1.00 0.00 16 ILE A O 17
ATOM 11894 N N . ASN A 1 17 ? -3.434 -1.949 -23.056 1.00 0.00 17 ASN A N 17
ATOM 11895 C CA . ASN A 1 17 ? -2.829 -3.200 -22.585 1.00 0.00 17 ASN A CA 17
ATOM 11896 C C . ASN A 1 17 ? -2.258 -3.017 -21.157 1.00 0.00 17 ASN A C 17
ATOM 11897 O O . ASN A 1 17 ? -1.688 -1.954 -20.854 1.00 0.00 17 ASN A O 17
ATOM 11908 N N . PRO A 1 18 ? -2.385 -4.050 -20.257 1.00 0.00 18 PRO A N 17
ATOM 11909 C CA . PRO A 1 18 ? -1.804 -4.015 -18.882 1.00 0.00 18 PRO A CA 17
ATOM 11910 C C . PRO A 1 18 ? -0.265 -3.876 -18.893 1.00 0.00 18 PRO A C 17
ATOM 11911 O O . PRO A 1 18 ? 0.331 -3.468 -17.892 1.00 0.00 18 PRO A O 17
ATOM 11922 N N . GLU A 1 19 ? 0.348 -4.233 -20.039 1.00 0.00 19 GLU A N 17
ATOM 11923 C CA . GLU A 1 19 ? 1.794 -4.120 -20.262 1.00 0.00 19 GLU A CA 17
ATOM 11924 C C . GLU A 1 19 ? 2.228 -2.646 -20.287 1.00 0.00 19 GLU A C 17
ATOM 11925 O O . GLU A 1 19 ? 3.264 -2.278 -19.722 1.00 0.00 19 GLU A O 17
ATOM 11937 N N . GLU A 1 20 ? 1.405 -1.806 -20.933 1.00 0.00 20 GLU A N 17
ATOM 11938 C CA . GLU A 1 20 ? 1.650 -0.358 -21.031 1.00 0.00 20 GLU A CA 17
ATOM 11939 C C . GLU A 1 20 ? 1.413 0.305 -19.669 1.00 0.00 20 GLU A C 17
ATOM 11940 O O . GLU A 1 20 ? 2.180 1.173 -19.249 1.00 0.00 20 GLU A O 17
ATOM 11952 N N . ALA A 1 21 ? 0.340 -0.147 -18.988 1.00 0.00 21 ALA A N 17
ATOM 11953 C CA . ALA A 1 21 ? -0.032 0.310 -17.635 1.00 0.00 21 ALA A CA 17
ATOM 11954 C C . ALA A 1 21 ? 1.072 -0.021 -16.605 1.00 0.00 21 ALA A C 17
ATOM 11955 O O . ALA A 1 21 ? 1.287 0.731 -15.652 1.00 0.00 21 ALA A O 17
ATOM 11962 N N . ARG A 1 22 ? 1.767 -1.153 -16.839 1.00 0.00 22 ARG A N 17
ATOM 11963 C CA . ARG A 1 22 ? 2.874 -1.648 -15.992 1.00 0.00 22 ARG A CA 17
ATOM 11964 C C . ARG A 1 22 ? 4.057 -0.662 -15.981 1.00 0.00 22 ARG A C 17
ATOM 11965 O O . ARG A 1 22 ? 4.628 -0.364 -14.926 1.00 0.00 22 ARG A O 17
ATOM 11986 N N . GLU A 1 23 ? 4.440 -0.180 -17.174 1.00 0.00 23 GLU A N 17
ATOM 11987 C CA . GLU A 1 23 ? 5.589 0.742 -17.325 1.00 0.00 23 GLU A CA 17
ATOM 11988 C C . GLU A 1 23 ? 5.149 2.211 -17.170 1.00 0.00 23 GLU A C 17
ATOM 11989 O O . GLU A 1 23 ? 5.989 3.098 -16.929 1.00 0.00 23 GLU A O 17
ATOM 12001 N N . ALA A 1 24 ? 3.825 2.458 -17.285 1.00 0.00 24 ALA A N 17
ATOM 12002 C CA . ALA A 1 24 ? 3.216 3.781 -17.036 1.00 0.00 24 ALA A CA 17
ATOM 12003 C C . ALA A 1 24 ? 3.276 4.113 -15.540 1.00 0.00 24 ALA A C 17
ATOM 12004 O O . ALA A 1 24 ? 3.653 5.225 -15.158 1.00 0.00 24 ALA A O 17
ATOM 12011 N N . VAL A 1 25 ? 2.935 3.113 -14.701 1.00 0.00 25 VAL A N 17
ATOM 12012 C CA . VAL A 1 25 ? 2.936 3.256 -13.230 1.00 0.00 25 VAL A CA 17
ATOM 12013 C C . VAL A 1 25 ? 4.375 3.235 -12.666 1.00 0.00 25 VAL A C 17
ATOM 12014 O O . VAL A 1 25 ? 4.637 3.813 -11.612 1.00 0.00 25 VAL A O 17
ATOM 12027 N N . GLU A 1 26 ? 5.303 2.576 -13.390 1.00 0.00 26 GLU A N 17
ATOM 12028 C CA . GLU A 1 26 ? 6.734 2.527 -13.012 1.00 0.00 26 GLU A CA 17
ATOM 12029 C C . GLU A 1 26 ? 7.317 3.957 -13.066 1.00 0.00 26 GLU A C 17
ATOM 12030 O O . GLU A 1 26 ? 7.868 4.459 -12.081 1.00 0.00 26 GLU A O 17
ATOM 12042 N N . LYS A 1 27 ? 7.141 4.602 -14.231 1.00 0.00 27 LYS A N 17
ATOM 12043 C CA . LYS A 1 27 ? 7.618 5.972 -14.487 1.00 0.00 27 LYS A CA 17
ATOM 12044 C C . LYS A 1 27 ? 6.851 7.010 -13.636 1.00 0.00 27 LYS A C 17
ATOM 12045 O O . LYS A 1 27 ? 7.407 8.042 -13.255 1.00 0.00 27 LYS A O 17
ATOM 12064 N N . ALA A 1 28 ? 5.576 6.718 -13.340 1.00 0.00 28 ALA A N 17
ATOM 12065 C CA . ALA A 1 28 ? 4.724 7.568 -12.477 1.00 0.00 28 ALA A CA 17
ATOM 12066 C C . ALA A 1 28 ? 5.074 7.395 -10.986 1.00 0.00 28 ALA A C 17
ATOM 12067 O O . ALA A 1 28 ? 4.808 8.287 -10.165 1.00 0.00 28 ALA A O 17
ATOM 12074 N N . GLY A 1 29 ? 5.653 6.221 -10.662 1.00 0.00 29 GLY A N 17
ATOM 12075 C CA . GLY A 1 29 ? 6.007 5.841 -9.294 1.00 0.00 29 GLY A CA 17
ATOM 12076 C C . GLY A 1 29 ? 4.773 5.433 -8.495 1.00 0.00 29 GLY A C 17
ATOM 12077 O O . GLY A 1 29 ? 4.369 4.260 -8.512 1.00 0.00 29 GLY A O 17
ATOM 12081 N N . GLY A 1 30 ? 4.160 6.416 -7.826 1.00 0.00 30 GLY A N 17
ATOM 12082 C CA . GLY A 1 30 ? 2.943 6.217 -7.030 1.00 0.00 30 GLY A CA 17
ATOM 12083 C C . GLY A 1 30 ? 1.980 7.376 -7.238 1.00 0.00 30 GLY A C 17
ATOM 12084 O O . GLY A 1 30 ? 1.397 7.901 -6.282 1.00 0.00 30 GLY A O 17
ATOM 12088 N N . ASN A 1 31 ? 1.823 7.784 -8.515 1.00 0.00 31 ASN A N 17
ATOM 12089 C CA . ASN A 1 31 ? 1.042 8.982 -8.911 1.00 0.00 31 ASN A CA 17
ATOM 12090 C C . ASN A 1 31 ? 0.187 8.661 -10.158 1.00 0.00 31 ASN A C 17
ATOM 12091 O O . ASN A 1 31 ? 0.727 8.529 -11.261 1.00 0.00 31 ASN A O 17
ATOM 12102 N N . GLU A 1 32 ? -1.144 8.538 -9.970 1.00 0.00 32 GLU A N 17
ATOM 12103 C CA . GLU A 1 32 ? -2.108 8.287 -11.080 1.00 0.00 32 GLU A CA 17
ATOM 12104 C C . GLU A 1 32 ? -2.106 9.456 -12.085 1.00 0.00 32 GLU A C 17
ATOM 12105 O O . GLU A 1 32 ? -2.131 9.262 -13.309 1.00 0.00 32 GLU A O 17
ATOM 12117 N N . GLU A 1 33 ? -2.056 10.673 -11.514 1.00 0.00 33 GLU A N 17
ATOM 12118 C CA . GLU A 1 33 ? -2.073 11.949 -12.260 1.00 0.00 33 GLU A CA 17
ATOM 12119 C C . GLU A 1 33 ? -0.823 12.096 -13.158 1.00 0.00 33 GLU A C 17
ATOM 12120 O O . GLU A 1 33 ? -0.857 12.802 -14.175 1.00 0.00 33 GLU A O 17
ATOM 12132 N N . GLU A 1 34 ? 0.280 11.430 -12.768 1.00 0.00 34 GLU A N 17
ATOM 12133 C CA . GLU A 1 34 ? 1.534 11.445 -13.536 1.00 0.00 34 GLU A CA 17
ATOM 12134 C C . GLU A 1 34 ? 1.484 10.416 -14.679 1.00 0.00 34 GLU A C 17
ATOM 12135 O O . GLU A 1 34 ? 1.995 10.672 -15.770 1.00 0.00 34 GLU A O 17
ATOM 12147 N N . ALA A 1 35 ? 0.832 9.273 -14.423 1.00 0.00 35 ALA A N 17
ATOM 12148 C CA . ALA A 1 35 ? 0.769 8.142 -15.368 1.00 0.00 35 ALA A CA 17
ATOM 12149 C C . ALA A 1 35 ? 0.034 8.500 -16.680 1.00 0.00 35 ALA A C 17
ATOM 12150 O O . ALA A 1 35 ? 0.329 7.918 -17.723 1.00 0.00 35 ALA A O 17
ATOM 12157 N N . ARG A 1 36 ? -0.877 9.497 -16.609 1.00 0.00 36 ARG A N 17
ATOM 12158 C CA . ARG A 1 36 ? -1.856 9.813 -17.682 1.00 0.00 36 ARG A CA 17
ATOM 12159 C C . ARG A 1 36 ? -1.214 10.062 -19.080 1.00 0.00 36 ARG A C 17
ATOM 12160 O O . ARG A 1 36 ? -1.768 9.616 -20.090 1.00 0.00 36 ARG A O 17
ATOM 12181 N N . ARG A 1 37 ? -0.052 10.758 -19.144 1.00 0.00 37 ARG A N 17
ATOM 12182 C CA . ARG A 1 37 ? 0.639 11.030 -20.438 1.00 0.00 37 ARG A CA 17
ATOM 12183 C C . ARG A 1 37 ? 1.664 9.934 -20.768 1.00 0.00 37 ARG A C 17
ATOM 12184 O O . ARG A 1 37 ? 2.084 9.794 -21.921 1.00 0.00 37 ARG A O 17
ATOM 12205 N N . ILE A 1 38 ? 2.063 9.169 -19.739 1.00 0.00 38 ILE A N 17
ATOM 12206 C CA . ILE A 1 38 ? 3.006 8.040 -19.886 1.00 0.00 38 ILE A CA 17
ATOM 12207 C C . ILE A 1 38 ? 2.266 6.818 -20.496 1.00 0.00 38 ILE A C 17
ATOM 12208 O O . ILE A 1 38 ? 2.888 5.896 -21.041 1.00 0.00 38 ILE A O 17
ATOM 12224 N N . VAL A 1 39 ? 0.922 6.850 -20.393 1.00 0.00 39 VAL A N 17
ATOM 12225 C CA . VAL A 1 39 ? 0.023 5.879 -21.031 1.00 0.00 39 VAL A CA 17
ATOM 12226 C C . VAL A 1 39 ? 0.168 5.920 -22.565 1.00 0.00 39 VAL A C 17
ATOM 12227 O O . VAL A 1 39 ? -0.085 6.952 -23.198 1.00 0.00 39 VAL A O 17
ATOM 12240 N N . LYS A 1 40 ? 0.587 4.786 -23.140 1.00 0.00 40 LYS A N 17
ATOM 12241 C CA . LYS A 1 40 ? 0.648 4.587 -24.594 1.00 0.00 40 LYS A CA 17
ATOM 12242 C C . LYS A 1 40 ? -0.611 3.846 -25.070 1.00 0.00 40 LYS A C 17
ATOM 12243 O O . LYS A 1 40 ? -0.846 2.689 -24.692 1.00 0.00 40 LYS A O 17
ATOM 12262 N N . LYS A 1 41 ? -1.422 4.531 -25.889 1.00 0.00 41 LYS A N 17
ATOM 12263 C CA . LYS A 1 41 ? -2.600 3.934 -26.531 1.00 0.00 41 LYS A CA 17
ATOM 12264 C C . LYS A 1 41 ? -2.142 3.040 -27.697 1.00 0.00 41 LYS A C 17
ATOM 12265 O O . LYS A 1 41 ? -1.595 3.537 -28.685 1.00 0.00 41 LYS A O 17
ATOM 12284 N N . ARG A 1 42 ? -2.351 1.720 -27.562 1.00 0.00 42 ARG A N 17
ATOM 12285 C CA . ARG A 1 42 ? -1.988 0.743 -28.602 1.00 0.00 42 ARG A CA 17
ATOM 12286 C C . ARG A 1 42 ? -2.967 0.847 -29.781 1.00 0.00 42 ARG A C 17
ATOM 12287 O O . ARG A 1 42 ? -4.072 0.284 -29.737 1.00 0.00 42 ARG A O 17
ATOM 12308 N N . LEU A 1 43 ? -2.566 1.636 -30.790 1.00 0.00 43 LEU A N 17
ATOM 12309 C CA . LEU A 1 43 ? -3.366 1.921 -31.983 1.00 0.00 43 LEU A CA 17
ATOM 12310 C C . LEU A 1 43 ? -2.381 2.225 -33.142 1.00 0.00 43 LEU A C 17
ATOM 12326 N N . ARG A 1 1 ? 4.347 2.873 -4.380 1.00 0.00 1 ARG A N 18
ATOM 12327 C CA . ARG A 1 1 ? 3.463 1.753 -3.998 1.00 0.00 1 ARG A CA 18
ATOM 12328 C C . ARG A 1 1 ? 2.111 1.839 -4.733 1.00 0.00 1 ARG A C 18
ATOM 12329 O O . ARG A 1 1 ? 1.901 2.747 -5.548 1.00 0.00 1 ARG A O 18
ATOM 12349 N N . LYS A 1 2 ? 1.230 0.855 -4.436 1.00 0.00 2 LYS A N 18
ATOM 12350 C CA . LYS A 1 2 ? -0.126 0.736 -5.016 1.00 0.00 2 LYS A CA 18
ATOM 12351 C C . LYS A 1 2 ? -0.070 0.562 -6.543 1.00 0.00 2 LYS A C 18
ATOM 12352 O O . LYS A 1 2 ? -0.841 1.162 -7.293 1.00 0.00 2 LYS A O 18
ATOM 12371 N N . TRP A 1 3 ? 0.790 -0.376 -6.972 1.00 0.00 3 TRP A N 18
ATOM 12372 C CA . TRP A 1 3 ? 1.044 -0.707 -8.403 1.00 0.00 3 TRP A CA 18
ATOM 12373 C C . TRP A 1 3 ? -0.068 -1.618 -9.006 1.00 0.00 3 TRP A C 18
ATOM 12374 O O . TRP A 1 3 ? 0.154 -2.304 -10.010 1.00 0.00 3 TRP A O 18
ATOM 12395 N N . GLU A 1 4 ? -1.274 -1.549 -8.419 1.00 0.00 4 GLU A N 18
ATOM 12396 C CA . GLU A 1 4 ? -2.424 -2.378 -8.786 1.00 0.00 4 GLU A CA 18
ATOM 12397 C C . GLU A 1 4 ? -3.705 -1.545 -8.599 1.00 0.00 4 GLU A C 18
ATOM 12398 O O . GLU A 1 4 ? -4.628 -1.631 -9.405 1.00 0.00 4 GLU A O 18
ATOM 12410 N N . GLU A 1 5 ? -3.737 -0.744 -7.505 1.00 0.00 5 GLU A N 18
ATOM 12411 C CA . GLU A 1 5 ? -4.814 0.232 -7.224 1.00 0.00 5 GLU A CA 18
ATOM 12412 C C . GLU A 1 5 ? -4.816 1.347 -8.282 1.00 0.00 5 GLU A C 18
ATOM 12413 O O . GLU A 1 5 ? -5.848 1.674 -8.871 1.00 0.00 5 GLU A O 18
ATOM 12425 N N . ILE A 1 6 ? -3.626 1.911 -8.494 1.00 0.00 6 ILE A N 18
ATOM 12426 C CA . ILE A 1 6 ? -3.391 3.001 -9.448 1.00 0.00 6 ILE A CA 18
ATOM 12427 C C . ILE A 1 6 ? -3.510 2.472 -10.895 1.00 0.00 6 ILE A C 18
ATOM 12428 O O . ILE A 1 6 ? -4.257 3.030 -11.712 1.00 0.00 6 ILE A O 18
ATOM 12444 N N . ALA A 1 7 ? -2.798 1.350 -11.162 1.00 0.00 7 ALA A N 18
ATOM 12445 C CA . ALA A 1 7 ? -2.753 0.694 -12.495 1.00 0.00 7 ALA A CA 18
ATOM 12446 C C . ALA A 1 7 ? -4.140 0.183 -12.941 1.00 0.00 7 ALA A C 18
ATOM 12447 O O . ALA A 1 7 ? -4.377 0.029 -14.143 1.00 0.00 7 ALA A O 18
ATOM 12454 N N . GLU A 1 8 ? -5.030 -0.071 -11.953 1.00 0.00 8 GLU A N 18
ATOM 12455 C CA . GLU A 1 8 ? -6.438 -0.478 -12.179 1.00 0.00 8 GLU A CA 18
ATOM 12456 C C . GLU A 1 8 ? -7.169 0.517 -13.092 1.00 0.00 8 GLU A C 18
ATOM 12457 O O . GLU A 1 8 ? -7.607 0.162 -14.199 1.00 0.00 8 GLU A O 18
ATOM 12469 N N . ARG A 1 9 ? -7.270 1.772 -12.606 1.00 0.00 9 ARG A N 18
ATOM 12470 C CA . ARG A 1 9 ? -8.023 2.833 -13.278 1.00 0.00 9 ARG A CA 18
ATOM 12471 C C . ARG A 1 9 ? -7.332 3.271 -14.566 1.00 0.00 9 ARG A C 18
ATOM 12472 O O . ARG A 1 9 ? -7.999 3.371 -15.564 1.00 0.00 9 ARG A O 18
ATOM 12493 N N . LEU A 1 10 ? -5.998 3.457 -14.534 1.00 0.00 10 LEU A N 18
ATOM 12494 C CA . LEU A 1 10 ? -5.187 3.857 -15.724 1.00 0.00 10 LEU A CA 18
ATOM 12495 C C . LEU A 1 10 ? -5.471 2.966 -16.953 1.00 0.00 10 LEU A C 18
ATOM 12496 O O . LEU A 1 10 ? -5.666 3.459 -18.078 1.00 0.00 10 LEU A O 18
ATOM 12512 N N . ARG A 1 11 ? -5.497 1.650 -16.689 1.00 0.00 11 ARG A N 18
ATOM 12513 C CA . ARG A 1 11 ? -5.734 0.605 -17.693 1.00 0.00 11 ARG A CA 18
ATOM 12514 C C . ARG A 1 11 ? -7.149 0.727 -18.291 1.00 0.00 11 ARG A C 18
ATOM 12515 O O . ARG A 1 11 ? -7.330 0.719 -19.519 1.00 0.00 11 ARG A O 18
ATOM 12536 N N . GLU A 1 12 ? -8.136 0.868 -17.395 1.00 0.00 12 GLU A N 18
ATOM 12537 C CA . GLU A 1 12 ? -9.566 0.932 -17.747 1.00 0.00 12 GLU A CA 18
ATOM 12538 C C . GLU A 1 12 ? -9.969 2.346 -18.268 1.00 0.00 12 GLU A C 18
ATOM 12539 O O . GLU A 1 12 ? -11.013 2.509 -18.904 1.00 0.00 12 GLU A O 18
ATOM 12551 N N . GLU A 1 13 ? -9.105 3.349 -18.019 1.00 0.00 13 GLU A N 18
ATOM 12552 C CA . GLU A 1 13 ? -9.390 4.776 -18.299 1.00 0.00 13 GLU A CA 18
ATOM 12553 C C . GLU A 1 13 ? -9.164 5.116 -19.777 1.00 0.00 13 GLU A C 18
ATOM 12554 O O . GLU A 1 13 ? -10.081 5.570 -20.472 1.00 0.00 13 GLU A O 18
ATOM 12566 N N . PHE A 1 14 ? -7.916 4.909 -20.235 1.00 0.00 14 PHE A N 18
ATOM 12567 C CA . PHE A 1 14 ? -7.489 5.269 -21.601 1.00 0.00 14 PHE A CA 18
ATOM 12568 C C . PHE A 1 14 ? -7.757 4.106 -22.585 1.00 0.00 14 PHE A C 18
ATOM 12569 O O . PHE A 1 14 ? -7.462 4.224 -23.782 1.00 0.00 14 PHE A O 18
ATOM 12586 N N . ASN A 1 15 ? -8.327 2.994 -22.053 1.00 0.00 15 ASN A N 18
ATOM 12587 C CA . ASN A 1 15 ? -8.621 1.765 -22.807 1.00 0.00 15 ASN A CA 18
ATOM 12588 C C . ASN A 1 15 ? -7.309 1.198 -23.389 1.00 0.00 15 ASN A C 18
ATOM 12589 O O . ASN A 1 15 ? -7.066 1.185 -24.606 1.00 0.00 15 ASN A O 18
ATOM 12600 N N . ILE A 1 16 ? -6.420 0.836 -22.455 1.00 0.00 16 ILE A N 18
ATOM 12601 C CA . ILE A 1 16 ? -5.109 0.237 -22.742 1.00 0.00 16 ILE A CA 18
ATOM 12602 C C . ILE A 1 16 ? -5.024 -1.133 -22.054 1.00 0.00 16 ILE A C 18
ATOM 12603 O O . ILE A 1 16 ? -5.924 -1.512 -21.290 1.00 0.00 16 ILE A O 18
ATOM 12619 N N . ASN A 1 17 ? -3.941 -1.866 -22.330 1.00 0.00 17 ASN A N 18
ATOM 12620 C CA . ASN A 1 17 ? -3.680 -3.186 -21.721 1.00 0.00 17 ASN A CA 18
ATOM 12621 C C . ASN A 1 17 ? -3.083 -3.007 -20.303 1.00 0.00 17 ASN A C 18
ATOM 12622 O O . ASN A 1 17 ? -2.544 -1.928 -19.998 1.00 0.00 17 ASN A O 18
ATOM 12633 N N . PRO A 1 18 ? -3.198 -4.039 -19.398 1.00 0.00 18 PRO A N 18
ATOM 12634 C CA . PRO A 1 18 ? -2.527 -4.022 -18.069 1.00 0.00 18 PRO A CA 18
ATOM 12635 C C . PRO A 1 18 ? -1.006 -3.787 -18.172 1.00 0.00 18 PRO A C 18
ATOM 12636 O O . PRO A 1 18 ? -0.431 -3.074 -17.353 1.00 0.00 18 PRO A O 18
ATOM 12647 N N . GLU A 1 19 ? -0.396 -4.365 -19.226 1.00 0.00 19 GLU A N 18
ATOM 12648 C CA . GLU A 1 19 ? 1.056 -4.257 -19.498 1.00 0.00 19 GLU A CA 18
ATOM 12649 C C . GLU A 1 19 ? 1.489 -2.784 -19.744 1.00 0.00 19 GLU A C 18
ATOM 12650 O O . GLU A 1 19 ? 2.619 -2.399 -19.422 1.00 0.00 19 GLU A O 18
ATOM 12662 N N . GLU A 1 20 ? 0.560 -1.979 -20.299 1.00 0.00 20 GLU A N 18
ATOM 12663 C CA . GLU A 1 20 ? 0.789 -0.553 -20.604 1.00 0.00 20 GLU A CA 18
ATOM 12664 C C . GLU A 1 20 ? 0.776 0.264 -19.297 1.00 0.00 20 GLU A C 18
ATOM 12665 O O . GLU A 1 20 ? 1.695 1.035 -19.014 1.00 0.00 20 GLU A O 18
ATOM 12677 N N . ALA A 1 21 ? -0.301 0.040 -18.505 1.00 0.00 21 ALA A N 18
ATOM 12678 C CA . ALA A 1 21 ? -0.570 0.766 -17.250 1.00 0.00 21 ALA A CA 18
ATOM 12679 C C . ALA A 1 21 ? 0.475 0.466 -16.166 1.00 0.00 21 ALA A C 18
ATOM 12680 O O . ALA A 1 21 ? 0.762 1.328 -15.336 1.00 0.00 21 ALA A O 18
ATOM 12687 N N . ARG A 1 22 ? 1.024 -0.766 -16.186 1.00 0.00 22 ARG A N 18
ATOM 12688 C CA . ARG A 1 22 ? 2.066 -1.206 -15.237 1.00 0.00 22 ARG A CA 18
ATOM 12689 C C . ARG A 1 22 ? 3.402 -0.486 -15.496 1.00 0.00 22 ARG A C 18
ATOM 12690 O O . ARG A 1 22 ? 4.101 -0.103 -14.549 1.00 0.00 22 ARG A O 18
ATOM 12711 N N . GLU A 1 23 ? 3.755 -0.301 -16.779 1.00 0.00 23 GLU A N 18
ATOM 12712 C CA . GLU A 1 23 ? 4.985 0.432 -17.164 1.00 0.00 23 GLU A CA 18
ATOM 12713 C C . GLU A 1 23 ? 4.767 1.960 -17.163 1.00 0.00 23 GLU A C 18
ATOM 12714 O O . GLU A 1 23 ? 5.736 2.729 -17.224 1.00 0.00 23 GLU A O 18
ATOM 12726 N N . ALA A 1 24 ? 3.491 2.388 -17.105 1.00 0.00 24 ALA A N 18
ATOM 12727 C CA . ALA A 1 24 ? 3.122 3.810 -16.947 1.00 0.00 24 ALA A CA 18
ATOM 12728 C C . ALA A 1 24 ? 3.211 4.238 -15.468 1.00 0.00 24 ALA A C 18
ATOM 12729 O O . ALA A 1 24 ? 3.734 5.314 -15.162 1.00 0.00 24 ALA A O 18
ATOM 12736 N N . VAL A 1 25 ? 2.714 3.368 -14.558 1.00 0.00 25 VAL A N 18
ATOM 12737 C CA . VAL A 1 25 ? 2.607 3.688 -13.116 1.00 0.00 25 VAL A CA 18
ATOM 12738 C C . VAL A 1 25 ? 4.000 3.761 -12.449 1.00 0.00 25 VAL A C 18
ATOM 12739 O O . VAL A 1 25 ? 4.263 4.685 -11.682 1.00 0.00 25 VAL A O 18
ATOM 12752 N N . GLU A 1 26 ? 4.896 2.805 -12.780 1.00 0.00 26 GLU A N 18
ATOM 12753 C CA . GLU A 1 26 ? 6.252 2.739 -12.182 1.00 0.00 26 GLU A CA 18
ATOM 12754 C C . GLU A 1 26 ? 7.117 3.916 -12.668 1.00 0.00 26 GLU A C 18
ATOM 12755 O O . GLU A 1 26 ? 7.950 4.435 -11.919 1.00 0.00 26 GLU A O 18
ATOM 12767 N N . LYS A 1 27 ? 6.864 4.359 -13.918 1.00 0.00 27 LYS A N 18
ATOM 12768 C CA . LYS A 1 27 ? 7.535 5.530 -14.523 1.00 0.00 27 LYS A CA 18
ATOM 12769 C C . LYS A 1 27 ? 6.979 6.846 -13.931 1.00 0.00 27 LYS A C 18
ATOM 12770 O O . LYS A 1 27 ? 7.663 7.876 -13.907 1.00 0.00 27 LYS A O 18
ATOM 12789 N N . ALA A 1 28 ? 5.740 6.775 -13.419 1.00 0.00 28 ALA A N 18
ATOM 12790 C CA . ALA A 1 28 ? 5.076 7.886 -12.707 1.00 0.00 28 ALA A CA 18
ATOM 12791 C C . ALA A 1 28 ? 5.513 7.964 -11.232 1.00 0.00 28 ALA A C 18
ATOM 12792 O O . ALA A 1 28 ? 5.191 8.939 -10.541 1.00 0.00 28 ALA A O 18
ATOM 12799 N N . GLY A 1 29 ? 6.225 6.923 -10.758 1.00 0.00 29 GLY A N 18
ATOM 12800 C CA . GLY A 1 29 ? 6.636 6.826 -9.357 1.00 0.00 29 GLY A CA 18
ATOM 12801 C C . GLY A 1 29 ? 5.478 6.444 -8.434 1.00 0.00 29 GLY A C 18
ATOM 12802 O O . GLY A 1 29 ? 5.487 6.776 -7.249 1.00 0.00 29 GLY A O 18
ATOM 12806 N N . GLY A 1 30 ? 4.504 5.714 -8.998 1.00 0.00 30 GLY A N 18
ATOM 12807 C CA . GLY A 1 30 ? 3.285 5.324 -8.297 1.00 0.00 30 GLY A CA 18
ATOM 12808 C C . GLY A 1 30 ? 2.308 6.484 -8.171 1.00 0.00 30 GLY A C 18
ATOM 12809 O O . GLY A 1 30 ? 1.993 6.916 -7.053 1.00 0.00 30 GLY A O 18
ATOM 12813 N N . ASN A 1 31 ? 1.808 6.990 -9.319 1.00 0.00 31 ASN A N 18
ATOM 12814 C CA . ASN A 1 31 ? 0.906 8.165 -9.348 1.00 0.00 31 ASN A CA 18
ATOM 12815 C C . ASN A 1 31 ? -0.029 8.095 -10.571 1.00 0.00 31 ASN A C 18
ATOM 12816 O O . ASN A 1 31 ? 0.448 7.876 -11.685 1.00 0.00 31 ASN A O 18
ATOM 12827 N N . GLU A 1 32 ? -1.357 8.288 -10.352 1.00 0.00 32 GLU A N 18
ATOM 12828 C CA . GLU A 1 32 ? -2.374 8.262 -11.430 1.00 0.00 32 GLU A CA 18
ATOM 12829 C C . GLU A 1 32 ? -2.194 9.452 -12.388 1.00 0.00 32 GLU A C 18
ATOM 12830 O O . GLU A 1 32 ? -2.073 9.264 -13.593 1.00 0.00 32 GLU A O 18
ATOM 12842 N N . GLU A 1 33 ? -2.152 10.666 -11.808 1.00 0.00 33 GLU A N 18
ATOM 12843 C CA . GLU A 1 33 ? -2.166 11.952 -12.547 1.00 0.00 33 GLU A CA 18
ATOM 12844 C C . GLU A 1 33 ? -0.979 12.077 -13.524 1.00 0.00 33 GLU A C 18
ATOM 12845 O O . GLU A 1 33 ? -1.122 12.613 -14.631 1.00 0.00 33 GLU A O 18
ATOM 12857 N N . GLU A 1 34 ? 0.178 11.558 -13.100 1.00 0.00 34 GLU A N 18
ATOM 12858 C CA . GLU A 1 34 ? 1.401 11.550 -13.912 1.00 0.00 34 GLU A CA 18
ATOM 12859 C C . GLU A 1 34 ? 1.311 10.461 -14.996 1.00 0.00 34 GLU A C 18
ATOM 12860 O O . GLU A 1 34 ? 1.569 10.724 -16.172 1.00 0.00 34 GLU A O 18
ATOM 12872 N N . ALA A 1 35 ? 0.895 9.247 -14.575 1.00 0.00 35 ALA A N 18
ATOM 12873 C CA . ALA A 1 35 ? 0.855 8.056 -15.445 1.00 0.00 35 ALA A CA 18
ATOM 12874 C C . ALA A 1 35 ? -0.150 8.203 -16.595 1.00 0.00 35 ALA A C 18
ATOM 12875 O O . ALA A 1 35 ? 0.091 7.678 -17.671 1.00 0.00 35 ALA A O 18
ATOM 12882 N N . ARG A 1 36 ? -1.260 8.941 -16.367 1.00 0.00 36 ARG A N 18
ATOM 12883 C CA . ARG A 1 36 ? -2.298 9.180 -17.403 1.00 0.00 36 ARG A CA 18
ATOM 12884 C C . ARG A 1 36 ? -1.842 10.208 -18.461 1.00 0.00 36 ARG A C 18
ATOM 12885 O O . ARG A 1 36 ? -2.583 10.509 -19.401 1.00 0.00 36 ARG A O 18
ATOM 12906 N N . ARG A 1 37 ? -0.623 10.743 -18.291 1.00 0.00 37 ARG A N 18
ATOM 12907 C CA . ARG A 1 37 ? 0.063 11.556 -19.315 1.00 0.00 37 ARG A CA 18
ATOM 12908 C C . ARG A 1 37 ? 1.130 10.685 -20.020 1.00 0.00 37 ARG A C 18
ATOM 12909 O O . ARG A 1 37 ? 1.516 10.959 -21.157 1.00 0.00 37 ARG A O 18
ATOM 12930 N N . ILE A 1 38 ? 1.593 9.633 -19.304 1.00 0.00 38 ILE A N 18
ATOM 12931 C CA . ILE A 1 38 ? 2.630 8.676 -19.775 1.00 0.00 38 ILE A CA 18
ATOM 12932 C C . ILE A 1 38 ? 1.992 7.479 -20.537 1.00 0.00 38 ILE A C 18
ATOM 12933 O O . ILE A 1 38 ? 2.701 6.748 -21.237 1.00 0.00 38 ILE A O 18
ATOM 12949 N N . VAL A 1 39 ? 0.648 7.295 -20.401 1.00 0.00 39 VAL A N 18
ATOM 12950 C CA . VAL A 1 39 ? -0.101 6.166 -21.023 1.00 0.00 39 VAL A CA 18
ATOM 12951 C C . VAL A 1 39 ? 0.085 6.130 -22.568 1.00 0.00 39 VAL A C 18
ATOM 12952 O O . VAL A 1 39 ? -0.631 6.791 -23.333 1.00 0.00 39 VAL A O 18
ATOM 12965 N N . LYS A 1 40 ? 1.117 5.397 -23.003 1.00 0.00 40 LYS A N 18
ATOM 12966 C CA . LYS A 1 40 ? 1.413 5.192 -24.420 1.00 0.00 40 LYS A CA 18
ATOM 12967 C C . LYS A 1 40 ? 0.905 3.819 -24.848 1.00 0.00 40 LYS A C 18
ATOM 12968 O O . LYS A 1 40 ? 1.234 2.800 -24.224 1.00 0.00 40 LYS A O 18
ATOM 12987 N N . LYS A 1 41 ? 0.077 3.818 -25.895 1.00 0.00 41 LYS A N 18
ATOM 12988 C CA . LYS A 1 41 ? -0.405 2.597 -26.540 1.00 0.00 41 LYS A CA 18
ATOM 12989 C C . LYS A 1 41 ? 0.636 2.092 -27.546 1.00 0.00 41 LYS A C 18
ATOM 12990 O O . LYS A 1 41 ? 1.590 2.811 -27.880 1.00 0.00 41 LYS A O 18
ATOM 13009 N N . ARG A 1 42 ? 0.448 0.853 -28.021 1.00 0.00 42 ARG A N 18
ATOM 13010 C CA . ARG A 1 42 ? 1.251 0.293 -29.123 1.00 0.00 42 ARG A CA 18
ATOM 13011 C C . ARG A 1 42 ? 0.921 1.008 -30.451 1.00 0.00 42 ARG A C 18
ATOM 13012 O O . ARG A 1 42 ? 1.726 0.994 -31.388 1.00 0.00 42 ARG A O 18
ATOM 13033 N N . LEU A 1 43 ? -0.277 1.615 -30.509 1.00 0.00 43 LEU A N 18
ATOM 13034 C CA . LEU A 1 43 ? -0.674 2.535 -31.582 1.00 0.00 43 LEU A CA 18
ATOM 13035 C C . LEU A 1 43 ? 0.067 3.886 -31.379 1.00 0.00 43 LEU A C 18
ATOM 13051 N N . ARG A 1 1 ? 1.922 5.561 -0.065 1.00 0.00 1 ARG A N 19
ATOM 13052 C CA . ARG A 1 1 ? 2.102 4.087 -0.117 1.00 0.00 1 ARG A CA 19
ATOM 13053 C C . ARG A 1 1 ? 0.979 3.442 -0.955 1.00 0.00 1 ARG A C 19
ATOM 13054 O O . ARG A 1 1 ? 1.150 2.342 -1.483 1.00 0.00 1 ARG A O 19
ATOM 13074 N N . LYS A 1 2 ? -0.168 4.144 -1.069 1.00 0.00 2 LYS A N 19
ATOM 13075 C CA . LYS A 1 2 ? -1.326 3.675 -1.838 1.00 0.00 2 LYS A CA 19
ATOM 13076 C C . LYS A 1 2 ? -1.010 3.823 -3.347 1.00 0.00 2 LYS A C 19
ATOM 13077 O O . LYS A 1 2 ? -1.183 4.906 -3.912 1.00 0.00 2 LYS A O 19
ATOM 13096 N N . TRP A 1 3 ? -0.499 2.745 -3.973 1.00 0.00 3 TRP A N 19
ATOM 13097 C CA . TRP A 1 3 ? -0.146 2.728 -5.416 1.00 0.00 3 TRP A CA 19
ATOM 13098 C C . TRP A 1 3 ? -0.858 1.552 -6.142 1.00 0.00 3 TRP A C 19
ATOM 13099 O O . TRP A 1 3 ? -0.431 1.143 -7.222 1.00 0.00 3 TRP A O 19
ATOM 13120 N N . GLU A 1 4 ? -1.989 1.071 -5.591 1.00 0.00 4 GLU A N 19
ATOM 13121 C CA . GLU A 1 4 ? -2.643 -0.183 -6.059 1.00 0.00 4 GLU A CA 19
ATOM 13122 C C . GLU A 1 4 ? -3.680 0.107 -7.159 1.00 0.00 4 GLU A C 19
ATOM 13123 O O . GLU A 1 4 ? -3.466 -0.215 -8.335 1.00 0.00 4 GLU A O 19
ATOM 13135 N N . GLU A 1 5 ? -4.787 0.767 -6.751 1.00 0.00 5 GLU A N 19
ATOM 13136 C CA . GLU A 1 5 ? -5.906 1.132 -7.649 1.00 0.00 5 GLU A CA 19
ATOM 13137 C C . GLU A 1 5 ? -5.478 2.146 -8.723 1.00 0.00 5 GLU A C 19
ATOM 13138 O O . GLU A 1 5 ? -6.218 2.388 -9.658 1.00 0.00 5 GLU A O 19
ATOM 13150 N N . ILE A 1 6 ? -4.292 2.744 -8.548 1.00 0.00 6 ILE A N 19
ATOM 13151 C CA . ILE A 1 6 ? -3.723 3.716 -9.489 1.00 0.00 6 ILE A CA 19
ATOM 13152 C C . ILE A 1 6 ? -3.369 3.054 -10.850 1.00 0.00 6 ILE A C 19
ATOM 13153 O O . ILE A 1 6 ? -3.656 3.618 -11.910 1.00 0.00 6 ILE A O 19
ATOM 13169 N N . ALA A 1 7 ? -2.758 1.853 -10.794 1.00 0.00 7 ALA A N 19
ATOM 13170 C CA . ALA A 1 7 ? -2.394 1.063 -12.000 1.00 0.00 7 ALA A CA 19
ATOM 13171 C C . ALA A 1 7 ? -3.635 0.402 -12.633 1.00 0.00 7 ALA A C 19
ATOM 13172 O O . ALA A 1 7 ? -3.706 0.213 -13.854 1.00 0.00 7 ALA A O 19
ATOM 13179 N N . GLU A 1 8 ? -4.602 0.063 -11.768 1.00 0.00 8 GLU A N 19
ATOM 13180 C CA . GLU A 1 8 ? -5.885 -0.550 -12.160 1.00 0.00 8 GLU A CA 19
ATOM 13181 C C . GLU A 1 8 ? -6.739 0.465 -12.945 1.00 0.00 8 GLU A C 19
ATOM 13182 O O . GLU A 1 8 ? -7.288 0.157 -14.016 1.00 0.00 8 GLU A O 19
ATOM 13194 N N . ARG A 1 9 ? -6.811 1.682 -12.387 1.00 0.00 9 ARG A N 19
ATOM 13195 C CA . ARG A 1 9 ? -7.505 2.828 -12.988 1.00 0.00 9 ARG A CA 19
ATOM 13196 C C . ARG A 1 9 ? -6.814 3.241 -14.285 1.00 0.00 9 ARG A C 19
ATOM 13197 O O . ARG A 1 9 ? -7.478 3.620 -15.240 1.00 0.00 9 ARG A O 19
ATOM 13218 N N . LEU A 1 10 ? -5.471 3.142 -14.287 1.00 0.00 10 LEU A N 19
ATOM 13219 C CA . LEU A 1 10 ? -4.630 3.513 -15.435 1.00 0.00 10 LEU A CA 19
ATOM 13220 C C . LEU A 1 10 ? -5.021 2.716 -16.690 1.00 0.00 10 LEU A C 19
ATOM 13221 O O . LEU A 1 10 ? -5.079 3.265 -17.802 1.00 0.00 10 LEU A O 19
ATOM 13237 N N . ARG A 1 11 ? -5.285 1.420 -16.479 1.00 0.00 11 ARG A N 19
ATOM 13238 C CA . ARG A 1 11 ? -5.785 0.522 -17.524 1.00 0.00 11 ARG A CA 19
ATOM 13239 C C . ARG A 1 11 ? -7.126 1.039 -18.078 1.00 0.00 11 ARG A C 19
ATOM 13240 O O . ARG A 1 11 ? -7.257 1.287 -19.274 1.00 0.00 11 ARG A O 19
ATOM 13261 N N . GLU A 1 12 ? -8.084 1.260 -17.172 1.00 0.00 12 GLU A N 19
ATOM 13262 C CA . GLU A 1 12 ? -9.460 1.650 -17.531 1.00 0.00 12 GLU A CA 19
ATOM 13263 C C . GLU A 1 12 ? -9.613 3.160 -17.781 1.00 0.00 12 GLU A C 19
ATOM 13264 O O . GLU A 1 12 ? -10.720 3.626 -18.067 1.00 0.00 12 GLU A O 19
ATOM 13276 N N . GLU A 1 13 ? -8.497 3.908 -17.703 1.00 0.00 13 GLU A N 19
ATOM 13277 C CA . GLU A 1 13 ? -8.478 5.361 -17.940 1.00 0.00 13 GLU A CA 19
ATOM 13278 C C . GLU A 1 13 ? -8.713 5.639 -19.433 1.00 0.00 13 GLU A C 19
ATOM 13279 O O . GLU A 1 13 ? -9.461 6.545 -19.804 1.00 0.00 13 GLU A O 19
ATOM 13291 N N . PHE A 1 14 ? -8.041 4.827 -20.277 1.00 0.00 14 PHE A N 19
ATOM 13292 C CA . PHE A 1 14 ? -8.161 4.884 -21.752 1.00 0.00 14 PHE A CA 19
ATOM 13293 C C . PHE A 1 14 ? -8.544 3.495 -22.309 1.00 0.00 14 PHE A C 19
ATOM 13294 O O . PHE A 1 14 ? -8.501 3.276 -23.528 1.00 0.00 14 PHE A O 19
ATOM 13311 N N . ASN A 1 15 ? -8.934 2.572 -21.388 1.00 0.00 15 ASN A N 19
ATOM 13312 C CA . ASN A 1 15 ? -9.308 1.169 -21.701 1.00 0.00 15 ASN A CA 19
ATOM 13313 C C . ASN A 1 15 ? -8.194 0.445 -22.475 1.00 0.00 15 ASN A C 19
ATOM 13314 O O . ASN A 1 15 ? -8.454 -0.344 -23.389 1.00 0.00 15 ASN A O 19
ATOM 13325 N N . ILE A 1 16 ? -6.948 0.730 -22.070 1.00 0.00 16 ILE A N 19
ATOM 13326 C CA . ILE A 1 16 ? -5.741 0.070 -22.600 1.00 0.00 16 ILE A CA 19
ATOM 13327 C C . ILE A 1 16 ? -5.617 -1.364 -22.024 1.00 0.00 16 ILE A C 19
ATOM 13328 O O . ILE A 1 16 ? -6.457 -1.806 -21.233 1.00 0.00 16 ILE A O 19
ATOM 13344 N N . ASN A 1 17 ? -4.565 -2.082 -22.438 1.00 0.00 17 ASN A N 19
ATOM 13345 C CA . ASN A 1 17 ? -4.218 -3.399 -21.873 1.00 0.00 17 ASN A CA 19
ATOM 13346 C C . ASN A 1 17 ? -3.315 -3.225 -20.635 1.00 0.00 17 ASN A C 19
ATOM 13347 O O . ASN A 1 17 ? -2.655 -2.180 -20.508 1.00 0.00 17 ASN A O 19
ATOM 13358 N N . PRO A 1 18 ? -3.285 -4.227 -19.686 1.00 0.00 18 PRO A N 19
ATOM 13359 C CA . PRO A 1 18 ? -2.363 -4.209 -18.524 1.00 0.00 18 PRO A CA 19
ATOM 13360 C C . PRO A 1 18 ? -0.893 -4.000 -18.938 1.00 0.00 18 PRO A C 19
ATOM 13361 O O . PRO A 1 18 ? -0.135 -3.364 -18.214 1.00 0.00 18 PRO A O 19
ATOM 13372 N N . GLU A 1 19 ? -0.544 -4.517 -20.136 1.00 0.00 19 GLU A N 19
ATOM 13373 C CA . GLU A 1 19 ? 0.799 -4.395 -20.732 1.00 0.00 19 GLU A CA 19
ATOM 13374 C C . GLU A 1 19 ? 1.208 -2.915 -20.897 1.00 0.00 19 GLU A C 19
ATOM 13375 O O . GLU A 1 19 ? 2.345 -2.540 -20.602 1.00 0.00 19 GLU A O 19
ATOM 13387 N N . GLU A 1 20 ? 0.245 -2.089 -21.344 1.00 0.00 20 GLU A N 19
ATOM 13388 C CA . GLU A 1 20 ? 0.466 -0.650 -21.610 1.00 0.00 20 GLU A CA 19
ATOM 13389 C C . GLU A 1 20 ? 0.589 0.128 -20.279 1.00 0.00 20 GLU A C 19
ATOM 13390 O O . GLU A 1 20 ? 1.243 1.177 -20.217 1.00 0.00 20 GLU A O 19
ATOM 13402 N N . ALA A 1 21 ? -0.073 -0.401 -19.230 1.00 0.00 21 ALA A N 19
ATOM 13403 C CA . ALA A 1 21 ? -0.034 0.163 -17.868 1.00 0.00 21 ALA A CA 19
ATOM 13404 C C . ALA A 1 21 ? 1.304 -0.174 -17.156 1.00 0.00 21 ALA A C 19
ATOM 13405 O O . ALA A 1 21 ? 1.762 0.597 -16.291 1.00 0.00 21 ALA A O 19
ATOM 13412 N N . ARG A 1 22 ? 1.921 -1.329 -17.538 1.00 0.00 22 ARG A N 19
ATOM 13413 C CA . ARG A 1 22 ? 3.245 -1.765 -17.021 1.00 0.00 22 ARG A CA 19
ATOM 13414 C C . ARG A 1 22 ? 4.314 -0.732 -17.389 1.00 0.00 22 ARG A C 19
ATOM 13415 O O . ARG A 1 22 ? 4.281 -0.176 -18.494 1.00 0.00 22 ARG A O 19
ATOM 13436 N N . GLU A 1 23 ? 5.236 -0.479 -16.443 1.00 0.00 23 GLU A N 19
ATOM 13437 C CA . GLU A 1 23 ? 6.352 0.483 -16.570 1.00 0.00 23 GLU A CA 19
ATOM 13438 C C . GLU A 1 23 ? 5.877 1.956 -16.464 1.00 0.00 23 GLU A C 19
ATOM 13439 O O . GLU A 1 23 ? 6.531 2.747 -15.804 1.00 0.00 23 GLU A O 19
ATOM 13451 N N . ALA A 1 24 ? 4.735 2.296 -17.099 1.00 0.00 24 ALA A N 19
ATOM 13452 C CA . ALA A 1 24 ? 4.175 3.665 -17.152 1.00 0.00 24 ALA A CA 19
ATOM 13453 C C . ALA A 1 24 ? 3.878 4.225 -15.744 1.00 0.00 24 ALA A C 19
ATOM 13454 O O . ALA A 1 24 ? 4.351 5.304 -15.377 1.00 0.00 24 ALA A O 19
ATOM 13461 N N . VAL A 1 25 ? 3.112 3.460 -14.950 1.00 0.00 25 VAL A N 19
ATOM 13462 C CA . VAL A 1 25 ? 2.783 3.820 -13.554 1.00 0.00 25 VAL A CA 19
ATOM 13463 C C . VAL A 1 25 ? 4.036 3.724 -12.648 1.00 0.00 25 VAL A C 19
ATOM 13464 O O . VAL A 1 25 ? 4.129 4.405 -11.617 1.00 0.00 25 VAL A O 19
ATOM 13477 N N . GLU A 1 26 ? 5.006 2.892 -13.071 1.00 0.00 26 GLU A N 19
ATOM 13478 C CA . GLU A 1 26 ? 6.265 2.672 -12.342 1.00 0.00 26 GLU A CA 19
ATOM 13479 C C . GLU A 1 26 ? 7.216 3.884 -12.496 1.00 0.00 26 GLU A C 19
ATOM 13480 O O . GLU A 1 26 ? 8.015 4.162 -11.596 1.00 0.00 26 GLU A O 19
ATOM 13492 N N . LYS A 1 27 ? 7.109 4.613 -13.641 1.00 0.00 27 LYS A N 19
ATOM 13493 C CA . LYS A 1 27 ? 7.865 5.875 -13.873 1.00 0.00 27 LYS A CA 19
ATOM 13494 C C . LYS A 1 27 ? 7.376 6.942 -12.875 1.00 0.00 27 LYS A C 19
ATOM 13495 O O . LYS A 1 27 ? 8.167 7.649 -12.254 1.00 0.00 27 LYS A O 19
ATOM 13514 N N . ALA A 1 28 ? 6.038 7.009 -12.739 1.00 0.00 28 ALA A N 19
ATOM 13515 C CA . ALA A 1 28 ? 5.349 7.917 -11.807 1.00 0.00 28 ALA A CA 19
ATOM 13516 C C . ALA A 1 28 ? 5.618 7.533 -10.338 1.00 0.00 28 ALA A C 19
ATOM 13517 O O . ALA A 1 28 ? 5.530 8.377 -9.442 1.00 0.00 28 ALA A O 19
ATOM 13524 N N . GLY A 1 29 ? 5.904 6.235 -10.106 1.00 0.00 29 GLY A N 19
ATOM 13525 C CA . GLY A 1 29 ? 6.021 5.677 -8.753 1.00 0.00 29 GLY A CA 19
ATOM 13526 C C . GLY A 1 29 ? 4.672 5.182 -8.243 1.00 0.00 29 GLY A C 19
ATOM 13527 O O . GLY A 1 29 ? 4.578 4.119 -7.613 1.00 0.00 29 GLY A O 19
ATOM 13531 N N . GLY A 1 30 ? 3.628 5.984 -8.519 1.00 0.00 30 GLY A N 19
ATOM 13532 C CA . GLY A 1 30 ? 2.245 5.641 -8.221 1.00 0.00 30 GLY A CA 19
ATOM 13533 C C . GLY A 1 30 ? 1.412 6.894 -8.064 1.00 0.00 30 GLY A C 19
ATOM 13534 O O . GLY A 1 30 ? 1.156 7.347 -6.940 1.00 0.00 30 GLY A O 19
ATOM 13538 N N . ASN A 1 31 ? 1.031 7.493 -9.202 1.00 0.00 31 ASN A N 19
ATOM 13539 C CA . ASN A 1 31 ? 0.171 8.690 -9.238 1.00 0.00 31 ASN A CA 19
ATOM 13540 C C . ASN A 1 31 ? -0.705 8.631 -10.493 1.00 0.00 31 ASN A C 19
ATOM 13541 O O . ASN A 1 31 ? -0.190 8.408 -11.584 1.00 0.00 31 ASN A O 19
ATOM 13552 N N . GLU A 1 32 ? -2.021 8.847 -10.319 1.00 0.00 32 GLU A N 19
ATOM 13553 C CA . GLU A 1 32 ? -3.031 8.653 -11.379 1.00 0.00 32 GLU A CA 19
ATOM 13554 C C . GLU A 1 32 ? -2.819 9.646 -12.538 1.00 0.00 32 GLU A C 19
ATOM 13555 O O . GLU A 1 32 ? -2.781 9.248 -13.709 1.00 0.00 32 GLU A O 19
ATOM 13567 N N . GLU A 1 33 ? -2.663 10.939 -12.184 1.00 0.00 33 GLU A N 19
ATOM 13568 C CA . GLU A 1 33 ? -2.546 12.040 -13.158 1.00 0.00 33 GLU A CA 19
ATOM 13569 C C . GLU A 1 33 ? -1.260 11.913 -13.985 1.00 0.00 33 GLU A C 19
ATOM 13570 O O . GLU A 1 33 ? -1.282 12.030 -15.216 1.00 0.00 33 GLU A O 19
ATOM 13582 N N . GLU A 1 34 ? -0.142 11.666 -13.285 1.00 0.00 34 GLU A N 19
ATOM 13583 C CA . GLU A 1 34 ? 1.181 11.541 -13.911 1.00 0.00 34 GLU A CA 19
ATOM 13584 C C . GLU A 1 34 ? 1.210 10.333 -14.864 1.00 0.00 34 GLU A C 19
ATOM 13585 O O . GLU A 1 34 ? 1.563 10.470 -16.033 1.00 0.00 34 GLU A O 19
ATOM 13597 N N . ALA A 1 35 ? 0.757 9.171 -14.351 1.00 0.00 35 ALA A N 19
ATOM 13598 C CA . ALA A 1 35 ? 0.775 7.890 -15.083 1.00 0.00 35 ALA A CA 19
ATOM 13599 C C . ALA A 1 35 ? -0.087 7.937 -16.360 1.00 0.00 35 ALA A C 19
ATOM 13600 O O . ALA A 1 35 ? 0.294 7.357 -17.380 1.00 0.00 35 ALA A O 19
ATOM 13607 N N . ARG A 1 36 ? -1.246 8.640 -16.305 1.00 0.00 36 ARG A N 19
ATOM 13608 C CA . ARG A 1 36 ? -2.163 8.763 -17.473 1.00 0.00 36 ARG A CA 19
ATOM 13609 C C . ARG A 1 36 ? -1.599 9.751 -18.518 1.00 0.00 36 ARG A C 19
ATOM 13610 O O . ARG A 1 36 ? -1.996 9.730 -19.689 1.00 0.00 36 ARG A O 19
ATOM 13631 N N . ARG A 1 37 ? -0.678 10.630 -18.069 1.00 0.00 37 ARG A N 19
ATOM 13632 C CA . ARG A 1 37 ? 0.086 11.530 -18.955 1.00 0.00 37 ARG A CA 19
ATOM 13633 C C . ARG A 1 37 ? 1.329 10.818 -19.535 1.00 0.00 37 ARG A C 19
ATOM 13634 O O . ARG A 1 37 ? 1.895 11.271 -20.535 1.00 0.00 37 ARG A O 19
ATOM 13655 N N . ILE A 1 38 ? 1.760 9.725 -18.879 1.00 0.00 38 ILE A N 19
ATOM 13656 C CA . ILE A 1 38 ? 2.862 8.864 -19.368 1.00 0.00 38 ILE A CA 19
ATOM 13657 C C . ILE A 1 38 ? 2.334 7.869 -20.429 1.00 0.00 38 ILE A C 19
ATOM 13658 O O . ILE A 1 38 ? 3.038 7.541 -21.396 1.00 0.00 38 ILE A O 19
ATOM 13674 N N . VAL A 1 39 ? 1.089 7.402 -20.233 1.00 0.00 39 VAL A N 19
ATOM 13675 C CA . VAL A 1 39 ? 0.411 6.486 -21.167 1.00 0.00 39 VAL A CA 19
ATOM 13676 C C . VAL A 1 39 ? -0.083 7.234 -22.420 1.00 0.00 39 VAL A C 19
ATOM 13677 O O . VAL A 1 39 ? -0.593 8.363 -22.328 1.00 0.00 39 VAL A O 19
ATOM 13690 N N . LYS A 1 40 ? 0.093 6.582 -23.590 1.00 0.00 40 LYS A N 19
ATOM 13691 C CA . LYS A 1 40 ? -0.441 7.058 -24.872 1.00 0.00 40 LYS A CA 19
ATOM 13692 C C . LYS A 1 40 ? -1.963 6.868 -24.884 1.00 0.00 40 LYS A C 19
ATOM 13693 O O . LYS A 1 40 ? -2.461 5.737 -24.819 1.00 0.00 40 LYS A O 19
ATOM 13712 N N . LYS A 1 41 ? -2.677 7.991 -24.942 1.00 0.00 41 LYS A N 19
ATOM 13713 C CA . LYS A 1 41 ? -4.133 8.027 -24.781 1.00 0.00 41 LYS A CA 19
ATOM 13714 C C . LYS A 1 41 ? -4.814 7.479 -26.044 1.00 0.00 41 LYS A C 19
ATOM 13715 O O . LYS A 1 41 ? -4.630 8.028 -27.139 1.00 0.00 41 LYS A O 19
ATOM 13734 N N . ARG A 1 42 ? -5.577 6.388 -25.888 1.00 0.00 42 ARG A N 19
ATOM 13735 C CA . ARG A 1 42 ? -6.365 5.798 -26.981 1.00 0.00 42 ARG A CA 19
ATOM 13736 C C . ARG A 1 42 ? -7.693 6.572 -27.119 1.00 0.00 42 ARG A C 19
ATOM 13737 O O . ARG A 1 42 ? -8.781 6.067 -26.809 1.00 0.00 42 ARG A O 19
ATOM 13758 N N . LEU A 1 43 ? -7.546 7.825 -27.577 1.00 0.00 43 LEU A N 19
ATOM 13759 C CA . LEU A 1 43 ? -8.619 8.815 -27.647 1.00 0.00 43 LEU A CA 19
ATOM 13760 C C . LEU A 1 43 ? -8.205 9.834 -28.746 1.00 0.00 43 LEU A C 19
ATOM 13776 N N . ARG A 1 1 ? 5.469 -2.708 -4.607 1.00 0.00 1 ARG A N 20
ATOM 13777 C CA . ARG A 1 1 ? 4.620 -3.176 -5.738 1.00 0.00 1 ARG A CA 20
ATOM 13778 C C . ARG A 1 1 ? 3.156 -2.703 -5.587 1.00 0.00 1 ARG A C 20
ATOM 13779 O O . ARG A 1 1 ? 2.313 -3.032 -6.434 1.00 0.00 1 ARG A O 20
ATOM 13799 N N . LYS A 1 2 ? 2.857 -1.924 -4.519 1.00 0.00 2 LYS A N 20
ATOM 13800 C CA . LYS A 1 2 ? 1.490 -1.441 -4.217 1.00 0.00 2 LYS A CA 20
ATOM 13801 C C . LYS A 1 2 ? 1.091 -0.324 -5.202 1.00 0.00 2 LYS A C 20
ATOM 13802 O O . LYS A 1 2 ? 1.393 0.856 -4.989 1.00 0.00 2 LYS A O 20
ATOM 13821 N N . TRP A 1 3 ? 0.490 -0.736 -6.320 1.00 0.00 3 TRP A N 20
ATOM 13822 C CA . TRP A 1 3 ? -0.052 0.167 -7.353 1.00 0.00 3 TRP A CA 20
ATOM 13823 C C . TRP A 1 3 ? -1.417 -0.365 -7.836 1.00 0.00 3 TRP A C 20
ATOM 13824 O O . TRP A 1 3 ? -1.822 -0.079 -8.956 1.00 0.00 3 TRP A O 20
ATOM 13845 N N . GLU A 1 4 ? -2.137 -1.111 -6.966 1.00 0.00 4 GLU A N 20
ATOM 13846 C CA . GLU A 1 4 ? -3.403 -1.804 -7.339 1.00 0.00 4 GLU A CA 20
ATOM 13847 C C . GLU A 1 4 ? -4.534 -0.802 -7.689 1.00 0.00 4 GLU A C 20
ATOM 13848 O O . GLU A 1 4 ? -5.299 -1.011 -8.643 1.00 0.00 4 GLU A O 20
ATOM 13860 N N . GLU A 1 5 ? -4.593 0.284 -6.898 1.00 0.00 5 GLU A N 20
ATOM 13861 C CA . GLU A 1 5 ? -5.504 1.440 -7.108 1.00 0.00 5 GLU A CA 20
ATOM 13862 C C . GLU A 1 5 ? -5.301 2.073 -8.500 1.00 0.00 5 GLU A C 20
ATOM 13863 O O . GLU A 1 5 ? -6.258 2.498 -9.158 1.00 0.00 5 GLU A O 20
ATOM 13875 N N . ILE A 1 6 ? -4.037 2.089 -8.937 1.00 0.00 6 ILE A N 20
ATOM 13876 C CA . ILE A 1 6 ? -3.614 2.745 -10.176 1.00 0.00 6 ILE A CA 20
ATOM 13877 C C . ILE A 1 6 ? -3.867 1.826 -11.382 1.00 0.00 6 ILE A C 20
ATOM 13878 O O . ILE A 1 6 ? -4.603 2.195 -12.285 1.00 0.00 6 ILE A O 20
ATOM 13894 N N . ALA A 1 7 ? -3.314 0.598 -11.319 1.00 0.00 7 ALA A N 20
ATOM 13895 C CA . ALA A 1 7 ? -3.336 -0.400 -12.420 1.00 0.00 7 ALA A CA 20
ATOM 13896 C C . ALA A 1 7 ? -4.773 -0.770 -12.847 1.00 0.00 7 ALA A C 20
ATOM 13897 O O . ALA A 1 7 ? -4.986 -1.253 -13.961 1.00 0.00 7 ALA A O 20
ATOM 13904 N N . GLU A 1 8 ? -5.744 -0.510 -11.948 1.00 0.00 8 GLU A N 20
ATOM 13905 C CA . GLU A 1 8 ? -7.170 -0.692 -12.232 1.00 0.00 8 GLU A CA 20
ATOM 13906 C C . GLU A 1 8 ? -7.686 0.495 -13.066 1.00 0.00 8 GLU A C 20
ATOM 13907 O O . GLU A 1 8 ? -7.884 0.360 -14.269 1.00 0.00 8 GLU A O 20
ATOM 13919 N N . ARG A 1 9 ? -7.826 1.666 -12.407 1.00 0.00 9 ARG A N 20
ATOM 13920 C CA . ARG A 1 9 ? -8.488 2.864 -12.977 1.00 0.00 9 ARG A CA 20
ATOM 13921 C C . ARG A 1 9 ? -7.768 3.387 -14.236 1.00 0.00 9 ARG A C 20
ATOM 13922 O O . ARG A 1 9 ? -8.416 3.743 -15.218 1.00 0.00 9 ARG A O 20
ATOM 13943 N N . LEU A 1 10 ? -6.430 3.381 -14.196 1.00 0.00 10 LEU A N 20
ATOM 13944 C CA . LEU A 1 10 ? -5.553 3.783 -15.324 1.00 0.00 10 LEU A CA 20
ATOM 13945 C C . LEU A 1 10 ? -5.916 3.016 -16.619 1.00 0.00 10 LEU A C 20
ATOM 13946 O O . LEU A 1 10 ? -5.941 3.585 -17.718 1.00 0.00 10 LEU A O 20
ATOM 13962 N N . ARG A 1 11 ? -6.233 1.727 -16.431 1.00 0.00 11 ARG A N 20
ATOM 13963 C CA . ARG A 1 11 ? -6.648 0.809 -17.496 1.00 0.00 11 ARG A CA 20
ATOM 13964 C C . ARG A 1 11 ? -8.073 1.150 -17.980 1.00 0.00 11 ARG A C 20
ATOM 13965 O O . ARG A 1 11 ? -8.325 1.240 -19.187 1.00 0.00 11 ARG A O 20
ATOM 13986 N N . GLU A 1 12 ? -8.980 1.373 -17.007 1.00 0.00 12 GLU A N 20
ATOM 13987 C CA . GLU A 1 12 ? -10.427 1.531 -17.266 1.00 0.00 12 GLU A CA 20
ATOM 13988 C C . GLU A 1 12 ? -10.758 2.826 -18.045 1.00 0.00 12 GLU A C 20
ATOM 13989 O O . GLU A 1 12 ? -11.636 2.819 -18.912 1.00 0.00 12 GLU A O 20
ATOM 14001 N N . GLU A 1 13 ? -10.029 3.916 -17.740 1.00 0.00 13 GLU A N 20
ATOM 14002 C CA . GLU A 1 13 ? -10.313 5.263 -18.268 1.00 0.00 13 GLU A CA 20
ATOM 14003 C C . GLU A 1 13 ? -10.020 5.374 -19.779 1.00 0.00 13 GLU A C 20
ATOM 14004 O O . GLU A 1 13 ? -10.875 5.824 -20.549 1.00 0.00 13 GLU A O 20
ATOM 14016 N N . PHE A 1 14 ? -8.816 4.946 -20.201 1.00 0.00 14 PHE A N 20
ATOM 14017 C CA . PHE A 1 14 ? -8.314 5.217 -21.575 1.00 0.00 14 PHE A CA 20
ATOM 14018 C C . PHE A 1 14 ? -8.238 3.934 -22.443 1.00 0.00 14 PHE A C 20
ATOM 14019 O O . PHE A 1 14 ? -7.948 4.022 -23.649 1.00 0.00 14 PHE A O 20
ATOM 14036 N N . ASN A 1 15 ? -8.529 2.763 -21.826 1.00 0.00 15 ASN A N 20
ATOM 14037 C CA . ASN A 1 15 ? -8.432 1.433 -22.475 1.00 0.00 15 ASN A CA 20
ATOM 14038 C C . ASN A 1 15 ? -6.977 1.155 -22.922 1.00 0.00 15 ASN A C 20
ATOM 14039 O O . ASN A 1 15 ? -6.616 1.340 -24.094 1.00 0.00 15 ASN A O 20
ATOM 14050 N N . ILE A 1 16 ? -6.127 0.774 -21.950 1.00 0.00 16 ILE A N 20
ATOM 14051 C CA . ILE A 1 16 ? -4.700 0.441 -22.189 1.00 0.00 16 ILE A CA 20
ATOM 14052 C C . ILE A 1 16 ? -4.424 -1.019 -21.777 1.00 0.00 16 ILE A C 20
ATOM 14053 O O . ILE A 1 16 ? -5.246 -1.643 -21.090 1.00 0.00 16 ILE A O 20
ATOM 14069 N N . ASN A 1 17 ? -3.267 -1.551 -22.201 1.00 0.00 17 ASN A N 20
ATOM 14070 C CA . ASN A 1 17 ? -2.847 -2.935 -21.879 1.00 0.00 17 ASN A CA 20
ATOM 14071 C C . ASN A 1 17 ? -2.389 -3.031 -20.404 1.00 0.00 17 ASN A C 20
ATOM 14072 O O . ASN A 1 17 ? -1.984 -2.007 -19.830 1.00 0.00 17 ASN A O 20
ATOM 14083 N N . PRO A 1 18 ? -2.469 -4.255 -19.764 1.00 0.00 18 PRO A N 20
ATOM 14084 C CA . PRO A 1 18 ? -1.834 -4.543 -18.447 1.00 0.00 18 PRO A CA 20
ATOM 14085 C C . PRO A 1 18 ? -0.368 -4.052 -18.356 1.00 0.00 18 PRO A C 20
ATOM 14086 O O . PRO A 1 18 ? 0.044 -3.476 -17.346 1.00 0.00 18 PRO A O 20
ATOM 14097 N N . GLU A 1 19 ? 0.396 -4.271 -19.446 1.00 0.00 19 GLU A N 20
ATOM 14098 C CA . GLU A 1 19 ? 1.814 -3.875 -19.523 1.00 0.00 19 GLU A CA 20
ATOM 14099 C C . GLU A 1 19 ? 1.965 -2.349 -19.666 1.00 0.00 19 GLU A C 20
ATOM 14100 O O . GLU A 1 19 ? 2.920 -1.784 -19.151 1.00 0.00 19 GLU A O 20
ATOM 14112 N N . GLU A 1 20 ? 1.011 -1.687 -20.352 1.00 0.00 20 GLU A N 20
ATOM 14113 C CA . GLU A 1 20 ? 1.039 -0.217 -20.515 1.00 0.00 20 GLU A CA 20
ATOM 14114 C C . GLU A 1 20 ? 0.712 0.499 -19.195 1.00 0.00 20 GLU A C 20
ATOM 14115 O O . GLU A 1 20 ? 1.158 1.629 -18.967 1.00 0.00 20 GLU A O 20
ATOM 14127 N N . ALA A 1 21 ? -0.059 -0.180 -18.329 1.00 0.00 21 ALA A N 20
ATOM 14128 C CA . ALA A 1 21 ? -0.336 0.284 -16.958 1.00 0.00 21 ALA A CA 20
ATOM 14129 C C . ALA A 1 21 ? 0.962 0.305 -16.118 1.00 0.00 21 ALA A C 20
ATOM 14130 O O . ALA A 1 21 ? 1.166 1.206 -15.309 1.00 0.00 21 ALA A O 20
ATOM 14137 N N . ARG A 1 22 ? 1.839 -0.690 -16.367 1.00 0.00 22 ARG A N 20
ATOM 14138 C CA . ARG A 1 22 ? 3.151 -0.822 -15.689 1.00 0.00 22 ARG A CA 20
ATOM 14139 C C . ARG A 1 22 ? 4.172 0.172 -16.279 1.00 0.00 22 ARG A C 20
ATOM 14140 O O . ARG A 1 22 ? 4.949 0.789 -15.542 1.00 0.00 22 ARG A O 20
ATOM 14161 N N . GLU A 1 23 ? 4.124 0.318 -17.623 1.00 0.00 23 GLU A N 20
ATOM 14162 C CA . GLU A 1 23 ? 4.943 1.278 -18.412 1.00 0.00 23 GLU A CA 20
ATOM 14163 C C . GLU A 1 23 ? 4.765 2.698 -17.861 1.00 0.00 23 GLU A C 20
ATOM 14164 O O . GLU A 1 23 ? 5.699 3.504 -17.816 1.00 0.00 23 GLU A O 20
ATOM 14176 N N . ALA A 1 24 ? 3.532 2.964 -17.438 1.00 0.00 24 ALA A N 20
ATOM 14177 C CA . ALA A 1 24 ? 3.136 4.216 -16.834 1.00 0.00 24 ALA A CA 20
ATOM 14178 C C . ALA A 1 24 ? 3.598 4.320 -15.373 1.00 0.00 24 ALA A C 20
ATOM 14179 O O . ALA A 1 24 ? 4.486 5.111 -15.058 1.00 0.00 24 ALA A O 20
ATOM 14186 N N . VAL A 1 25 ? 3.031 3.469 -14.503 1.00 0.00 25 VAL A N 20
ATOM 14187 C CA . VAL A 1 25 ? 3.058 3.670 -13.043 1.00 0.00 25 VAL A CA 20
ATOM 14188 C C . VAL A 1 25 ? 4.475 3.548 -12.415 1.00 0.00 25 VAL A C 20
ATOM 14189 O O . VAL A 1 25 ? 4.807 4.298 -11.486 1.00 0.00 25 VAL A O 20
ATOM 14202 N N . GLU A 1 26 ? 5.310 2.628 -12.938 1.00 0.00 26 GLU A N 20
ATOM 14203 C CA . GLU A 1 26 ? 6.692 2.418 -12.439 1.00 0.00 26 GLU A CA 20
ATOM 14204 C C . GLU A 1 26 ? 7.552 3.667 -12.725 1.00 0.00 26 GLU A C 20
ATOM 14205 O O . GLU A 1 26 ? 8.320 4.129 -11.869 1.00 0.00 26 GLU A O 20
ATOM 14217 N N . LYS A 1 27 ? 7.347 4.222 -13.926 1.00 0.00 27 LYS A N 20
ATOM 14218 C CA . LYS A 1 27 ? 8.027 5.442 -14.400 1.00 0.00 27 LYS A CA 20
ATOM 14219 C C . LYS A 1 27 ? 7.348 6.722 -13.866 1.00 0.00 27 LYS A C 20
ATOM 14220 O O . LYS A 1 27 ? 7.914 7.813 -13.952 1.00 0.00 27 LYS A O 20
ATOM 14239 N N . ALA A 1 28 ? 6.127 6.567 -13.333 1.00 0.00 28 ALA A N 20
ATOM 14240 C CA . ALA A 1 28 ? 5.376 7.645 -12.660 1.00 0.00 28 ALA A CA 20
ATOM 14241 C C . ALA A 1 28 ? 5.683 7.663 -11.148 1.00 0.00 28 ALA A C 20
ATOM 14242 O O . ALA A 1 28 ? 5.246 8.573 -10.433 1.00 0.00 28 ALA A O 20
ATOM 14249 N N . GLY A 1 29 ? 6.414 6.630 -10.677 1.00 0.00 29 GLY A N 20
ATOM 14250 C CA . GLY A 1 29 ? 6.708 6.455 -9.254 1.00 0.00 29 GLY A CA 20
ATOM 14251 C C . GLY A 1 29 ? 5.561 5.756 -8.540 1.00 0.00 29 GLY A C 20
ATOM 14252 O O . GLY A 1 29 ? 5.683 4.597 -8.120 1.00 0.00 29 GLY A O 20
ATOM 14256 N N . GLY A 1 30 ? 4.428 6.469 -8.427 1.00 0.00 30 GLY A N 20
ATOM 14257 C CA . GLY A 1 30 ? 3.203 5.921 -7.851 1.00 0.00 30 GLY A CA 20
ATOM 14258 C C . GLY A 1 30 ? 2.084 6.940 -7.848 1.00 0.00 30 GLY A C 20
ATOM 14259 O O . GLY A 1 30 ? 1.576 7.319 -6.782 1.00 0.00 30 GLY A O 20
ATOM 14263 N N . ASN A 1 31 ? 1.688 7.390 -9.058 1.00 0.00 31 ASN A N 20
ATOM 14264 C CA . ASN A 1 31 ? 0.616 8.392 -9.231 1.00 0.00 31 ASN A CA 20
ATOM 14265 C C . ASN A 1 31 ? -0.096 8.190 -10.580 1.00 0.00 31 ASN A C 20
ATOM 14266 O O . ASN A 1 31 ? 0.557 8.056 -11.615 1.00 0.00 31 ASN A O 20
ATOM 14277 N N . GLU A 1 32 ? -1.447 8.200 -10.546 1.00 0.00 32 GLU A N 20
ATOM 14278 C CA . GLU A 1 32 ? -2.323 7.941 -11.713 1.00 0.00 32 GLU A CA 20
ATOM 14279 C C . GLU A 1 32 ? -2.263 9.071 -12.747 1.00 0.00 32 GLU A C 20
ATOM 14280 O O . GLU A 1 32 ? -2.342 8.813 -13.949 1.00 0.00 32 GLU A O 20
ATOM 14292 N N . GLU A 1 33 ? -2.159 10.319 -12.267 1.00 0.00 33 GLU A N 20
ATOM 14293 C CA . GLU A 1 33 ? -2.122 11.513 -13.137 1.00 0.00 33 GLU A CA 20
ATOM 14294 C C . GLU A 1 33 ? -0.771 11.617 -13.865 1.00 0.00 33 GLU A C 20
ATOM 14295 O O . GLU A 1 33 ? -0.701 11.970 -15.056 1.00 0.00 33 GLU A O 20
ATOM 14307 N N . GLU A 1 34 ? 0.297 11.268 -13.141 1.00 0.00 34 GLU A N 20
ATOM 14308 C CA . GLU A 1 34 ? 1.664 11.206 -13.687 1.00 0.00 34 GLU A CA 20
ATOM 14309 C C . GLU A 1 34 ? 1.810 10.000 -14.648 1.00 0.00 34 GLU A C 20
ATOM 14310 O O . GLU A 1 34 ? 2.703 9.970 -15.497 1.00 0.00 34 GLU A O 20
ATOM 14322 N N . ALA A 1 35 ? 0.906 9.015 -14.498 1.00 0.00 35 ALA A N 20
ATOM 14323 C CA . ALA A 1 35 ? 0.887 7.784 -15.302 1.00 0.00 35 ALA A CA 20
ATOM 14324 C C . ALA A 1 35 ? 0.005 7.916 -16.565 1.00 0.00 35 ALA A C 20
ATOM 14325 O O . ALA A 1 35 ? 0.321 7.329 -17.609 1.00 0.00 35 ALA A O 20
ATOM 14332 N N . ARG A 1 36 ? -1.100 8.689 -16.472 1.00 0.00 36 ARG A N 20
ATOM 14333 C CA . ARG A 1 36 ? -2.087 8.813 -17.581 1.00 0.00 36 ARG A CA 20
ATOM 14334 C C . ARG A 1 36 ? -1.503 9.623 -18.755 1.00 0.00 36 ARG A C 20
ATOM 14335 O O . ARG A 1 36 ? -1.888 9.428 -19.907 1.00 0.00 36 ARG A O 20
ATOM 14356 N N . ARG A 1 37 ? -0.549 10.518 -18.436 1.00 0.00 37 ARG A N 20
ATOM 14357 C CA . ARG A 1 37 ? 0.180 11.315 -19.441 1.00 0.00 37 ARG A CA 20
ATOM 14358 C C . ARG A 1 37 ? 1.250 10.472 -20.174 1.00 0.00 37 ARG A C 20
ATOM 14359 O O . ARG A 1 37 ? 1.763 10.888 -21.214 1.00 0.00 37 ARG A O 20
ATOM 14380 N N . ILE A 1 38 ? 1.591 9.294 -19.617 1.00 0.00 38 ILE A N 20
ATOM 14381 C CA . ILE A 1 38 ? 2.552 8.358 -20.237 1.00 0.00 38 ILE A CA 20
ATOM 14382 C C . ILE A 1 38 ? 1.836 7.463 -21.274 1.00 0.00 38 ILE A C 20
ATOM 14383 O O . ILE A 1 38 ? 2.396 7.146 -22.330 1.00 0.00 38 ILE A O 20
ATOM 14399 N N . VAL A 1 39 ? 0.575 7.093 -20.978 1.00 0.00 39 VAL A N 20
ATOM 14400 C CA . VAL A 1 39 ? -0.199 6.135 -21.805 1.00 0.00 39 VAL A CA 20
ATOM 14401 C C . VAL A 1 39 ? -1.001 6.825 -22.928 1.00 0.00 39 VAL A C 20
ATOM 14402 O O . VAL A 1 39 ? -2.064 6.340 -23.325 1.00 0.00 39 VAL A O 20
ATOM 14415 N N . LYS A 1 40 ? -0.453 7.926 -23.483 1.00 0.00 40 LYS A N 20
ATOM 14416 C CA . LYS A 1 40 ? -1.066 8.625 -24.628 1.00 0.00 40 LYS A CA 20
ATOM 14417 C C . LYS A 1 40 ? -0.890 7.778 -25.902 1.00 0.00 40 LYS A C 20
ATOM 14418 O O . LYS A 1 40 ? 0.114 7.898 -26.620 1.00 0.00 40 LYS A O 20
ATOM 14437 N N . LYS A 1 41 ? -1.842 6.858 -26.103 1.00 0.00 41 LYS A N 20
ATOM 14438 C CA . LYS A 1 41 ? -1.895 5.983 -27.276 1.00 0.00 41 LYS A CA 20
ATOM 14439 C C . LYS A 1 41 ? -2.258 6.792 -28.526 1.00 0.00 41 LYS A C 20
ATOM 14440 O O . LYS A 1 41 ? -3.125 7.676 -28.472 1.00 0.00 41 LYS A O 20
ATOM 14459 N N . ARG A 1 42 ? -1.588 6.476 -29.638 1.00 0.00 42 ARG A N 20
ATOM 14460 C CA . ARG A 1 42 ? -1.946 7.005 -30.961 1.00 0.00 42 ARG A CA 20
ATOM 14461 C C . ARG A 1 42 ? -3.141 6.192 -31.512 1.00 0.00 42 ARG A C 20
ATOM 14462 O O . ARG A 1 42 ? -3.884 6.667 -32.375 1.00 0.00 42 ARG A O 20
ATOM 14483 N N . LEU A 1 43 ? -3.304 4.956 -30.991 1.00 0.00 43 LEU A N 20
ATOM 14484 C CA . LEU A 1 43 ? -4.471 4.105 -31.259 1.00 0.00 43 LEU A CA 20
ATOM 14485 C C . LEU A 1 43 ? -5.660 4.593 -30.384 1.00 0.00 43 LEU A C 20
#

Foldseek 3Di:
DPQPVQLPVLCVPPPDDSVLSVVQCVVLVHDNVSRNVSSPDPD

Radius of gyration: 8.9 Å; Cα contacts (8 Å, |Δi|>4): 41; chains: 1; bounding box: 19×17×30 Å

Sequence (43 aa):
RKWEEIAERLREEFNINPEEAREAVEKAGGNEEEARRIVKKRLRKWEEIAERLREEFNINPEEAREAVEKAGGNEEEARRIVKKRLRKWEEIAERLREEFNINPEEAREAVEKAGGNEEEARRIVKKRLRKWEEIAERLREEFNINPEEAREAVEKAGGNEEEARRIVKKRLRKWEEIAERLREEFNINPEEAREAVEKAGGNEEEARRIVKKRLRKWEEIAERLREEFNINPEEAREAVEKAGGNEEEARRIVKKRLRKWEEIAERLREEFNINPEEAREAVEKAGGNEEEARRIVKKRLRKWEEIAERLREEFNINPEEAREAVEKAGGNEEEARRIVKKRLRKWEEIAERLREEFNINPEEAREAVEKAGGNEEEARRIVKKRLRKWEEIAERLREEFNINPEEAREAVEKAGGNEEEARRIVKKRLRKWEEIAERLREEFNINPEEAREAVEKAGGNEEEARRIVKKRLRKWEEIAERLREEFNINPEEAREAVEKAGGNEEEARRIVKKRLRKWEEIAERLREEFNINPEEAREAVEKAGGNEEEARRIVKKRLRKWEEIAERLREEFNINPEEAREAVEKAGGNEEEARRIVKKRLRKWEEIAERLREEFNINPEEAREAVEKAGGNEEEARRIVKKRLRKWEEIAERLREEFNINPEEAREAVEKAGGNEEEARRIVKKRLRKWEEIAERLREEFNINPEEAREAVEKAGGNEEEARRIVKKRLRKWEEIAERLREEFNINPEEAREAVEKAGGNEEEARRIVKKRLRKWEEIAERLREEFNINPEEAREAVEKAGGNEEEARRIVKKRLRKWEEIAERLREEFNINPEEAREAVEKAGGNEEEARRIVKKRL

Secondary structure (P-SEA, 3-state):
ccccaaaaaaaaaccccaaaaaaaaaaacccaaaaaaaacccc

Solvent-accessible surface area: 3842 Å² total; per-residue (Å²): 256,126,109,94,96,25,13,81,135,11,151,141,123,53,155,62,98,88,98,33,5,144,52,0,0,89,124,13,53,35,76,74,115,86,0,142,191,54,3,136,83,238,182